Protein AF-0000000078700870 (afdb_homodimer)

InterPro domains:
  IPR005256 Anthranilate synthase component I, PabB-like [TIGR00564] (31-482)
  IPR005801 ADC synthase [G3DSA:3.60.120.10] (7-493)
  IPR005801 ADC synthase [SSF56322] (19-485)
  IPR006805 Anthranilate synthase component I, N-terminal [PF04715] (32-160)
  IPR015890 Chorismate-utilising enzyme, C-terminal [PF00425] (223-476)
  IPR019999 Anthranilate synthase component I-like [PR00095] (324-337)
  IPR019999 Anthranilate synthase component I-like [PR00095] (338-351)
  IPR019999 Anthranilate synthase component I-like [PR00095] (418-432)
  IPR019999 Anthranilate synthase component I-like [PR00095] (433-447)
  IPR019999 Anthranilate synthase component I-like [PTHR11236] (20-491)

pLDDT: mean 93.6, std 7.21, range [50.28, 98.81]

Foldseek 3Di:
DFDKPPDLVCCLPPVVLQWFKEKIKGKDFQPPPDLVLLQQLVCVPDPPWFWKWKFFQDFPRRGDFKIKIFTRFPDKDFEAPPGPHYAQVVVVQCVVLVQFRYGDDPPDDQFFWGWFWWAFLQSLCRLPVLLDDQFAAPFPGTRMMIGTHQWMWMAGNVVRMIMIMGIQGDRDSDDDSVSSVVSVVVRVVVNVVSVVSSPDPDRDDDDADAKDPDWDKDKPQPLVLQLVLLVVVLVCCVVVLFFKFKAKIKIKTFIRGDVVLLQVLLCVLFRERIFMWTRPRQKIKGAHFNFWQWKADPQKIKGKDWWWKDWADPDPVRRVVRQVVGLPDPVRLVVRVVLVVLVQVLQVVFFDNVFWDWPDAFDWTDGDTMIITMTMIMGGGDPPHAQSSSNSSRPQGCFNGHPVRSSSSNSNCVSVSHGPTRASIWGWGQHSSRMTIIGGQARMWMDHDRMIMHMFIGMRGNPDDSNVRSVVRVVSNVSSVCSRVVSSVVVNVVVVVVVD/DFDKPPDLCCCLPPVVLQWFKEKMKGKDFQPPPDLVLLQQLVCVPDPPWFKKWKFFADFPRRGDFKIKIFTDFPDKDFEAPPGPHYAQVVVVQCVVLVQFRYGDDPPDDQFFWGWFWWAFLQSLCRLPVLLDDQFAAPFPGTRMMIGTHQWMWMAGNVVRMIMIMGIQGDRDSDDDSVSSVVSVVVRVVVNVVSVVSSPDPDRDDDDADAKDPDWDKDKPQPLVLQLVLLVVVLVCCVVVLFFKFKAKIKIKTFIRGDVVLLQVLLCVLFRERIFMWTRPRQKIKGAHFNFWQWKADPQKIKGKDWWWKDWADPDPVRRVVRQVVGLPDPVRLVVRVVLVVLVQVLQCVFFDNVFWDWPDAFDWTDGDTMIITMTMIMGGGDPPHAQSSSNSSRPQGCFNGHPVRSSSSNSNCVSVSHGPTRASIWGWGQHSSRMTIIGGQARMWMGHDRMIMHMFIGMRGNPDDSNVRSVVRVVSNVSSVCSRVVSSVVVNVVVVVVVD

Solvent-accessible surface area (backbone atoms only — not comparable to full-atom values): 51015 Å² total; per-residue (Å²): 133,87,65,54,44,69,45,69,65,53,40,71,74,62,46,52,84,68,29,35,31,35,60,31,30,33,77,42,77,28,52,75,54,37,71,54,40,46,46,35,36,68,44,57,86,51,82,79,46,46,28,38,40,38,39,32,28,35,69,71,60,19,40,38,42,50,34,40,34,36,51,68,43,80,41,76,50,52,21,16,92,91,36,95,38,65,70,56,60,63,57,56,53,47,60,74,49,63,80,60,33,51,40,91,51,92,94,58,68,72,69,56,34,29,37,37,39,41,39,19,37,64,51,39,35,71,71,42,58,86,45,57,71,93,53,46,62,89,81,73,68,64,40,23,43,35,34,31,27,52,43,29,37,41,34,35,61,60,34,38,31,31,31,40,29,18,42,25,54,59,84,61,90,80,63,50,71,65,55,52,50,50,22,42,50,50,22,49,50,51,39,51,53,54,49,58,47,59,70,45,81,74,68,62,79,79,82,61,59,79,60,64,78,90,61,63,74,42,54,79,54,46,71,67,46,49,32,48,51,45,52,54,50,37,51,37,32,73,72,61,72,28,64,27,29,32,53,67,51,41,35,39,28,60,42,44,66,39,65,66,53,33,41,61,34,30,40,50,68,43,54,19,46,39,25,38,40,36,36,67,60,77,37,34,43,34,34,34,15,80,37,54,48,41,32,29,53,96,55,29,37,36,34,39,51,67,38,46,76,43,66,59,40,95,41,72,69,47,29,50,50,43,50,53,48,53,74,65,29,63,66,40,45,53,52,32,51,52,44,46,50,51,51,49,52,31,47,46,74,40,19,35,66,89,51,47,44,69,80,37,76,69,42,81,41,43,49,88,64,34,30,32,32,35,31,35,36,37,20,36,48,28,91,90,44,50,64,66,50,49,47,52,49,43,53,60,48,51,82,58,27,22,29,55,46,63,60,20,41,38,52,40,46,69,69,66,43,46,59,59,40,56,45,50,14,33,39,39,37,40,26,57,68,65,32,33,47,31,26,34,26,38,56,32,37,38,39,41,90,53,28,37,37,39,50,33,52,45,76,41,37,82,86,59,47,43,70,60,48,53,50,48,21,53,58,58,38,39,59,60,51,49,15,43,53,50,36,44,51,51,54,39,52,56,52,53,61,73,74,106,132,87,65,55,44,70,45,69,66,52,39,70,74,62,45,53,85,66,29,36,32,36,60,32,30,32,77,42,76,28,53,77,54,37,72,54,42,47,46,36,35,69,45,57,87,50,82,78,48,45,29,38,39,39,38,33,27,36,70,71,61,19,39,38,42,50,34,39,35,38,51,69,43,80,42,76,50,52,20,17,93,91,38,96,37,66,72,57,58,63,58,54,53,48,62,73,49,63,81,60,32,50,38,91,53,92,94,59,68,72,71,56,35,27,37,37,38,41,39,18,38,64,53,38,34,70,71,41,57,86,44,57,71,92,51,45,60,88,80,74,68,66,41,24,42,36,34,32,28,52,44,29,36,41,33,35,62,61,35,38,30,31,30,41,27,18,41,26,54,60,85,60,91,78,62,49,70,64,54,50,50,51,22,41,50,52,22,50,50,51,38,51,54,53,48,60,47,61,69,44,81,72,70,61,76,80,81,62,59,78,60,65,78,90,60,63,75,42,55,79,55,46,71,67,45,51,33,49,53,45,53,54,50,38,51,38,33,74,71,61,73,27,64,26,29,31,51,68,50,42,34,40,29,60,42,45,66,39,66,66,53,33,43,60,35,30,39,50,67,44,54,19,46,39,27,38,40,37,36,64,62,75,36,34,41,35,34,34,14,77,36,54,48,41,32,29,54,95,56,30,37,37,36,37,52,66,37,46,77,43,67,59,40,95,41,71,68,48,29,50,50,44,50,52,49,53,74,65,30,64,67,40,45,54,53,30,51,52,42,47,50,51,50,48,50,30,47,45,74,41,20,35,68,91,50,49,45,69,80,38,79,69,42,81,41,42,50,87,63,34,31,33,31,34,31,34,36,36,23,36,49,29,91,92,45,50,62,65,50,47,47,52,48,42,54,59,48,51,82,58,26,22,30,55,47,62,61,20,42,37,53,41,45,72,68,65,43,45,59,59,41,57,45,50,14,33,38,37,38,39,25,57,68,65,32,33,48,28,26,34,27,36,54,34,38,39,38,42,90,53,28,37,37,37,51,33,53,44,76,42,37,84,84,59,47,44,68,61,48,51,50,48,21,50,58,58,40,39,58,60,52,49,16,44,52,50,36,44,52,51,52,41,52,53,52,52,59,73,74,107

Nearest PDB structures (foldseek):
  7pi1-assembly3_CCC  TM=9.068E-01  e=5.783E-49  Bacillus subtilis subsp. subtilis str. 168
  7qu9-assembly2_B  TM=9.248E-01  e=9.040E-48  Bacillus subtilis
  7pi1-assembly4_DDD  TM=9.045E-01  e=7.701E-49  Bacillus subtilis subsp. subtilis str. 168
  7pi1-assembly2_BBB  TM=9.032E-01  e=1.926E-48  Bacillus subtilis subsp. subtilis str. 168
  1qdl-assembly1_A-2  TM=9.345E-01  e=7.698E-44  Saccharolobus solfataricus

Organism: Batrachochytrium dendrobatidis (strain JAM81 / FGSC 10211) (NCBI:txid684364)

Structure (mmCIF, N/CA/C/O backbone):
data_AF-0000000078700870-model_v1
#
loop_
_entity.id
_entity.type
_entity.pdbx_description
1 polymer 'anthranilate synthase'
#
loop_
_atom_site.group_PDB
_atom_site.id
_atom_site.type_symbol
_atom_site.label_atom_id
_atom_site.label_alt_id
_atom_site.label_comp_id
_atom_site.label_asym_id
_atom_site.label_entity_id
_atom_site.label_seq_id
_atom_site.pdbx_PDB_ins_code
_atom_site.Cartn_x
_atom_site.Cartn_y
_atom_site.Cartn_z
_atom_site.occupancy
_atom_site.B_iso_or_equiv
_atom_site.auth_seq_id
_atom_site.auth_comp_id
_atom_site.auth_asym_id
_atom_site.auth_atom_id
_atom_site.pdbx_PDB_model_num
ATOM 1 N N . MET A 1 1 ? -15.922 -10.5 24.641 1 61.44 1 MET A N 1
ATOM 2 C CA . MET A 1 1 ? -16.609 -11.289 23.609 1 61.44 1 MET A CA 1
ATOM 3 C C . MET A 1 1 ? -16.438 -10.664 22.234 1 61.44 1 MET A C 1
ATOM 5 O O . MET A 1 1 ? -16.484 -9.438 22.094 1 61.44 1 MET A O 1
ATOM 9 N N . ILE A 1 2 ? -16.031 -11.508 21.234 1 81.94 2 ILE A N 1
ATOM 10 C CA . ILE A 1 2 ? -15.781 -10.992 19.891 1 81.94 2 ILE A CA 1
ATOM 11 C C . ILE A 1 2 ? -17.109 -10.75 19.172 1 81.94 2 ILE A C 1
ATOM 13 O O . ILE A 1 2 ? -18.031 -11.578 19.266 1 81.94 2 ILE A O 1
ATOM 17 N N . THR A 1 3 ? -17.328 -9.617 18.766 1 88.19 3 THR A N 1
ATOM 18 C CA . THR A 1 3 ? -18.516 -9.273 17.984 1 88.19 3 THR A CA 1
ATOM 19 C C . THR A 1 3 ? -18.406 -9.789 16.562 1 88.19 3 THR A C 1
ATOM 21 O O . THR A 1 3 ? -17.391 -9.578 15.898 1 88.19 3 THR A O 1
ATOM 24 N N . VAL A 1 4 ? -19.469 -10.547 16.203 1 95.31 4 VAL A N 1
ATOM 25 C CA . VAL A 1 4 ? -19.453 -11.148 14.867 1 95.31 4 VAL A CA 1
ATOM 26 C C . VAL A 1 4 ? -20.547 -10.508 14.008 1 95.31 4 VAL A C 1
ATOM 28 O O . VAL A 1 4 ? -21.656 -10.234 14.492 1 95.31 4 VAL A O 1
ATOM 31 N N . ILE A 1 5 ? -20.266 -10.164 12.781 1 95.94 5 ILE A N 1
ATOM 32 C CA . ILE A 1 5 ? -21.172 -9.562 11.812 1 95.94 5 ILE A CA 1
ATOM 33 C C . ILE A 1 5 ? -21.297 -10.469 10.586 1 95.94 5 ILE A C 1
ATOM 35 O O . ILE A 1 5 ? -20.281 -10.953 10.062 1 95.94 5 ILE A O 1
ATOM 39 N N . PRO A 1 6 ? -22.516 -10.656 10.102 1 97.06 6 PRO A N 1
ATOM 40 C CA . PRO A 1 6 ? -23.812 -10.289 10.68 1 97.06 6 PRO A CA 1
ATOM 41 C C . PRO A 1 6 ? -24.156 -11.117 11.914 1 97.06 6 PRO A C 1
ATOM 43 O O . PRO A 1 6 ? -23.641 -12.227 12.086 1 97.06 6 PRO A O 1
ATOM 46 N N . ARG A 1 7 ? -25.109 -10.656 12.711 1 96.06 7 ARG A N 1
ATOM 47 C CA . ARG A 1 7 ? -25.594 -11.359 13.891 1 96.06 7 ARG A CA 1
ATOM 48 C C . ARG A 1 7 ? -26.516 -12.516 13.5 1 96.06 7 ARG A C 1
ATOM 50 O O . ARG A 1 7 ? -27.031 -12.547 12.383 1 96.06 7 ARG A O 1
ATOM 57 N N . LEU A 1 8 ? -26.609 -13.422 14.422 1 96.81 8 LEU A N 1
ATOM 58 C CA . LEU A 1 8 ? -27.391 -14.633 14.172 1 96.81 8 LEU A CA 1
ATOM 59 C C . LEU A 1 8 ? -28.812 -14.281 13.727 1 96.81 8 LEU A C 1
ATOM 61 O O . LEU A 1 8 ? -29.344 -14.906 12.812 1 96.81 8 LEU A O 1
ATOM 65 N N . GLU A 1 9 ? -29.406 -13.266 14.297 1 96.31 9 GLU A N 1
ATOM 66 C CA . GLU A 1 9 ? -30.781 -12.875 13.992 1 96.31 9 GLU A CA 1
ATOM 67 C C . GLU A 1 9 ? -30.922 -12.453 12.531 1 96.31 9 GLU A C 1
ATOM 69 O O . GLU A 1 9 ? -31.875 -12.836 11.859 1 96.31 9 GLU A O 1
ATOM 74 N N . LEU A 1 10 ? -29.953 -11.695 12.094 1 96.06 10 LEU A N 1
ATOM 75 C CA . LEU A 1 10 ? -29.984 -11.25 10.703 1 96.06 10 LEU A CA 1
ATOM 76 C C . LEU A 1 10 ? -29.828 -12.43 9.75 1 96.06 10 LEU A C 1
ATOM 78 O O . LEU A 1 10 ? -30.469 -12.461 8.688 1 96.06 10 LEU A O 1
ATOM 82 N N . VAL A 1 11 ? -29 -13.391 10.102 1 96.31 11 VAL A N 1
ATOM 83 C CA . VAL A 1 11 ? -28.797 -14.57 9.273 1 96.31 11 VAL A CA 1
ATOM 84 C C . VAL A 1 11 ? -30.078 -15.398 9.211 1 96.31 11 VAL A C 1
ATOM 86 O O . VAL A 1 11 ? -30.484 -15.82 8.125 1 96.31 11 VAL A O 1
ATOM 89 N N . LEU A 1 12 ? -30.75 -15.57 10.336 1 95.62 12 LEU A N 1
ATOM 90 C CA . LEU A 1 12 ? -31.953 -16.375 10.43 1 95.62 12 LEU A CA 1
ATOM 91 C C . LEU A 1 12 ? -33.125 -15.703 9.688 1 95.62 12 LEU A C 1
ATOM 93 O O . LEU A 1 12 ? -33.844 -16.359 8.945 1 95.62 12 LEU A O 1
ATOM 97 N N . ASP A 1 13 ? -33.156 -14.391 9.812 1 94 13 ASP A N 1
ATOM 98 C CA . ASP A 1 13 ? -34.375 -13.688 9.391 1 94 13 ASP A CA 1
ATOM 99 C C . ASP A 1 13 ? -34.25 -13.219 7.941 1 94 13 ASP A C 1
ATOM 101 O O . ASP A 1 13 ? -35.25 -13.141 7.223 1 94 13 A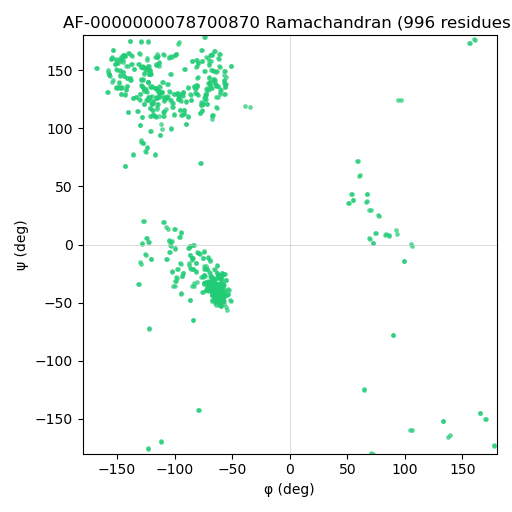SP A O 1
ATOM 105 N N . GLU A 1 14 ? -33.062 -12.984 7.488 1 93.5 14 GLU A N 1
ATOM 106 C CA . GLU A 1 14 ? -33 -12.266 6.219 1 93.5 14 GLU A CA 1
ATOM 107 C C . GLU A 1 14 ? -32.031 -12.969 5.242 1 93.5 14 GLU A C 1
ATOM 109 O O . GLU A 1 14 ? -32.312 -12.992 4.039 1 93.5 14 GLU A O 1
ATOM 114 N N . LEU A 1 15 ? -31.016 -13.547 5.711 1 93.94 15 LEU A N 1
ATOM 115 C CA . LEU A 1 15 ? -29.953 -13.945 4.785 1 93.94 15 LEU A CA 1
ATOM 116 C C . LEU A 1 15 ? -30.094 -15.422 4.41 1 93.94 15 LEU A C 1
ATOM 118 O O . LEU A 1 15 ? -29.719 -15.82 3.307 1 93.94 15 LEU A O 1
ATOM 122 N N . SER A 1 16 ? -30.656 -16.188 5.305 1 92.88 16 SER A N 1
ATOM 123 C CA . SER A 1 16 ? -30.703 -17.641 5.102 1 92.88 16 SER A CA 1
ATOM 124 C C . SER A 1 16 ? -31.578 -17.984 3.904 1 92.88 16 SER A C 1
ATOM 126 O O . SER A 1 16 ? -31.422 -19.062 3.309 1 92.88 16 SER A O 1
ATOM 128 N N . CYS A 1 17 ? -32.469 -17.141 3.479 1 93.25 17 CYS A N 1
ATOM 129 C CA . CYS A 1 17 ? -33.344 -17.406 2.346 1 93.25 17 CYS A CA 1
ATOM 130 C C . CYS A 1 17 ? -32.656 -17.078 1.027 1 93.25 17 CYS A C 1
ATOM 132 O O . CYS A 1 17 ? -33.125 -17.5 -0.038 1 93.25 17 CYS A O 1
ATOM 134 N N . LYS A 1 18 ? -31.562 -16.422 1.128 1 94.38 18 LYS A N 1
ATOM 135 C CA . LYS A 1 18 ? -30.906 -15.945 -0.08 1 94.38 18 LYS A CA 1
ATOM 136 C C . LYS A 1 18 ? -29.828 -16.922 -0.544 1 94.38 18 LYS A C 1
ATOM 138 O O . LYS A 1 18 ? -29.375 -16.859 -1.688 1 94.38 18 LYS A O 1
ATOM 143 N N . GLY A 1 19 ? -29.438 -17.812 0.317 1 96.12 19 GLY A N 1
ATOM 144 C CA . GLY A 1 19 ? -28.391 -18.766 -0.043 1 96.12 19 GLY A CA 1
ATOM 145 C C . GLY A 1 19 ? -28.016 -19.703 1.097 1 96.12 19 GLY A C 1
ATOM 146 O O . GLY A 1 19 ? -28.672 -19.703 2.143 1 96.12 19 GLY A O 1
ATOM 147 N N . ASN A 1 20 ? -26.953 -20.5 0.89 1 97.44 20 ASN A N 1
ATOM 148 C CA . ASN A 1 20 ? -26.609 -21.516 1.882 1 97.44 20 ASN A CA 1
ATOM 149 C C . ASN A 1 20 ? -25.172 -21.344 2.375 1 97.44 20 ASN A C 1
ATOM 151 O O . ASN A 1 20 ? -24.641 -22.203 3.076 1 97.44 20 ASN A O 1
ATOM 155 N N . THR A 1 21 ? -24.469 -20.359 1.922 1 98.06 21 THR A N 1
ATOM 156 C CA . THR A 1 21 ? -23.109 -20.016 2.332 1 98.06 21 THR A CA 1
ATOM 157 C C . THR A 1 21 ? -23 -18.547 2.689 1 98.06 21 THR A C 1
ATOM 159 O O . THR A 1 21 ? -22.938 -17.688 1.802 1 98.06 21 THR A O 1
ATOM 162 N N . ILE A 1 22 ? -22.969 -18.25 3.971 1 98.12 22 ILE A N 1
ATOM 163 C CA . ILE A 1 22 ? -23.016 -16.875 4.445 1 98.12 22 ILE A CA 1
ATOM 164 C C . ILE A 1 22 ? -21.75 -16.547 5.227 1 98.12 22 ILE A C 1
ATOM 166 O O . ILE A 1 22 ? -21.5 -17.125 6.285 1 98.12 22 ILE A O 1
ATOM 170 N N . PRO A 1 23 ? -20.922 -15.688 4.672 1 98.56 23 PRO A N 1
ATOM 171 C CA . PRO A 1 23 ? -19.734 -15.281 5.445 1 98.56 23 PRO A CA 1
ATOM 172 C C . PRO A 1 23 ? -20.094 -14.453 6.676 1 98.56 23 PRO A C 1
ATOM 174 O O . PRO A 1 23 ? -20.984 -13.602 6.613 1 98.56 23 PRO A O 1
ATOM 177 N N . ILE A 1 24 ? -19.531 -14.742 7.762 1 98.31 24 ILE A N 1
ATOM 178 C CA . ILE A 1 24 ? -19.578 -13.922 8.969 1 98.31 24 ILE A CA 1
ATOM 179 C C . ILE A 1 24 ? -18.156 -13.578 9.406 1 98.31 24 ILE A C 1
ATOM 181 O O . ILE A 1 24 ? -17.203 -14.289 9.07 1 98.31 24 ILE A O 1
ATOM 185 N N . TYR A 1 25 ? -18 -12.438 10.047 1 98.31 25 TYR A N 1
ATOM 186 C CA . TYR A 1 25 ? -16.625 -12.031 10.328 1 98.31 25 TYR A CA 1
ATOM 187 C C . TYR A 1 25 ? -16.562 -11.156 11.586 1 98.31 25 TYR A C 1
ATOM 189 O O . TYR A 1 25 ? -17.594 -10.68 12.062 1 98.31 25 TYR A O 1
ATOM 197 N N . THR A 1 26 ? -15.461 -11.133 12.195 1 96.94 26 THR A N 1
ATOM 198 C CA . THR A 1 26 ? -15.086 -10.133 13.195 1 96.94 26 THR A CA 1
ATOM 199 C C . THR A 1 26 ? -13.93 -9.273 12.68 1 96.94 26 THR A C 1
ATOM 201 O O . THR A 1 26 ? -13.25 -9.641 11.727 1 96.94 26 THR A O 1
ATOM 204 N N . GLU A 1 27 ? -13.805 -8.109 13.203 1 94.81 27 GLU A N 1
ATOM 205 C CA . GLU A 1 27 ? -12.852 -7.125 12.695 1 94.81 27 GLU A CA 1
ATOM 206 C C . GLU A 1 27 ? -11.977 -6.57 13.812 1 94.81 27 GLU A C 1
ATOM 208 O O . GLU A 1 27 ? -12.461 -6.305 14.914 1 94.81 27 GLU A O 1
ATOM 213 N N . PHE A 1 28 ? -10.688 -6.48 13.492 1 92.5 28 PHE A N 1
ATOM 214 C CA . PHE A 1 28 ? -9.695 -5.883 14.375 1 92.5 28 PHE A CA 1
ATOM 215 C C . PHE A 1 28 ? -8.836 -4.879 13.625 1 92.5 28 PHE A C 1
ATOM 217 O O . PHE A 1 28 ? -8.742 -4.93 12.398 1 92.5 28 PHE A O 1
ATOM 224 N N . SER A 1 29 ? -8.25 -3.9 14.406 1 93.19 29 SER A N 1
ATOM 225 C CA . SER A 1 29 ? -7.184 -3.098 13.812 1 93.19 29 SER A CA 1
ATOM 226 C C . SER A 1 29 ? -5.961 -3.951 13.492 1 93.19 29 SER A C 1
ATOM 228 O O . SER A 1 29 ? -5.59 -4.828 14.273 1 93.19 29 SER A O 1
ATOM 230 N N . SER A 1 30 ? -5.379 -3.697 12.359 1 94.5 30 SER A N 1
ATOM 231 C CA . SER A 1 30 ? -4.195 -4.465 12 1 94.5 30 SER A CA 1
ATOM 232 C C . SER A 1 30 ? -2.918 -3.678 12.266 1 94.5 30 SER A C 1
ATOM 234 O O . SER A 1 30 ? -1.846 -4.035 11.773 1 94.5 30 SER A O 1
ATOM 236 N N . ASP A 1 31 ? -2.98 -2.637 12.969 1 94 31 ASP A N 1
ATOM 237 C CA . ASP A 1 31 ? -1.85 -1.729 13.125 1 94 31 ASP A CA 1
ATOM 238 C C . ASP A 1 31 ? -0.753 -2.359 13.984 1 94 31 ASP A C 1
ATOM 240 O O . ASP A 1 31 ? 0.374 -1.861 14.023 1 94 31 ASP A O 1
ATOM 244 N N . CYS A 1 32 ? -1.047 -3.533 14.664 1 93.81 32 CYS A N 1
ATOM 245 C CA . CYS A 1 32 ? -0.01 -4.184 15.453 1 93.81 32 CYS A CA 1
ATOM 246 C C . CYS A 1 32 ? 0.137 -5.648 15.062 1 93.81 32 CYS A C 1
ATOM 248 O O . CYS A 1 32 ? 0.577 -6.469 15.875 1 93.81 32 CYS A O 1
ATOM 250 N N . ILE A 1 33 ? -0.29 -6.023 13.945 1 95 33 ILE A N 1
ATOM 251 C CA . ILE A 1 33 ? -0.144 -7.379 13.43 1 95 33 ILE A CA 1
ATOM 252 C C . ILE A 1 33 ? 0.029 -7.336 11.914 1 95 33 ILE A C 1
ATOM 254 O O . ILE A 1 33 ? -0.708 -6.629 11.219 1 95 33 ILE A O 1
ATOM 258 N N . THR A 1 34 ? 1.044 -8.016 11.43 1 95.62 34 THR A N 1
ATOM 259 C CA . THR A 1 34 ? 1.284 -8.102 9.992 1 95.62 34 THR A CA 1
ATOM 260 C C . THR A 1 34 ? 0.768 -9.43 9.438 1 95.62 34 THR A C 1
ATOM 262 O O . THR A 1 34 ? 0.52 -10.367 10.188 1 95.62 34 THR A O 1
ATOM 265 N N . PRO A 1 35 ? 0.6 -9.516 8.133 1 96.81 35 PRO A N 1
ATOM 266 C CA . PRO A 1 35 ? 0.214 -10.789 7.527 1 96.81 35 PRO A CA 1
ATOM 267 C C . PRO A 1 35 ? 1.183 -11.922 7.867 1 96.81 35 PRO A C 1
ATOM 269 O O . PRO A 1 35 ? 0.754 -13.047 8.141 1 96.81 35 PRO A O 1
ATOM 272 N N . MET A 1 36 ? 2.453 -11.633 7.895 1 96.56 36 MET A N 1
ATOM 273 C CA . MET A 1 36 ? 3.457 -12.648 8.219 1 96.56 36 MET A CA 1
ATOM 274 C C . MET A 1 36 ? 3.285 -13.141 9.656 1 96.56 36 MET A C 1
ATOM 276 O O . MET A 1 36 ? 3.32 -14.344 9.906 1 96.56 36 MET A O 1
ATOM 280 N N . MET A 1 37 ? 3.104 -12.211 10.594 1 95.06 37 MET A N 1
ATOM 281 C CA . MET A 1 37 ? 2.877 -12.594 11.984 1 95.06 37 MET A CA 1
ATOM 282 C C . MET A 1 37 ? 1.65 -13.492 12.109 1 95.06 37 MET A C 1
ATOM 284 O O . MET A 1 37 ? 1.682 -14.5 12.82 1 95.06 37 MET A O 1
ATOM 288 N N . ALA A 1 38 ? 0.566 -13.016 11.422 1 96 38 ALA A N 1
ATOM 289 C CA . ALA A 1 38 ? -0.664 -13.805 11.453 1 96 38 ALA A CA 1
ATOM 290 C C . ALA A 1 38 ? -0.426 -15.211 10.906 1 96 38 ALA A C 1
ATOM 292 O O . ALA A 1 38 ? -0.903 -16.188 11.477 1 96 38 ALA A O 1
ATOM 293 N N . TYR A 1 39 ? 0.299 -15.312 9.805 1 96.69 39 TYR A N 1
ATOM 294 C CA . TYR A 1 39 ? 0.608 -16.609 9.203 1 96.69 39 TYR A CA 1
ATOM 295 C C . TYR A 1 39 ? 1.382 -17.484 10.164 1 96.69 39 TYR A C 1
ATOM 297 O O . TYR A 1 39 ? 1.057 -18.672 10.336 1 96.69 39 TYR A O 1
ATOM 305 N N . LEU A 1 40 ? 2.408 -16.891 10.789 1 95.31 40 LEU A N 1
ATOM 306 C CA . LEU A 1 40 ? 3.246 -17.641 11.719 1 95.31 40 LEU A CA 1
ATOM 307 C C . LEU A 1 40 ? 2.43 -18.141 12.906 1 95.31 40 LEU A C 1
ATOM 309 O O . LEU A 1 40 ? 2.576 -19.297 13.328 1 95.31 40 LEU A O 1
ATOM 313 N N . ARG A 1 41 ? 1.575 -17.328 13.43 1 94.19 41 ARG A N 1
ATOM 314 C CA . ARG A 1 41 ? 0.758 -17.688 14.578 1 94.19 41 ARG A CA 1
ATOM 315 C C . ARG A 1 41 ? -0.251 -18.781 14.203 1 94.19 41 ARG A C 1
ATOM 317 O O . ARG A 1 41 ? -0.459 -19.719 14.961 1 94.19 41 ARG A O 1
ATOM 324 N N . LEU A 1 42 ? -0.842 -18.594 13.047 1 93.5 42 LEU A N 1
ATOM 325 C CA . LEU A 1 42 ? -1.861 -19.547 12.602 1 93.5 42 LEU A CA 1
ATOM 326 C C . LEU A 1 42 ? -1.252 -20.922 12.336 1 93.5 42 LEU A C 1
ATOM 328 O O . LEU A 1 42 ? -1.919 -21.938 12.5 1 93.5 42 LEU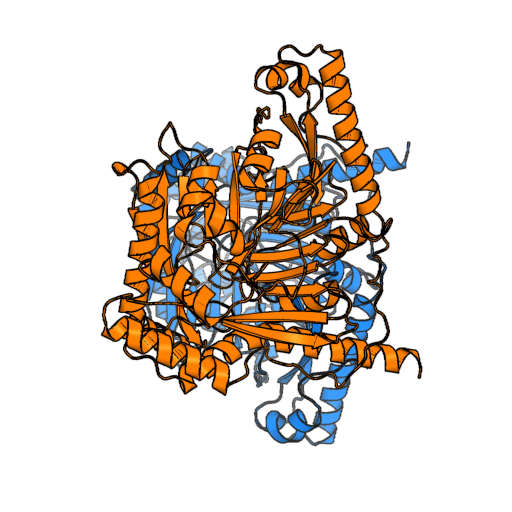 A O 1
ATOM 332 N N . THR A 1 43 ? -0.014 -20.953 11.914 1 93.38 43 THR A N 1
ATOM 333 C CA . THR A 1 43 ? 0.575 -22.203 11.461 1 93.38 43 THR A CA 1
ATOM 334 C C . THR A 1 43 ? 1.505 -22.781 12.531 1 93.38 43 THR A C 1
ATOM 336 O O . THR A 1 43 ? 2.141 -23.812 12.312 1 93.38 43 THR A O 1
ATOM 339 N N . ALA A 1 44 ? 1.608 -22.125 13.703 1 86.12 44 ALA A N 1
ATOM 340 C CA . ALA A 1 44 ? 2.553 -22.531 14.75 1 86.12 44 ALA A CA 1
ATOM 341 C C . ALA A 1 44 ? 2.189 -23.891 15.32 1 86.12 44 ALA A C 1
ATOM 343 O O . ALA A 1 44 ? 3.07 -24.656 15.719 1 86.12 44 ALA A O 1
ATOM 344 N N . ALA A 1 45 ? 0.898 -24.172 15.68 1 67.06 45 ALA A N 1
ATOM 345 C CA . ALA A 1 45 ? 0.501 -25.375 16.391 1 67.06 45 ALA A CA 1
ATOM 346 C C . ALA A 1 45 ? 0.965 -26.625 15.656 1 67.06 45 ALA A C 1
ATOM 348 O O . ALA A 1 45 ? 1.394 -27.594 16.281 1 67.06 45 ALA A O 1
ATOM 349 N N . SER A 1 46 ? 0.609 -26.875 14.336 1 63.59 46 SER A N 1
ATOM 350 C CA . SER A 1 46 ? 0.991 -28.125 13.688 1 63.59 46 SER A CA 1
ATOM 351 C C . SER A 1 46 ? 1.604 -27.875 12.312 1 63.59 46 SER A C 1
ATOM 353 O O . SER A 1 46 ? 1.164 -26.969 11.586 1 63.59 46 SER A O 1
ATOM 355 N N . SER A 1 47 ? 2.908 -28.188 12.086 1 59.62 47 SER A N 1
ATOM 356 C CA . SER A 1 47 ? 3.533 -28.328 10.781 1 59.62 47 SER A CA 1
ATOM 357 C C . SER A 1 47 ? 3.744 -29.781 10.422 1 59.62 47 SER A C 1
ATOM 359 O O . SER A 1 47 ? 4.227 -30.578 11.242 1 59.62 47 SER A O 1
ATOM 361 N N . PRO A 1 48 ? 3.143 -30.344 9.055 1 61.03 48 PRO A N 1
ATOM 362 C CA . PRO A 1 48 ? 2.711 -29.375 8.047 1 61.03 48 PRO A CA 1
ATOM 363 C C . PRO A 1 48 ? 1.229 -29.031 8.156 1 61.03 48 PRO A C 1
ATOM 365 O O . PRO A 1 48 ? 0.411 -29.906 8.477 1 61.03 48 PRO A O 1
ATOM 368 N N . ILE A 1 49 ? 0.955 -27.672 8.164 1 78.62 49 ILE A N 1
ATOM 369 C CA . ILE A 1 49 ? -0.432 -27.234 8.07 1 78.62 49 ILE A CA 1
ATOM 370 C C . ILE A 1 49 ? -0.668 -26.562 6.715 1 78.62 49 ILE A C 1
ATOM 372 O O . ILE A 1 49 ? 0.003 -25.578 6.371 1 78.62 49 ILE A O 1
ATOM 376 N N . ASN A 1 50 ? -1.349 -27.484 5.602 1 94.12 50 ASN A N 1
ATOM 377 C CA . ASN A 1 50 ? -1.716 -26.828 4.352 1 94.12 50 ASN A CA 1
ATOM 378 C C . ASN A 1 50 ? -2.172 -25.391 4.59 1 94.12 50 ASN A C 1
ATOM 380 O O . ASN A 1 50 ? -3.031 -25.141 5.438 1 94.12 50 ASN A O 1
ATOM 384 N N . SER A 1 51 ? -1.441 -24.531 4.02 1 97.31 51 SER A N 1
ATOM 385 C CA . SER A 1 51 ? -1.67 -23.109 4.309 1 97.31 51 SER A CA 1
ATOM 386 C C . SER A 1 51 ? -1.225 -22.234 3.145 1 97.31 51 SER A C 1
ATOM 388 O O . SER A 1 51 ? -0.621 -22.719 2.188 1 97.31 51 SER A O 1
ATOM 390 N N . PHE A 1 52 ? -1.623 -20.969 3.207 1 98.19 52 PHE A N 1
ATOM 391 C CA . PHE A 1 52 ? -1.189 -20.047 2.168 1 98.19 52 PHE A CA 1
ATOM 392 C C . PHE A 1 52 ? -1.09 -18.625 2.717 1 98.19 52 PHE A C 1
ATOM 394 O O . PHE A 1 52 ? -1.738 -18.297 3.711 1 98.19 52 PHE A O 1
ATOM 401 N N . LEU A 1 53 ? -0.239 -17.859 2.184 1 98.19 53 LEU A N 1
ATOM 402 C CA . LEU A 1 53 ? -0.082 -16.422 2.355 1 98.19 53 LEU A CA 1
ATOM 403 C C . LEU A 1 53 ? -0.024 -15.711 1.006 1 98.19 53 LEU A C 1
ATOM 405 O O . LEU A 1 53 ? 0.911 -15.922 0.229 1 98.19 53 LEU A O 1
ATOM 409 N N . PHE A 1 54 ? -1.086 -14.953 0.692 1 98.06 54 PHE A N 1
ATOM 410 C CA . PHE A 1 54 ? -1.159 -14.172 -0.537 1 98.06 54 PHE A CA 1
ATOM 411 C C . PHE A 1 54 ? -1.021 -12.68 -0.24 1 98.06 54 PHE A C 1
ATOM 413 O O . PHE A 1 54 ? -1.729 -12.141 0.613 1 98.06 54 PHE A O 1
ATOM 420 N N . GLU A 1 55 ? -0.135 -12.062 -0.865 1 95.12 55 GLU A N 1
ATOM 421 C CA . GLU A 1 55 ? 0.079 -10.617 -0.769 1 95.12 55 GLU A CA 1
ATOM 422 C C . GLU A 1 55 ? 0.173 -9.984 -2.152 1 95.12 55 GLU A C 1
ATOM 424 O O . GLU A 1 55 ? 0.243 -10.688 -3.162 1 95.12 55 GLU A O 1
ATOM 429 N N . SER A 1 56 ? 0.041 -8.617 -2.174 1 88.06 56 SER A N 1
ATOM 430 C CA . SER A 1 56 ? 0.046 -7.969 -3.48 1 88.06 56 SER A CA 1
ATOM 431 C C . SER A 1 56 ? 0.689 -6.59 -3.406 1 88.06 56 SER A C 1
ATOM 433 O O . SER A 1 56 ? 0.472 -5.848 -2.445 1 88.06 56 SER A O 1
ATOM 435 N N . VAL A 1 57 ? 1.514 -6.359 -4.363 1 75.62 57 VAL A N 1
ATOM 436 C CA . VAL A 1 57 ? 2.062 -5.027 -4.609 1 75.62 57 VAL A CA 1
ATOM 437 C C . VAL A 1 57 ? 1.715 -4.578 -6.027 1 75.62 57 VAL A C 1
ATOM 439 O O . VAL A 1 57 ? 2.043 -5.262 -7 1 75.62 57 VAL A O 1
ATOM 442 N N . LEU A 1 58 ? 0.856 -3.611 -6.152 1 63.62 58 LEU A N 1
ATOM 443 C CA . LEU A 1 58 ? 0.36 -3.24 -7.473 1 63.62 58 LEU A CA 1
ATOM 444 C C . LEU A 1 58 ? 1.352 -2.33 -8.188 1 63.62 58 LEU A C 1
ATOM 446 O O . LEU A 1 58 ? 2.316 -1.856 -7.586 1 63.62 58 LEU A O 1
ATOM 450 N N . GLY A 1 59 ? 1.2 -2.307 -9.516 1 57.66 59 GLY A N 1
ATOM 451 C CA . GLY A 1 59 ? 2.006 -1.453 -10.375 1 57.66 59 GLY A CA 1
ATOM 452 C C . GLY A 1 59 ? 2.035 -0.006 -9.922 1 57.66 59 GLY A C 1
ATOM 453 O O . GLY A 1 59 ? 1.192 0.418 -9.125 1 57.66 59 GLY A O 1
ATOM 454 N N . GLY A 1 60 ? 3.092 0.789 -10.242 1 52.78 60 GLY A N 1
ATOM 455 C CA . GLY A 1 60 ? 3.314 2.188 -9.906 1 52.78 60 GLY A CA 1
ATOM 456 C C . GLY A 1 60 ? 3.752 2.395 -8.469 1 52.78 60 GLY A C 1
ATOM 457 O O . GLY A 1 60 ? 3.486 3.443 -7.879 1 52.78 60 GLY A O 1
ATOM 458 N N . GLU A 1 61 ? 4.348 1.251 -8.039 1 50.47 61 GLU A N 1
ATOM 459 C CA . GLU A 1 61 ? 4.883 1.27 -6.676 1 50.47 61 GLU A CA 1
ATOM 460 C C . GLU A 1 61 ? 3.76 1.324 -5.645 1 50.47 61 GLU A C 1
ATOM 462 O O . GLU A 1 61 ? 3.93 1.899 -4.566 1 50.47 61 GLU A O 1
ATOM 467 N N . LYS A 1 62 ? 2.613 0.734 -6.062 1 56.69 62 LYS A N 1
ATOM 468 C CA . LYS A 1 62 ? 1.443 0.752 -5.188 1 56.69 62 LYS A CA 1
ATOM 469 C C . LYS A 1 62 ? 1.205 -0.619 -4.562 1 56.69 62 LYS A C 1
ATOM 471 O O . LYS A 1 62 ? 1.426 -1.647 -5.207 1 56.69 62 LYS A O 1
ATOM 476 N N . ILE A 1 63 ? 0.899 -0.625 -3.383 1 59.41 63 ILE A N 1
ATOM 477 C CA . ILE A 1 63 ? 0.606 -1.841 -2.631 1 59.41 63 ILE A CA 1
ATOM 478 C C . ILE A 1 63 ? -0.845 -2.254 -2.865 1 59.41 63 ILE A C 1
ATOM 480 O O . ILE A 1 63 ? -1.738 -1.405 -2.918 1 59.41 63 ILE A O 1
ATOM 484 N N . GLY A 1 64 ? -1.03 -3.494 -3.082 1 76 64 GLY A N 1
ATOM 485 C CA . GLY A 1 64 ? -2.387 -4.012 -3.166 1 76 64 GLY A CA 1
ATOM 486 C C . GLY A 1 64 ? -3.182 -3.814 -1.89 1 76 64 GLY A C 1
ATOM 487 O O . GLY A 1 64 ? -2.617 -3.826 -0.793 1 76 64 GLY A O 1
ATOM 488 N N . ARG A 1 65 ? -4.367 -3.738 -2.023 1 84.75 65 ARG A N 1
ATOM 489 C CA . ARG A 1 65 ? -5.219 -3.402 -0.885 1 84.75 65 ARG A CA 1
ATOM 490 C C . ARG A 1 65 ? -5.324 -4.574 0.083 1 84.75 65 ARG A C 1
ATOM 492 O O . ARG A 1 65 ? -5.34 -4.383 1.301 1 84.75 65 ARG A O 1
ATOM 499 N N . TYR A 1 66 ? -5.273 -5.832 -0.476 1 92.44 66 TYR A N 1
ATOM 500 C CA . TYR A 1 66 ? -5.613 -6.941 0.412 1 92.44 66 TYR A CA 1
ATOM 501 C C . TYR A 1 66 ? -4.461 -7.934 0.507 1 92.44 66 TYR A C 1
ATOM 503 O O . TYR A 1 66 ? -3.699 -8.102 -0.448 1 92.44 66 TYR A O 1
ATOM 511 N N . SER A 1 67 ? -4.281 -8.555 1.595 1 96.38 67 SER A N 1
ATOM 512 C CA . SER A 1 67 ? -3.543 -9.797 1.825 1 96.38 67 SER A CA 1
ATOM 513 C C . SER A 1 67 ? -4.438 -10.867 2.436 1 96.38 67 SER A C 1
ATOM 515 O O . SER A 1 67 ? -5.379 -10.555 3.17 1 96.38 67 SER A O 1
ATOM 517 N N . PHE A 1 68 ? -4.199 -12.109 2.113 1 98.19 68 PHE A N 1
ATOM 518 C CA . PHE A 1 68 ? -5.016 -13.227 2.584 1 98.19 68 PHE A CA 1
ATOM 519 C C . PHE A 1 68 ? -4.141 -14.297 3.229 1 98.19 68 PHE A C 1
ATOM 521 O O . PHE A 1 68 ? -3.062 -14.609 2.725 1 98.19 68 PHE A O 1
ATOM 528 N N . VAL A 1 69 ? -4.562 -14.766 4.328 1 97.81 69 VAL A N 1
ATOM 529 C CA . VAL A 1 69 ? -3.887 -15.859 5.016 1 97.81 69 VAL A CA 1
ATOM 530 C C . VAL A 1 69 ? -4.883 -16.969 5.316 1 97.81 69 VAL A C 1
ATOM 532 O O . VAL A 1 69 ? -5.996 -16.719 5.781 1 97.81 69 VAL A O 1
ATOM 535 N N . GLY A 1 70 ? -4.535 -18.172 5.02 1 96.75 70 GLY A N 1
ATOM 536 C CA . GLY A 1 70 ? -5.367 -19.312 5.355 1 96.75 70 GLY A CA 1
ATOM 537 C C . GLY A 1 70 ? -4.566 -20.516 5.805 1 96.75 70 GLY A C 1
ATOM 538 O O . GLY A 1 70 ? -3.457 -20.75 5.32 1 96.75 70 GLY A O 1
ATOM 539 N N . ALA A 1 71 ? -5.148 -21.203 6.754 1 94.56 71 ALA A N 1
ATOM 540 C CA . ALA A 1 71 ? -4.59 -22.469 7.242 1 94.56 71 ALA A CA 1
ATOM 541 C C . ALA A 1 71 ? -5.695 -23.453 7.613 1 94.56 71 ALA A C 1
ATOM 543 O O . ALA A 1 71 ? -6.859 -23.062 7.742 1 94.56 71 ALA A O 1
ATOM 544 N N . GLU A 1 72 ? -5.41 -24.609 7.645 1 90.88 72 GLU A N 1
ATOM 545 C CA . GLU A 1 72 ? -6.309 -25.688 8.047 1 90.88 72 GLU A CA 1
ATOM 546 C C . GLU A 1 72 ? -7.539 -25.75 7.145 1 90.88 72 GLU A C 1
ATOM 548 O O . GLU A 1 72 ? -8.672 -25.688 7.625 1 90.88 72 GLU A O 1
ATOM 553 N N . PRO A 1 73 ? -7.301 -25.938 5.879 1 96 73 PRO A N 1
ATOM 554 C CA . PRO A 1 73 ? -8.438 -26.078 4.969 1 96 73 PRO A CA 1
ATOM 555 C C . PRO A 1 73 ? -9.383 -27.219 5.375 1 96 73 PRO A C 1
ATOM 557 O O . PRO A 1 73 ? -8.953 -28.203 5.957 1 96 73 PRO A O 1
ATOM 560 N N . ARG A 1 74 ? -10.625 -27.016 5.055 1 94.19 74 ARG A N 1
ATOM 561 C CA . ARG A 1 74 ? -11.625 -28.047 5.32 1 94.19 74 ARG A CA 1
ATOM 562 C C . ARG A 1 74 ? -11.344 -29.312 4.508 1 94.19 74 ARG A C 1
ATOM 564 O O . ARG A 1 74 ? -11.625 -30.422 4.957 1 94.19 74 ARG A O 1
ATOM 571 N N . LEU A 1 75 ? -10.859 -29.078 3.332 1 95.44 75 LEU A N 1
ATOM 572 C CA . LEU A 1 75 ? -10.656 -30.141 2.352 1 95.44 75 LEU A CA 1
ATOM 573 C C . LEU A 1 75 ? -9.469 -29.828 1.453 1 95.44 75 LEU A C 1
ATOM 575 O O . LEU A 1 75 ? -9.266 -28.672 1.053 1 95.44 75 LEU A O 1
ATOM 579 N N . VAL A 1 76 ? -8.625 -30.844 1.229 1 96.94 76 VAL A N 1
ATOM 580 C CA . VAL A 1 76 ? -7.535 -30.734 0.262 1 96.94 76 VAL A CA 1
ATOM 581 C C . VAL A 1 76 ? -7.715 -31.781 -0.839 1 96.94 76 VAL A C 1
ATOM 583 O O . VAL A 1 76 ? -7.828 -32.969 -0.558 1 96.94 76 VAL A O 1
ATOM 586 N N . ILE A 1 77 ? -7.77 -31.328 -2.084 1 97.44 77 ILE A N 1
ATOM 587 C CA . ILE A 1 77 ? -7.91 -32.25 -3.207 1 97.44 77 ILE A CA 1
ATOM 588 C C . ILE A 1 77 ? -6.664 -32.188 -4.09 1 97.44 77 ILE A C 1
ATOM 590 O O . ILE A 1 77 ? -6.25 -31.094 -4.504 1 97.44 77 ILE A O 1
ATOM 594 N N . ARG A 1 78 ? -6.094 -33.281 -4.309 1 97.62 78 ARG A N 1
ATOM 595 C CA . ARG A 1 78 ? -4.945 -33.438 -5.195 1 97.62 78 ARG A CA 1
ATOM 596 C C . ARG A 1 78 ? -5.324 -34.219 -6.453 1 97.62 78 ARG A C 1
ATOM 598 O O . ARG A 1 78 ? -6.016 -35.21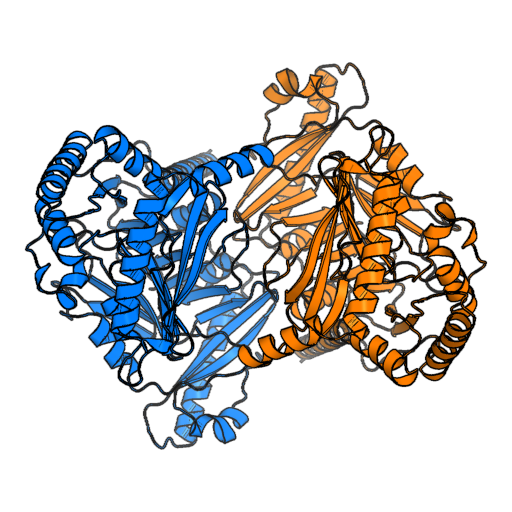9 -6.379 1 97.62 78 ARG A O 1
ATOM 605 N N . THR A 1 79 ? -4.949 -33.688 -7.566 1 97.69 79 THR A N 1
ATOM 606 C CA . THR A 1 79 ? -5.223 -34.375 -8.828 1 97.69 79 THR A CA 1
ATOM 607 C C . THR A 1 79 ? -3.93 -34.625 -9.594 1 97.69 79 THR A C 1
ATOM 609 O O . THR A 1 79 ? -2.957 -33.875 -9.453 1 97.69 79 THR A O 1
ATOM 612 N N . GLY A 1 80 ? -3.865 -35.688 -10.305 1 95.81 80 GLY A N 1
ATOM 613 C CA . GLY A 1 80 ? -2.719 -36.062 -11.117 1 95.81 80 GLY A CA 1
ATOM 614 C C . GLY A 1 80 ? -2.701 -37.531 -11.477 1 95.81 80 GLY A C 1
ATOM 615 O O . GLY A 1 80 ? -3.533 -38.312 -11 1 95.81 80 GLY A O 1
ATOM 616 N N . ASP A 1 81 ? -1.745 -37.875 -12.266 1 91.94 81 ASP A N 1
ATOM 617 C CA . ASP A 1 81 ? -1.65 -39.25 -12.734 1 91.94 81 ASP A CA 1
ATOM 618 C C . ASP A 1 81 ? -1.354 -40.219 -11.586 1 91.94 81 ASP A C 1
ATOM 620 O O . ASP A 1 81 ? -1.805 -41.344 -11.594 1 91.94 81 ASP A O 1
ATOM 624 N N . ASN A 1 82 ? -0.66 -39.75 -10.617 1 91.38 82 ASN A N 1
ATOM 625 C CA . ASN A 1 82 ? -0.283 -40.562 -9.484 1 91.38 82 ASN A CA 1
ATOM 626 C C . ASN A 1 82 ? -1.082 -40.219 -8.234 1 91.38 82 ASN A C 1
ATOM 628 O O . ASN A 1 82 ? -0.682 -40.562 -7.117 1 91.38 82 ASN A O 1
ATOM 632 N N . GLU A 1 83 ? -2.141 -39.469 -8.414 1 95.19 83 GLU A N 1
ATOM 633 C CA . GLU A 1 83 ? -3.018 -39.094 -7.32 1 95.19 83 GLU A CA 1
ATOM 634 C C . GLU A 1 83 ? -4.316 -39.875 -7.332 1 95.19 83 GLU A C 1
ATOM 636 O O . GLU A 1 83 ? -4.676 -40.469 -8.344 1 95.19 83 GLU A O 1
ATOM 641 N N . PRO A 1 84 ? -5.004 -39.906 -6.242 1 92.31 84 PRO A N 1
ATOM 642 C CA . PRO A 1 84 ? -6.273 -40.656 -6.199 1 92.31 84 PRO A CA 1
ATOM 643 C C . PRO A 1 84 ? -7.277 -40.125 -7.23 1 92.31 84 PRO A C 1
ATOM 645 O O . PRO A 1 84 ? -8.086 -40.906 -7.742 1 92.31 84 PRO A O 1
ATOM 648 N N . ILE A 1 85 ? -7.207 -38.906 -7.434 1 95.69 85 ILE A N 1
ATOM 649 C CA . ILE A 1 85 ? -8.094 -38.281 -8.422 1 95.69 85 ILE A CA 1
ATOM 650 C C . ILE A 1 85 ? -7.293 -37.938 -9.672 1 95.69 85 ILE A C 1
ATOM 652 O O . ILE A 1 85 ? -6.289 -37.219 -9.586 1 95.69 85 ILE A O 1
ATOM 656 N N . SER A 1 86 ? -7.809 -38.406 -10.797 1 94.25 86 SER A N 1
ATOM 657 C CA . SER A 1 86 ? -7.172 -38.094 -12.07 1 94.25 86 SER A CA 1
ATOM 658 C C . SER A 1 86 ? -8.109 -37.281 -12.961 1 94.25 86 SER A C 1
ATOM 660 O O . SER A 1 86 ? -9.305 -37.188 -12.688 1 94.25 86 SER A O 1
ATOM 662 N N . GLY A 1 87 ? -7.508 -36.625 -13.945 1 93.88 87 GLY A N 1
ATOM 663 C CA . GLY A 1 87 ? -8.32 -35.906 -14.906 1 93.88 87 GLY A CA 1
ATOM 664 C C . GLY A 1 87 ? -8.273 -34.406 -14.711 1 93.88 87 GLY A C 1
ATOM 665 O O . GLY A 1 87 ? -7.312 -33.875 -14.141 1 93.88 87 GLY A O 1
ATOM 666 N N . ASP A 1 88 ? -9.25 -33.719 -15.234 1 96.31 88 ASP A N 1
ATOM 667 C CA . ASP A 1 88 ? -9.367 -32.281 -15.25 1 96.31 88 ASP A CA 1
ATOM 668 C C . ASP A 1 88 ? -9.578 -31.719 -13.836 1 96.31 88 ASP A C 1
ATOM 670 O O . ASP A 1 88 ? -10.648 -31.906 -13.25 1 96.31 88 ASP A O 1
ATOM 674 N N . PRO A 1 89 ? -8.578 -31.047 -13.344 1 97.06 89 PRO A N 1
ATOM 675 C CA . PRO A 1 89 ? -8.711 -30.547 -11.969 1 97.06 89 PRO A CA 1
ATOM 676 C C . PRO A 1 89 ? -9.859 -29.547 -11.82 1 97.06 89 PRO A C 1
ATOM 678 O O . PRO A 1 89 ? -10.406 -29.406 -10.727 1 97.06 89 PRO A O 1
ATOM 681 N N . LEU A 1 90 ? -10.234 -28.828 -12.844 1 97.56 90 LEU A N 1
ATOM 682 C CA . LEU A 1 90 ? -11.297 -27.828 -12.75 1 97.56 90 LEU A CA 1
ATOM 683 C C . LEU A 1 90 ? -12.648 -28.5 -12.516 1 97.56 90 LEU A C 1
ATOM 685 O O . LEU A 1 90 ? -13.531 -27.906 -11.891 1 97.56 90 LEU A O 1
ATOM 689 N N . LYS A 1 91 ? -12.789 -29.656 -13.039 1 96.81 91 LYS A N 1
ATOM 690 C CA . LYS A 1 91 ? -14.039 -30.375 -12.812 1 96.81 91 LYS A CA 1
ATOM 691 C C . LYS A 1 91 ? -14.234 -30.688 -11.328 1 96.81 91 LYS A C 1
ATOM 693 O O . LYS A 1 91 ? -15.359 -30.641 -10.82 1 96.81 91 LYS A O 1
ATOM 698 N N . VAL A 1 92 ? -13.141 -31 -10.727 1 94.81 92 VAL A N 1
ATOM 699 C CA . VAL A 1 92 ? -13.172 -31.312 -9.297 1 94.81 92 VAL A CA 1
ATOM 700 C C . VAL A 1 92 ? -13.57 -30.062 -8.508 1 94.81 92 VAL A C 1
ATOM 702 O O . VAL A 1 92 ? -14.406 -30.141 -7.602 1 94.81 92 VAL A O 1
ATOM 705 N N . VAL A 1 93 ? -13.008 -28.953 -8.812 1 97.25 93 VAL A N 1
ATOM 706 C CA . VAL A 1 93 ? -13.32 -27.703 -8.133 1 97.25 93 VAL A CA 1
ATOM 707 C C . VAL A 1 93 ? -14.766 -27.312 -8.414 1 97.25 93 VAL A C 1
ATOM 709 O O . VAL A 1 93 ? -15.492 -26.906 -7.508 1 97.25 93 VAL A O 1
ATOM 712 N N . GLU A 1 94 ? -15.125 -27.422 -9.648 1 97.38 94 GLU A N 1
ATOM 713 C CA . GLU A 1 94 ? -16.484 -27.109 -10.062 1 97.38 94 GLU A CA 1
ATOM 714 C C . GLU A 1 94 ? -17.516 -27.938 -9.297 1 97.38 94 GLU A C 1
ATOM 716 O O . GLU A 1 94 ? -18.516 -27.422 -8.812 1 97.38 94 GLU A O 1
ATOM 721 N N . ASP A 1 95 ? -17.219 -29.188 -9.188 1 96.69 95 ASP A N 1
ATOM 722 C CA . ASP A 1 95 ? -18.141 -30.109 -8.508 1 96.69 95 ASP A CA 1
ATOM 723 C C . ASP A 1 95 ? -18.25 -29.781 -7.023 1 96.69 95 ASP A C 1
ATOM 725 O O . ASP A 1 95 ? -19.344 -29.812 -6.453 1 96.69 95 ASP A O 1
ATOM 729 N N . GLU A 1 96 ? -17.125 -29.5 -6.422 1 95.69 96 GLU A N 1
ATOM 730 C CA . GLU A 1 96 ? -17.125 -29.188 -4.996 1 95.69 96 GLU A CA 1
ATOM 731 C C . GLU A 1 96 ? -17.844 -27.875 -4.703 1 95.69 96 GLU A C 1
ATOM 733 O O . GLU A 1 96 ? -18.422 -27.719 -3.633 1 95.69 96 GLU A O 1
ATOM 738 N N . LEU A 1 97 ? -17.828 -26.938 -5.652 1 96.88 97 LEU A N 1
ATOM 739 C CA . LEU A 1 97 ? -18.391 -25.609 -5.414 1 96.88 97 LEU A CA 1
ATOM 740 C C . LEU A 1 97 ? -19.797 -25.5 -6.004 1 96.88 97 LEU A C 1
ATOM 742 O O . LEU A 1 97 ? -20.469 -24.484 -5.82 1 96.88 97 LEU A O 1
ATOM 746 N N . LYS A 1 98 ? -20.297 -26.469 -6.656 1 94.88 98 LYS A N 1
ATOM 747 C CA . LYS A 1 98 ? -21.516 -26.406 -7.453 1 94.88 98 LYS A CA 1
ATOM 748 C C . LYS A 1 98 ? -22.734 -26.094 -6.578 1 94.88 98 LYS A C 1
ATOM 750 O O . LYS A 1 98 ? -23.656 -25.422 -7.016 1 94.88 98 LYS A O 1
ATOM 755 N N . SER A 1 99 ? -22.719 -26.578 -5.371 1 93.81 99 SER A N 1
ATOM 756 C CA . SER A 1 99 ? -23.875 -26.422 -4.5 1 93.81 99 SER A CA 1
ATOM 757 C C . SER A 1 99 ? -23.828 -25.125 -3.715 1 93.81 99 SER A C 1
ATOM 759 O O . SER A 1 99 ? -24.75 -24.781 -2.984 1 93.81 99 SER A O 1
ATOM 761 N N . THR A 1 100 ? -22.797 -24.438 -3.885 1 96 100 THR A N 1
ATOM 762 C CA . THR A 1 100 ? -22.609 -23.219 -3.105 1 96 100 THR A CA 1
ATOM 763 C C . THR A 1 100 ? -23.469 -22.078 -3.643 1 96 100 THR A C 1
ATOM 765 O O . THR A 1 100 ? -23.391 -21.734 -4.82 1 96 100 THR A O 1
ATOM 768 N N . ARG A 1 101 ? -24.359 -21.562 -2.811 1 96.44 101 ARG A N 1
ATOM 769 C CA . ARG A 1 101 ? -25.109 -20.328 -3.035 1 96.44 101 ARG A CA 1
ATOM 770 C C . ARG A 1 101 ? -24.688 -19.25 -2.053 1 96.44 101 ARG A C 1
ATOM 772 O O . ARG A 1 101 ? -25.25 -19.125 -0.964 1 96.44 101 ARG A O 1
ATOM 779 N N . PHE A 1 102 ? -23.766 -18.453 -2.514 1 97.12 102 PHE A N 1
ATOM 780 C CA . PHE A 1 102 ? -23.078 -17.484 -1.67 1 97.12 102 PHE A CA 1
ATOM 781 C C . PHE A 1 102 ? -23.922 -16.234 -1.471 1 97.12 102 PHE A C 1
ATOM 783 O O . PHE A 1 102 ? -24.562 -15.766 -2.41 1 97.12 102 PHE A O 1
ATOM 790 N N . VAL A 1 103 ? -23.969 -15.742 -0.259 1 96.75 103 VAL A N 1
ATOM 791 C CA . VAL A 1 103 ? -24.672 -14.508 0.065 1 96.75 103 VAL A CA 1
ATOM 792 C C . VAL A 1 103 ? -23.656 -13.414 0.408 1 96.75 103 VAL A C 1
ATOM 794 O O . VAL A 1 103 ? -22.969 -13.492 1.432 1 96.75 103 VAL A O 1
ATOM 797 N N . PRO A 1 104 ? -23.531 -12.422 -0.435 1 94.06 104 PRO A N 1
ATOM 798 C CA . PRO A 1 104 ? -22.578 -11.344 -0.139 1 94.06 104 PRO A CA 1
ATOM 799 C C . PRO A 1 104 ? -22.938 -10.57 1.127 1 94.06 104 PRO A C 1
ATOM 801 O O . PRO A 1 104 ? -24.125 -10.328 1.389 1 94.06 104 PRO A O 1
ATOM 804 N N . VAL A 1 105 ? -22.031 -10.297 1.896 1 94.25 105 VAL A N 1
ATOM 805 C CA . VAL A 1 105 ? -22.172 -9.469 3.092 1 94.25 105 VAL A CA 1
ATOM 806 C C . VAL A 1 105 ? -21.359 -8.188 2.932 1 94.25 105 VAL A C 1
ATOM 808 O O . VAL A 1 105 ? -20.188 -8.227 2.531 1 94.25 105 VAL A O 1
ATOM 811 N N . PRO A 1 106 ? -21.938 -7.035 3.236 1 87.62 106 PRO A N 1
ATOM 812 C CA . PRO A 1 106 ? -21.219 -5.762 3.094 1 87.62 106 PRO A CA 1
ATOM 813 C C . PRO A 1 106 ? -19.922 -5.715 3.896 1 87.62 106 PRO A C 1
ATOM 815 O O . PRO A 1 106 ? -19.875 -6.219 5.02 1 87.62 106 PRO A O 1
ATOM 818 N N . GLY A 1 107 ? -18.922 -5.082 3.232 1 85.5 107 GLY A N 1
ATOM 819 C CA . GLY A 1 107 ? -17.672 -4.871 3.932 1 85.5 107 GLY A CA 1
ATOM 820 C C . GLY A 1 107 ? -16.609 -5.902 3.584 1 85.5 107 GLY A C 1
ATOM 821 O O . GLY A 1 107 ? -15.43 -5.715 3.881 1 85.5 107 GLY A O 1
ATOM 822 N N . LEU A 1 108 ? -17.031 -6.918 2.986 1 93.12 108 LEU A N 1
ATOM 823 C CA . LEU A 1 108 ? -16.094 -7.988 2.658 1 93.12 108 LEU A CA 1
ATOM 824 C C . LEU A 1 108 ? -15.719 -7.949 1.182 1 93.12 108 LEU A C 1
ATOM 826 O O . LEU A 1 108 ? -16.531 -7.539 0.343 1 93.12 108 LEU A O 1
ATOM 830 N N . PRO A 1 109 ? -14.492 -8.32 0.882 1 91.69 109 PRO A N 1
ATOM 831 C CA . PRO A 1 109 ? -14.125 -8.461 -0.529 1 91.69 109 PRO A CA 1
ATOM 832 C C . PRO A 1 109 ? -14.719 -9.711 -1.169 1 91.69 109 PRO A C 1
ATOM 834 O O . PRO A 1 109 ? -15.375 -10.508 -0.488 1 91.69 109 PRO A O 1
ATOM 837 N N . ASP A 1 110 ? -14.445 -9.859 -2.41 1 91.25 110 ASP A N 1
ATOM 838 C CA . ASP A 1 110 ? -14.969 -10.992 -3.158 1 91.25 110 ASP A CA 1
ATOM 839 C C . ASP A 1 110 ? -14.406 -12.312 -2.625 1 91.25 110 ASP A C 1
ATOM 841 O O . ASP A 1 110 ? -15.133 -13.305 -2.529 1 91.25 110 ASP A O 1
ATOM 845 N N . PHE A 1 111 ? -13.18 -12.281 -2.287 1 96.69 111 PHE A N 1
ATOM 846 C CA . PHE A 1 111 ? -12.555 -13.516 -1.82 1 96.69 111 PHE A CA 1
ATOM 847 C C . PHE A 1 111 ? -12.617 -13.609 -0.3 1 96.69 111 PHE A C 1
ATOM 849 O O . PHE A 1 111 ? -11.953 -12.844 0.4 1 96.69 111 PHE A O 1
ATOM 856 N N . THR A 1 112 ? -13.375 -14.508 0.214 1 97.81 112 THR A N 1
ATOM 857 C CA . THR A 1 112 ? -13.492 -14.758 1.646 1 97.81 112 THR A CA 1
ATOM 858 C C . THR A 1 112 ? -13.289 -16.234 1.957 1 97.81 112 THR A C 1
ATOM 860 O O . THR A 1 112 ? -13.406 -16.656 3.111 1 97.81 112 THR A O 1
ATOM 863 N N . GLY A 1 113 ? -13.039 -17 0.935 1 97.81 113 GLY A N 1
ATOM 864 C CA . GLY A 1 113 ? -12.867 -18.438 1.005 1 97.81 113 GLY A CA 1
ATOM 865 C C . GLY A 1 113 ? -13.141 -19.141 -0.314 1 97.81 113 GLY A C 1
ATOM 866 O O . GLY A 1 113 ? -13.609 -18.516 -1.269 1 97.81 113 GLY A O 1
ATOM 867 N N . GLY A 1 114 ? -12.891 -20.344 -0.366 1 98.25 114 GLY A N 1
ATOM 868 C CA . GLY A 1 114 ? -13.008 -21.141 -1.581 1 98.25 114 GLY A CA 1
ATOM 869 C C . GLY A 1 114 ? -11.812 -22.031 -1.832 1 98.25 114 GLY A C 1
ATOM 870 O O . GLY A 1 114 ? -11.234 -22.594 -0.892 1 98.25 114 GLY A O 1
ATOM 871 N N . ALA A 1 115 ? -11.617 -22.281 -3.072 1 98.62 115 ALA A N 1
ATOM 872 C CA . ALA A 1 115 ? -10.523 -23.172 -3.467 1 98.62 115 ALA A CA 1
ATOM 873 C C . ALA A 1 115 ? -9.25 -22.375 -3.752 1 98.62 115 ALA A C 1
ATOM 875 O O . ALA A 1 115 ? -9.219 -21.562 -4.672 1 98.62 115 ALA A O 1
ATOM 876 N N . VAL A 1 116 ? -8.211 -22.609 -2.943 1 98.56 116 VAL A N 1
ATOM 877 C CA . VAL A 1 116 ? -6.914 -21.953 -3.104 1 98.56 116 VAL A CA 1
ATOM 878 C C . VAL A 1 116 ? -5.863 -22.984 -3.512 1 98.56 116 VAL A C 1
ATOM 880 O O . VAL A 1 116 ? -5.789 -24.078 -2.924 1 98.56 116 VAL A O 1
ATOM 883 N N . GLY A 1 117 ? -5.113 -22.656 -4.547 1 98.38 117 GLY A N 1
ATOM 884 C CA . GLY A 1 117 ? -4.078 -23.609 -4.918 1 98.38 117 GLY A CA 1
ATOM 885 C C . GLY A 1 117 ? -3.422 -23.281 -6.25 1 98.38 117 GLY A C 1
ATOM 886 O O . GLY A 1 117 ? -3.172 -22.109 -6.555 1 98.38 117 GLY A O 1
ATOM 887 N N . PHE A 1 118 ? -2.969 -24.375 -6.918 1 98.69 118 PHE A N 1
ATOM 888 C CA . PHE A 1 118 ? -2.279 -24.188 -8.188 1 98.69 118 PHE A CA 1
ATOM 889 C C . PHE A 1 118 ? -2.736 -25.219 -9.211 1 98.69 118 PHE A C 1
ATOM 891 O O . PHE A 1 118 ? -3.322 -26.25 -8.852 1 98.69 118 PHE A O 1
ATOM 898 N N . ILE A 1 119 ? -2.602 -24.891 -10.445 1 98.56 119 ILE A N 1
ATOM 899 C CA . ILE A 1 119 ? -2.807 -25.766 -11.586 1 98.56 119 ILE A CA 1
ATOM 900 C C . ILE A 1 119 ? -1.544 -25.812 -12.445 1 98.56 119 ILE A C 1
ATOM 902 O O . ILE A 1 119 ? -1.068 -24.766 -12.906 1 98.56 119 ILE A O 1
ATOM 906 N N . SER A 1 120 ? -1.055 -26.969 -12.672 1 98.38 120 SER A N 1
ATOM 907 C CA . SER A 1 120 ? 0.179 -27.141 -13.43 1 98.38 120 SER A CA 1
ATOM 908 C C . SER A 1 120 ? -0.026 -26.797 -14.906 1 98.38 120 SER A C 1
ATOM 910 O O . SER A 1 120 ? -1.132 -26.938 -15.43 1 98.38 120 SER A O 1
ATOM 912 N N . TYR A 1 121 ? 1.064 -26.422 -15.516 1 98.31 121 TYR A N 1
ATOM 913 C CA . TYR A 1 121 ? 1.066 -26.172 -16.953 1 98.31 121 TYR A CA 1
ATOM 914 C C . TYR A 1 121 ? 0.566 -27.391 -17.719 1 98.31 121 TYR A C 1
ATOM 916 O O . TYR A 1 121 ? -0.154 -27.25 -18.719 1 98.31 121 TYR A O 1
ATOM 924 N N . ASP A 1 122 ? 0.776 -28.469 -17.234 1 97.75 122 ASP A N 1
ATOM 925 C CA . ASP A 1 122 ? 0.571 -29.734 -17.938 1 97.75 122 ASP A CA 1
ATOM 926 C C . ASP A 1 122 ? -0.902 -30.141 -17.938 1 97.75 122 ASP A C 1
ATOM 928 O O . ASP A 1 122 ? -1.307 -31.047 -18.656 1 97.75 122 ASP A O 1
ATOM 932 N N . CYS A 1 123 ? -1.621 -29.391 -17.219 1 97.56 123 CYS A N 1
ATOM 933 C CA . CYS A 1 123 ? -3.057 -29.641 -17.203 1 97.56 123 CYS A CA 1
ATOM 934 C C . CYS A 1 123 ? -3.701 -29.172 -18.5 1 97.56 123 CYS A C 1
ATOM 936 O O . CYS A 1 123 ? -4.859 -29.5 -18.781 1 97.56 123 CYS A O 1
ATOM 938 N N . VAL A 1 124 ? -2.963 -28.531 -19.344 1 97.31 124 VAL A N 1
ATOM 939 C CA . VAL A 1 124 ? -3.48 -28.062 -20.625 1 97.31 124 VAL A CA 1
ATOM 940 C C . VAL A 1 124 ? -3.996 -29.25 -21.438 1 97.31 124 VAL A C 1
ATOM 942 O O . VAL A 1 124 ? -4.906 -29.094 -22.25 1 97.31 124 VAL A O 1
ATOM 945 N N . ARG A 1 125 ? -3.467 -30.438 -21.203 1 96.38 125 ARG A N 1
ATOM 946 C CA . ARG A 1 125 ? -3.879 -31.625 -21.938 1 96.38 125 ARG A CA 1
ATOM 947 C C . ARG A 1 125 ? -5.371 -31.891 -21.766 1 96.38 125 ARG A C 1
ATOM 949 O O . ARG A 1 125 ? -5.996 -32.531 -22.609 1 96.38 125 ARG A O 1
ATOM 956 N N . TYR A 1 126 ? -5.898 -31.406 -20.688 1 95.81 126 TYR A N 1
ATOM 957 C CA . TYR A 1 126 ? -7.32 -31.609 -20.422 1 95.81 126 TYR A CA 1
ATOM 958 C C . TYR A 1 126 ? -8.156 -30.562 -21.141 1 95.81 126 TYR A C 1
ATOM 960 O O . TYR A 1 126 ? -9.359 -30.75 -21.344 1 95.81 126 TYR A O 1
ATOM 968 N N . PHE A 1 127 ? -7.57 -29.453 -21.5 1 95.06 127 PHE A N 1
ATOM 969 C CA . PHE A 1 127 ? -8.281 -28.344 -22.141 1 95.06 127 PHE A CA 1
ATOM 970 C C . PHE A 1 127 ? -8.039 -28.344 -23.641 1 95.06 127 PHE A C 1
ATOM 972 O O . PHE A 1 127 ? -8.906 -27.922 -24.406 1 95.06 127 PHE A O 1
ATOM 979 N N . GLU A 1 128 ? -6.805 -28.734 -23.984 1 94.94 128 GLU A N 1
ATOM 980 C CA . GLU A 1 128 ? -6.367 -28.906 -25.359 1 94.94 128 GLU A CA 1
ATOM 981 C C . GLU A 1 128 ? -5.711 -30.266 -25.562 1 94.94 128 GLU A C 1
ATOM 983 O O . GLU A 1 128 ? -4.484 -30.359 -25.672 1 94.94 128 GLU A O 1
ATOM 988 N N . PRO A 1 129 ? -6.477 -31.219 -25.875 1 94.88 129 PRO A N 1
ATOM 989 C CA . PRO A 1 129 ? -5.984 -32.594 -25.891 1 94.88 129 PRO A CA 1
ATOM 990 C C . PRO A 1 129 ? -4.875 -32.812 -26.922 1 94.88 129 PRO A C 1
ATOM 992 O O . PRO A 1 129 ? -4.039 -33.719 -26.75 1 94.88 129 PRO A O 1
ATOM 995 N N . LYS A 1 130 ? -4.816 -32.031 -27.922 1 94.56 130 LYS A N 1
ATOM 996 C CA . LYS A 1 130 ? -3.797 -32.156 -28.953 1 94.56 130 LYS A CA 1
ATOM 997 C C . LYS A 1 130 ? -2.4 -31.938 -28.391 1 94.56 130 LYS A C 1
ATOM 999 O O . LYS A 1 130 ? -1.402 -32.344 -28.984 1 94.56 130 LYS A O 1
ATOM 1004 N N . THR A 1 131 ? -2.334 -31.344 -27.266 1 94.88 131 THR A N 1
ATOM 1005 C CA . THR A 1 131 ? -1.039 -31 -26.688 1 94.88 131 THR A CA 1
ATOM 1006 C C . THR A 1 131 ? -0.487 -32.188 -25.875 1 94.88 131 THR A C 1
ATOM 1008 O O . THR A 1 131 ? 0.688 -32.188 -25.5 1 94.88 131 THR A O 1
ATOM 1011 N N . ALA A 1 132 ? -1.252 -33.188 -25.656 1 94.06 132 ALA A N 1
ATOM 1012 C CA . ALA A 1 132 ? -0.859 -34.312 -24.797 1 94.06 132 ALA A CA 1
ATOM 1013 C C . ALA A 1 132 ? 0.386 -35 -25.344 1 94.06 132 ALA A C 1
ATOM 1015 O O . ALA A 1 132 ? 0.501 -35.219 -26.547 1 94.06 132 ALA A O 1
ATOM 1016 N N . ARG A 1 133 ? 1.318 -35.156 -24.453 1 93.19 133 ARG A N 1
ATOM 1017 C CA . ARG A 1 133 ? 2.545 -35.906 -24.734 1 93.19 133 ARG A CA 1
ATOM 1018 C C . ARG A 1 133 ? 2.967 -36.75 -23.531 1 93.19 133 ARG A C 1
ATOM 1020 O O . ARG A 1 133 ? 2.596 -36.438 -22.391 1 93.19 133 ARG A O 1
ATOM 1027 N N . SER A 1 134 ? 3.674 -37.812 -23.828 1 93.25 134 SER A N 1
ATOM 1028 C CA . SER A 1 134 ? 4.344 -38.531 -22.75 1 93.25 134 SER A CA 1
ATOM 1029 C C . SER A 1 134 ? 5.609 -37.812 -22.312 1 93.25 134 SER A C 1
ATOM 1031 O O . SER A 1 134 ? 6.562 -37.688 -23.078 1 93.25 134 SER A O 1
ATOM 1033 N N . LEU A 1 135 ? 5.605 -37.312 -21.125 1 95.81 135 LEU A N 1
ATOM 1034 C CA . LEU A 1 135 ? 6.703 -36.5 -20.625 1 95.81 135 LEU A CA 1
ATOM 1035 C C . LEU A 1 135 ? 7.316 -37.094 -19.375 1 95.81 135 LEU A C 1
ATOM 1037 O O . LEU A 1 135 ? 6.621 -37.75 -18.594 1 95.81 135 LEU A O 1
ATOM 1041 N N . GLU A 1 136 ? 8.562 -36.906 -19.141 1 96.38 136 GLU A N 1
ATOM 1042 C CA . GLU A 1 136 ? 9.18 -37.188 -17.844 1 96.38 136 GLU A CA 1
ATOM 1043 C C . GLU A 1 136 ? 8.68 -36.25 -16.766 1 96.38 136 GLU A C 1
ATOM 1045 O O . GLU A 1 136 ? 8.281 -35.125 -17.062 1 96.38 136 GLU A O 1
ATOM 1050 N N . ASP A 1 137 ? 8.672 -36.75 -15.547 1 95.75 137 ASP A N 1
ATOM 1051 C CA . ASP A 1 137 ? 8.195 -35.969 -14.422 1 95.75 137 ASP A CA 1
ATOM 1052 C C . ASP A 1 137 ? 9.242 -35.906 -13.312 1 95.75 137 ASP A C 1
ATOM 1054 O O . ASP A 1 137 ? 9.078 -36.5 -12.258 1 95.75 137 ASP A O 1
ATOM 1058 N N . PRO A 1 138 ? 10.148 -35.062 -13.5 1 92.75 138 PRO A N 1
ATOM 1059 C CA . PRO A 1 138 ? 11.258 -35.031 -12.539 1 92.75 138 PRO A CA 1
ATOM 1060 C C . PRO A 1 138 ? 10.836 -34.531 -11.164 1 92.75 138 PRO A C 1
ATOM 1062 O O . PRO A 1 138 ? 11.477 -34.844 -10.164 1 92.75 138 PRO A O 1
ATOM 1065 N N . LEU A 1 139 ? 9.859 -33.75 -11.023 1 94.75 139 LEU A N 1
ATOM 1066 C CA . LEU A 1 139 ? 9.469 -33.188 -9.734 1 94.75 139 LEU A CA 1
ATOM 1067 C C . LEU A 1 139 ? 8.57 -34.156 -8.977 1 94.75 139 LEU A C 1
ATOM 1069 O O . LEU A 1 139 ? 8.578 -34.188 -7.746 1 94.75 139 LEU A O 1
ATOM 1073 N N . GLY A 1 140 ? 7.75 -34.844 -9.727 1 95.69 140 GLY A N 1
ATOM 1074 C CA . GLY A 1 140 ? 6.852 -35.812 -9.117 1 95.69 140 GLY A CA 1
ATOM 1075 C C . GLY A 1 140 ? 5.797 -35.188 -8.234 1 95.69 140 GLY A C 1
ATOM 1076 O O . GLY A 1 140 ? 5.5 -35.688 -7.152 1 95.69 140 GLY A O 1
ATOM 1077 N N . ILE A 1 141 ? 5.305 -34.062 -8.633 1 96.5 141 ILE A N 1
ATOM 1078 C CA . ILE A 1 141 ? 4.258 -33.375 -7.871 1 96.5 141 ILE A CA 1
ATOM 1079 C C . ILE A 1 141 ? 2.908 -33.594 -8.547 1 96.5 141 ILE A C 1
ATOM 1081 O O . ILE A 1 141 ? 2.848 -33.938 -9.727 1 96.5 141 ILE A O 1
ATOM 1085 N N . PRO A 1 142 ? 1.786 -33.375 -7.82 1 97.81 142 PRO A N 1
ATOM 1086 C CA . PRO A 1 142 ? 0.465 -33.438 -8.445 1 97.81 142 PRO A CA 1
ATOM 1087 C C . PRO A 1 142 ? 0.286 -32.406 -9.555 1 97.81 142 PRO A C 1
ATOM 1089 O O . PRO A 1 142 ? 1.004 -31.391 -9.586 1 97.81 142 PRO A O 1
ATOM 1092 N N . ASP A 1 143 ? -0.696 -32.688 -10.414 1 97.5 143 ASP A N 1
ATOM 1093 C CA . ASP A 1 143 ? -1.046 -31.734 -11.461 1 97.5 143 ASP A CA 1
ATOM 1094 C C . ASP A 1 143 ? -1.72 -30.484 -10.875 1 97.5 143 ASP A C 1
ATOM 1096 O O . ASP A 1 143 ? -1.607 -29.391 -11.422 1 97.5 143 ASP A O 1
ATOM 1100 N N . ALA A 1 144 ? -2.434 -30.703 -9.852 1 98.5 144 ALA A N 1
ATOM 1101 C CA . ALA A 1 144 ? -3.084 -29.594 -9.156 1 98.5 144 ALA A CA 1
ATOM 1102 C C . ALA A 1 144 ? -3.381 -29.953 -7.703 1 98.5 144 ALA A C 1
ATOM 1104 O O . ALA A 1 144 ? -3.605 -31.125 -7.383 1 98.5 144 ALA A O 1
ATOM 1105 N N . VAL A 1 145 ? -3.297 -29.062 -6.836 1 98.38 145 VAL A N 1
ATOM 1106 C CA . VAL A 1 145 ? -3.748 -29.188 -5.453 1 98.38 145 VAL A CA 1
ATOM 1107 C C . VAL A 1 145 ? -4.625 -27.984 -5.098 1 98.38 145 VAL A C 1
ATOM 1109 O O . VAL A 1 145 ? -4.246 -26.844 -5.344 1 98.38 145 VAL A O 1
ATOM 1112 N N . PHE A 1 146 ? -5.809 -28.219 -4.543 1 98.25 146 PHE A N 1
ATOM 1113 C CA . PHE A 1 146 ? -6.703 -27.172 -4.086 1 98.25 146 PHE A CA 1
ATOM 1114 C C . PHE A 1 146 ? -7.027 -27.328 -2.605 1 98.25 146 PHE A C 1
ATOM 1116 O O . PHE A 1 146 ? -7.395 -28.422 -2.164 1 98.25 146 PHE A O 1
ATOM 1123 N N . MET A 1 147 ? -6.816 -26.328 -1.884 1 98.12 147 MET A N 1
ATOM 1124 C CA . MET A 1 147 ? -7.246 -26.219 -0.492 1 98.12 147 MET A CA 1
ATOM 1125 C C . MET A 1 147 ? -8.578 -25.484 -0.391 1 98.12 147 MET A C 1
ATOM 1127 O O . MET A 1 147 ? -8.672 -24.312 -0.754 1 98.12 147 MET A O 1
ATOM 1131 N N . PHE A 1 148 ? -9.562 -26.141 0.059 1 97.88 148 PHE A N 1
ATOM 1132 C CA . PHE A 1 148 ? -10.852 -25.484 0.293 1 97.88 148 PHE A CA 1
ATOM 1133 C C . PHE A 1 148 ? -10.906 -24.891 1.694 1 97.88 148 PHE A C 1
ATOM 1135 O O . PHE A 1 148 ? -11.023 -25.625 2.682 1 97.88 148 PHE A O 1
ATOM 1142 N N . CYS A 1 149 ? -10.883 -23.609 1.75 1 97.25 149 CYS A N 1
ATOM 1143 C CA . CYS A 1 149 ? -10.766 -22.891 3.016 1 97.25 149 CYS A CA 1
ATOM 1144 C C . CYS A 1 149 ? -12.078 -22.203 3.375 1 97.25 149 CYS A C 1
ATOM 1146 O O . CYS A 1 149 ? -12.555 -21.344 2.639 1 97.25 149 CYS A O 1
ATOM 1148 N N . ASP A 1 150 ? -12.594 -22.531 4.562 1 97.38 150 ASP A N 1
ATOM 1149 C CA . ASP A 1 150 ? -13.836 -21.938 5.043 1 97.38 150 ASP A CA 1
ATOM 1150 C C . ASP A 1 150 ? -13.562 -20.766 5.977 1 97.38 150 ASP A C 1
ATOM 1152 O O . ASP A 1 150 ? -14.461 -19.969 6.262 1 97.38 150 ASP A O 1
ATOM 1156 N N . THR A 1 151 ? -12.391 -20.734 6.531 1 97.56 151 THR A N 1
ATOM 1157 C CA . THR A 1 151 ? -11.969 -19.656 7.418 1 97.56 151 THR A CA 1
ATOM 1158 C C . THR A 1 151 ? -10.648 -19.047 6.953 1 97.56 151 THR A C 1
ATOM 1160 O O . THR A 1 151 ? -9.648 -19.766 6.816 1 97.56 151 THR A O 1
ATOM 1163 N N . ILE A 1 152 ? -10.656 -17.734 6.66 1 98.19 152 ILE A N 1
ATOM 1164 C CA . ILE A 1 152 ? -9.414 -17.078 6.242 1 98.19 152 ILE A CA 1
ATOM 1165 C C . ILE A 1 152 ? -9.289 -15.727 6.926 1 98.19 152 ILE A C 1
ATOM 1167 O O . ILE A 1 152 ? -10.25 -15.219 7.508 1 98.19 152 ILE A O 1
ATOM 1171 N N . LEU A 1 153 ? -8.117 -15.219 6.922 1 98.19 153 LEU A N 1
ATOM 1172 C CA . LEU A 1 153 ? -7.828 -13.859 7.363 1 98.19 153 LEU A CA 1
ATOM 1173 C C . LEU A 1 153 ? -7.746 -12.906 6.172 1 98.19 153 LEU A C 1
ATOM 1175 O O . LEU A 1 153 ? -7.074 -13.203 5.18 1 98.19 153 LEU A O 1
ATOM 1179 N N . VAL A 1 154 ? -8.445 -11.82 6.289 1 98.06 154 VAL A N 1
ATOM 1180 C CA . VAL A 1 154 ? -8.422 -10.797 5.254 1 98.06 154 VAL A CA 1
ATOM 1181 C C . VAL A 1 154 ? -7.836 -9.5 5.824 1 98.06 154 VAL A C 1
ATOM 1183 O O . VAL A 1 154 ? -8.461 -8.852 6.664 1 98.06 154 VAL A O 1
ATOM 1186 N N . PHE A 1 155 ? -6.676 -9.156 5.371 1 96.38 155 PHE A N 1
ATOM 1187 C CA . PHE A 1 155 ? -6.094 -7.859 5.707 1 96.38 155 PHE A CA 1
ATOM 1188 C C . PHE A 1 155 ? -6.5 -6.805 4.684 1 96.38 155 PHE A C 1
ATOM 1190 O O . PHE A 1 155 ? -6.301 -6.992 3.48 1 96.38 155 PHE A O 1
ATOM 1197 N N . ASP A 1 156 ? -7.094 -5.758 5.133 1 92.69 156 ASP A N 1
ATOM 1198 C CA . ASP A 1 156 ? -7.383 -4.57 4.34 1 92.69 156 ASP A CA 1
ATOM 1199 C C . ASP A 1 156 ? -6.402 -3.445 4.656 1 92.69 156 ASP A C 1
ATOM 1201 O O . ASP A 1 156 ? -6.605 -2.688 5.605 1 92.69 156 ASP A O 1
ATOM 1205 N N . HIS A 1 157 ? -5.422 -3.289 3.814 1 90.38 157 HIS A N 1
ATOM 1206 C CA . HIS A 1 157 ? -4.324 -2.373 4.105 1 90.38 157 HIS A CA 1
ATOM 1207 C C . HIS A 1 157 ? -4.766 -0.921 3.949 1 90.38 157 HIS A C 1
ATOM 1209 O O . HIS A 1 157 ? -4.141 -0.017 4.512 1 90.38 157 HIS A O 1
ATOM 1215 N N . LEU A 1 158 ? -5.809 -0.712 3.209 1 86.31 158 LEU A N 1
ATOM 1216 C CA . LEU A 1 158 ? -6.324 0.642 3.037 1 86.31 158 LEU A CA 1
ATOM 1217 C C . LEU A 1 158 ? -6.832 1.202 4.363 1 86.31 158 LEU A C 1
ATOM 1219 O O . LEU A 1 158 ? -6.52 2.342 4.719 1 86.31 158 LEU A O 1
ATOM 1223 N N . PHE A 1 159 ? -7.512 0.33 5.105 1 89.5 159 PHE A N 1
ATOM 1224 C CA . PHE A 1 159 ? -8.156 0.801 6.328 1 89.5 159 PHE A CA 1
ATOM 1225 C C . PHE A 1 159 ? -7.371 0.356 7.559 1 89.5 159 PHE A C 1
ATOM 1227 O O . PHE A 1 159 ? -7.688 0.762 8.68 1 89.5 159 PHE A O 1
ATOM 1234 N N . GLY A 1 160 ? -6.367 -0.459 7.312 1 91.75 160 GLY A N 1
ATOM 1235 C CA . GLY A 1 160 ? -5.594 -0.953 8.438 1 91.75 160 GLY A CA 1
ATOM 1236 C C . GLY A 1 160 ? -6.383 -1.875 9.352 1 91.75 160 GLY A C 1
ATOM 1237 O O . GLY A 1 160 ? -6.328 -1.746 10.57 1 91.75 160 GLY A O 1
ATOM 1238 N N . ILE A 1 161 ? -7.133 -2.768 8.695 1 94.62 161 ILE A N 1
ATOM 1239 C CA . ILE A 1 161 ? -7.977 -3.652 9.492 1 94.62 161 ILE A CA 1
ATOM 1240 C C . ILE A 1 161 ? -7.715 -5.105 9.094 1 94.62 161 ILE A C 1
ATOM 1242 O O . ILE A 1 161 ? -7.23 -5.375 7.996 1 94.62 161 ILE A O 1
ATOM 1246 N N . LEU A 1 162 ? -7.93 -5.988 10 1 96.81 162 LEU A N 1
ATOM 1247 C CA . LEU A 1 162 ? -7.914 -7.438 9.836 1 96.81 162 LEU A CA 1
ATOM 1248 C C . LEU A 1 162 ? -9.297 -8.031 10.102 1 96.81 162 LEU A C 1
ATOM 1250 O O . LEU A 1 162 ? -9.914 -7.746 11.133 1 96.81 162 LEU A O 1
ATOM 1254 N N . ARG A 1 163 ? -9.773 -8.773 9.18 1 97.62 163 ARG A N 1
ATOM 1255 C CA . ARG A 1 163 ? -11.031 -9.492 9.367 1 97.62 163 ARG A CA 1
ATOM 1256 C C . ARG A 1 163 ? -10.797 -10.992 9.398 1 97.62 163 ARG A C 1
ATOM 1258 O O . ARG A 1 163 ? -10.109 -11.539 8.531 1 97.62 163 ARG A O 1
ATOM 1265 N N . ILE A 1 164 ? -11.289 -11.602 10.398 1 98.06 164 ILE A N 1
ATOM 1266 C CA . ILE A 1 164 ? -11.375 -13.055 10.445 1 98.06 164 ILE A CA 1
ATOM 1267 C C . ILE A 1 164 ? -12.727 -13.516 9.906 1 98.06 164 ILE A C 1
ATOM 1269 O O . ILE A 1 164 ? -13.766 -13.266 10.523 1 98.06 164 ILE A O 1
ATOM 1273 N N . VAL A 1 165 ? -12.695 -14.18 8.781 1 98.62 165 VAL A N 1
ATOM 1274 C CA . VAL A 1 165 ? -13.938 -14.523 8.102 1 98.62 165 VAL A CA 1
ATOM 1275 C C . VAL A 1 165 ? -14.148 -16.031 8.141 1 98.62 165 VAL A C 1
ATOM 1277 O O . VAL A 1 165 ? -13.211 -16.797 7.898 1 98.62 165 VAL A O 1
ATOM 1280 N N . SER A 1 166 ? -15.25 -16.453 8.508 1 98.38 166 SER A N 1
ATOM 1281 C CA . SER A 1 166 ? -15.711 -17.844 8.391 1 98.38 166 SER A CA 1
ATOM 1282 C C . SER A 1 166 ? -17.094 -17.906 7.734 1 98.38 166 SER A C 1
ATOM 1284 O O . SER A 1 166 ? -17.672 -16.875 7.391 1 98.38 166 SER A O 1
ATOM 1286 N N . HIS A 1 167 ? -17.609 -19.109 7.453 1 98.5 167 HIS A N 1
ATOM 1287 C CA . HIS A 1 167 ? -18.844 -19.25 6.68 1 98.5 167 HIS A CA 1
ATOM 1288 C C . HIS A 1 167 ? -19.844 -20.172 7.375 1 98.5 167 HIS A C 1
ATOM 1290 O O . HIS A 1 167 ? -19.5 -21.297 7.734 1 98.5 167 HIS A O 1
ATOM 1296 N N . ALA A 1 168 ? -21.031 -19.656 7.602 1 97.94 168 ALA A N 1
ATOM 1297 C CA . ALA A 1 168 ? -22.141 -20.547 7.922 1 97.94 168 ALA A CA 1
ATOM 1298 C C . ALA A 1 168 ? -22.656 -21.25 6.676 1 97.94 168 ALA A C 1
ATOM 1300 O O . ALA A 1 168 ? -23.188 -20.625 5.762 1 97.94 168 ALA A O 1
ATOM 1301 N N . LYS A 1 169 ? -22.5 -22.578 6.668 1 96.56 169 LYS A N 1
ATOM 1302 C CA . LYS A 1 169 ? -22.828 -23.359 5.477 1 96.56 169 LYS A CA 1
ATOM 1303 C C . LYS A 1 169 ? -23.781 -24.5 5.812 1 96.56 169 LYS A C 1
ATOM 1305 O O . LYS A 1 169 ? -23.656 -25.125 6.867 1 96.56 169 LYS A O 1
ATOM 1310 N N . TRP A 1 170 ? -24.688 -24.734 4.906 1 95.44 170 TRP A N 1
ATOM 1311 C CA . TRP A 1 170 ? -25.562 -25.906 5.008 1 95.44 170 TRP A CA 1
ATOM 1312 C C . TRP A 1 170 ? -25.922 -26.438 3.623 1 95.44 170 TRP A C 1
ATOM 1314 O O . TRP A 1 170 ? -25.719 -25.75 2.617 1 95.44 170 TRP A O 1
ATOM 1324 N N . THR A 1 171 ? -26.344 -27.656 3.531 1 90.31 171 THR A N 1
ATOM 1325 C CA . THR A 1 171 ? -26.594 -28.312 2.25 1 90.31 171 THR A CA 1
ATOM 1326 C C . THR A 1 171 ? -28.078 -28.359 1.954 1 90.31 171 THR A C 1
ATOM 1328 O O . THR A 1 171 ? -28.484 -28.391 0.791 1 90.31 171 THR A O 1
ATOM 1331 N N . ASP A 1 172 ? -28.859 -28.281 2.988 1 87.44 172 ASP A N 1
ATOM 1332 C CA . ASP A 1 172 ? -30.297 -28.422 2.814 1 87.44 172 ASP A CA 1
ATOM 1333 C C . ASP A 1 172 ? -30.891 -27.219 2.062 1 87.44 172 ASP A C 1
ATOM 1335 O O . ASP A 1 172 ? -30.484 -26.078 2.299 1 87.44 172 ASP A O 1
ATOM 1339 N N . LEU A 1 173 ? -31.75 -27.516 1.175 1 85.12 173 LEU A N 1
ATOM 1340 C CA . LEU A 1 173 ? -32.406 -26.453 0.424 1 85.12 173 LEU A CA 1
ATOM 1341 C C . LEU A 1 173 ? -33.344 -25.672 1.324 1 85.12 173 LEU A C 1
ATOM 1343 O O . LEU A 1 173 ? -33.531 -24.453 1.147 1 85.12 173 LEU A O 1
ATOM 1347 N N . ASN A 1 174 ? -34.031 -26.406 2.219 1 89.12 174 ASN A N 1
ATOM 1348 C CA . ASN A 1 174 ? -34.906 -25.797 3.221 1 89.12 174 ASN A CA 1
ATOM 1349 C C . ASN A 1 174 ? -34.406 -26.094 4.637 1 89.12 174 ASN A C 1
ATOM 1351 O O . ASN A 1 174 ? -35 -26.906 5.344 1 89.12 174 ASN A O 1
ATOM 1355 N N . PRO A 1 175 ? -33.406 -25.344 4.961 1 91.88 175 PRO A N 1
ATOM 1356 C CA . PRO A 1 175 ? -32.781 -25.656 6.262 1 91.88 175 PRO A CA 1
ATOM 1357 C C . PRO A 1 175 ? -33.688 -25.281 7.434 1 91.88 175 PRO A C 1
ATOM 1359 O O . PRO A 1 175 ? -34.406 -24.266 7.375 1 91.88 175 PRO A O 1
ATOM 1362 N N . SER A 1 176 ? -33.656 -26.109 8.469 1 94.62 176 SER A N 1
ATOM 1363 C CA . SER A 1 176 ? -34.312 -25.734 9.711 1 94.62 176 SER A CA 1
ATOM 1364 C C . SER A 1 176 ? -33.562 -24.609 10.43 1 94.62 176 SER A C 1
ATOM 1366 O O . SER A 1 176 ? -32.406 -24.359 10.148 1 94.62 176 SER A O 1
ATOM 1368 N N . GLN A 1 177 ? -34.281 -24 11.273 1 95.12 177 GLN A N 1
ATOM 1369 C CA . GLN A 1 177 ? -33.625 -22.984 12.094 1 95.12 177 GLN A CA 1
ATOM 1370 C C . GLN A 1 177 ? -32.469 -23.562 12.891 1 95.12 177 GLN A C 1
ATOM 1372 O O . GLN A 1 177 ? -31.453 -22.891 13.094 1 95.12 177 GLN A O 1
ATOM 1377 N N . GLU A 1 178 ? -32.656 -24.719 13.266 1 95.94 178 GLU A N 1
ATOM 1378 C CA . GLU A 1 178 ? -31.625 -25.375 14.047 1 95.94 178 GLU A CA 1
ATOM 1379 C C . GLU A 1 178 ? -30.375 -25.625 13.203 1 95.94 178 GLU A C 1
ATOM 1381 O O . GLU A 1 178 ? -29.25 -25.5 13.695 1 95.94 178 GLU A O 1
ATOM 1386 N N . THR A 1 179 ? -30.625 -26 12.008 1 96.5 179 THR A N 1
ATOM 1387 C CA . THR A 1 179 ? -29.516 -26.219 11.094 1 96.5 179 THR A CA 1
ATOM 1388 C C . THR A 1 179 ? -28.719 -24.938 10.883 1 96.5 179 THR A C 1
ATOM 1390 O O . THR A 1 179 ? -27.484 -24.938 10.898 1 96.5 179 THR A O 1
ATOM 1393 N N . ILE A 1 180 ? -29.453 -23.875 10.703 1 97 180 ILE A N 1
ATOM 1394 C CA . ILE A 1 180 ? -28.844 -22.578 10.469 1 97 180 ILE A CA 1
ATOM 1395 C C . ILE A 1 180 ? -28.062 -22.141 11.711 1 97 180 ILE A C 1
ATOM 1397 O O . ILE A 1 180 ? -26.922 -21.672 11.609 1 97 180 ILE A O 1
ATOM 1401 N N . LYS A 1 181 ? -28.641 -22.312 12.852 1 97.44 181 LYS A N 1
ATOM 1402 C CA . LYS A 1 181 ? -28.016 -21.953 14.117 1 97.44 181 LYS A CA 1
ATOM 1403 C C . LYS A 1 181 ? -26.719 -22.734 14.336 1 97.44 181 LYS A C 1
ATOM 1405 O O . LYS A 1 181 ? -25.719 -22.172 14.781 1 97.44 181 LYS A O 1
ATOM 1410 N N . THR A 1 182 ? -26.828 -23.953 14.055 1 97.56 182 THR A N 1
ATOM 1411 C CA . THR A 1 182 ? -25.656 -24.812 14.227 1 97.56 182 THR A CA 1
ATOM 1412 C C . THR A 1 182 ? -24.516 -24.375 13.297 1 97.56 182 THR A C 1
ATOM 1414 O O . THR A 1 182 ? -23.359 -24.297 13.711 1 97.56 182 THR A O 1
ATOM 1417 N N . ALA A 1 183 ? -24.859 -24.125 12.055 1 97.75 183 ALA A N 1
ATOM 1418 C CA . ALA A 1 183 ? -23.859 -23.656 11.086 1 97.75 183 ALA A CA 1
ATOM 1419 C C . ALA A 1 183 ? -23.234 -22.344 11.523 1 97.75 183 ALA A C 1
ATOM 1421 O O . ALA A 1 183 ? -22.016 -22.172 11.438 1 97.75 183 ALA A O 1
ATOM 1422 N N . TYR A 1 184 ? -24.062 -21.422 11.969 1 97.94 184 TYR A N 1
ATOM 1423 C CA . TYR A 1 184 ? -23.594 -20.125 12.445 1 97.94 184 TYR A CA 1
ATOM 1424 C C . TYR A 1 184 ? -22.672 -20.281 13.641 1 97.94 184 TYR A C 1
ATOM 1426 O O . TYR A 1 184 ? -21.594 -19.672 13.688 1 97.94 184 TYR A O 1
ATOM 1434 N N . ASN A 1 185 ? -23.094 -21.094 14.547 1 97.88 185 ASN A N 1
ATOM 1435 C CA . ASN A 1 185 ? -22.312 -21.297 15.766 1 97.88 185 ASN A CA 1
ATOM 1436 C C . ASN A 1 185 ? -20.969 -21.953 15.461 1 97.88 185 ASN A C 1
ATOM 1438 O O . ASN A 1 185 ? -19.953 -21.641 16.109 1 97.88 185 ASN A O 1
ATOM 1442 N N . THR A 1 186 ? -21.031 -22.828 14.578 1 97.69 186 THR A N 1
ATOM 1443 C CA . THR A 1 186 ? -19.781 -23.453 14.164 1 97.69 186 THR A CA 1
ATOM 1444 C C . THR A 1 186 ? -18.828 -22.438 13.57 1 97.69 186 THR A C 1
ATOM 1446 O O . THR A 1 186 ? -17.641 -22.406 13.922 1 97.69 186 THR A O 1
ATOM 1449 N N . ALA A 1 187 ? -19.328 -21.609 12.664 1 97.94 187 ALA A N 1
ATOM 1450 C CA . ALA A 1 187 ? -18.516 -20.547 12.062 1 97.94 187 ALA A CA 1
ATOM 1451 C C . ALA A 1 187 ? -18 -19.578 13.125 1 97.94 187 ALA A C 1
ATOM 1453 O O . ALA A 1 187 ? -16.844 -19.156 13.07 1 97.94 187 ALA A O 1
ATOM 1454 N N . GLN A 1 188 ? -18.828 -19.234 14 1 97.75 188 GLN A N 1
ATOM 1455 C CA . GLN A 1 188 ? -18.453 -18.328 15.086 1 97.75 188 GLN A CA 1
ATOM 1456 C C . GLN A 1 188 ? -17.359 -18.953 15.953 1 97.75 188 GLN A C 1
ATOM 1458 O O . GLN A 1 188 ? -16.438 -18.25 16.391 1 97.75 188 GLN A O 1
ATOM 1463 N N . ALA A 1 189 ? -17.484 -20.203 16.234 1 97.25 189 ALA A N 1
ATOM 1464 C CA . ALA A 1 189 ? -16.469 -20.906 17.031 1 97.25 189 ALA A CA 1
ATOM 1465 C C . ALA A 1 189 ? -15.125 -20.906 16.312 1 97.25 189 ALA A C 1
ATOM 1467 O O . ALA A 1 189 ? -14.078 -20.781 16.953 1 97.25 189 ALA A O 1
ATOM 1468 N N . ASN A 1 190 ? -15.188 -21.109 15.008 1 96.88 190 ASN A N 1
ATOM 1469 C CA . ASN A 1 190 ? -13.961 -21.031 14.219 1 96.88 190 ASN A CA 1
ATOM 1470 C C . ASN A 1 190 ? -13.305 -19.656 14.328 1 96.88 190 ASN A C 1
ATOM 1472 O O . ASN A 1 190 ? -12.086 -19.562 14.484 1 96.88 190 ASN A O 1
ATOM 1476 N N . ILE A 1 191 ? -14.086 -18.594 14.234 1 97.44 191 ILE A N 1
ATOM 1477 C CA . ILE A 1 191 ? -13.594 -17.234 14.336 1 97.44 191 ILE A CA 1
ATOM 1478 C C . ILE A 1 191 ? -12.938 -17.016 15.703 1 97.44 191 ILE A C 1
ATOM 1480 O O . ILE A 1 191 ? -11.852 -16.453 15.789 1 97.44 191 ILE A O 1
ATOM 1484 N N . LYS A 1 192 ? -13.578 -17.469 16.719 1 96 192 LYS A N 1
ATOM 1485 C CA . LYS A 1 192 ? -13.062 -17.312 18.078 1 96 192 LYS A CA 1
ATOM 1486 C C . LYS A 1 192 ? -11.727 -18.031 18.25 1 96 192 LYS A C 1
ATOM 1488 O O . LYS A 1 192 ? -10.805 -17.5 18.859 1 96 192 LYS A O 1
ATOM 1493 N N . ARG A 1 193 ? -11.695 -19.203 17.75 1 93.81 193 ARG A N 1
ATOM 1494 C CA . ARG A 1 193 ? -10.461 -19.969 17.844 1 93.81 193 ARG A CA 1
ATOM 1495 C C . ARG A 1 193 ? -9.305 -19.25 17.172 1 93.81 193 ARG A C 1
ATOM 1497 O O . ARG A 1 193 ? -8.211 -19.156 17.719 1 93.81 193 ARG A O 1
ATOM 1504 N N . VAL A 1 194 ? -9.531 -18.766 15.977 1 95 194 VAL A N 1
ATOM 1505 C CA . VAL A 1 194 ? -8.5 -18.062 15.219 1 95 194 VAL A CA 1
ATOM 1506 C C . VAL A 1 194 ? -8.125 -16.766 15.938 1 95 194 VAL A C 1
ATOM 1508 O O . VAL A 1 194 ? -6.949 -16.406 16 1 95 194 VAL A O 1
ATOM 1511 N N . ALA A 1 195 ? -9.109 -16.047 16.453 1 95.06 195 ALA A N 1
ATOM 1512 C CA . ALA A 1 195 ? -8.867 -14.805 17.188 1 95.06 195 ALA A CA 1
ATOM 1513 C C . ALA A 1 195 ? -7.957 -15.047 18.391 1 95.06 195 ALA A C 1
ATOM 1515 O O . ALA A 1 195 ? -7.051 -14.25 18.656 1 95.06 195 ALA A O 1
ATOM 1516 N N . ASP A 1 196 ? -8.188 -16.125 19.078 1 92.56 196 ASP A N 1
ATOM 1517 C CA . ASP A 1 196 ? -7.387 -16.453 20.266 1 92.56 196 ASP A CA 1
ATOM 1518 C C . ASP A 1 196 ? -5.93 -16.688 19.875 1 92.56 196 ASP A C 1
ATOM 1520 O O . ASP A 1 196 ? -5.02 -16.297 20.609 1 92.56 196 ASP A O 1
ATOM 1524 N N . VAL A 1 197 ? -5.773 -17.234 18.766 1 91.25 197 VAL A N 1
ATOM 1525 C CA . VAL A 1 197 ? -4.43 -17.531 18.281 1 91.25 197 VAL A CA 1
ATOM 1526 C C . VAL A 1 197 ? -3.738 -16.234 17.859 1 91.25 197 VAL A C 1
ATOM 1528 O O . VAL A 1 197 ? -2.555 -16.047 18.141 1 91.25 197 VAL A O 1
ATOM 1531 N N . LEU A 1 198 ? -4.438 -15.352 17.25 1 92.12 198 LEU A N 1
ATOM 1532 C CA . LEU A 1 198 ? -3.869 -14.125 16.703 1 92.12 198 LEU A CA 1
ATOM 1533 C C . LEU A 1 198 ? -3.545 -13.133 17.812 1 92.12 198 LEU A C 1
ATOM 1535 O O . LEU A 1 198 ? -2.635 -12.312 17.656 1 92.12 198 LEU A O 1
ATOM 1539 N N . LEU A 1 199 ? -4.305 -13.125 18.844 1 83.44 199 LEU A N 1
ATOM 1540 C CA . LEU A 1 199 ? -4.164 -12.125 19.891 1 83.44 199 LEU A CA 1
ATOM 1541 C C . LEU A 1 199 ? -3.074 -12.531 20.875 1 83.44 199 LEU A C 1
ATOM 1543 O O . LEU A 1 199 ? -2.713 -11.75 21.766 1 83.44 199 LEU A O 1
ATOM 1547 N N . SER A 1 200 ? -2.502 -13.625 20.625 1 81.5 200 SER A N 1
ATOM 1548 C CA . SER A 1 200 ? -1.354 -14.008 21.438 1 81.5 200 SER A CA 1
ATOM 1549 C C . SER A 1 200 ? -0.176 -13.07 21.219 1 81.5 200 SER A C 1
ATOM 1551 O O . SER A 1 200 ? 0.021 -12.562 20.109 1 81.5 200 SER A O 1
ATOM 1553 N N . GLU A 1 201 ? 0.587 -12.734 22.203 1 79 201 GLU A N 1
ATOM 1554 C CA . GLU A 1 201 ? 1.691 -11.781 22.094 1 79 201 GLU A CA 1
ATOM 1555 C C . GLU A 1 201 ? 2.904 -12.414 21.422 1 79 201 GLU A C 1
ATOM 1557 O O . GLU A 1 201 ? 3.637 -11.742 20.703 1 79 201 GLU A O 1
ATOM 1562 N N . HIS A 1 202 ? 3.045 -13.648 21.547 1 85.38 202 HIS A N 1
ATOM 1563 C CA . HIS A 1 202 ? 4.238 -14.328 21.062 1 85.38 202 HIS A CA 1
ATOM 1564 C C . HIS A 1 202 ? 4.145 -14.586 19.562 1 85.38 202 HIS A C 1
ATOM 1566 O O . HIS A 1 202 ? 3.115 -15.055 19.062 1 85.38 202 HIS A O 1
ATOM 1572 N N . VAL A 1 203 ? 5.164 -14.227 18.891 1 87.88 203 VAL A N 1
ATOM 1573 C CA . VAL A 1 203 ? 5.273 -14.562 17.469 1 87.88 203 VAL A CA 1
ATOM 1574 C C . VAL A 1 203 ? 6.223 -15.75 17.297 1 87.88 203 VAL A C 1
ATOM 1576 O O . VAL A 1 203 ? 7.414 -15.648 17.594 1 87.88 203 VAL A O 1
ATOM 1579 N N . PRO A 1 204 ? 5.75 -16.797 16.797 1 91.06 204 PRO A N 1
ATOM 1580 C CA . PRO A 1 204 ? 6.617 -17.969 16.594 1 91.06 204 PRO A CA 1
ATOM 1581 C C . PRO A 1 204 ? 7.746 -17.703 15.602 1 91.06 204 PRO A C 1
ATOM 1583 O O . PRO A 1 204 ? 7.566 -16.938 14.648 1 91.06 204 PRO A O 1
ATOM 1586 N N . LYS A 1 205 ? 8.844 -18.375 15.828 1 89.56 205 LYS A N 1
ATOM 1587 C CA . LYS A 1 205 ? 9.977 -18.281 14.906 1 89.56 205 LYS A CA 1
ATOM 1588 C C . LYS A 1 205 ? 9.914 -19.375 13.844 1 89.56 205 LYS A C 1
ATOM 1590 O O . LYS A 1 205 ? 9.359 -20.453 14.086 1 89.56 205 LYS A O 1
ATOM 1595 N N . ILE A 1 206 ? 10.414 -19.141 12.727 1 91.94 206 ILE A N 1
ATOM 1596 C CA . ILE A 1 206 ? 10.5 -20.141 11.656 1 91.94 206 ILE A CA 1
ATOM 1597 C C . ILE A 1 206 ? 11.57 -21.172 12 1 91.94 206 ILE A C 1
ATOM 1599 O O . ILE A 1 206 ? 12.719 -20.812 12.281 1 91.94 206 ILE A O 1
ATOM 1603 N N . PRO A 1 207 ? 11.188 -22.375 11.992 1 89.94 207 PRO A N 1
ATOM 1604 C CA . PRO A 1 207 ? 12.227 -23.391 12.203 1 89.94 207 PRO A CA 1
ATOM 1605 C C . PRO A 1 207 ? 13.219 -23.469 11.047 1 89.94 207 PRO A C 1
ATOM 1607 O O . PRO A 1 207 ? 12.844 -23.828 9.93 1 89.94 207 PRO A O 1
ATOM 1610 N N . GLN A 1 208 ? 14.359 -23.047 11.219 1 94.19 208 GLN A N 1
ATOM 1611 C CA . GLN A 1 208 ? 15.398 -23.047 10.188 1 94.19 208 GLN A CA 1
ATOM 1612 C C . GLN A 1 208 ? 16.531 -24 10.539 1 94.19 208 GLN A C 1
ATOM 1614 O O . GLN A 1 208 ? 17.312 -23.734 11.453 1 94.19 208 GLN A O 1
ATOM 1619 N N . PRO A 1 209 ? 16.625 -25.078 9.781 1 94.25 209 PRO A N 1
ATOM 1620 C CA . PRO A 1 209 ? 17.781 -25.953 9.992 1 94.25 209 PRO A CA 1
ATOM 1621 C C . PRO A 1 209 ? 19.109 -25.281 9.625 1 94.25 209 PRO A C 1
ATOM 1623 O O . PRO A 1 209 ? 19.109 -24.234 8.969 1 94.25 209 PRO A O 1
ATOM 1626 N N . PRO A 1 210 ? 20.188 -25.906 10.055 1 95.19 210 PRO A N 1
ATOM 1627 C CA . PRO A 1 210 ? 21.484 -25.344 9.656 1 95.19 210 PRO A CA 1
ATOM 1628 C C . PRO A 1 210 ? 21.625 -25.219 8.141 1 95.19 210 PRO A C 1
ATOM 1630 O O . PRO A 1 210 ? 21.297 -26.156 7.41 1 95.19 210 PRO A O 1
ATOM 1633 N N . ILE A 1 211 ? 22.141 -24.156 7.73 1 95.75 211 ILE A N 1
ATOM 1634 C CA . ILE A 1 211 ? 22.281 -23.891 6.305 1 95.75 211 ILE A CA 1
ATOM 1635 C C . ILE A 1 211 ? 23.516 -24.594 5.75 1 95.75 211 ILE A C 1
ATOM 1637 O O . ILE A 1 211 ? 24.594 -24.531 6.348 1 95.75 211 ILE A O 1
ATOM 1641 N N . VAL A 1 212 ? 23.344 -25.234 4.613 1 90.38 212 VAL A N 1
ATOM 1642 C CA . VAL A 1 212 ? 24.469 -25.797 3.875 1 90.38 212 VAL A CA 1
ATOM 1643 C C . VAL A 1 212 ? 24.828 -24.891 2.705 1 90.38 212 VAL A C 1
ATOM 1645 O O . VAL A 1 212 ? 23.984 -24.578 1.859 1 90.38 212 VAL A O 1
ATOM 1648 N N . THR A 1 213 ? 26.062 -24.438 2.689 1 86.88 213 THR A N 1
ATOM 1649 C CA . THR A 1 213 ? 26.5 -23.484 1.674 1 86.88 213 THR A CA 1
ATOM 1650 C C . THR A 1 213 ? 27.25 -24.188 0.548 1 86.88 213 THR A C 1
ATOM 1652 O O . THR A 1 213 ? 27.656 -25.344 0.699 1 86.88 213 THR A O 1
ATOM 1655 N N . GLY A 1 214 ? 27.391 -23.531 -0.507 1 85.5 214 GLY A N 1
ATOM 1656 C CA . GLY A 1 214 ? 28.266 -23.969 -1.579 1 85.5 214 GLY A CA 1
ATOM 1657 C C . GLY A 1 214 ? 27.625 -24.984 -2.51 1 85.5 214 GLY A C 1
ATOM 1658 O O . GLY A 1 214 ? 28.312 -25.641 -3.283 1 85.5 214 GLY A O 1
ATOM 1659 N N . GLU A 1 215 ? 26.312 -25.266 -2.391 1 90.5 215 GLU A N 1
ATOM 1660 C CA . GLU A 1 215 ? 25.641 -26.188 -3.295 1 90.5 215 GLU A CA 1
ATOM 1661 C C . GLU A 1 215 ? 25.453 -25.578 -4.68 1 90.5 215 GLU A C 1
ATOM 1663 O O . GLU A 1 215 ? 25.031 -24.422 -4.801 1 90.5 215 GLU A O 1
ATOM 1668 N N . PRO A 1 216 ? 25.734 -26.25 -5.695 1 91.44 216 PRO A N 1
ATOM 1669 C CA . PRO A 1 216 ? 25.641 -25.688 -7.043 1 91.44 216 PRO A CA 1
ATOM 1670 C C . PRO A 1 216 ? 24.219 -25.672 -7.586 1 91.44 216 PRO A C 1
ATOM 1672 O O . PRO A 1 216 ? 23.406 -26.516 -7.207 1 91.44 216 PRO A O 1
ATOM 1675 N N . SER A 1 217 ? 23.953 -24.75 -8.477 1 93.75 217 SER A N 1
ATOM 1676 C CA . SER A 1 217 ? 22.734 -24.734 -9.289 1 93.75 217 SER A CA 1
ATOM 1677 C C . SER A 1 217 ? 22.969 -25.438 -10.625 1 93.75 217 SER A C 1
ATOM 1679 O O . SER A 1 217 ? 23.938 -25.141 -11.336 1 93.75 217 SER A O 1
ATOM 1681 N N . VAL A 1 218 ? 22.125 -26.344 -10.945 1 96.06 218 VAL A N 1
ATOM 1682 C CA . VAL A 1 218 ? 22.344 -27.141 -12.156 1 96.06 218 VAL A CA 1
ATOM 1683 C C . VAL A 1 218 ? 21.125 -27 -13.078 1 96.06 218 VAL A C 1
ATOM 1685 O O . VAL A 1 218 ? 20 -27.266 -12.672 1 96.06 218 VAL A O 1
ATOM 1688 N N . SER A 1 219 ? 21.422 -26.625 -14.297 1 97.62 219 SER A N 1
ATOM 1689 C CA . SER A 1 219 ? 20.391 -26.609 -15.312 1 97.62 219 SER A CA 1
ATOM 1690 C C . SER A 1 219 ? 20.141 -28 -15.875 1 97.62 219 SER A C 1
ATOM 1692 O O . SER A 1 219 ? 21.078 -28.781 -16.062 1 97.62 219 SER A O 1
ATOM 1694 N N . ASN A 1 220 ? 18.922 -28.25 -16.156 1 97.38 220 ASN A N 1
ATOM 1695 C CA . ASN A 1 220 ? 18.594 -29.562 -16.719 1 97.38 220 ASN A CA 1
ATOM 1696 C C . ASN A 1 220 ? 19.125 -29.719 -18.141 1 97.38 220 ASN A C 1
ATOM 1698 O O . ASN A 1 220 ? 19.375 -30.828 -18.594 1 97.38 220 ASN A O 1
ATOM 1702 N N . ILE A 1 221 ? 19.328 -28.578 -18.875 1 97.44 221 ILE A N 1
ATOM 1703 C CA . ILE A 1 221 ? 19.719 -28.719 -20.266 1 97.44 221 ILE A CA 1
ATOM 1704 C C . ILE A 1 221 ? 20.953 -27.875 -20.547 1 97.44 221 ILE A C 1
ATOM 1706 O O . ILE A 1 221 ? 21.625 -28.047 -21.578 1 97.44 221 ILE A O 1
ATOM 1710 N N . GLY A 1 222 ? 21.281 -26.953 -19.719 1 97.12 222 GLY A N 1
ATOM 1711 C CA . GLY A 1 222 ? 22.453 -26.109 -19.891 1 97.12 222 GLY A CA 1
ATOM 1712 C C . GLY A 1 222 ? 22.297 -25.094 -21.016 1 97.12 222 GLY A C 1
ATOM 1713 O O . GLY A 1 222 ? 21.25 -25.062 -21.672 1 97.12 222 GLY A O 1
ATOM 1714 N N . LYS A 1 223 ? 23.344 -24.328 -21.188 1 97.88 223 LYS A N 1
ATOM 1715 C CA . LYS A 1 223 ? 23.344 -23.266 -22.188 1 97.88 223 LYS A CA 1
ATOM 1716 C C . LYS A 1 223 ? 23.203 -23.859 -23.594 1 97.88 223 LYS A C 1
ATOM 1718 O O . LYS A 1 223 ? 22.375 -23.391 -24.391 1 97.88 223 LYS A O 1
ATOM 1723 N N . GLU A 1 224 ? 23.922 -24.828 -23.906 1 98 224 GLU A N 1
ATOM 1724 C CA . GLU A 1 224 ? 23.906 -25.438 -25.234 1 98 224 GLU A CA 1
ATOM 1725 C C . GLU A 1 224 ? 22.531 -26.031 -25.531 1 98 224 GLU A C 1
ATOM 1727 O O . GLU A 1 224 ? 22.047 -25.922 -26.656 1 98 224 GLU A O 1
ATOM 1732 N N . GLY A 1 225 ? 22.016 -26.703 -24.547 1 98.25 225 GLY A N 1
ATOM 1733 C CA . GLY A 1 225 ? 20.688 -27.266 -24.734 1 98.25 225 GLY A CA 1
ATOM 1734 C C . GLY A 1 225 ? 19.625 -26.219 -25.016 1 98.25 225 GLY A C 1
ATOM 1735 O O . GLY A 1 225 ? 18.781 -26.406 -25.906 1 98.25 225 GLY A O 1
ATOM 1736 N N . TYR A 1 226 ? 19.703 -25.125 -24.297 1 98.5 226 TYR A N 1
ATOM 1737 C CA . TYR A 1 226 ? 18.719 -24.078 -24.5 1 98.5 226 TYR A CA 1
ATOM 1738 C C . TYR A 1 226 ? 18.891 -23.438 -25.875 1 98.5 226 TYR A C 1
ATOM 1740 O O . TYR A 1 226 ? 17.906 -23.172 -26.578 1 98.5 226 TYR A O 1
ATOM 1748 N N . GLU A 1 227 ? 20.125 -23.172 -26.234 1 98.44 227 GLU A N 1
ATOM 1749 C CA . GLU A 1 227 ? 20.391 -22.578 -27.531 1 98.44 227 GLU A CA 1
ATOM 1750 C C . GLU A 1 227 ? 19.922 -23.484 -28.672 1 98.44 227 GLU A C 1
ATOM 1752 O O . GLU A 1 227 ? 19.469 -23 -29.703 1 98.44 227 GLU A O 1
ATOM 1757 N N . SER A 1 228 ? 20.047 -24.688 -28.453 1 98.38 228 SER A N 1
ATOM 1758 C CA . SER A 1 228 ? 19.547 -25.656 -29.438 1 98.38 228 SER A CA 1
ATOM 1759 C C . SER A 1 228 ? 18.031 -25.547 -29.578 1 98.38 228 SER A C 1
ATOM 1761 O O . SER A 1 228 ? 17.5 -25.641 -30.688 1 98.38 228 SER A O 1
ATOM 1763 N N . HIS A 1 229 ? 17.328 -25.469 -28.422 1 98.31 229 HIS A N 1
ATOM 1764 C CA . HIS A 1 229 ? 15.891 -25.25 -28.484 1 98.31 229 HIS A CA 1
ATOM 1765 C C . HIS A 1 229 ? 15.539 -24.016 -29.297 1 98.31 229 HIS A C 1
ATOM 1767 O O . HIS A 1 229 ? 14.609 -24.031 -30.109 1 98.31 229 HIS A O 1
ATOM 1773 N N . VAL A 1 230 ? 16.297 -22.922 -29.078 1 98.06 230 VAL A N 1
ATOM 1774 C CA . VAL A 1 230 ? 16.062 -21.656 -29.781 1 98.06 230 VAL A CA 1
ATOM 1775 C C . VAL A 1 230 ? 16.234 -21.859 -31.281 1 98.06 230 VAL A C 1
ATOM 1777 O O . VAL A 1 230 ? 15.391 -21.422 -32.062 1 98.06 230 VAL A O 1
ATOM 1780 N N . LEU A 1 231 ? 17.266 -22.531 -31.672 1 98.19 231 LEU A N 1
ATOM 1781 C CA . LEU A 1 231 ? 17.547 -22.766 -33.094 1 98.19 231 LEU A CA 1
ATOM 1782 C C . LEU A 1 231 ? 16.453 -23.609 -33.719 1 98.19 231 LEU A C 1
ATOM 1784 O O . LEU A 1 231 ? 16.016 -23.328 -34.844 1 98.19 231 LEU A O 1
ATOM 1788 N N . ASN A 1 232 ? 16.078 -24.609 -33.031 1 98.31 232 ASN A N 1
ATOM 1789 C CA . ASN A 1 232 ? 15.008 -25.469 -33.531 1 98.31 232 ASN A CA 1
ATOM 1790 C C . ASN A 1 232 ? 13.711 -24.688 -33.75 1 98.31 232 ASN A C 1
ATOM 1792 O O . ASN A 1 232 ? 13.062 -24.828 -34.781 1 98.31 232 ASN A O 1
ATOM 1796 N N . LEU A 1 233 ? 13.359 -23.906 -32.812 1 98.12 233 LEU A N 1
ATOM 1797 C CA . LEU A 1 233 ? 12.109 -23.141 -32.875 1 98.12 233 LEU A CA 1
ATOM 1798 C C . LEU A 1 233 ? 12.18 -22.094 -33.969 1 98.12 233 LEU A C 1
ATOM 1800 O O . LEU A 1 233 ? 11.18 -21.828 -34.656 1 98.12 233 LEU A O 1
ATOM 1804 N N . LYS A 1 234 ? 13.312 -21.469 -34.125 1 97.25 234 LYS A N 1
ATOM 1805 C CA . LYS A 1 234 ? 13.484 -20.5 -35.219 1 97.25 234 LYS A CA 1
ATOM 1806 C C . LYS A 1 234 ? 13.25 -21.156 -36.562 1 97.25 234 LYS A C 1
ATOM 1808 O O . LYS A 1 234 ? 12.672 -20.547 -37.469 1 97.25 234 LYS A O 1
ATOM 1813 N N . ALA A 1 235 ? 13.688 -22.344 -36.75 1 97.88 235 ALA A N 1
ATOM 1814 C CA . ALA A 1 235 ? 13.453 -23.078 -38 1 97.88 235 ALA A CA 1
ATOM 1815 C C . ALA A 1 235 ? 11.961 -23.266 -38.25 1 97.88 235 ALA A C 1
ATOM 1817 O O . ALA A 1 235 ? 11.492 -23.094 -39.375 1 97.88 235 ALA A O 1
ATOM 1818 N N . HIS A 1 236 ? 11.289 -23.609 -37.188 1 97.75 236 HIS A N 1
ATOM 1819 C CA . HIS A 1 236 ? 9.844 -23.781 -37.312 1 97.75 236 HIS A CA 1
ATOM 1820 C C . HIS A 1 236 ? 9.156 -22.469 -37.656 1 97.75 236 HIS A C 1
ATOM 1822 O O . HIS A 1 236 ? 8.148 -22.453 -38.375 1 97.75 236 HIS A O 1
ATOM 1828 N N . ILE A 1 237 ? 9.672 -21.375 -37.125 1 96.69 237 ILE A N 1
ATOM 1829 C CA . ILE A 1 237 ? 9.141 -20.047 -37.406 1 96.69 237 ILE A CA 1
ATOM 1830 C C . ILE A 1 237 ? 9.375 -19.719 -38.875 1 96.69 237 ILE A C 1
ATOM 1832 O O . ILE A 1 237 ? 8.477 -19.219 -39.562 1 96.69 237 ILE A O 1
ATOM 1836 N N . MET A 1 238 ? 10.492 -20.047 -39.375 1 96.44 238 MET A N 1
ATOM 1837 C CA . MET A 1 238 ? 10.836 -19.812 -40.781 1 96.44 238 MET A CA 1
ATOM 1838 C C . MET A 1 238 ? 9.953 -20.641 -41.719 1 96.44 238 MET A C 1
ATOM 1840 O O . MET A 1 238 ? 9.594 -20.188 -42.781 1 96.44 238 MET A O 1
ATOM 1844 N N . ASP A 1 239 ? 9.578 -21.766 -41.219 1 97 239 ASP A N 1
ATOM 1845 C CA . ASP A 1 239 ? 8.75 -22.672 -42 1 97 239 ASP A CA 1
ATOM 1846 C C . ASP A 1 239 ? 7.281 -22.25 -41.938 1 97 239 ASP A C 1
ATOM 1848 O O . ASP A 1 239 ? 6.453 -22.781 -42.688 1 97 239 ASP A O 1
ATOM 1852 N N . GLY A 1 240 ? 6.992 -21.422 -41 1 95.56 240 GLY A N 1
ATOM 1853 C CA . GLY A 1 240 ? 5.633 -20.906 -40.906 1 95.56 240 GLY A CA 1
ATOM 1854 C C . GLY A 1 240 ? 4.754 -21.719 -39.969 1 95.56 240 GLY A C 1
ATOM 1855 O O . GLY A 1 240 ? 3.537 -21.531 -39.938 1 95.56 240 GLY A O 1
ATOM 1856 N N . ASP A 1 241 ? 5.371 -22.672 -39.219 1 95.44 241 ASP A N 1
ATOM 1857 C CA . ASP A 1 241 ? 4.609 -23.484 -38.281 1 95.44 241 ASP A CA 1
ATOM 1858 C C . ASP A 1 241 ? 4.051 -22.641 -37.156 1 95.44 241 ASP A C 1
ATOM 1860 O O . ASP A 1 241 ? 2.959 -22.922 -36.656 1 95.44 241 ASP A O 1
ATOM 1864 N N . ILE A 1 242 ? 4.875 -21.75 -36.719 1 96.44 242 ILE A N 1
ATOM 1865 C CA . ILE A 1 242 ? 4.523 -20.891 -35.594 1 96.44 242 ILE A CA 1
ATOM 1866 C C . ILE A 1 242 ? 5.098 -19.484 -35.812 1 96.44 242 ILE A C 1
ATOM 1868 O O . ILE A 1 242 ? 5.953 -19.281 -36.656 1 96.44 242 ILE A O 1
ATOM 1872 N N . ILE A 1 243 ? 4.516 -18.609 -35.031 1 94.69 243 ILE A N 1
ATOM 1873 C CA . ILE A 1 243 ? 5.035 -17.234 -35.031 1 94.69 243 ILE A CA 1
ATOM 1874 C C . ILE A 1 243 ? 5.949 -17.047 -33.812 1 94.69 243 ILE A C 1
ATOM 1876 O O . ILE A 1 243 ? 6.91 -16.266 -33.875 1 94.69 243 ILE A O 1
ATOM 1880 N N . GLN A 1 244 ? 5.633 -17.75 -32.75 1 94.69 244 GLN A N 1
ATOM 1881 C CA . GLN A 1 244 ? 6.391 -17.641 -31.516 1 94.69 244 GLN A CA 1
ATOM 1882 C C . GLN A 1 244 ? 6.207 -18.875 -30.641 1 94.69 244 GLN A C 1
ATOM 1884 O O . GLN A 1 244 ? 5.152 -19.516 -30.672 1 94.69 244 GLN A O 1
ATOM 1889 N N . ALA A 1 245 ? 7.199 -19.219 -29.891 1 96.94 245 ALA A N 1
ATOM 1890 C CA . ALA A 1 245 ? 7.117 -20.234 -28.844 1 96.94 245 ALA A CA 1
ATOM 1891 C C . ALA A 1 245 ? 8.031 -19.875 -27.672 1 96.94 245 ALA A C 1
ATOM 1893 O O . ALA A 1 245 ? 9.016 -19.156 -27.844 1 96.94 245 ALA A O 1
ATOM 1894 N N . VAL A 1 246 ? 7.754 -20.438 -26.5 1 97.06 246 VAL A N 1
ATOM 1895 C CA . VAL A 1 246 ? 8.492 -20.031 -25.297 1 97.06 246 VAL A CA 1
ATOM 1896 C C . VAL A 1 246 ? 9.125 -21.266 -24.656 1 97.06 246 VAL A C 1
ATOM 1898 O O . VAL A 1 246 ? 8.578 -21.828 -23.703 1 97.06 246 VAL A O 1
ATOM 1901 N N . PRO A 1 247 ? 10.297 -21.688 -25.125 1 98.25 247 PRO A N 1
ATOM 1902 C CA . PRO A 1 247 ? 11.023 -22.734 -24.406 1 98.25 247 PRO A CA 1
ATOM 1903 C C . PRO A 1 247 ? 11.539 -22.281 -23.047 1 98.25 247 PRO A C 1
ATOM 1905 O O . PRO A 1 247 ? 11.602 -21.078 -22.781 1 98.25 247 PRO A O 1
ATOM 1908 N N . SER A 1 248 ? 11.898 -23.25 -22.188 1 98.44 248 SER A N 1
ATOM 1909 C CA . SER A 1 248 ? 12.367 -22.906 -20.859 1 98.44 248 SER A CA 1
ATOM 1910 C C . SER A 1 248 ? 13.484 -23.844 -20.391 1 98.44 248 SER A C 1
ATOM 1912 O O . SER A 1 248 ? 13.734 -24.875 -21.016 1 98.44 248 SER A O 1
ATOM 1914 N N . GLN A 1 249 ? 14.211 -23.438 -19.406 1 98.06 249 GLN A N 1
ATOM 1915 C CA . GLN A 1 249 ? 15.148 -24.281 -18.672 1 98.06 249 GLN A CA 1
ATOM 1916 C C . GLN A 1 249 ? 14.859 -24.266 -17.172 1 98.06 249 GLN A C 1
ATOM 1918 O O . GLN A 1 249 ? 14.289 -23.297 -16.656 1 98.06 249 GLN A O 1
ATOM 1923 N N . ARG A 1 250 ? 15.164 -25.312 -16.531 1 98.25 250 ARG A N 1
ATOM 1924 C CA . ARG A 1 250 ? 14.945 -25.469 -15.094 1 98.25 250 ARG A CA 1
ATOM 1925 C C . ARG A 1 250 ? 16.266 -25.578 -14.344 1 98.25 250 ARG A C 1
ATOM 1927 O O . ARG A 1 250 ? 17.141 -26.344 -14.742 1 98.25 250 ARG A O 1
ATOM 1934 N N . ILE A 1 251 ? 16.344 -24.828 -13.328 1 97.88 251 ILE A N 1
ATOM 1935 C CA . ILE A 1 251 ? 17.5 -24.891 -12.445 1 97.88 251 ILE A CA 1
ATOM 1936 C C . ILE A 1 251 ? 17.125 -25.625 -11.156 1 97.88 251 ILE A C 1
ATOM 1938 O O . ILE A 1 251 ? 16.047 -25.375 -10.594 1 97.88 251 ILE A O 1
ATOM 1942 N N . LYS A 1 252 ? 17.938 -26.531 -10.773 1 97.69 252 LYS A N 1
ATOM 1943 C CA . LYS A 1 252 ? 17.781 -27.281 -9.531 1 97.69 252 LYS A CA 1
ATOM 1944 C C . LYS A 1 252 ? 18.953 -27.016 -8.586 1 97.69 252 LYS A C 1
ATOM 1946 O O . LYS A 1 252 ? 20.109 -27.016 -9 1 97.69 252 LYS A O 1
ATOM 1951 N N . LYS A 1 253 ? 18.625 -26.781 -7.32 1 97.44 253 LYS A N 1
ATOM 1952 C CA . LYS A 1 253 ? 19.656 -26.531 -6.316 1 97.44 253 LYS A CA 1
ATOM 1953 C C . LYS A 1 253 ? 19.297 -27.172 -4.98 1 97.44 253 LYS A C 1
ATOM 1955 O O . LYS A 1 253 ? 18.141 -27.094 -4.551 1 97.44 253 LYS A O 1
ATOM 1960 N N . ARG A 1 254 ? 20.281 -27.844 -4.398 1 97.56 254 ARG A N 1
ATOM 1961 C CA . ARG A 1 254 ? 20.078 -28.344 -3.037 1 97.56 254 ARG A CA 1
ATOM 1962 C C . ARG A 1 254 ? 20.078 -27.188 -2.035 1 97.56 254 ARG A C 1
ATOM 1964 O O . ARG A 1 254 ? 20.875 -26.25 -2.148 1 97.56 254 ARG A O 1
ATOM 1971 N N . THR A 1 255 ? 19.188 -27.234 -1.078 1 97.75 255 THR A N 1
ATOM 1972 C CA . THR A 1 255 ? 19.141 -26.188 -0.055 1 97.75 255 THR A CA 1
ATOM 1973 C C . THR A 1 255 ? 18.469 -26.703 1.211 1 97.75 255 THR A C 1
ATOM 1975 O O . THR A 1 255 ? 17.578 -27.562 1.145 1 97.75 255 THR A O 1
ATOM 1978 N N . THR A 1 256 ? 18.906 -26.219 2.346 1 97.25 256 THR A N 1
ATOM 1979 C CA . THR A 1 256 ? 18.25 -26.5 3.619 1 97.25 256 THR A CA 1
ATOM 1980 C C . THR A 1 25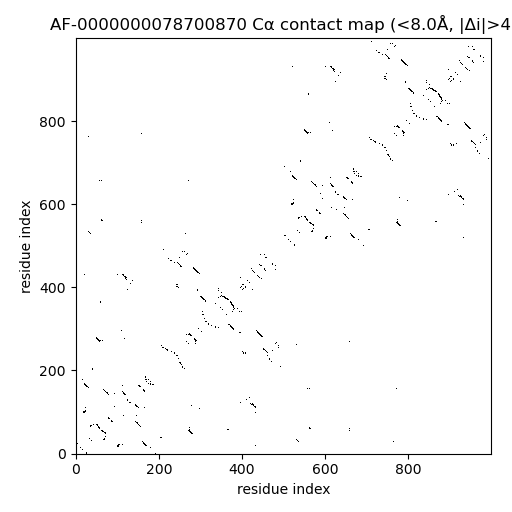6 ? 17.469 -25.297 4.105 1 97.25 256 THR A C 1
ATOM 1982 O O . THR A 1 256 ? 16.938 -25.297 5.219 1 97.25 256 THR A O 1
ATOM 1985 N N . LEU A 1 257 ? 17.453 -24.266 3.299 1 97.44 257 LEU A N 1
ATOM 1986 C CA . LEU A 1 257 ? 16.688 -23.062 3.641 1 97.44 257 LEU A CA 1
ATOM 1987 C C . LEU A 1 257 ? 15.203 -23.359 3.74 1 97.44 257 LEU A C 1
ATOM 1989 O O . LEU A 1 257 ? 14.633 -24 2.852 1 97.44 257 LEU A O 1
ATOM 1993 N N . HIS A 1 258 ? 14.641 -22.984 4.871 1 97.06 258 HIS A N 1
ATOM 1994 C CA . HIS A 1 258 ? 13.188 -23.109 4.965 1 97.06 258 HIS A CA 1
ATOM 1995 C C . HIS A 1 258 ? 12.492 -22.266 3.898 1 97.06 258 HIS A C 1
ATOM 1997 O O . HIS A 1 258 ? 12.82 -21.094 3.721 1 97.06 258 HIS A O 1
ATOM 2003 N N . PRO A 1 259 ? 11.531 -22.75 3.191 1 97.62 259 PRO A N 1
ATOM 2004 C CA . PRO A 1 259 ? 10.898 -22.047 2.078 1 97.62 259 PRO A CA 1
ATOM 2005 C C . PRO A 1 259 ? 10.312 -20.703 2.498 1 97.62 259 PRO A C 1
ATOM 2007 O O . PRO A 1 259 ? 10.328 -19.75 1.717 1 97.62 259 PRO A O 1
ATOM 2010 N N . LEU A 1 260 ? 9.805 -20.609 3.715 1 96.81 260 LEU A N 1
ATOM 2011 C CA . LEU A 1 260 ? 9.211 -19.359 4.176 1 96.81 260 LEU A CA 1
ATOM 2012 C C . LEU A 1 260 ? 10.273 -18.266 4.277 1 96.81 260 LEU A C 1
ATOM 2014 O O . LEU A 1 260 ? 9.977 -17.094 4.059 1 96.81 260 LEU A O 1
ATOM 2018 N N . ASN A 1 261 ? 11.492 -18.641 4.668 1 97.56 261 ASN A N 1
ATOM 2019 C CA . ASN A 1 261 ? 12.57 -17.656 4.707 1 97.56 261 ASN A CA 1
ATOM 2020 C C . ASN A 1 261 ? 12.938 -17.188 3.309 1 97.56 261 ASN A C 1
ATOM 2022 O O . ASN A 1 261 ? 13.336 -16.031 3.129 1 97.56 261 ASN A O 1
ATOM 2026 N N . ALA A 1 262 ? 12.82 -18.062 2.328 1 98 262 ALA A N 1
ATOM 2027 C CA . ALA A 1 262 ? 13 -17.641 0.941 1 98 262 ALA A CA 1
ATOM 2028 C C . ALA A 1 262 ? 11.938 -16.641 0.524 1 98 262 ALA A C 1
ATOM 2030 O O . ALA A 1 262 ? 12.234 -15.648 -0.151 1 98 262 ALA A O 1
ATOM 2031 N N . TYR A 1 263 ? 10.742 -16.891 0.991 1 98 263 TYR A N 1
ATOM 2032 C CA . TYR A 1 263 ? 9.641 -16 0.673 1 98 263 TYR A CA 1
ATOM 2033 C C . TYR A 1 263 ? 9.867 -14.617 1.276 1 98 263 TYR A C 1
ATOM 2035 O O . TYR A 1 263 ? 9.672 -13.602 0.606 1 98 263 TYR A O 1
ATOM 2043 N N . ARG A 1 264 ? 10.211 -14.625 2.533 1 97.12 264 ARG A N 1
ATOM 2044 C CA . ARG A 1 264 ? 10.461 -13.367 3.23 1 97.12 264 ARG A CA 1
ATOM 2045 C C . ARG A 1 264 ? 11.492 -12.523 2.486 1 97.12 264 ARG A C 1
ATOM 2047 O O . ARG A 1 264 ? 11.32 -11.312 2.338 1 97.12 264 ARG A O 1
ATOM 2054 N N . LYS A 1 265 ? 12.539 -13.18 2.021 1 96.81 265 LYS A N 1
ATOM 2055 C CA . LYS A 1 265 ? 13.578 -12.453 1.303 1 96.81 265 LYS A CA 1
ATOM 2056 C C . LYS A 1 265 ? 13.102 -12.039 -0.084 1 96.81 265 LYS A C 1
ATOM 2058 O O . LYS A 1 265 ? 13.406 -10.938 -0.547 1 96.81 265 LYS A O 1
ATOM 2063 N N . LEU A 1 266 ? 12.383 -12.898 -0.719 1 96.38 266 LEU A N 1
ATOM 2064 C CA . LEU A 1 266 ? 11.875 -12.609 -2.053 1 96.38 266 LEU A CA 1
ATOM 2065 C C . LEU A 1 266 ? 11.008 -11.352 -2.043 1 96.38 266 LEU A C 1
ATOM 2067 O O . LEU A 1 266 ? 11.055 -10.555 -2.986 1 96.38 266 LEU A O 1
ATOM 2071 N N . ARG A 1 267 ? 10.242 -11.102 -1.005 1 93.31 267 ARG A N 1
ATOM 2072 C CA . ARG A 1 267 ? 9.398 -9.922 -0.835 1 93.31 267 ARG A CA 1
ATOM 2073 C C . ARG A 1 267 ? 10.227 -8.641 -0.909 1 93.31 267 ARG A C 1
ATOM 2075 O O . ARG A 1 267 ? 9.75 -7.621 -1.406 1 93.31 267 ARG A O 1
ATOM 2082 N N . THR A 1 268 ? 11.406 -8.734 -0.433 1 92.69 268 THR A N 1
ATOM 2083 C CA . THR A 1 268 ? 12.258 -7.547 -0.364 1 92.69 268 THR A CA 1
ATOM 2084 C C . THR A 1 268 ? 13 -7.344 -1.677 1 92.69 268 THR A C 1
ATOM 2086 O O . THR A 1 268 ? 13.43 -6.227 -1.988 1 92.69 268 THR A O 1
ATOM 2089 N N . VAL A 1 269 ? 13.086 -8.398 -2.398 1 92.12 269 VAL A N 1
ATOM 2090 C CA . VAL A 1 269 ? 13.922 -8.359 -3.598 1 92.12 269 VAL A CA 1
ATOM 2091 C C . VAL A 1 269 ? 13.062 -8.016 -4.812 1 92.12 269 VAL A C 1
ATOM 2093 O O . VAL A 1 269 ? 13.477 -7.23 -5.668 1 92.12 269 VAL A O 1
ATOM 2096 N N . ASN A 1 270 ? 11.938 -8.617 -4.84 1 90.12 270 ASN A N 1
ATOM 2097 C CA . ASN A 1 270 ? 11.125 -8.461 -6.039 1 90.12 270 ASN A CA 1
ATOM 2098 C C . ASN A 1 270 ? 9.633 -8.375 -5.703 1 90.12 270 ASN A C 1
ATOM 2100 O O . ASN A 1 270 ? 8.852 -9.219 -6.137 1 90.12 270 ASN A O 1
ATOM 2104 N N . PRO A 1 271 ? 9.273 -7.309 -5.055 1 91 271 PRO A N 1
ATOM 2105 C CA . PRO A 1 271 ? 7.832 -7.16 -4.855 1 91 271 PRO A CA 1
ATOM 2106 C C . PRO A 1 271 ? 7.051 -7.18 -6.168 1 91 271 PRO A C 1
ATOM 2108 O O . PRO A 1 271 ? 7.473 -6.562 -7.152 1 91 271 PRO A O 1
ATOM 2111 N N . SER A 1 272 ? 5.941 -7.934 -6.145 1 91.44 272 SER A N 1
ATOM 2112 C CA . SER A 1 272 ? 5.188 -8.156 -7.375 1 91.44 272 SER A CA 1
ATOM 2113 C C . SER A 1 272 ? 3.686 -8.117 -7.117 1 91.44 272 SER A C 1
ATOM 2115 O O . SER A 1 272 ? 3.244 -8.203 -5.969 1 91.44 272 SER A O 1
ATOM 2117 N N . PRO A 1 273 ? 2.941 -8 -8.141 1 90.62 273 PRO A N 1
ATOM 2118 C CA . PRO A 1 273 ? 1.483 -7.98 -8 1 90.62 273 PRO A CA 1
ATOM 2119 C C . PRO A 1 273 ? 0.938 -9.258 -7.367 1 90.62 273 PRO A C 1
ATOM 2121 O O . PRO A 1 273 ? -0.065 -9.219 -6.652 1 90.62 273 PRO A O 1
ATOM 2124 N N . TYR A 1 274 ? 1.581 -10.328 -7.633 1 94.75 274 TYR A N 1
ATOM 2125 C CA . TYR A 1 274 ? 1.168 -11.594 -7.035 1 94.75 274 TYR A CA 1
ATOM 2126 C C . TYR A 1 274 ? 2.301 -12.203 -6.219 1 94.75 274 TYR A C 1
ATOM 2128 O O . TYR A 1 274 ? 3.184 -12.867 -6.766 1 94.75 274 TYR A O 1
ATOM 2136 N N . MET A 1 275 ? 2.256 -11.984 -4.957 1 96.44 275 MET A N 1
ATOM 2137 C CA . MET A 1 275 ? 3.154 -12.641 -4.008 1 96.44 275 MET A CA 1
ATOM 2138 C C . MET A 1 275 ? 2.459 -13.797 -3.309 1 96.44 275 MET A C 1
ATOM 2140 O O . MET A 1 275 ? 1.362 -13.641 -2.77 1 96.44 275 MET A O 1
ATOM 2144 N N . PHE A 1 276 ? 3.123 -14.961 -3.322 1 98.44 276 PHE A N 1
ATOM 2145 C CA . PHE A 1 276 ? 2.408 -16.062 -2.707 1 98.44 276 PHE A CA 1
ATOM 2146 C C . PHE A 1 276 ? 3.381 -17.047 -2.061 1 98.44 276 PHE A C 1
ATO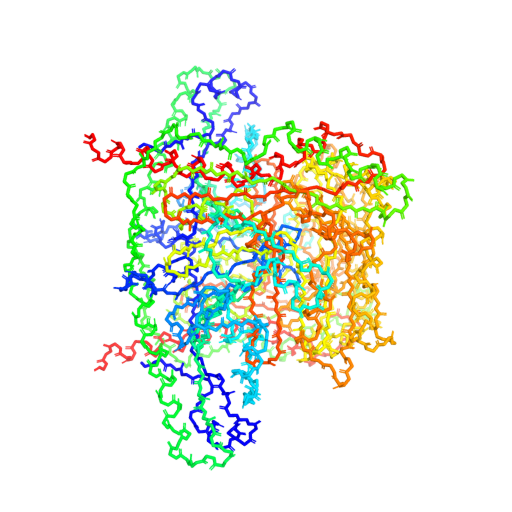M 2148 O O . PHE A 1 276 ? 4.484 -17.25 -2.564 1 98.44 276 PHE A O 1
ATOM 2155 N N . TYR A 1 277 ? 3.053 -17.531 -0.937 1 98.38 277 TYR A N 1
ATOM 2156 C CA . TYR A 1 277 ? 3.596 -18.703 -0.252 1 98.38 277 TYR A CA 1
ATOM 2157 C C . TYR A 1 277 ? 2.518 -19.75 -0.025 1 98.38 277 TYR A C 1
ATOM 2159 O O . TYR A 1 277 ? 1.521 -19.484 0.656 1 98.38 277 TYR A O 1
ATOM 2167 N N . VAL A 1 278 ? 2.674 -20.875 -0.629 1 98.62 278 VAL A N 1
ATOM 2168 C CA . VAL A 1 278 ? 1.722 -21.969 -0.492 1 98.62 278 VAL A CA 1
ATOM 2169 C C . VAL A 1 278 ? 2.43 -23.203 0.066 1 98.62 278 VAL A C 1
ATOM 2171 O O . VAL A 1 278 ? 3.357 -23.734 -0.554 1 98.62 278 VAL A O 1
ATOM 2174 N N . ASP A 1 279 ? 1.997 -23.594 1.205 1 97.5 279 ASP A N 1
ATOM 2175 C CA . ASP A 1 279 ? 2.516 -24.812 1.826 1 97.5 279 ASP A CA 1
ATOM 2176 C C . ASP A 1 279 ? 1.56 -25.984 1.624 1 97.5 279 ASP A C 1
ATOM 2178 O O . ASP A 1 279 ? 0.479 -26.016 2.215 1 97.5 279 ASP A O 1
ATOM 2182 N N . LEU A 1 280 ? 2.016 -26.938 0.843 1 96.94 280 LEU A N 1
ATOM 2183 C CA . LEU A 1 280 ? 1.152 -28.047 0.486 1 96.94 280 LEU A CA 1
ATOM 2184 C C . LEU A 1 280 ? 1.62 -29.344 1.163 1 96.94 280 LEU A C 1
ATOM 2186 O O . LEU A 1 280 ? 1.286 -30.438 0.715 1 96.94 280 LEU A O 1
ATOM 2190 N N . GLY A 1 281 ? 2.398 -29.203 2.182 1 93.88 281 GLY A N 1
ATOM 2191 C CA . GLY A 1 281 ? 2.877 -30.328 2.951 1 93.88 281 GLY A CA 1
ATOM 2192 C C . GLY A 1 281 ? 4.188 -30.891 2.436 1 93.88 281 GLY A C 1
ATOM 2193 O O . GLY A 1 281 ? 5.262 -30.484 2.885 1 93.88 281 GLY A O 1
ATOM 2194 N N . ASP A 1 282 ? 4.141 -31.672 1.344 1 95 282 ASP A N 1
ATOM 2195 C CA . ASP A 1 282 ? 5.324 -32.344 0.835 1 95 282 ASP A CA 1
ATOM 2196 C C . ASP A 1 282 ? 6.137 -31.453 -0.082 1 95 282 ASP A C 1
ATOM 2198 O O . ASP A 1 282 ? 7.297 -31.734 -0.381 1 95 282 ASP A O 1
ATOM 2202 N N . PHE A 1 283 ? 5.551 -30.344 -0.466 1 97.25 283 PHE A N 1
ATOM 2203 C CA . PHE A 1 283 ? 6.289 -29.312 -1.202 1 97.25 283 PHE A CA 1
ATOM 2204 C C . PHE A 1 283 ? 5.664 -27.953 -0.996 1 97.25 283 PHE A C 1
ATOM 2206 O O . PHE A 1 283 ? 4.539 -27.844 -0.499 1 97.25 283 PHE A O 1
ATOM 2213 N N . GLN A 1 284 ? 6.391 -26.891 -1.251 1 98.12 284 GLN A N 1
ATOM 2214 C CA . GLN A 1 284 ? 5.953 -25.5 -1.11 1 98.12 284 GLN A CA 1
ATOM 2215 C C . GLN A 1 284 ? 6.18 -24.719 -2.4 1 98.12 284 GLN A C 1
ATOM 2217 O O . GLN A 1 284 ? 7.117 -25 -3.148 1 98.12 284 GLN A O 1
ATOM 2222 N N . ILE A 1 285 ? 5.324 -23.781 -2.654 1 98.81 285 ILE A N 1
ATOM 2223 C CA . ILE A 1 285 ? 5.422 -22.875 -3.795 1 98.81 285 ILE A CA 1
ATOM 2224 C C . ILE A 1 285 ? 5.641 -21.453 -3.307 1 98.81 285 ILE A C 1
ATOM 2226 O O . ILE A 1 285 ? 4.84 -20.922 -2.527 1 98.81 285 ILE A O 1
ATOM 2230 N N . VAL A 1 286 ? 6.723 -20.859 -3.711 1 98.75 286 VAL A N 1
ATOM 2231 C CA . VAL A 1 286 ? 7.105 -19.5 -3.352 1 98.75 286 VAL A CA 1
ATOM 2232 C C . VAL A 1 286 ? 7.227 -18.641 -4.613 1 98.75 286 VAL A C 1
ATOM 2234 O O . VAL A 1 286 ? 8.031 -18.953 -5.496 1 98.75 286 VAL A O 1
ATOM 2237 N N . GLY A 1 287 ? 6.414 -17.562 -4.652 1 98.06 287 GLY A N 1
ATOM 2238 C CA . GLY A 1 287 ? 6.488 -16.875 -5.93 1 98.06 287 GLY A CA 1
ATOM 2239 C C . GLY A 1 287 ? 6.203 -15.391 -5.824 1 98.06 287 GLY A C 1
ATOM 2240 O O . GLY A 1 287 ? 5.641 -14.93 -4.828 1 98.06 287 GLY A O 1
ATOM 2241 N N . ALA A 1 288 ? 6.648 -14.672 -6.797 1 95.88 288 ALA A N 1
ATOM 2242 C CA . ALA A 1 288 ? 6.422 -13.258 -7.059 1 95.88 288 ALA A CA 1
ATOM 2243 C C . ALA A 1 288 ? 6.125 -13.016 -8.539 1 95.88 288 ALA A C 1
ATOM 2245 O O . ALA A 1 288 ? 6.945 -12.438 -9.258 1 95.88 288 ALA A O 1
ATOM 2246 N N . SER A 1 289 ? 4.965 -13.297 -8.906 1 95.44 289 SER A N 1
ATOM 2247 C CA . SER A 1 289 ? 4.609 -13.227 -10.32 1 95.44 289 SER A CA 1
ATOM 2248 C C . SER A 1 289 ? 4.125 -11.836 -10.703 1 95.44 289 SER A C 1
ATOM 2250 O O . SER A 1 289 ? 3.271 -11.266 -10.016 1 95.44 289 SER A O 1
ATOM 2252 N N . PRO A 1 290 ? 4.539 -11.289 -11.773 1 91.25 290 PRO A N 1
ATOM 2253 C CA . PRO A 1 290 ? 4.094 -9.969 -12.211 1 91.25 290 PRO A CA 1
ATOM 2254 C C . PRO A 1 290 ? 2.812 -10.016 -13.039 1 91.25 290 PRO A C 1
ATOM 2256 O O . PRO A 1 290 ? 2.221 -8.977 -13.336 1 91.25 290 PRO A O 1
ATOM 2259 N N . GLU A 1 291 ? 2.291 -11.219 -13.266 1 92.31 291 GLU A N 1
ATOM 2260 C CA . GLU A 1 291 ? 1.319 -11.25 -14.352 1 92.31 291 GLU A CA 1
ATOM 2261 C C . GLU A 1 291 ? 0.069 -12.031 -13.953 1 92.31 291 GLU A C 1
ATOM 2263 O O . GLU A 1 291 ? 0.157 -13.195 -13.562 1 92.31 291 GLU A O 1
ATOM 2268 N N . MET A 1 292 ? -1.023 -11.352 -14.141 1 94.88 292 MET A N 1
ATOM 2269 C CA . MET A 1 292 ? -2.33 -11.984 -13.992 1 94.88 292 MET A CA 1
ATOM 2270 C C . MET A 1 292 ? -2.592 -12.961 -15.133 1 94.88 292 MET A C 1
ATOM 2272 O O . MET A 1 292 ? -2.287 -12.664 -16.297 1 94.88 292 MET A O 1
ATOM 2276 N N . LEU A 1 293 ? -3.047 -14.125 -14.828 1 97.56 293 LEU A N 1
ATOM 2277 C CA . LEU A 1 293 ? -3.518 -15.031 -15.875 1 97.56 293 LEU A CA 1
ATOM 2278 C C . LEU A 1 293 ? -4.961 -14.719 -16.25 1 97.56 293 LEU A C 1
ATOM 2280 O O . LEU A 1 293 ? -5.234 -14.266 -17.359 1 97.56 293 LEU A O 1
ATOM 2284 N N . VAL A 1 294 ? -5.832 -14.93 -15.281 1 97.75 294 VAL A N 1
ATOM 2285 C CA . VAL A 1 294 ? -7.242 -14.625 -15.5 1 97.75 294 VAL A CA 1
ATOM 2286 C C . VAL A 1 294 ? -7.902 -14.25 -14.172 1 97.75 294 VAL A C 1
ATOM 2288 O O . VAL A 1 294 ? -7.617 -14.844 -13.141 1 97.75 294 VAL A O 1
ATOM 2291 N N . LYS A 1 295 ? -8.641 -13.258 -14.203 1 97.25 295 LYS A N 1
ATOM 2292 C CA . LYS A 1 295 ? -9.508 -12.82 -13.117 1 97.25 295 LYS A CA 1
ATOM 2293 C C . LYS A 1 295 ? -10.953 -12.695 -13.586 1 97.25 295 LYS A C 1
ATOM 2295 O O . LYS A 1 295 ? -11.211 -12.234 -14.703 1 97.25 295 LYS A O 1
ATOM 2300 N N . VAL A 1 296 ? -11.859 -13.234 -12.852 1 97.62 296 VAL A N 1
ATOM 2301 C CA . VAL A 1 296 ? -13.289 -13.062 -13.109 1 97.62 296 VAL A CA 1
ATOM 2302 C C . VAL A 1 296 ? -13.953 -12.406 -11.898 1 97.62 296 VAL A C 1
ATOM 2304 O O . VAL A 1 296 ? -13.859 -12.914 -10.781 1 97.62 296 VAL A O 1
ATOM 2307 N N . GLU A 1 297 ? -14.516 -11.375 -12.062 1 93.06 297 GLU A N 1
ATOM 2308 C CA . GLU A 1 297 ? -15.258 -10.641 -11.047 1 93.06 297 GLU A CA 1
ATOM 2309 C C . GLU A 1 297 ? -16.578 -10.117 -11.594 1 93.06 297 GLU A C 1
ATOM 2311 O O . GLU A 1 297 ? -16.609 -9.422 -12.609 1 93.06 297 GLU A O 1
ATOM 2316 N N . ASN A 1 298 ? -17.656 -10.406 -10.969 1 90.5 298 ASN A N 1
ATOM 2317 C CA . ASN A 1 298 ? -18.984 -10.016 -11.422 1 90.5 298 ASN A CA 1
ATOM 2318 C C . ASN A 1 298 ? -19.219 -10.406 -12.883 1 90.5 298 ASN A C 1
ATOM 2320 O O . ASN A 1 298 ? -19.672 -9.594 -13.688 1 90.5 298 ASN A O 1
ATOM 2324 N N . ARG A 1 299 ? -18.672 -11.555 -13.281 1 95.06 299 ARG A N 1
ATOM 2325 C CA . ARG A 1 299 ? -18.844 -12.203 -14.578 1 95.06 299 ARG A CA 1
ATOM 2326 C C . ARG A 1 299 ? -18.062 -11.469 -15.664 1 95.06 299 ARG A C 1
ATOM 2328 O O . ARG A 1 299 ? -18.266 -11.719 -16.859 1 95.06 299 ARG A O 1
ATOM 2335 N N . VAL A 1 300 ? -17.266 -10.586 -15.242 1 96.25 300 VAL A N 1
ATOM 2336 C CA . VAL A 1 300 ? -16.359 -9.953 -16.203 1 96.25 300 VAL A CA 1
ATOM 2337 C C . VAL A 1 300 ? -14.992 -10.641 -16.141 1 96.25 300 VAL A C 1
ATOM 2339 O O . VAL A 1 300 ? -14.414 -10.797 -15.07 1 96.25 300 VAL A O 1
ATOM 2342 N N . VAL A 1 301 ? -14.57 -11 -17.25 1 97.81 301 VAL A N 1
ATOM 2343 C CA . VAL A 1 301 ? -13.281 -11.672 -17.406 1 97.81 301 VAL A CA 1
ATOM 2344 C C . VAL A 1 301 ? -12.195 -10.641 -17.688 1 97.81 301 VAL A C 1
ATOM 2346 O O . VAL A 1 301 ? -12.367 -9.758 -18.531 1 97.81 301 VAL A O 1
ATOM 2349 N N . TYR A 1 302 ? -11.109 -10.766 -16.938 1 95.94 302 TYR A N 1
ATOM 2350 C CA . TYR A 1 302 ? -9.961 -9.891 -17.141 1 95.94 302 TYR A CA 1
ATOM 2351 C C . TYR A 1 302 ? -8.703 -10.703 -17.422 1 95.94 302 TYR A C 1
ATOM 2353 O O . TYR A 1 302 ? -8.484 -11.75 -16.797 1 95.94 302 TYR A O 1
ATOM 2361 N N . THR A 1 303 ? -7.895 -10.273 -18.312 1 95.31 303 THR A N 1
ATOM 2362 C CA . THR A 1 303 ? -6.535 -10.75 -18.516 1 95.31 303 THR A CA 1
ATOM 2363 C C . THR A 1 303 ? -5.613 -9.609 -18.922 1 95.31 303 THR A C 1
ATOM 2365 O O . THR A 1 303 ? -6.039 -8.664 -19.594 1 95.31 303 THR A O 1
ATOM 2368 N N . HIS A 1 304 ? -4.371 -9.68 -18.469 1 91.25 304 HIS A N 1
ATOM 2369 C CA . HIS A 1 304 ? -3.43 -8.586 -18.672 1 91.25 304 HIS A CA 1
ATOM 2370 C C . HIS A 1 304 ? -2.129 -9.086 -19.297 1 91.25 304 HIS A C 1
ATOM 2372 O O . HIS A 1 304 ? -1.125 -9.242 -18.594 1 91.25 304 HIS A O 1
ATOM 2378 N N . PRO A 1 305 ? -2.109 -9.133 -20.562 1 90.88 305 PRO A N 1
ATOM 2379 C CA . PRO A 1 305 ? -0.848 -9.531 -21.188 1 90.88 305 PRO A CA 1
ATOM 2380 C C . PRO A 1 305 ? 0.283 -8.547 -20.922 1 90.88 305 PRO A C 1
ATOM 2382 O O . PRO A 1 305 ? 0.073 -7.328 -21 1 90.88 305 PRO A O 1
ATOM 2385 N N . ILE A 1 306 ? 1.436 -9.094 -20.625 1 88.44 306 ILE A N 1
ATOM 2386 C CA . ILE A 1 306 ? 2.633 -8.297 -20.391 1 88.44 306 ILE A CA 1
ATOM 2387 C C . ILE A 1 306 ? 3.754 -8.773 -21.312 1 88.44 306 ILE A C 1
ATOM 2389 O O . ILE A 1 306 ? 4.125 -9.945 -21.297 1 88.44 306 ILE A O 1
ATOM 2393 N N . ALA A 1 307 ? 4.273 -7.836 -22.078 1 85.19 307 ALA A N 1
ATOM 2394 C CA . ALA A 1 307 ? 5.434 -8.117 -22.922 1 85.19 307 ALA A CA 1
ATOM 2395 C C . ALA A 1 307 ? 6.227 -6.84 -23.203 1 85.19 307 ALA A C 1
ATOM 2397 O O . ALA A 1 307 ? 5.648 -5.773 -23.422 1 85.19 307 ALA A O 1
ATOM 2398 N N . GLY A 1 308 ? 7.523 -7.051 -23.156 1 87.25 308 GLY A N 1
ATOM 2399 C CA . GLY A 1 308 ? 8.406 -5.895 -23.25 1 87.25 308 GLY A CA 1
ATOM 2400 C C . GLY A 1 308 ? 8.859 -5.379 -21.906 1 87.25 308 GLY A C 1
ATOM 2401 O O . GLY A 1 308 ? 8.031 -5.121 -21.031 1 87.25 308 GLY A O 1
ATOM 2402 N N . THR A 1 309 ? 10.195 -5.32 -21.766 1 89.25 309 THR A N 1
ATOM 2403 C CA . THR A 1 309 ? 10.742 -4.98 -20.469 1 89.25 309 THR A CA 1
ATOM 2404 C C . THR A 1 309 ? 11.961 -4.074 -20.609 1 89.25 309 THR A C 1
ATOM 2406 O O . THR A 1 309 ? 12.719 -4.184 -21.578 1 89.25 309 THR A O 1
ATOM 2409 N N . ARG A 1 310 ? 12.062 -3.076 -19.828 1 92.12 310 ARG A N 1
ATOM 2410 C CA . ARG A 1 310 ? 13.289 -2.33 -19.594 1 92.12 310 ARG A CA 1
ATOM 2411 C C . ARG A 1 310 ? 13.578 -2.186 -18.109 1 92.12 310 ARG A C 1
ATOM 2413 O O . ARG A 1 310 ? 12.672 -2.26 -17.281 1 92.12 310 ARG A O 1
ATOM 2420 N N . HIS A 1 311 ? 14.859 -2.047 -17.781 1 89.81 311 HIS A N 1
ATOM 2421 C CA . HIS A 1 311 ? 15.219 -1.738 -16.391 1 89.81 311 HIS A CA 1
ATOM 2422 C C . HIS A 1 311 ? 14.805 -0.317 -16.016 1 89.81 311 HIS A C 1
ATOM 2424 O O . HIS A 1 311 ? 14.609 0.526 -16.906 1 89.81 311 HIS A O 1
ATOM 2430 N N . ARG A 1 312 ? 14.656 -0.038 -14.766 1 87.94 312 ARG A N 1
ATOM 2431 C CA . ARG A 1 312 ? 14.344 1.303 -14.273 1 87.94 312 ARG A CA 1
ATOM 2432 C C . ARG A 1 312 ? 15.562 2.215 -14.375 1 87.94 312 ARG A C 1
ATOM 2434 O O . ARG A 1 312 ? 16.703 1.767 -14.195 1 87.94 312 ARG A O 1
ATOM 2441 N N . GLY A 1 313 ? 15.234 3.49 -14.578 1 88.12 313 GLY A N 1
ATOM 2442 C CA . GLY A 1 313 ? 16.328 4.457 -14.625 1 88.12 313 GLY A CA 1
ATOM 2443 C C . GLY A 1 313 ? 16.828 4.848 -13.25 1 88.12 313 GLY A C 1
ATOM 2444 O O . GLY A 1 313 ? 16.109 4.707 -12.258 1 88.12 313 GLY A O 1
ATOM 2445 N N . LYS A 1 314 ? 18.062 5.285 -13.273 1 78 314 LYS A N 1
ATOM 2446 C CA . LYS A 1 314 ? 18.656 5.762 -12.031 1 78 314 LYS A CA 1
ATOM 2447 C C . LYS A 1 314 ? 18.094 7.125 -11.641 1 78 314 LYS A C 1
ATOM 2449 O O . LYS A 1 314 ? 18.141 7.508 -10.469 1 78 314 LYS A O 1
ATOM 2454 N N . THR A 1 315 ? 17.688 7.816 -12.633 1 75.94 315 THR A N 1
ATOM 2455 C CA . THR A 1 315 ? 17.047 9.117 -12.461 1 75.94 315 THR A CA 1
ATOM 2456 C C . THR A 1 315 ? 15.664 9.133 -13.125 1 75.94 315 THR A C 1
ATOM 2458 O O . THR A 1 315 ? 15.391 8.312 -14 1 75.94 315 THR A O 1
ATOM 2461 N N . PRO A 1 316 ? 14.859 10.039 -12.695 1 77.56 316 PRO A N 1
ATOM 2462 C CA . PRO A 1 316 ? 13.555 10.133 -13.344 1 77.56 316 PRO A CA 1
ATOM 2463 C C . PRO A 1 316 ? 13.656 10.391 -14.852 1 77.56 316 PRO A C 1
ATOM 2465 O O . PRO A 1 316 ? 12.883 9.828 -15.633 1 77.56 316 PRO A O 1
ATOM 2468 N N . ALA A 1 317 ? 14.523 11.211 -15.172 1 79.94 317 ALA A N 1
ATOM 2469 C CA . ALA A 1 317 ? 14.703 11.523 -16.578 1 79.94 317 ALA A CA 1
ATOM 2470 C C . ALA A 1 317 ? 15.141 10.289 -17.359 1 79.94 317 ALA A C 1
ATOM 2472 O O . ALA A 1 317 ? 14.625 10.023 -18.453 1 79.94 317 ALA A O 1
ATOM 2473 N N . GLU A 1 318 ? 16.031 9.57 -16.766 1 88.88 318 GLU A N 1
ATOM 2474 C CA . GLU A 1 318 ? 16.484 8.336 -17.391 1 88.88 318 GLU A CA 1
ATOM 2475 C C . GLU A 1 318 ? 15.359 7.301 -17.438 1 88.88 318 GLU A C 1
ATOM 2477 O O . GLU A 1 318 ? 15.227 6.574 -18.422 1 88.88 318 GLU A O 1
ATOM 2482 N N . ASP A 1 319 ? 14.68 7.309 -16.453 1 88.94 319 ASP A N 1
ATOM 2483 C CA . ASP A 1 319 ? 13.555 6.383 -16.359 1 88.94 319 ASP A CA 1
ATOM 2484 C C . ASP A 1 319 ? 12.523 6.668 -17.453 1 88.94 319 ASP A C 1
ATOM 2486 O O . ASP A 1 319 ? 12.023 5.746 -18.094 1 88.94 319 ASP A O 1
ATOM 2490 N N . ASP A 1 320 ? 12.305 7.863 -17.641 1 89.5 320 ASP A N 1
ATOM 2491 C CA . ASP A 1 320 ? 11.359 8.281 -18.688 1 89.5 320 ASP A CA 1
ATOM 2492 C C . ASP A 1 320 ? 11.906 7.969 -20.078 1 89.5 320 ASP A C 1
ATOM 2494 O O . ASP A 1 320 ? 11.148 7.586 -20.969 1 89.5 320 ASP A O 1
ATOM 2498 N N . ALA A 1 321 ? 13.133 8.18 -20.188 1 93 321 ALA A N 1
ATOM 2499 C CA . ALA A 1 321 ? 13.758 7.887 -21.469 1 93 321 ALA A CA 1
ATOM 2500 C C . ALA A 1 321 ? 13.664 6.398 -21.797 1 93 321 ALA A C 1
ATOM 2502 O O . ALA A 1 321 ? 13.422 6.023 -22.953 1 93 321 ALA A O 1
ATOM 2503 N N . LEU A 1 322 ? 13.852 5.656 -20.828 1 94.31 322 LEU A N 1
ATOM 2504 C CA . LEU A 1 322 ? 13.766 4.211 -21 1 94.31 322 LEU A CA 1
ATOM 2505 C C . LEU A 1 322 ? 12.336 3.791 -21.312 1 94.31 322 LEU A C 1
ATOM 2507 O O . LEU A 1 322 ? 12.109 2.887 -22.125 1 94.31 322 LEU A O 1
ATOM 2511 N N . ALA A 1 323 ? 11.445 4.406 -20.688 1 93.25 323 ALA A N 1
ATOM 2512 C CA . ALA A 1 323 ? 10.039 4.129 -20.969 1 93.25 323 ALA A CA 1
ATOM 2513 C C . ALA A 1 323 ? 9.688 4.465 -22.406 1 93.25 323 ALA A C 1
ATOM 2515 O O . ALA A 1 323 ? 9 3.697 -23.078 1 93.25 323 ALA A O 1
ATOM 2516 N N . THR A 1 324 ? 10.195 5.578 -22.859 1 93.75 324 THR A N 1
ATOM 2517 C CA . THR A 1 324 ? 9.961 6.012 -24.234 1 93.75 324 THR A CA 1
ATOM 2518 C C . THR A 1 324 ? 10.602 5.043 -25.219 1 93.75 324 THR A C 1
ATOM 2520 O O . THR A 1 324 ? 10.008 4.703 -26.25 1 93.75 324 THR A O 1
ATOM 2523 N N . ASP A 1 325 ? 11.734 4.656 -24.828 1 94.69 325 ASP A N 1
ATOM 2524 C CA . ASP A 1 325 ? 12.438 3.682 -25.656 1 94.69 325 ASP A CA 1
ATOM 2525 C C . ASP A 1 325 ? 11.648 2.379 -25.766 1 94.69 325 ASP A C 1
ATOM 2527 O O . ASP A 1 325 ? 11.5 1.825 -26.859 1 94.69 325 ASP A O 1
ATOM 2531 N N . LEU A 1 326 ? 11.188 1.974 -24.719 1 93.69 326 LEU A N 1
ATOM 2532 C CA . LEU A 1 326 ? 10.461 0.708 -24.656 1 93.69 326 LEU A CA 1
ATOM 2533 C C . LEU A 1 326 ? 9.18 0.768 -25.469 1 93.69 326 LEU A C 1
ATOM 2535 O O . LEU A 1 326 ? 8.914 -0.118 -26.297 1 93.69 326 LEU A O 1
ATOM 2539 N N . ILE A 1 327 ? 8.438 1.831 -25.328 1 94.06 327 ILE A N 1
ATOM 2540 C CA . ILE A 1 327 ? 7.117 1.914 -25.922 1 94.06 327 ILE A CA 1
ATOM 2541 C C . ILE A 1 327 ? 7.25 2.129 -27.438 1 94.06 327 ILE A C 1
ATOM 2543 O O . ILE A 1 327 ? 6.316 1.857 -28.188 1 94.06 327 ILE A O 1
ATOM 2547 N N . ASN A 1 328 ? 8.43 2.564 -27.844 1 92.94 328 ASN A N 1
ATOM 2548 C CA . ASN A 1 328 ? 8.641 2.836 -29.266 1 92.94 328 ASN A CA 1
ATOM 2549 C C . ASN A 1 328 ? 9.445 1.729 -29.938 1 92.94 328 ASN A C 1
ATOM 2551 O O . ASN A 1 328 ? 9.719 1.791 -31.141 1 92.94 328 ASN A O 1
ATOM 2555 N N . ASP A 1 329 ? 9.82 0.776 -29.203 1 90.75 329 ASP A N 1
ATOM 2556 C CA . ASP A 1 329 ? 10.57 -0.336 -29.781 1 90.75 329 ASP A CA 1
ATOM 2557 C C . ASP A 1 329 ? 9.68 -1.218 -30.656 1 90.75 329 ASP A C 1
ATOM 2559 O O . ASP A 1 329 ? 8.758 -1.866 -30.156 1 90.75 329 ASP A O 1
ATOM 2563 N N . SER A 1 330 ? 10.023 -1.338 -31.844 1 88.56 330 SER A N 1
ATOM 2564 C CA . SER A 1 330 ? 9.172 -2.012 -32.812 1 88.56 330 SER A CA 1
ATOM 2565 C C . SER A 1 330 ? 9.07 -3.506 -32.531 1 88.56 330 SER A C 1
ATOM 2567 O O . SER A 1 330 ? 8 -4.105 -32.688 1 88.56 330 SER A O 1
ATOM 2569 N N . LYS A 1 331 ? 10.062 -4.062 -32.125 1 81.88 331 LYS A N 1
ATOM 2570 C CA . LYS A 1 331 ? 10.055 -5.492 -31.844 1 81.88 331 LYS A CA 1
ATOM 2571 C C . LYS A 1 331 ? 9.164 -5.801 -30.641 1 81.88 331 LYS A C 1
ATOM 2573 O O . LYS A 1 331 ? 8.336 -6.711 -30.688 1 81.88 331 LYS A O 1
ATOM 2578 N N . GLU A 1 332 ? 9.422 -5.023 -29.672 1 87.69 332 GLU A N 1
ATOM 2579 C CA . GLU A 1 332 ? 8.641 -5.227 -28.453 1 87.69 332 GLU A CA 1
ATOM 2580 C C . GLU A 1 332 ? 7.156 -4.984 -28.703 1 87.69 332 GLU A C 1
ATOM 2582 O O . GLU A 1 332 ? 6.305 -5.723 -28.203 1 87.69 332 GLU A O 1
ATOM 2587 N N . ARG A 1 333 ? 6.898 -4.016 -29.453 1 89.81 333 ARG A N 1
ATOM 2588 C CA . ARG A 1 333 ? 5.516 -3.678 -29.75 1 89.81 333 ARG A CA 1
ATOM 2589 C C . ARG A 1 333 ? 4.84 -4.789 -30.547 1 89.81 333 ARG A C 1
ATOM 2591 O O . ARG A 1 333 ? 3.697 -5.156 -30.266 1 89.81 333 ARG A O 1
ATOM 2598 N N . ALA A 1 334 ? 5.52 -5.254 -31.516 1 85.69 334 ALA A N 1
ATOM 2599 C CA . ALA A 1 334 ? 4.957 -6.305 -32.344 1 85.69 334 ALA A CA 1
ATOM 2600 C C . ALA A 1 334 ? 4.637 -7.555 -31.547 1 85.69 334 ALA A C 1
ATOM 2602 O O . ALA A 1 334 ? 3.57 -8.148 -31.703 1 85.69 334 ALA A O 1
ATOM 2603 N N . GLU A 1 335 ? 5.527 -7.898 -30.703 1 86.25 335 GLU A N 1
ATOM 2604 C CA . GLU A 1 335 ? 5.305 -9.047 -29.828 1 86.25 335 GLU A CA 1
ATOM 2605 C C . GLU A 1 335 ? 4.125 -8.805 -28.891 1 86.25 335 GLU A C 1
ATOM 2607 O O . GLU A 1 335 ? 3.297 -9.695 -28.688 1 86.25 335 GLU A O 1
ATOM 2612 N N . HIS A 1 336 ? 4.117 -7.652 -28.406 1 90.62 336 HIS A N 1
ATOM 2613 C CA . HIS A 1 336 ? 3.057 -7.32 -27.469 1 90.62 336 HIS A CA 1
ATOM 2614 C C . HIS A 1 336 ? 1.688 -7.375 -28.141 1 90.62 336 HIS A C 1
ATOM 2616 O O . HIS A 1 336 ? 0.737 -7.922 -27.578 1 90.62 336 HIS A O 1
ATOM 2622 N N . ILE A 1 337 ? 1.616 -6.855 -29.312 1 91.25 337 ILE A N 1
ATOM 2623 C CA . ILE A 1 337 ? 0.354 -6.816 -30.031 1 91.25 337 ILE A CA 1
ATOM 2624 C C . ILE A 1 337 ? -0.116 -8.242 -30.328 1 91.25 337 ILE A C 1
ATOM 2626 O O . ILE A 1 337 ? -1.307 -8.539 -30.234 1 91.25 337 ILE A O 1
ATOM 2630 N N . MET A 1 338 ? 0.779 -8.992 -30.641 1 89.75 338 MET A N 1
ATOM 2631 C CA . MET A 1 338 ? 0.453 -10.391 -30.906 1 89.75 338 MET A CA 1
ATOM 2632 C C . MET A 1 338 ? -0.157 -11.055 -29.688 1 89.75 338 MET A C 1
ATOM 2634 O O . MET A 1 338 ? -1.142 -11.789 -29.781 1 89.75 338 MET A O 1
ATOM 2638 N N . LEU A 1 339 ? 0.408 -10.781 -28.609 1 90.38 339 LEU A N 1
ATOM 2639 C CA . LEU A 1 339 ? -0.07 -11.391 -27.375 1 90.38 339 LEU A CA 1
ATOM 2640 C C . LEU A 1 339 ? -1.423 -10.812 -26.969 1 90.38 339 LEU A C 1
ATOM 2642 O O . LEU A 1 339 ? -2.256 -11.523 -26.391 1 90.38 339 LEU A O 1
ATOM 2646 N N . VAL A 1 340 ? -1.625 -9.531 -27.234 1 93.06 340 VAL A N 1
ATOM 2647 C CA . VAL A 1 340 ? -2.924 -8.914 -26.984 1 93.06 340 VAL A CA 1
ATOM 2648 C C . VAL A 1 340 ? -3.986 -9.586 -27.859 1 93.06 340 VAL A C 1
ATOM 2650 O O . VAL A 1 340 ? -5.09 -9.875 -27.375 1 93.06 340 VAL A O 1
ATOM 2653 N N . ASP A 1 341 ? -3.605 -9.875 -29.062 1 92.62 341 ASP A N 1
ATOM 2654 C CA . ASP A 1 341 ? -4.527 -10.539 -29.969 1 92.62 341 ASP A CA 1
ATOM 2655 C C . ASP A 1 341 ? -4.887 -11.938 -29.469 1 92.62 341 ASP A C 1
ATOM 2657 O O . ASP A 1 341 ? -6.039 -12.359 -29.578 1 92.62 341 ASP A O 1
ATOM 2661 N N . LEU A 1 342 ? -3.93 -12.555 -29.062 1 92.44 342 LEU A N 1
ATOM 2662 C CA . LEU A 1 342 ? -4.172 -13.867 -28.484 1 92.44 342 LEU A CA 1
ATOM 2663 C C . LEU A 1 342 ? -5.102 -13.766 -27.281 1 92.44 342 LEU A C 1
ATOM 2665 O O . LEU A 1 342 ? -6.012 -14.586 -27.125 1 92.44 342 LEU A O 1
ATOM 2669 N N . GLY A 1 343 ? -4.875 -12.852 -26.406 1 93.12 343 GLY A N 1
ATOM 2670 C CA . GLY A 1 343 ? -5.742 -12.617 -25.25 1 93.12 343 GLY A CA 1
ATOM 2671 C C . GLY A 1 343 ? -7.168 -12.289 -25.641 1 93.12 343 GLY A C 1
ATOM 2672 O O . GLY A 1 343 ? -8.117 -12.766 -25.016 1 93.12 343 GLY A O 1
ATOM 2673 N N . LEU A 1 344 ? -7.277 -11.469 -26.672 1 94.69 344 LEU A N 1
ATOM 2674 C CA . LEU A 1 344 ? -8.594 -11.109 -27.188 1 94.69 344 LEU A CA 1
ATOM 2675 C C . LEU A 1 344 ? -9.344 -12.352 -27.672 1 94.69 344 LEU A C 1
ATOM 2677 O O . LEU A 1 344 ? -10.531 -12.508 -27.391 1 94.69 344 LEU A O 1
ATOM 2681 N N . ASN A 1 345 ? -8.641 -13.094 -28.328 1 94.62 345 ASN A N 1
ATOM 2682 C CA . ASN A 1 345 ? -9.242 -14.32 -28.844 1 94.62 345 ASN A CA 1
ATOM 2683 C C . ASN A 1 345 ? -9.695 -15.234 -27.703 1 94.62 345 ASN A C 1
ATOM 2685 O O . ASN A 1 345 ? -10.781 -15.812 -27.75 1 94.62 345 ASN A O 1
ATOM 2689 N N . ASP A 1 346 ? -8.891 -15.406 -26.75 1 95.31 346 ASP A N 1
ATOM 2690 C CA . ASP A 1 346 ? -9.203 -16.25 -25.594 1 95.31 346 ASP A CA 1
ATOM 2691 C C . ASP A 1 346 ? -10.438 -15.75 -24.859 1 95.31 346 ASP A C 1
ATOM 2693 O O . ASP A 1 346 ? -11.297 -16.547 -24.453 1 95.31 346 ASP A O 1
ATOM 2697 N N . VAL A 1 347 ? -10.531 -14.469 -24.688 1 97.06 347 VAL A N 1
ATOM 2698 C CA . VAL A 1 347 ? -11.648 -13.859 -23.969 1 97.06 347 VAL A CA 1
ATOM 2699 C C . VAL A 1 347 ? -12.914 -13.961 -24.828 1 97.06 347 VAL A C 1
ATOM 2701 O O . VAL A 1 347 ? -14 -14.242 -24.312 1 97.06 347 VAL A O 1
ATOM 2704 N N . ASN A 1 348 ? -12.742 -13.773 -26.094 1 96.44 348 ASN A N 1
ATOM 2705 C CA . ASN A 1 348 ? -13.867 -13.797 -27.016 1 96.44 348 ASN A CA 1
ATOM 2706 C C . ASN A 1 348 ? -14.516 -15.172 -27.078 1 96.44 348 ASN A C 1
ATOM 2708 O O . ASN A 1 348 ? -15.703 -15.297 -27.375 1 96.44 348 ASN A O 1
ATOM 2712 N N . ARG A 1 349 ? -13.797 -16.125 -26.859 1 96.31 349 ARG A N 1
ATOM 2713 C CA . ARG A 1 349 ? -14.297 -17.5 -26.922 1 96.31 349 ARG A CA 1
ATOM 2714 C C . ARG A 1 349 ? -15.383 -17.734 -25.891 1 96.31 349 ARG A C 1
ATOM 2716 O O . ARG A 1 349 ? -16.266 -18.578 -26.078 1 96.31 349 ARG A O 1
ATOM 2723 N N . VAL A 1 350 ? -15.359 -16.984 -24.812 1 98 350 VAL A N 1
ATOM 2724 C CA . VAL A 1 350 ? -16.234 -17.344 -23.719 1 98 350 VAL A CA 1
ATOM 2725 C C . VAL A 1 350 ? -17.109 -16.141 -23.328 1 98 350 VAL A C 1
ATOM 2727 O O . VAL A 1 350 ? -18.078 -16.281 -22.594 1 98 350 VAL A O 1
ATOM 2730 N N . CYS A 1 351 ? -16.859 -15.008 -23.859 1 98.31 351 CYS A N 1
ATOM 2731 C CA . CYS A 1 351 ? -17.562 -13.789 -23.453 1 98.31 351 CYS A CA 1
ATOM 2732 C C . CYS A 1 351 ? -18.5 -13.32 -24.562 1 98.31 351 CYS A C 1
ATOM 2734 O O . CYS A 1 351 ? -18.422 -13.797 -25.703 1 98.31 351 CYS A O 1
ATOM 2736 N N . ASP A 1 352 ? -19.422 -12.445 -24.203 1 97.94 352 ASP A N 1
ATOM 2737 C CA . ASP A 1 352 ? -20.219 -11.727 -25.188 1 97.94 352 ASP A CA 1
ATOM 2738 C C . ASP A 1 352 ? -19.344 -10.82 -26.047 1 97.94 352 ASP A C 1
ATOM 2740 O O . ASP A 1 352 ? -18.734 -9.883 -25.547 1 97.94 352 ASP A O 1
ATOM 2744 N N . PRO A 1 353 ? -19.375 -11.148 -27.312 1 96.19 353 PRO A N 1
ATOM 2745 C CA . PRO A 1 353 ? -18.469 -10.414 -28.203 1 96.19 353 PRO A CA 1
ATOM 2746 C C . PRO A 1 353 ? -18.688 -8.906 -28.156 1 96.19 353 PRO A C 1
ATOM 2748 O O . PRO A 1 353 ? -17.75 -8.141 -28.375 1 96.19 353 PRO A O 1
ATOM 2751 N N . ASN A 1 354 ? -19.812 -8.477 -27.828 1 96.44 354 ASN A N 1
ATOM 2752 C CA . ASN A 1 354 ? -20.125 -7.055 -27.797 1 96.44 354 ASN A CA 1
ATOM 2753 C C . ASN A 1 354 ? -19.5 -6.367 -26.578 1 96.44 354 ASN A C 1
ATOM 2755 O O . ASN A 1 354 ? -19.422 -5.141 -26.531 1 96.44 354 ASN A O 1
ATOM 2759 N N . THR A 1 355 ? -19.031 -7.223 -25.688 1 96.38 355 THR A N 1
ATOM 2760 C CA . THR A 1 355 ? -18.5 -6.652 -24.453 1 96.38 355 THR A CA 1
ATOM 2761 C C . THR A 1 355 ? -16.984 -6.75 -24.438 1 96.38 355 THR A C 1
ATOM 2763 O O . THR A 1 355 ? -16.328 -6.113 -23.609 1 96.38 355 THR A O 1
ATOM 2766 N N . VAL A 1 356 ? -16.453 -7.512 -25.328 1 96.44 356 VAL A N 1
ATOM 2767 C CA . VAL A 1 356 ? -15.016 -7.742 -25.344 1 96.44 356 VAL A CA 1
ATOM 2768 C C . VAL A 1 356 ? -14.289 -6.492 -25.828 1 96.44 356 VAL A C 1
ATOM 2770 O O . VAL A 1 356 ? -14.633 -5.945 -26.891 1 96.44 356 VAL A O 1
ATOM 2773 N N . LYS A 1 357 ? -13.305 -6.027 -25.094 1 93.62 357 LYS A N 1
ATOM 2774 C CA . LYS A 1 357 ? -12.594 -4.812 -25.469 1 93.62 357 LYS A CA 1
ATOM 2775 C C . LYS A 1 357 ? -11.188 -4.789 -24.875 1 93.62 357 LYS A C 1
ATOM 2777 O O . LYS A 1 357 ? -10.898 -5.527 -23.922 1 93.62 357 LYS A O 1
ATOM 2782 N N . VAL A 1 358 ? -10.367 -3.986 -25.469 1 93.62 358 VAL A N 1
ATOM 2783 C CA . VAL A 1 358 ? -9.078 -3.619 -24.906 1 93.62 358 VAL A CA 1
ATOM 2784 C C . VAL A 1 358 ? -9.227 -2.367 -24.031 1 93.62 358 VAL A C 1
ATOM 2786 O O . VAL A 1 358 ? -9.273 -1.249 -24.562 1 93.62 358 VAL A O 1
ATOM 2789 N N . ASP A 1 359 ? -9.227 -2.562 -22.781 1 88.69 359 ASP A N 1
ATOM 2790 C CA . ASP A 1 359 ? -9.438 -1.454 -21.859 1 88.69 359 ASP A CA 1
ATOM 2791 C C . ASP A 1 359 ? -8.281 -0.462 -21.922 1 88.69 359 ASP A C 1
ATOM 2793 O O . ASP A 1 359 ? -8.477 0.745 -21.766 1 88.69 359 ASP A O 1
ATOM 2797 N N . SER A 1 360 ? -7.105 -0.968 -22 1 88.94 360 SER A N 1
ATOM 2798 C CA . SER A 1 360 ? -5.887 -0.186 -22.188 1 88.94 360 SER A CA 1
ATOM 2799 C C . SER A 1 360 ? -4.891 -0.907 -23.078 1 88.94 360 SER A C 1
ATOM 2801 O O . SER A 1 360 ? -4.605 -2.09 -22.891 1 88.94 360 SER A O 1
ATOM 2803 N N . LEU A 1 361 ? -4.469 -0.13 -24.062 1 90.5 361 LEU A N 1
ATOM 2804 C CA . LEU A 1 361 ? -3.543 -0.723 -25.016 1 90.5 361 LEU A CA 1
ATOM 2805 C C . LEU A 1 361 ? -2.135 -0.172 -24.828 1 90.5 361 LEU A C 1
ATOM 2807 O O . LEU A 1 361 ? -1.912 1.033 -24.969 1 90.5 361 LEU A O 1
ATOM 2811 N N . MET A 1 362 ? -1.223 -0.926 -24.484 1 90.81 362 MET A N 1
ATOM 2812 C CA . MET A 1 362 ? 0.216 -0.678 -24.484 1 90.81 362 MET A CA 1
ATOM 2813 C C . MET A 1 362 ? 0.554 0.53 -23.609 1 90.81 362 MET A C 1
ATOM 2815 O O . MET A 1 362 ? 1.04 1.544 -24.109 1 90.81 362 MET A O 1
ATOM 2819 N N . HIS A 1 363 ? 0.47 0.431 -22.422 1 90.25 363 HIS A N 1
ATOM 2820 C CA . HIS A 1 363 ? 0.956 1.455 -21.516 1 90.25 363 HIS A CA 1
ATOM 2821 C C . HIS A 1 363 ? 2.094 0.924 -20.641 1 90.25 363 HIS A C 1
ATOM 2823 O O . HIS A 1 363 ? 2.225 -0.288 -20.453 1 90.25 363 HIS A O 1
ATOM 2829 N N . ILE A 1 364 ? 2.918 1.836 -20.172 1 90.5 364 ILE A N 1
ATOM 2830 C CA . ILE A 1 364 ? 4.07 1.457 -19.359 1 90.5 364 ILE A CA 1
ATOM 2831 C C . ILE A 1 364 ? 3.656 1.328 -17.906 1 90.5 364 ILE A C 1
ATOM 2833 O O . ILE A 1 364 ? 3.016 2.227 -17.344 1 90.5 364 ILE A O 1
ATOM 2837 N N . GLU A 1 365 ? 3.912 0.21 -17.359 1 87.69 365 GLU A N 1
ATOM 2838 C CA . GLU A 1 365 ? 3.801 0.052 -15.922 1 87.69 365 GLU A CA 1
ATOM 2839 C C . GLU A 1 365 ? 5.176 -0.094 -15.273 1 87.69 365 GLU A C 1
ATOM 2841 O O . GLU A 1 365 ? 5.973 -0.94 -15.68 1 87.69 365 GLU A O 1
ATOM 2846 N N . ARG A 1 366 ? 5.402 0.739 -14.297 1 83.94 366 ARG A N 1
ATOM 2847 C CA . ARG A 1 366 ? 6.695 0.768 -13.617 1 83.94 366 ARG A CA 1
ATOM 2848 C C . ARG A 1 366 ? 6.66 -0.049 -12.336 1 83.94 366 ARG A C 1
ATOM 2850 O O . ARG A 1 366 ? 5.762 0.12 -11.508 1 83.94 366 ARG A O 1
ATOM 2857 N N . TYR A 1 367 ? 7.594 -0.98 -12.25 1 80.75 367 TYR A N 1
ATOM 2858 C CA . TYR A 1 367 ? 7.777 -1.774 -11.039 1 80.75 367 TYR A CA 1
ATOM 2859 C C . TYR A 1 367 ? 9.102 -1.439 -10.359 1 80.75 367 TYR A C 1
ATOM 2861 O O . TYR A 1 367 ? 9.719 -0.417 -10.672 1 80.75 367 TYR A O 1
ATOM 2869 N N . ALA A 1 368 ? 9.508 -2.176 -9.414 1 74.5 368 ALA A N 1
ATOM 2870 C CA . ALA A 1 368 ? 10.664 -1.826 -8.586 1 74.5 368 ALA A CA 1
ATOM 2871 C C . ALA A 1 368 ? 11.945 -1.808 -9.414 1 74.5 368 ALA A C 1
ATOM 2873 O O . ALA A 1 368 ? 12.742 -0.873 -9.32 1 74.5 368 ALA A O 1
ATOM 2874 N N . HIS A 1 369 ? 12.07 -2.84 -10.258 1 78.69 369 HIS A N 1
ATOM 2875 C CA . HIS A 1 369 ? 13.359 -2.971 -10.93 1 78.69 369 HIS A CA 1
ATOM 2876 C C . HIS A 1 369 ? 13.203 -2.906 -12.445 1 78.69 369 HIS A C 1
ATOM 2878 O O . HIS A 1 369 ? 14.18 -2.705 -13.172 1 78.69 369 HIS A O 1
ATOM 2884 N N . VAL A 1 370 ? 11.953 -3.014 -12.82 1 86.19 370 VAL A N 1
ATOM 2885 C CA . VAL A 1 370 ? 11.742 -3.074 -14.258 1 86.19 370 VAL A CA 1
ATOM 2886 C C . VAL A 1 370 ? 10.445 -2.355 -14.625 1 86.19 370 VAL A C 1
ATOM 2888 O O . VAL A 1 370 ? 9.672 -1.974 -13.742 1 86.19 370 VAL A O 1
ATOM 2891 N N . MET A 1 371 ? 10.305 -2.027 -15.828 1 90.75 371 MET A N 1
ATOM 2892 C CA . MET A 1 371 ? 9.047 -1.562 -16.406 1 90.75 371 MET A CA 1
ATOM 2893 C C . MET A 1 371 ? 8.609 -2.463 -17.547 1 90.75 371 MET A C 1
ATOM 2895 O O . MET A 1 371 ? 9.438 -3.07 -18.219 1 90.75 371 MET A O 1
ATOM 2899 N N . HIS A 1 372 ? 7.312 -2.609 -17.688 1 90.56 372 HIS A N 1
ATOM 2900 C CA . HIS A 1 372 ? 6.746 -3.471 -18.719 1 90.56 372 HIS A CA 1
ATOM 2901 C C . HIS A 1 372 ? 5.723 -2.719 -19.562 1 90.56 372 HIS A C 1
ATOM 2903 O O . HIS A 1 372 ? 5.125 -1.743 -19.109 1 90.56 372 HIS A O 1
ATOM 2909 N N . ILE A 1 373 ? 5.562 -3.139 -20.797 1 92.81 373 ILE A N 1
ATOM 2910 C CA . ILE A 1 373 ? 4.371 -2.779 -21.547 1 92.81 373 ILE A CA 1
ATOM 2911 C C . ILE A 1 373 ? 3.209 -3.682 -21.141 1 92.81 373 ILE A C 1
ATOM 2913 O O . ILE A 1 373 ? 3.35 -4.906 -21.109 1 92.81 373 ILE A O 1
ATOM 2917 N N . VAL A 1 374 ? 2.121 -3.051 -20.812 1 91.81 374 VAL A N 1
ATOM 2918 C CA . VAL A 1 374 ? 0.977 -3.816 -20.328 1 91.81 374 VAL A CA 1
ATOM 2919 C C . VAL A 1 374 ? -0.275 -3.418 -21.109 1 91.81 374 VAL A C 1
ATOM 2921 O O . VAL A 1 374 ? -0.435 -2.256 -21.484 1 91.81 374 VAL A O 1
ATOM 2924 N N . SER A 1 375 ? -1.089 -4.355 -21.391 1 93.69 375 SER A N 1
ATOM 2925 C CA . SER A 1 375 ? -2.432 -4.129 -21.922 1 93.69 375 SER A CA 1
ATOM 2926 C C . SER A 1 375 ? -3.48 -4.867 -21.094 1 93.69 375 SER A C 1
ATOM 2928 O O . SER A 1 375 ? -3.17 -5.848 -20.406 1 93.69 375 SER A O 1
ATOM 2930 N N . ASN A 1 376 ? -4.641 -4.332 -21.109 1 92.88 376 ASN A N 1
ATOM 2931 C CA . ASN A 1 376 ? -5.746 -4.941 -20.375 1 92.88 376 ASN A CA 1
ATOM 2932 C C . ASN A 1 376 ? -6.895 -5.328 -21.312 1 92.88 376 ASN A C 1
ATOM 2934 O O . ASN A 1 376 ? -7.316 -4.523 -22.141 1 92.88 376 ASN A O 1
ATOM 2938 N N . VAL A 1 377 ? -7.305 -6.555 -21.203 1 95.31 377 VAL A N 1
ATOM 2939 C CA . VAL A 1 377 ? -8.414 -7.066 -22 1 95.31 377 VAL A CA 1
ATOM 2940 C C . VAL A 1 377 ? -9.523 -7.57 -21.078 1 95.31 377 VAL A C 1
ATOM 2942 O O . VAL A 1 377 ? -9.25 -8.195 -20.047 1 95.31 377 VAL A O 1
ATOM 2945 N N . SER A 1 378 ? -10.75 -7.246 -21.406 1 96.5 378 SER A N 1
ATOM 2946 C CA . SER A 1 378 ? -11.852 -7.719 -20.562 1 96.5 378 SER A CA 1
ATOM 2947 C C . SER A 1 378 ? -13.078 -8.039 -21.406 1 96.5 378 SER A C 1
ATOM 2949 O O . SER A 1 378 ? -13.133 -7.703 -22.594 1 96.5 378 SER A O 1
ATOM 2951 N N . GLY A 1 379 ? -13.977 -8.773 -20.891 1 97.44 379 GLY A N 1
ATOM 2952 C CA . GLY A 1 379 ? -15.266 -9.117 -21.469 1 97.44 379 GLY A CA 1
ATOM 2953 C C . GLY A 1 379 ? -16.219 -9.766 -20.484 1 97.44 379 GLY A C 1
ATOM 2954 O O . GLY A 1 379 ? -15.781 -10.453 -19.562 1 97.44 379 GLY A O 1
ATOM 2955 N N . THR A 1 380 ? -17.484 -9.57 -20.734 1 97.62 380 THR A N 1
ATOM 2956 C CA . THR A 1 380 ? -18.5 -10.18 -19.875 1 97.62 380 THR A CA 1
ATOM 2957 C C . THR A 1 380 ? -18.812 -11.594 -20.328 1 97.62 380 THR A C 1
ATOM 2959 O O . THR A 1 380 ? -19.125 -11.828 -21.5 1 97.62 380 THR A O 1
ATOM 2962 N N . LEU A 1 381 ? -18.766 -12.5 -19.422 1 98.25 381 LEU A N 1
ATOM 2963 C CA . LEU A 1 381 ? -19.062 -13.898 -19.734 1 98.25 381 LEU A CA 1
ATOM 2964 C C . LEU A 1 381 ? -20.438 -14.031 -20.375 1 98.25 381 LEU A C 1
ATOM 2966 O O . LEU A 1 381 ? -21.406 -13.375 -19.953 1 98.25 381 LEU A O 1
ATOM 2970 N N . ARG A 1 382 ? -20.469 -14.875 -21.375 1 98.25 382 ARG A N 1
ATOM 2971 C CA . ARG A 1 382 ? -21.781 -15.25 -21.891 1 98.25 382 ARG A CA 1
ATOM 2972 C C . ARG A 1 382 ? -22.625 -15.938 -20.828 1 98.25 382 ARG A C 1
ATOM 2974 O O . ARG A 1 382 ? -22.078 -16.484 -19.859 1 98.25 382 ARG A O 1
ATOM 2981 N N . GLN A 1 383 ? -23.922 -16.016 -21.078 1 96.62 383 GLN A N 1
ATOM 2982 C CA . GLN A 1 383 ? -24.828 -16.562 -20.078 1 96.62 383 GLN A CA 1
ATOM 2983 C C . GLN A 1 383 ? -24.578 -18.047 -19.859 1 96.62 383 GLN A C 1
ATOM 2985 O O . GLN A 1 383 ? -24.781 -18.562 -18.75 1 96.62 383 GLN A O 1
ATOM 2990 N N . ASP A 1 384 ? -24.094 -18.703 -20.859 1 97.31 384 ASP A N 1
ATOM 2991 C CA . ASP A 1 384 ? -23.922 -20.141 -20.781 1 97.31 384 ASP A CA 1
ATOM 2992 C C . ASP A 1 384 ? -22.5 -20.516 -20.391 1 97.31 384 ASP A C 1
ATOM 2994 O O . ASP A 1 384 ? -22.109 -21.672 -20.438 1 97.31 384 ASP A O 1
ATOM 2998 N N . LYS A 1 385 ? -21.719 -19.516 -20.062 1 97.94 385 LYS A N 1
ATOM 2999 C CA . LYS A 1 385 ? -20.312 -19.766 -19.719 1 97.94 385 LYS A CA 1
ATOM 3000 C C . LYS A 1 385 ? -20.062 -19.406 -18.25 1 97.94 385 LYS A C 1
ATOM 3002 O O . LYS A 1 385 ? -20.812 -18.641 -17.641 1 97.94 385 LYS A O 1
ATOM 3007 N N . SER A 1 386 ? -19.047 -20.078 -17.734 1 97.19 386 SER A N 1
ATOM 3008 C CA . SER A 1 386 ? -18.688 -19.875 -16.328 1 97.19 386 SER A CA 1
ATOM 3009 C C . SER A 1 386 ? -17.25 -19.438 -16.188 1 97.19 386 SER A C 1
ATOM 3011 O O . SER A 1 386 ? -16.516 -19.359 -17.172 1 97.19 386 SER A O 1
ATOM 3013 N N . ARG A 1 387 ? -16.906 -19.125 -14.945 1 97.81 387 ARG A N 1
ATOM 3014 C CA . ARG A 1 387 ? -15.523 -18.766 -14.625 1 97.81 387 ARG A CA 1
ATOM 3015 C C . ARG A 1 387 ? -14.555 -19.875 -14.977 1 97.81 387 ARG A C 1
ATOM 3017 O O . ARG A 1 387 ? -13.391 -19.625 -15.297 1 97.81 387 ARG A O 1
ATOM 3024 N N . PHE A 1 388 ? -15 -21.109 -14.93 1 98.19 388 PHE A N 1
ATOM 3025 C CA . PHE A 1 388 ? -14.156 -22.25 -15.273 1 98.19 388 PHE A CA 1
ATOM 3026 C C . PHE A 1 388 ? -13.883 -22.281 -16.781 1 98.19 388 PHE A C 1
ATOM 3028 O O . PHE A 1 388 ? -12.781 -22.641 -17.203 1 98.19 388 PHE A O 1
ATOM 3035 N N . ASP A 1 389 ? -14.906 -21.891 -17.531 1 97.88 389 ASP A N 1
ATOM 3036 C CA . ASP A 1 389 ? -14.703 -21.766 -18.969 1 97.88 389 ASP A CA 1
ATOM 3037 C C . ASP A 1 389 ? -13.68 -20.688 -19.297 1 97.88 389 ASP A C 1
ATOM 3039 O O . ASP A 1 389 ? -12.859 -20.859 -20.203 1 97.88 389 ASP A O 1
ATOM 3043 N N . ALA A 1 390 ? -13.828 -19.625 -18.578 1 98.25 390 ALA A N 1
ATOM 3044 C CA . ALA A 1 390 ? -12.875 -18.547 -18.766 1 98.25 390 ALA A CA 1
ATOM 3045 C C . ALA A 1 390 ? -11.445 -19.016 -18.5 1 98.25 390 ALA A C 1
ATOM 3047 O O . ALA A 1 390 ? -10.539 -18.734 -19.297 1 98.25 390 ALA A O 1
ATOM 3048 N N . PHE A 1 391 ? -11.266 -19.703 -17.438 1 98.5 391 PHE A N 1
ATOM 3049 C CA . PHE A 1 391 ? -9.953 -20.234 -17.109 1 98.5 391 PHE A CA 1
ATOM 3050 C C . PHE A 1 391 ? -9.438 -21.156 -18.203 1 98.5 391 PHE A C 1
ATOM 3052 O O . PHE A 1 391 ? -8.305 -21.016 -18.656 1 98.5 391 PHE A O 1
ATOM 3059 N N . ARG A 1 392 ? -10.258 -22.094 -18.641 1 97.19 392 ARG A N 1
ATOM 3060 C CA . ARG A 1 392 ? -9.875 -23.062 -19.656 1 97.19 392 ARG A CA 1
ATOM 3061 C C . ARG A 1 392 ? -9.469 -22.375 -20.953 1 97.19 392 ARG A C 1
ATOM 3063 O O . ARG A 1 392 ? -8.547 -22.812 -21.641 1 97.19 392 ARG A O 1
ATOM 3070 N N . SER A 1 393 ? -10.164 -21.359 -21.234 1 96.69 393 SER A N 1
ATOM 3071 C CA . SER A 1 393 ? -9.945 -20.672 -22.5 1 96.69 393 SER A CA 1
ATOM 3072 C C . SER A 1 393 ? -8.609 -19.922 -22.5 1 96.69 393 SER A C 1
ATOM 3074 O O . SER A 1 393 ? -7.938 -19.875 -23.531 1 96.69 393 SER A O 1
ATOM 3076 N N . ILE A 1 394 ? -8.258 -19.375 -21.406 1 97 394 ILE A N 1
ATOM 3077 C CA . ILE A 1 394 ? -7.105 -18.484 -21.359 1 97 394 ILE A CA 1
ATOM 3078 C C . ILE A 1 394 ? -5.852 -19.266 -21 1 97 394 ILE A C 1
ATOM 3080 O O . ILE A 1 394 ? -4.746 -18.938 -21.438 1 97 394 ILE A O 1
ATOM 3084 N N . PHE A 1 395 ? -5.965 -20.359 -20.359 1 97.62 395 PHE A N 1
ATOM 3085 C CA . PHE A 1 395 ? -4.859 -21.156 -19.828 1 97.62 395 PHE A CA 1
ATOM 3086 C C . PHE A 1 395 ? -4.246 -22.016 -20.922 1 97.62 395 PHE A C 1
ATOM 3088 O O . PHE A 1 395 ? -4.969 -22.656 -21.688 1 97.62 395 PHE A O 1
ATOM 3095 N N . PRO A 1 396 ? -2.881 -22.125 -21 1 96.81 396 PRO A N 1
ATOM 3096 C CA . PRO A 1 396 ? -1.943 -21.188 -20.375 1 96.81 396 PRO A CA 1
ATOM 3097 C C . PRO A 1 396 ? -1.821 -19.875 -21.141 1 96.81 396 PRO A C 1
ATOM 3099 O O . PRO A 1 396 ? -2.342 -19.75 -22.25 1 96.81 396 PRO A O 1
ATOM 3102 N N . ALA A 1 397 ? -1.237 -18.969 -20.531 1 94.94 397 ALA A N 1
ATOM 3103 C CA . ALA A 1 397 ? -1.095 -17.656 -21.172 1 94.94 397 ALA A CA 1
ATOM 3104 C C . ALA A 1 397 ? -0.2 -17.75 -22.391 1 94.94 397 ALA A C 1
ATOM 3106 O O . ALA A 1 397 ? 0.738 -18.547 -22.438 1 94.94 397 ALA A O 1
ATOM 3107 N N . GLY A 1 3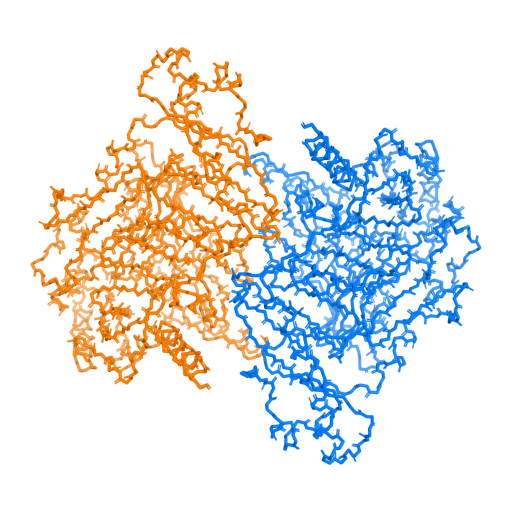98 ? -0.458 -16.922 -23.359 1 93.19 398 GLY A N 1
ATOM 3108 C CA . GLY A 1 398 ? 0.381 -16.844 -24.547 1 93.19 398 GLY A CA 1
ATOM 3109 C C . GLY A 1 398 ? 1.817 -16.469 -24.234 1 93.19 398 GLY A C 1
ATOM 3110 O O . GLY A 1 398 ? 2.74 -16.906 -24.938 1 93.19 398 GLY A O 1
ATOM 3111 N N . THR A 1 399 ? 2.012 -15.75 -23.219 1 93 399 THR A N 1
ATOM 3112 C CA . THR A 1 399 ? 3.324 -15.227 -22.859 1 93 399 THR A CA 1
ATOM 3113 C C . THR A 1 399 ? 4.242 -16.359 -22.391 1 93 399 THR A C 1
ATOM 3115 O O . THR A 1 399 ? 5.461 -16.172 -22.312 1 93 399 THR A O 1
ATOM 3118 N N . VAL A 1 400 ? 3.658 -17.516 -22.125 1 96.12 400 VAL A N 1
ATOM 3119 C CA . VAL A 1 400 ? 4.48 -18.641 -21.672 1 96.12 400 VAL A CA 1
ATOM 3120 C C . VAL A 1 400 ? 4.262 -19.844 -22.594 1 96.12 400 VAL A C 1
ATOM 3122 O O . VAL A 1 400 ? 4.672 -20.953 -22.266 1 96.12 400 VAL A O 1
ATOM 3125 N N . SER A 1 401 ? 3.531 -19.703 -23.641 1 96 401 SER A N 1
ATOM 3126 C CA . SER A 1 401 ? 3.279 -20.75 -24.625 1 96 401 SER A CA 1
ATOM 3127 C C . SER A 1 401 ? 3.717 -20.328 -26.016 1 96 401 SER A C 1
ATOM 3129 O O . SER A 1 401 ? 4.852 -20.578 -26.422 1 96 401 SER A O 1
ATOM 3131 N N . GLY A 1 402 ? 2.967 -19.422 -26.641 1 94.31 402 GLY A N 1
ATOM 3132 C CA . GLY A 1 402 ? 3.303 -18.953 -27.984 1 94.31 402 GLY A CA 1
ATOM 3133 C C . GLY A 1 402 ? 2.092 -18.797 -28.891 1 94.31 402 GLY A C 1
ATOM 3134 O O . GLY A 1 402 ? 0.957 -18.766 -28.406 1 94.31 402 GLY A O 1
ATOM 3135 N N . ALA A 1 403 ? 2.457 -18.719 -30.109 1 93.25 403 ALA A N 1
ATOM 3136 C CA . ALA A 1 403 ? 1.414 -18.484 -31.109 1 93.25 403 ALA A CA 1
ATOM 3137 C C . ALA A 1 403 ? 1.757 -19.172 -32.406 1 93.25 403 ALA A C 1
ATOM 3139 O O . ALA A 1 403 ? 2.867 -19.031 -32.938 1 93.25 403 ALA A O 1
ATOM 3140 N N . PRO A 1 404 ? 0.735 -19.891 -33.062 1 94.69 404 PRO A N 1
ATOM 3141 C CA . PRO A 1 404 ? -0.523 -20.344 -32.469 1 94.69 404 PRO A CA 1
ATOM 3142 C C . PRO A 1 404 ? -0.312 -21.203 -31.234 1 94.69 404 PRO A C 1
ATOM 3144 O O . PRO A 1 404 ? 0.555 -22.094 -31.219 1 94.69 404 PRO A O 1
ATOM 3147 N N . LYS A 1 405 ? -1.12 -21.094 -30.328 1 94.19 405 LYS A N 1
ATOM 3148 C CA . LYS A 1 405 ? -0.935 -21.609 -28.969 1 94.19 405 LYS A CA 1
ATOM 3149 C C . LYS A 1 405 ? -0.729 -23.125 -28.984 1 94.19 405 LYS A C 1
ATOM 3151 O O . LYS A 1 405 ? 0.256 -23.625 -28.438 1 94.19 405 LYS A O 1
ATOM 3156 N N . VAL A 1 406 ? -1.537 -23.891 -29.562 1 95.69 406 VAL A N 1
ATOM 3157 C CA . VAL A 1 406 ? -1.535 -25.344 -29.516 1 95.69 406 VAL A CA 1
ATOM 3158 C C . VAL A 1 406 ? -0.272 -25.875 -30.188 1 95.69 406 VAL A C 1
ATOM 3160 O O . VAL A 1 406 ? 0.436 -26.719 -29.609 1 95.69 406 VAL A O 1
ATOM 3163 N N . ARG A 1 407 ? 0.003 -25.406 -31.375 1 96.88 407 ARG A N 1
ATOM 3164 C CA . ARG A 1 407 ? 1.18 -25.875 -32.094 1 96.88 407 ARG A CA 1
ATOM 3165 C C . ARG A 1 407 ? 2.461 -25.516 -31.359 1 96.88 407 ARG A C 1
ATOM 3167 O O . ARG A 1 407 ? 3.393 -26.312 -31.281 1 96.88 407 ARG A O 1
ATOM 3174 N N . ALA A 1 408 ? 2.508 -24.344 -30.859 1 97.19 408 ALA A N 1
ATOM 3175 C CA . ALA A 1 408 ? 3.66 -23.922 -30.062 1 97.19 408 ALA A CA 1
ATOM 3176 C C . ALA A 1 408 ? 3.879 -24.875 -28.891 1 97.19 408 ALA A C 1
ATOM 3178 O O . ALA A 1 408 ? 5.012 -25.281 -28.609 1 97.19 408 ALA A O 1
ATOM 3179 N N . MET A 1 409 ? 2.832 -25.234 -28.219 1 97.44 409 MET A N 1
ATOM 3180 C CA . MET A 1 409 ? 2.924 -26.094 -27.047 1 97.44 409 MET A CA 1
ATOM 3181 C C . MET A 1 409 ? 3.375 -27.5 -27.422 1 97.44 409 MET A C 1
ATOM 3183 O O . MET A 1 409 ? 4.117 -28.141 -26.672 1 97.44 409 MET A O 1
ATOM 3187 N N . GLU A 1 410 ? 2.912 -27.938 -28.547 1 97.62 410 GLU A N 1
ATOM 3188 C CA . GLU A 1 410 ? 3.395 -29.219 -29.047 1 97.62 410 GLU A CA 1
ATOM 3189 C C . GLU A 1 410 ? 4.91 -29.219 -29.203 1 97.62 410 GLU A C 1
ATOM 3191 O O . GLU A 1 410 ? 5.594 -30.141 -28.75 1 97.62 410 GLU A O 1
ATOM 3196 N N . LEU A 1 411 ? 5.371 -28.219 -29.875 1 97.75 411 LEU A N 1
ATOM 3197 C CA . LEU A 1 411 ? 6.801 -28.094 -30.125 1 97.75 411 LEU A CA 1
ATOM 3198 C C . LEU A 1 411 ? 7.582 -27.984 -28.828 1 97.75 411 LEU A C 1
ATOM 3200 O O . LEU A 1 411 ? 8.656 -28.562 -28.688 1 97.75 411 LEU A O 1
ATOM 3204 N N . ILE A 1 412 ? 7.07 -27.219 -27.859 1 97.88 412 ILE A N 1
ATOM 3205 C CA . ILE A 1 412 ? 7.699 -27.047 -26.547 1 97.88 412 ILE A CA 1
ATOM 3206 C C . ILE A 1 412 ? 7.863 -28.406 -25.875 1 97.88 412 ILE A C 1
ATOM 3208 O O . ILE A 1 412 ? 8.953 -28.75 -25.406 1 97.88 412 ILE A O 1
ATOM 3212 N N . TYR A 1 413 ? 6.836 -29.188 -25.875 1 97.75 413 TYR A N 1
ATOM 3213 C CA . TYR A 1 413 ? 6.871 -30.5 -25.219 1 97.75 413 TYR A CA 1
ATOM 3214 C C . TYR A 1 413 ? 7.82 -31.438 -25.938 1 97.75 413 TYR A C 1
ATOM 3216 O O . TYR A 1 413 ? 8.484 -32.25 -25.312 1 97.75 413 TYR A O 1
ATOM 3224 N N . GLU A 1 414 ? 7.844 -31.344 -27.219 1 97 414 GLU A N 1
ATOM 3225 C CA . GLU A 1 414 ? 8.734 -32.188 -28 1 97 414 GLU A CA 1
ATOM 3226 C C . GLU A 1 414 ? 10.203 -31.859 -27.734 1 97 414 GLU A C 1
ATOM 3228 O O . GLU A 1 414 ? 11.062 -32.719 -27.766 1 97 414 GLU A O 1
ATOM 3233 N N . LEU A 1 415 ? 10.406 -30.641 -27.453 1 97.62 415 LEU A N 1
ATOM 3234 C CA . LEU A 1 415 ? 11.773 -30.188 -27.219 1 97.62 415 LEU A CA 1
ATOM 3235 C C . LEU A 1 415 ? 12.18 -30.391 -25.766 1 97.62 415 LEU A C 1
ATOM 3237 O O . LEU A 1 415 ? 13.266 -30.906 -25.484 1 97.62 415 LEU A O 1
ATOM 3241 N N . GLU A 1 416 ? 11.312 -29.969 -24.812 1 97.69 416 GLU A N 1
ATOM 3242 C CA . GLU A 1 416 ? 11.656 -30.016 -23.391 1 97.69 416 GLU A CA 1
ATOM 3243 C C . GLU A 1 416 ? 11.578 -31.438 -22.844 1 97.69 416 GLU A C 1
ATOM 3245 O O . GLU A 1 416 ? 12.344 -31.812 -21.953 1 97.69 416 GLU A O 1
ATOM 3250 N N . LYS A 1 417 ? 10.594 -32.219 -23.219 1 97.38 417 LYS A N 1
ATOM 3251 C CA . LYS A 1 417 ? 10.406 -33.656 -22.938 1 97.38 417 LYS A CA 1
ATOM 3252 C C . LYS A 1 417 ? 10.117 -33.875 -21.469 1 97.38 417 LYS A C 1
ATOM 3254 O O . LYS A 1 417 ? 10.102 -35.031 -21 1 97.38 417 LYS A O 1
ATOM 3259 N N . GLU A 1 418 ? 9.969 -32.875 -20.719 1 97.5 418 GLU A N 1
ATOM 3260 C CA . GLU A 1 418 ? 9.648 -32.938 -19.297 1 97.5 418 GLU A CA 1
ATOM 3261 C C . GLU A 1 418 ? 8.406 -32.125 -18.969 1 97.5 418 GLU A C 1
ATOM 3263 O O . GLU A 1 418 ? 8.141 -31.109 -19.625 1 97.5 418 GLU A O 1
ATOM 3268 N N . LYS A 1 419 ? 7.715 -32.562 -17.906 1 97.5 419 LYS A N 1
ATOM 3269 C CA . LYS A 1 419 ? 6.645 -31.734 -17.391 1 97.5 419 LYS A CA 1
ATOM 3270 C C . LYS A 1 419 ? 7.195 -30.438 -16.812 1 97.5 419 LYS A C 1
ATOM 3272 O O . LYS A 1 419 ? 8.258 -30.422 -16.188 1 97.5 419 LYS A O 1
ATOM 3277 N N . ARG A 1 420 ? 6.469 -29.359 -17.047 1 98 420 ARG A N 1
ATOM 3278 C CA . ARG A 1 420 ? 6.863 -28.078 -16.484 1 98 420 ARG A CA 1
ATOM 3279 C C . ARG A 1 420 ? 6.402 -27.953 -15.031 1 98 420 ARG A C 1
ATOM 3281 O O . ARG A 1 420 ? 6.984 -27.203 -14.25 1 98 420 ARG A O 1
ATOM 3288 N N . GLY A 1 421 ? 5.32 -28.781 -14.711 1 97.5 421 GLY A N 1
ATOM 3289 C CA . GLY A 1 421 ? 4.789 -28.672 -13.359 1 97.5 421 GLY A CA 1
ATOM 3290 C C . GLY A 1 421 ? 4.188 -27.312 -13.062 1 97.5 421 GLY A C 1
ATOM 3291 O O . GLY A 1 421 ? 3.352 -26.812 -13.82 1 97.5 421 GLY A O 1
ATOM 3292 N N . VAL A 1 422 ? 4.648 -26.641 -11.977 1 98.56 422 VAL A N 1
ATOM 3293 C CA . VAL A 1 422 ? 4.086 -25.391 -11.5 1 98.56 422 VAL A CA 1
ATOM 3294 C C . VAL A 1 422 ? 4.434 -24.266 -12.477 1 98.56 422 VAL A C 1
ATOM 3296 O O . VAL A 1 422 ? 3.611 -23.375 -12.734 1 98.56 422 VAL A O 1
ATOM 3299 N N . TYR A 1 423 ? 5.672 -24.312 -13.047 1 98.44 423 TYR A N 1
ATOM 3300 C CA . TYR A 1 423 ? 6.129 -23.25 -13.938 1 98.44 423 TYR A CA 1
ATOM 3301 C C . TYR A 1 423 ? 5.172 -23.062 -15.109 1 98.44 423 TYR A C 1
ATOM 3303 O O . TYR A 1 423 ? 4.797 -24.047 -15.773 1 98.44 423 TYR A O 1
ATOM 3311 N N . ALA A 1 424 ? 4.781 -21.797 -15.312 1 98.38 424 ALA A N 1
ATOM 3312 C CA . ALA A 1 424 ? 3.945 -21.391 -16.438 1 98.38 424 ALA A CA 1
ATOM 3313 C C . ALA A 1 424 ? 2.508 -21.875 -16.25 1 98.38 424 ALA A C 1
ATOM 3315 O O . ALA A 1 424 ? 1.663 -21.672 -17.125 1 98.38 424 ALA A O 1
ATOM 3316 N N . GLY A 1 425 ? 2.266 -22.531 -15.125 1 98.56 425 GLY A N 1
ATOM 3317 C CA . GLY A 1 425 ? 0.896 -22.797 -14.719 1 98.56 425 GLY A CA 1
ATOM 3318 C C . GLY A 1 425 ? 0.224 -21.594 -14.07 1 98.56 425 GLY A C 1
ATOM 3319 O O . GLY A 1 425 ? 0.372 -20.469 -14.539 1 98.56 425 GLY A O 1
ATOM 3320 N N . SER A 1 426 ? -0.588 -21.984 -13.047 1 98.69 426 SER A N 1
ATOM 3321 C CA . SER A 1 426 ? -1.339 -20.922 -12.398 1 98.69 426 SER A CA 1
ATOM 3322 C C . SER A 1 426 ? -1.369 -21.094 -10.883 1 98.69 426 SER A C 1
ATOM 3324 O O . SER A 1 426 ? -1.383 -22.234 -10.391 1 98.69 426 SER A O 1
ATOM 3326 N N . VAL A 1 427 ? -1.31 -20.047 -10.125 1 98.81 427 VAL A N 1
ATOM 3327 C CA . VAL A 1 427 ? -1.529 -19.984 -8.688 1 98.81 427 VAL A CA 1
ATOM 3328 C C . VAL A 1 427 ? -2.605 -18.953 -8.367 1 98.81 427 VAL A C 1
ATOM 3330 O O . VAL A 1 427 ? -2.627 -17.875 -8.953 1 98.81 427 VAL A O 1
ATOM 3333 N N . GLY A 1 428 ? -3.52 -19.297 -7.527 1 98.56 428 GLY A N 1
ATOM 3334 C CA . GLY A 1 428 ? -4.578 -18.375 -7.148 1 98.56 428 GLY A CA 1
ATOM 3335 C C . GLY A 1 428 ? -5.742 -19.047 -6.453 1 98.56 428 GLY A C 1
ATOM 3336 O O . GLY A 1 428 ? -5.547 -19.938 -5.633 1 98.56 428 GLY A O 1
ATOM 3337 N N . TYR A 1 429 ? -6.945 -18.5 -6.742 1 98.62 429 TYR A N 1
ATOM 3338 C CA . TYR A 1 429 ? -8.078 -19.062 -6.027 1 98.62 429 TYR A CA 1
ATOM 3339 C C . TYR A 1 429 ? -9.352 -18.969 -6.859 1 98.62 429 TYR A C 1
ATOM 3341 O O . TYR A 1 429 ? -9.43 -18.188 -7.809 1 98.62 429 TYR A O 1
ATOM 3349 N N . PHE A 1 430 ? -10.289 -19.844 -6.566 1 98.56 430 PHE A N 1
ATOM 3350 C CA . PHE A 1 430 ? -11.695 -19.812 -6.941 1 98.56 430 PHE A CA 1
ATOM 3351 C C . PHE A 1 430 ? -12.578 -19.547 -5.723 1 98.56 430 PHE A C 1
ATOM 3353 O O . PHE A 1 430 ? -12.688 -20.406 -4.836 1 98.56 430 PHE A O 1
ATOM 3360 N N . SER A 1 431 ? -13.219 -18.438 -5.711 1 98.31 431 SER A N 1
ATOM 3361 C CA . SER A 1 431 ? -13.891 -17.969 -4.5 1 98.31 431 SER A CA 1
ATOM 3362 C C . SER A 1 431 ? -15.281 -18.578 -4.379 1 98.31 431 SER A C 1
ATOM 3364 O O . SER A 1 431 ? -15.875 -18.984 -5.379 1 98.31 431 SER A O 1
ATOM 3366 N N . TYR A 1 432 ? -15.867 -18.641 -3.156 1 98 432 TYR A N 1
ATOM 3367 C CA . TYR A 1 432 ? -17.25 -19.031 -2.926 1 98 432 TYR A CA 1
ATOM 3368 C C . TYR A 1 432 ? -18.203 -18.078 -3.625 1 98 432 TYR A C 1
ATOM 3370 O O . TYR A 1 432 ? -19.297 -18.469 -4.047 1 98 432 TYR A O 1
ATOM 3378 N N . SER A 1 433 ? -17.75 -16.844 -3.807 1 96.62 433 SER A N 1
ATOM 3379 C CA . SER A 1 433 ? -18.609 -15.781 -4.328 1 96.62 433 SER A CA 1
ATOM 3380 C C . SER A 1 433 ? -18.781 -15.891 -5.84 1 96.62 433 SER A C 1
ATOM 3382 O O . SER A 1 433 ? -19.547 -15.141 -6.445 1 96.62 433 SER A O 1
ATOM 3384 N N . GLY A 1 434 ? -18.016 -16.781 -6.449 1 95.88 434 GLY A N 1
ATOM 3385 C CA . GLY A 1 434 ? -18.188 -17 -7.875 1 95.88 434 GLY A CA 1
ATOM 3386 C C . GLY A 1 434 ? -17.078 -16.406 -8.711 1 95.88 434 GLY A C 1
ATOM 3387 O O . GLY A 1 434 ? -17.047 -16.578 -9.938 1 95.88 434 GLY A O 1
ATOM 3388 N N . GLY A 1 435 ? -16.156 -15.773 -8.102 1 96.12 435 GLY A N 1
ATOM 3389 C CA . GLY A 1 435 ? -15.047 -15.18 -8.82 1 96.12 435 GLY A CA 1
ATOM 3390 C C . GLY A 1 435 ? -13.812 -16.062 -8.844 1 96.12 435 GLY A C 1
ATOM 3391 O O . GLY A 1 435 ? -13.828 -17.172 -8.312 1 96.12 435 GLY A O 1
ATOM 3392 N N . LEU A 1 436 ? -12.82 -15.656 -9.57 1 97.19 436 LEU A N 1
ATOM 3393 C CA . LEU A 1 436 ? -11.5 -16.266 -9.555 1 97.19 436 LEU A CA 1
ATOM 3394 C C . LEU A 1 436 ? -10.414 -15.227 -9.812 1 97.19 436 LEU A C 1
ATOM 3396 O O . LEU A 1 436 ? -10.664 -14.211 -10.477 1 97.19 436 LEU A O 1
ATOM 3400 N N . ASP A 1 437 ? -9.312 -15.328 -9.242 1 97.62 437 ASP A N 1
ATOM 3401 C CA . ASP A 1 437 ? -8.109 -14.523 -9.445 1 97.62 437 ASP A CA 1
ATOM 3402 C C . ASP A 1 437 ? -6.852 -15.383 -9.406 1 97.62 437 ASP A C 1
ATOM 3404 O O . ASP A 1 437 ? -6.512 -15.945 -8.359 1 97.62 437 ASP A O 1
ATOM 3408 N N . THR A 1 438 ? -6.191 -15.461 -10.562 1 98.25 438 THR A N 1
ATOM 3409 C CA . THR A 1 438 ? -5.02 -16.312 -10.688 1 98.25 438 THR A CA 1
ATOM 3410 C C . THR A 1 438 ? -3.891 -15.602 -11.422 1 98.25 438 THR A C 1
ATOM 3412 O O . THR A 1 438 ? -4.145 -14.719 -12.25 1 98.25 438 THR A O 1
ATOM 3415 N N . CYS A 1 439 ? -2.68 -15.984 -11.086 1 97.69 439 CYS A N 1
ATOM 3416 C CA . CYS A 1 439 ? -1.512 -15.469 -11.797 1 97.69 439 CYS A CA 1
ATOM 3417 C C . CYS A 1 439 ? -0.781 -16.578 -12.531 1 97.69 439 CYS A C 1
ATOM 3419 O O . CYS A 1 439 ? -1.032 -17.766 -12.289 1 97.69 439 CYS A O 1
ATOM 3421 N N . ILE A 1 440 ? 0.022 -16.141 -13.484 1 98 440 ILE A N 1
ATOM 3422 C CA . ILE A 1 440 ? 0.933 -17.094 -14.117 1 98 440 ILE A CA 1
ATOM 3423 C C . ILE A 1 440 ? 2.061 -17.453 -13.156 1 98 440 ILE A C 1
ATOM 3425 O O . ILE A 1 440 ? 2.686 -16.578 -12.562 1 98 440 ILE A O 1
ATOM 3429 N N . ALA A 1 441 ? 2.307 -18.688 -12.984 1 98.5 441 ALA A N 1
ATOM 3430 C CA . ALA A 1 441 ? 3.348 -19.141 -12.07 1 98.5 441 ALA A CA 1
ATOM 3431 C C . ALA A 1 441 ? 4.734 -18.969 -12.688 1 98.5 441 ALA A C 1
ATOM 3433 O O . ALA A 1 441 ? 5.41 -19.953 -12.977 1 98.5 441 ALA A O 1
ATOM 3434 N N . ILE A 1 442 ? 5.16 -17.781 -12.828 1 96.81 442 ILE A N 1
ATOM 3435 C CA . ILE A 1 442 ? 6.523 -17.406 -13.188 1 96.81 442 ILE A CA 1
ATOM 3436 C C . ILE A 1 442 ? 7.176 -16.656 -12.031 1 96.81 442 ILE A C 1
ATOM 3438 O O . ILE A 1 442 ? 6.496 -16.219 -11.102 1 96.81 442 ILE A O 1
ATOM 3442 N N . ARG A 1 443 ? 8.555 -16.625 -12.125 1 96.19 443 ARG A N 1
ATOM 3443 C CA . ARG A 1 443 ? 9.297 -16.109 -10.984 1 96.19 443 ARG A CA 1
ATOM 3444 C C . ARG A 1 443 ? 8.906 -16.844 -9.703 1 96.19 443 ARG A C 1
ATOM 3446 O O . ARG A 1 443 ? 8.625 -16.219 -8.68 1 96.19 443 ARG A O 1
ATOM 3453 N N . THR A 1 444 ? 8.82 -18.094 -9.852 1 98.31 444 THR A N 1
ATOM 3454 C CA . THR A 1 444 ? 8.305 -18.984 -8.828 1 98.31 444 THR A CA 1
ATOM 3455 C C . THR A 1 444 ? 9.336 -20.062 -8.477 1 98.31 444 THR A C 1
ATOM 3457 O O . THR A 1 444 ? 10.008 -20.594 -9.359 1 98.31 444 THR A O 1
ATOM 3460 N N . MET A 1 445 ? 9.453 -20.375 -7.215 1 98.69 445 MET A N 1
ATOM 3461 C CA . MET A 1 445 ? 10.289 -21.453 -6.695 1 98.69 445 MET A CA 1
ATOM 3462 C C . MET A 1 445 ? 9.438 -22.594 -6.156 1 98.69 445 MET A C 1
ATOM 3464 O O . MET A 1 445 ? 8.406 -22.359 -5.523 1 98.69 445 MET A O 1
ATOM 3468 N N . VAL A 1 446 ? 9.883 -23.812 -6.434 1 98.81 446 VAL A N 1
ATOM 3469 C CA . VAL A 1 446 ? 9.266 -24.984 -5.844 1 98.81 446 VAL A CA 1
ATOM 3470 C C . VAL A 1 446 ? 10.266 -25.688 -4.93 1 98.81 446 VAL A C 1
ATOM 3472 O O . VAL A 1 446 ? 11.344 -26.109 -5.379 1 98.81 446 VAL A O 1
ATOM 3475 N N . PHE A 1 447 ? 9.938 -25.766 -3.662 1 98.38 447 PHE A N 1
ATOM 3476 C CA . PHE A 1 447 ? 10.758 -26.469 -2.691 1 98.38 447 PHE A CA 1
ATOM 3477 C C . PHE A 1 447 ? 10.234 -27.891 -2.475 1 98.38 447 PHE A C 1
ATOM 3479 O O . PHE A 1 447 ? 9.055 -28.078 -2.17 1 98.38 447 PHE A O 1
ATOM 3486 N N . LYS A 1 448 ? 11.062 -28.859 -2.631 1 98 448 LYS A N 1
ATOM 3487 C CA . LYS A 1 448 ? 10.672 -30.25 -2.422 1 98 448 LYS A CA 1
ATOM 3488 C C . LYS A 1 448 ? 11.891 -31.125 -2.129 1 98 448 LYS A C 1
ATOM 3490 O O . LYS A 1 448 ? 12.883 -31.078 -2.848 1 98 448 LYS A O 1
ATOM 3495 N N . ASP A 1 449 ? 11.828 -31.891 -1.136 1 96.75 449 ASP A N 1
ATOM 3496 C CA . ASP A 1 449 ? 12.781 -32.938 -0.811 1 96.75 449 ASP A CA 1
ATOM 3497 C C . ASP A 1 449 ? 14.203 -32.406 -0.73 1 96.75 449 ASP A C 1
ATOM 3499 O O . ASP A 1 449 ? 15.141 -33 -1.273 1 96.75 449 ASP A O 1
ATOM 3503 N N . GLY A 1 450 ? 14.344 -31.266 -0.213 1 96.31 450 GLY A N 1
ATOM 3504 C CA . GLY A 1 450 ? 15.664 -30.688 0.023 1 96.31 450 GLY A CA 1
ATOM 3505 C C . GLY A 1 450 ? 16.219 -29.953 -1.18 1 96.31 450 GLY A C 1
ATOM 3506 O O . GLY A 1 450 ? 17.391 -29.547 -1.187 1 96.31 450 GLY A O 1
ATOM 3507 N N . TYR A 1 451 ? 15.352 -29.812 -2.182 1 97.75 451 TYR A N 1
ATOM 3508 C CA . TYR A 1 451 ? 15.758 -29.094 -3.379 1 97.75 451 TYR A CA 1
ATOM 3509 C C . TYR A 1 451 ? 14.82 -27.922 -3.65 1 97.75 451 TYR A C 1
ATOM 3511 O O . TYR A 1 451 ? 13.688 -27.891 -3.166 1 97.75 451 TYR A O 1
ATOM 3519 N N . VAL A 1 452 ? 15.367 -26.953 -4.316 1 98.31 452 VAL A N 1
ATOM 3520 C CA . VAL A 1 452 ? 14.555 -25.875 -4.883 1 98.31 452 VAL A CA 1
ATOM 3521 C C . VAL A 1 452 ? 14.672 -25.891 -6.406 1 98.31 452 VAL A C 1
ATOM 3523 O O . VAL A 1 452 ? 15.75 -26.125 -6.949 1 98.31 452 VAL A O 1
ATOM 3526 N N . TYR A 1 453 ? 13.562 -25.766 -7.043 1 98.56 453 TYR A N 1
ATOM 3527 C CA . TYR A 1 453 ? 13.484 -25.719 -8.5 1 98.56 453 TYR A CA 1
ATOM 3528 C C . TYR A 1 453 ? 13.016 -24.344 -8.977 1 98.56 453 TYR A C 1
ATOM 3530 O O . TYR A 1 453 ? 12.047 -23.797 -8.453 1 98.56 453 TYR A O 1
ATOM 3538 N N . MET A 1 454 ? 13.703 -23.797 -9.891 1 98.31 454 MET A N 1
ATOM 3539 C CA . MET A 1 454 ? 13.375 -22.531 -10.555 1 98.31 454 MET A CA 1
ATOM 3540 C C . MET A 1 454 ? 13.422 -22.688 -12.07 1 98.31 454 MET A C 1
ATOM 3542 O O . MET A 1 454 ? 14.312 -23.359 -12.609 1 98.31 454 MET A O 1
ATOM 3546 N N . GLN A 1 455 ? 12.461 -22.125 -12.727 1 98.44 455 GLN A N 1
ATOM 3547 C CA . GLN A 1 455 ? 12.383 -22.281 -14.172 1 98.44 455 GLN A CA 1
ATOM 3548 C C . GLN A 1 455 ? 12.008 -20.984 -14.859 1 98.44 455 GLN A C 1
ATOM 3550 O O . GLN A 1 455 ? 11.266 -20.172 -14.297 1 98.44 455 GLN A O 1
ATOM 3555 N N . ALA A 1 456 ? 12.586 -20.703 -15.977 1 97.69 456 ALA A N 1
ATOM 3556 C CA . ALA A 1 456 ? 12.32 -19.484 -16.766 1 97.69 456 ALA A CA 1
ATOM 3557 C C . ALA A 1 456 ? 12.461 -19.766 -18.25 1 97.69 456 ALA A C 1
ATOM 3559 O O . ALA A 1 456 ? 13.227 -20.641 -18.672 1 97.69 456 ALA A O 1
ATOM 3560 N N . GLY A 1 457 ? 11.711 -19.031 -19.016 1 96.25 457 GLY A N 1
ATOM 3561 C CA . GLY A 1 457 ? 11.727 -19.109 -20.469 1 96.25 457 GLY A CA 1
ATOM 3562 C C . GLY A 1 457 ? 11.648 -17.75 -21.141 1 96.25 457 GLY A C 1
ATOM 3563 O O . GLY A 1 457 ? 11.57 -16.719 -20.469 1 96.25 457 GLY A O 1
ATOM 3564 N N . GLY A 1 458 ? 11.766 -17.797 -22.453 1 93.06 458 GLY A N 1
ATOM 3565 C CA . GLY A 1 458 ? 11.68 -16.594 -23.266 1 93.06 458 GLY A CA 1
ATOM 3566 C C . GLY A 1 458 ? 11.008 -16.828 -24.594 1 93.06 458 GLY A C 1
ATOM 3567 O O . GLY A 1 458 ? 11.125 -17.906 -25.172 1 93.06 458 GLY A O 1
ATOM 3568 N N . GLY A 1 459 ? 10.352 -15.82 -25.047 1 92.94 459 GLY A N 1
ATOM 3569 C CA . GLY A 1 459 ? 9.672 -15.922 -26.328 1 92.94 459 GLY A CA 1
ATOM 3570 C C . GLY A 1 459 ? 10.617 -15.852 -27.516 1 92.94 459 GLY A C 1
ATOM 3571 O O . GLY A 1 459 ? 11.312 -14.859 -27.703 1 92.94 459 GLY A O 1
ATOM 3572 N N . ILE A 1 460 ? 10.562 -16.938 -28.297 1 95.06 460 ILE A N 1
ATOM 3573 C CA . ILE A 1 460 ? 11.414 -17.016 -29.484 1 95.06 460 ILE A CA 1
ATOM 3574 C C . ILE A 1 460 ? 10.641 -16.531 -30.703 1 95.06 460 ILE A C 1
ATOM 3576 O O . ILE A 1 460 ? 9.539 -17 -30.984 1 95.06 460 ILE A O 1
ATOM 3580 N N . VAL A 1 461 ? 11.18 -15.562 -31.344 1 92.38 461 VAL A N 1
ATOM 3581 C CA . VAL A 1 461 ? 10.617 -15.039 -32.594 1 92.38 461 VAL A CA 1
ATOM 3582 C C . VAL A 1 461 ? 11.664 -15.125 -33.688 1 92.38 461 VAL A C 1
ATOM 3584 O O . VAL A 1 461 ? 12.75 -15.664 -33.5 1 92.38 461 VAL A O 1
ATOM 3587 N N . HIS A 1 462 ? 11.32 -14.602 -34.875 1 91.88 462 HIS A N 1
ATOM 3588 C CA . HIS A 1 462 ? 12.172 -14.695 -36.031 1 91.88 462 HIS A CA 1
ATOM 3589 C C . HIS A 1 462 ? 13.531 -14.047 -35.781 1 91.88 462 HIS A C 1
ATOM 3591 O O . HIS A 1 462 ? 14.562 -14.586 -36.188 1 91.88 462 HIS A O 1
ATOM 3597 N N . ASP A 1 463 ? 13.586 -12.984 -35.094 1 89.25 463 ASP A N 1
ATOM 3598 C CA . ASP A 1 463 ? 14.797 -12.188 -34.938 1 89.25 463 ASP A CA 1
ATOM 3599 C C . ASP A 1 463 ? 15.555 -12.586 -33.656 1 89.25 463 ASP A C 1
ATOM 3601 O O . ASP A 1 463 ? 16.547 -11.961 -33.281 1 89.25 463 ASP A O 1
ATOM 3605 N N . SER A 1 464 ? 15.164 -13.672 -33.031 1 92.5 464 SER A N 1
ATOM 3606 C CA . SER A 1 464 ? 15.789 -14.102 -31.781 1 92.5 464 SER A CA 1
ATOM 3607 C C . SER A 1 464 ? 17.219 -14.578 -32.031 1 92.5 464 SER A C 1
ATOM 3609 O O . SER A 1 464 ? 17.516 -15.195 -33.031 1 92.5 464 SER A O 1
ATOM 3611 N N . GLN A 1 465 ? 18.094 -14.219 -31.109 1 95 465 GLN A N 1
ATOM 3612 C CA . GLN A 1 465 ? 19.469 -14.719 -31.078 1 95 465 GLN A CA 1
ATOM 3613 C C . GLN A 1 465 ? 19.672 -15.703 -29.938 1 95 465 GLN A C 1
ATOM 3615 O O . GLN A 1 465 ? 19.375 -15.383 -28.781 1 95 465 GLN A O 1
ATOM 3620 N N . PRO A 1 466 ? 20.156 -16.844 -30.25 1 96.81 466 PRO A N 1
ATOM 3621 C CA . PRO A 1 466 ? 20.219 -17.922 -29.25 1 96.81 466 PRO A CA 1
ATOM 3622 C C . PRO A 1 466 ? 20.875 -17.5 -27.953 1 96.81 466 PRO A C 1
ATOM 3624 O O . PRO A 1 466 ? 20.328 -17.703 -26.875 1 96.81 466 PRO A O 1
ATOM 3627 N N . CYS A 1 467 ? 22 -16.875 -28.031 1 96.62 467 CYS A N 1
ATOM 3628 C CA . CYS A 1 467 ? 22.734 -16.469 -26.828 1 96.62 467 CYS A CA 1
ATOM 3629 C C . CYS A 1 467 ? 21.953 -15.43 -26.031 1 96.62 467 CYS A C 1
ATOM 3631 O O . CYS A 1 467 ? 21.922 -15.484 -24.812 1 96.62 467 CYS A O 1
ATOM 3633 N N . ALA A 1 468 ? 21.359 -14.531 -26.688 1 94.44 468 ALA A N 1
ATOM 3634 C CA . ALA A 1 468 ? 20.594 -13.477 -26.031 1 94.44 468 ALA A CA 1
ATOM 3635 C C . ALA A 1 468 ? 19.375 -14.062 -25.328 1 94.44 468 ALA A C 1
ATOM 3637 O O . ALA A 1 468 ? 19 -13.617 -24.234 1 94.44 468 ALA A O 1
ATOM 3638 N N . GLU A 1 469 ? 18.828 -14.992 -25.953 1 95.38 469 GLU A N 1
ATOM 3639 C CA . GLU A 1 469 ? 17.641 -15.617 -25.375 1 95.38 469 GLU A CA 1
ATOM 3640 C C . GLU A 1 469 ? 18 -16.422 -24.125 1 95.38 469 GLU A C 1
ATOM 3642 O O . GLU A 1 469 ? 17.234 -16.453 -23.156 1 95.38 469 GLU A O 1
ATOM 3647 N N . TYR A 1 470 ? 19.156 -17.047 -24.219 1 97.19 470 TYR A N 1
ATOM 3648 C CA . TYR A 1 470 ? 19.641 -17.766 -23.031 1 97.19 470 TYR A CA 1
ATOM 3649 C C . TYR A 1 470 ? 19.859 -16.797 -21.875 1 97.19 470 TYR A C 1
ATOM 3651 O O . TYR A 1 470 ? 19.422 -17.062 -20.75 1 97.19 470 TYR A O 1
ATOM 3659 N N . GLU A 1 471 ? 20.469 -15.719 -22.141 1 95.69 471 GLU A N 1
ATOM 3660 C CA . GLU A 1 471 ? 20.734 -14.719 -21.125 1 95.69 471 GLU A CA 1
ATOM 3661 C C . GLU A 1 471 ? 19.438 -14.156 -20.531 1 95.69 471 GLU A C 1
ATOM 3663 O O . GLU A 1 471 ? 19.375 -13.828 -19.359 1 95.69 471 GLU A O 1
ATOM 3668 N N . GLU A 1 472 ? 18.469 -14.062 -21.328 1 92.31 472 GLU A N 1
ATOM 3669 C CA . GLU A 1 472 ? 17.156 -13.586 -20.859 1 92.31 472 GLU A CA 1
ATOM 3670 C C . GLU A 1 472 ? 16.594 -14.516 -19.781 1 92.31 472 GLU A C 1
ATOM 3672 O O . GLU A 1 472 ? 15.977 -14.055 -18.828 1 92.31 472 GLU A O 1
ATOM 3677 N N . THR A 1 473 ? 16.797 -15.797 -20 1 96.31 473 THR A N 1
ATOM 3678 C CA . THR A 1 473 ? 16.312 -16.734 -19 1 96.31 473 THR A CA 1
ATOM 3679 C C . THR A 1 473 ? 17.078 -16.562 -17.688 1 96.31 473 THR A C 1
ATOM 3681 O O . THR A 1 473 ? 16.484 -16.672 -16.609 1 96.31 473 THR A O 1
ATOM 3684 N N . ILE A 1 474 ? 18.328 -16.297 -17.797 1 96.06 474 ILE A N 1
ATOM 3685 C CA . ILE A 1 474 ? 19.141 -16.094 -16.609 1 96.06 474 ILE A CA 1
ATOM 3686 C C . ILE A 1 474 ? 18.672 -14.844 -15.867 1 96.06 474 ILE A C 1
ATOM 3688 O O . ILE A 1 474 ? 18.562 -14.844 -14.641 1 96.06 474 ILE A O 1
ATOM 3692 N N . ASN A 1 475 ? 18.375 -13.867 -16.641 1 92.44 475 ASN A N 1
ATOM 3693 C CA . ASN A 1 475 ? 17.891 -12.625 -16.047 1 92.44 475 ASN A CA 1
ATOM 3694 C C . ASN A 1 475 ? 16.547 -12.82 -15.344 1 92.44 475 ASN A C 1
ATOM 3696 O O . ASN A 1 475 ? 16.328 -12.258 -14.273 1 92.44 475 ASN A O 1
ATOM 3700 N N . LYS A 1 476 ? 15.742 -13.57 -15.906 1 93.19 476 LYS A N 1
ATOM 3701 C CA . LYS A 1 476 ? 14.414 -13.812 -15.352 1 93.19 476 LYS A CA 1
ATOM 3702 C C . LYS A 1 476 ? 14.492 -14.68 -14.094 1 93.19 476 LYS A C 1
ATOM 3704 O O . LYS A 1 476 ? 13.586 -14.656 -13.266 1 93.19 476 LYS A O 1
ATOM 3709 N N . LEU A 1 477 ? 15.562 -15.375 -13.977 1 96.12 477 LEU A N 1
ATOM 3710 C CA . LEU A 1 477 ? 15.781 -16.219 -12.805 1 96.12 477 LEU A CA 1
ATOM 3711 C C . LEU A 1 477 ? 16.438 -15.422 -11.68 1 96.12 477 LEU A C 1
ATOM 3713 O O . LEU A 1 477 ? 16.453 -15.867 -10.531 1 96.12 477 LEU A O 1
ATOM 3717 N N . ARG A 1 478 ? 16.984 -14.352 -11.977 1 93.56 478 ARG A N 1
ATOM 3718 C CA . ARG A 1 478 ? 17.922 -13.633 -11.125 1 93.56 478 ARG A CA 1
ATOM 3719 C C . ARG A 1 478 ? 17.281 -13.273 -9.789 1 93.56 478 ARG A C 1
ATOM 3721 O O . ARG A 1 478 ? 17.906 -13.43 -8.734 1 93.56 478 ARG A O 1
ATOM 3728 N N . SER A 1 479 ? 16.094 -12.773 -9.828 1 92.94 479 SER A N 1
ATOM 3729 C CA . SER A 1 479 ? 15.453 -12.344 -8.586 1 92.94 479 SER A CA 1
ATOM 3730 C C . SER A 1 479 ? 15.289 -13.516 -7.617 1 92.94 479 SER A C 1
ATOM 3732 O O . SER A 1 479 ? 15.516 -13.367 -6.414 1 92.94 479 SER A O 1
ATOM 3734 N N . ASN A 1 480 ? 14.859 -14.641 -8.109 1 96.38 480 ASN A N 1
ATOM 3735 C CA . ASN A 1 480 ? 14.719 -15.828 -7.277 1 96.38 480 ASN A CA 1
ATOM 3736 C C . ASN A 1 480 ? 16.062 -16.297 -6.73 1 96.38 480 ASN A C 1
ATOM 3738 O O . ASN A 1 480 ? 16.188 -16.625 -5.551 1 96.38 480 ASN A O 1
ATOM 3742 N N . VAL A 1 481 ? 17.062 -16.281 -7.605 1 95.5 481 VAL A N 1
ATOM 3743 C CA . VAL A 1 481 ? 18.391 -16.75 -7.215 1 95.5 481 VAL A CA 1
ATOM 3744 C C . VAL A 1 481 ? 18.969 -15.82 -6.148 1 95.5 481 VAL A C 1
ATOM 3746 O O . VAL A 1 481 ? 19.5 -16.281 -5.137 1 95.5 481 VAL A O 1
ATOM 3749 N N . ILE A 1 482 ? 18.797 -14.586 -6.371 1 94 482 ILE A N 1
ATOM 3750 C CA . ILE A 1 482 ? 19.312 -13.602 -5.43 1 94 482 ILE A CA 1
ATOM 3751 C C . ILE A 1 482 ? 18.625 -13.758 -4.078 1 94 482 ILE A C 1
ATOM 3753 O O . ILE A 1 482 ? 19.281 -13.758 -3.033 1 94 482 ILE A O 1
ATOM 3757 N N . ALA A 1 483 ? 17.375 -13.859 -4.105 1 96 483 ALA A N 1
ATOM 3758 C CA . ALA A 1 483 ? 16.609 -14.008 -2.869 1 96 483 ALA A CA 1
ATOM 3759 C C . ALA A 1 483 ? 17.047 -15.258 -2.104 1 96 483 ALA A C 1
ATOM 3761 O O . ALA A 1 483 ? 17.25 -15.203 -0.889 1 96 483 ALA A O 1
ATOM 3762 N N . LEU A 1 484 ? 17.156 -16.328 -2.812 1 96.88 484 LEU A N 1
ATOM 3763 C CA . LEU A 1 484 ? 17.531 -17.594 -2.207 1 96.88 484 LEU A CA 1
ATOM 3764 C C . LEU A 1 484 ? 18.922 -17.5 -1.581 1 96.88 484 LEU A C 1
ATOM 3766 O O . LEU A 1 484 ? 19.109 -17.844 -0.413 1 96.88 484 LEU A O 1
ATOM 3770 N N . GLU A 1 485 ? 19.875 -17.047 -2.338 1 96.12 485 GLU A N 1
ATOM 3771 C CA . GLU A 1 485 ? 21.266 -16.984 -1.88 1 96.12 485 GLU A CA 1
ATOM 3772 C C . GLU A 1 485 ? 21.422 -15.984 -0.737 1 96.12 485 GLU A C 1
ATOM 3774 O O . GLU A 1 485 ? 22.156 -16.234 0.216 1 96.12 485 GLU A O 1
ATOM 3779 N N . ALA A 1 486 ? 20.75 -14.906 -0.876 1 94.81 486 ALA A N 1
ATOM 3780 C CA . ALA A 1 486 ? 20.812 -13.906 0.185 1 94.81 486 ALA A CA 1
ATOM 3781 C C . ALA A 1 486 ? 20.219 -14.445 1.482 1 94.81 486 ALA A C 1
ATOM 3783 O O . ALA A 1 486 ? 20.75 -14.195 2.566 1 94.81 486 ALA A O 1
ATOM 3784 N N . ALA A 1 487 ? 19.109 -15.109 1.4 1 96.44 487 ALA A N 1
ATOM 3785 C CA . ALA A 1 487 ? 18.484 -15.711 2.578 1 96.44 487 ALA A CA 1
ATOM 3786 C C . ALA A 1 487 ? 19.391 -16.766 3.205 1 96.44 487 ALA A C 1
ATOM 3788 O O . ALA A 1 487 ? 19.531 -16.828 4.43 1 96.44 487 ALA A O 1
ATOM 3789 N N . GLU A 1 488 ? 19.969 -17.578 2.361 1 96.69 488 GLU A N 1
ATOM 3790 C CA . GLU A 1 488 ? 20.922 -18.562 2.861 1 96.69 488 GLU A CA 1
ATOM 3791 C C . GLU A 1 488 ? 22.078 -17.891 3.607 1 96.69 488 GLU A C 1
ATOM 3793 O O . GLU A 1 488 ? 22.438 -18.312 4.711 1 96.69 488 GLU A O 1
ATOM 3798 N N . ALA A 1 489 ? 22.625 -16.891 3.016 1 94.25 489 ALA A N 1
ATOM 3799 C CA . ALA A 1 489 ? 23.75 -16.188 3.617 1 94.25 489 ALA A CA 1
ATOM 3800 C C . ALA A 1 489 ? 23.359 -15.562 4.949 1 94.25 489 ALA A C 1
ATOM 3802 O O . ALA A 1 489 ? 24.125 -15.594 5.914 1 94.25 489 ALA A O 1
ATOM 3803 N N . GLN A 1 490 ? 22.25 -14.953 4.957 1 92.56 490 GLN A N 1
ATOM 3804 C CA . GLN A 1 490 ? 21.766 -14.297 6.164 1 92.56 490 GLN A CA 1
ATOM 3805 C C . GLN A 1 490 ? 21.594 -15.305 7.301 1 92.56 490 GLN A C 1
ATOM 3807 O O . GLN A 1 490 ? 22.047 -15.055 8.422 1 92.56 490 GLN A O 1
ATOM 3812 N N . HIS A 1 491 ? 20.953 -16.344 7.055 1 94.38 491 HIS A N 1
ATOM 3813 C CA . HIS A 1 491 ? 20.688 -17.328 8.102 1 94.38 491 HIS A CA 1
ATOM 3814 C C . HIS A 1 491 ? 21.953 -18.078 8.492 1 94.38 491 HIS A C 1
ATOM 3816 O O . HIS A 1 491 ? 22.109 -18.484 9.648 1 94.38 491 HIS A O 1
ATOM 3822 N N . TYR A 1 492 ? 22.844 -18.25 7.512 1 94.19 492 TYR A N 1
ATOM 3823 C CA . TYR A 1 492 ? 24.141 -18.812 7.84 1 94.19 492 TYR A CA 1
ATOM 3824 C C . TYR A 1 492 ? 24.891 -17.922 8.828 1 94.19 492 TYR A C 1
ATOM 3826 O O . TYR A 1 492 ? 25.438 -18.406 9.82 1 94.19 492 TYR A O 1
ATOM 3834 N N . SER A 1 493 ? 24.891 -16.672 8.617 1 90.25 493 SER A N 1
ATOM 3835 C CA . SER A 1 493 ? 25.547 -15.703 9.484 1 90.25 493 SER A CA 1
ATOM 3836 C C . SER A 1 493 ? 24.922 -15.672 10.867 1 90.25 493 SER A C 1
ATOM 3838 O O . SER A 1 493 ? 25.625 -15.586 11.875 1 90.25 493 SER A O 1
ATOM 3840 N N . LEU A 1 494 ? 23.641 -15.711 10.938 1 86.69 494 LEU A N 1
ATOM 3841 C CA . LEU A 1 494 ? 22.922 -15.688 12.203 1 86.69 494 LEU A CA 1
ATOM 3842 C C . LEU A 1 494 ? 23.25 -16.922 13.039 1 86.69 494 LEU A C 1
ATOM 3844 O O . LEU A 1 494 ? 23.359 -16.828 14.266 1 86.69 494 LEU A O 1
ATOM 3848 N N . GLN A 1 495 ? 23.406 -17.984 12.391 1 87.75 495 GLN A N 1
ATOM 3849 C CA . GLN A 1 495 ? 23.688 -19.234 13.094 1 87.75 495 GLN A CA 1
ATOM 3850 C C . GLN A 1 495 ? 25.125 -19.266 13.602 1 87.75 495 GLN A C 1
ATOM 3852 O O . GLN A 1 495 ? 25.406 -19.875 14.641 1 87.75 495 GLN A O 1
ATOM 3857 N N . LYS A 1 496 ? 26 -18.688 12.898 1 82.88 496 LYS A N 1
ATOM 3858 C CA . LYS A 1 496 ? 27.391 -18.609 13.352 1 82.88 496 LYS A CA 1
ATOM 3859 C C . LYS A 1 496 ? 27.516 -17.688 14.562 1 82.88 496 LYS A C 1
ATOM 3861 O O . LYS A 1 496 ? 28.312 -17.938 15.461 1 82.88 496 LYS A O 1
ATOM 3866 N N . GLU A 1 497 ? 26.719 -16.641 14.617 1 74.38 497 GLU A N 1
ATOM 3867 C CA . GLU A 1 497 ? 26.75 -15.695 15.734 1 74.38 497 GLU A CA 1
ATOM 3868 C C . GLU A 1 497 ? 26.172 -16.328 17 1 74.38 497 GLU A C 1
ATOM 3870 O O . GLU A 1 497 ? 26.609 -16.016 18.109 1 74.38 497 GLU A O 1
ATOM 3875 N N . ASN A 1 498 ? 25.25 -17.188 16.844 1 69.19 498 ASN A N 1
ATOM 3876 C CA . ASN A 1 498 ? 24.625 -17.844 18 1 69.19 498 ASN A CA 1
ATOM 3877 C C . ASN A 1 498 ? 25.531 -18.906 18.594 1 69.19 498 ASN A C 1
ATOM 3879 O O . ASN A 1 498 ? 25.391 -19.25 19.766 1 69.19 498 ASN A O 1
ATOM 3883 N N . VAL A 1 499 ? 26.531 -19.609 17.828 1 64.62 499 VAL A N 1
ATOM 3884 C CA . VAL A 1 499 ? 27.484 -20.594 18.359 1 64.62 499 VAL A CA 1
ATOM 3885 C C . VAL A 1 499 ? 28.656 -19.875 19.016 1 64.62 499 VAL A C 1
ATOM 3887 O O . VAL A 1 499 ? 29.188 -20.328 20.016 1 64.62 499 VAL A O 1
ATOM 3890 N N . GLU A 1 500 ? 29.125 -18.703 18.594 1 52.22 500 GLU A N 1
ATOM 3891 C CA . GLU A 1 500 ? 30.219 -17.984 19.219 1 52.22 500 GLU A CA 1
ATOM 3892 C C . GLU A 1 500 ? 29.75 -17.203 20.453 1 52.22 500 GLU A C 1
ATOM 3894 O O . GLU A 1 500 ? 30.453 -17.125 21.453 1 52.22 500 GLU A O 1
ATOM 3899 N N . MET B 1 1 ? 26.047 -8.344 15.227 1 61.16 1 MET B N 1
ATOM 3900 C CA . MET B 1 1 ? 26.422 -6.953 14.969 1 61.16 1 MET B CA 1
ATOM 3901 C C . MET B 1 1 ? 25.625 -6.383 13.805 1 61.16 1 MET B C 1
ATOM 3903 O O . MET B 1 1 ? 25.406 -7.062 12.805 1 61.16 1 MET B O 1
ATOM 3907 N N . ILE B 1 2 ? 25.016 -5.164 14.016 1 81.75 2 ILE B N 1
ATOM 3908 C CA . ILE B 1 2 ? 24.188 -4.551 12.984 1 81.75 2 ILE B CA 1
ATOM 3909 C C . ILE B 1 2 ? 25.062 -3.943 11.898 1 81.75 2 ILE B C 1
ATOM 3911 O O . ILE B 1 2 ? 26.078 -3.301 12.203 1 81.75 2 ILE B O 1
ATOM 3915 N N . THR B 1 3 ? 24.906 -4.348 10.758 1 88.25 3 THR B N 1
ATOM 3916 C CA . THR B 1 3 ? 25.609 -3.793 9.609 1 88.25 3 THR B CA 1
ATOM 3917 C C . THR B 1 3 ? 25.047 -2.424 9.242 1 88.25 3 THR B C 1
ATOM 3919 O O . THR B 1 3 ? 23.828 -2.262 9.109 1 88.25 3 THR B O 1
ATOM 3922 N N . VAL B 1 4 ? 26 -1.479 9.164 1 95.25 4 VAL B N 1
ATOM 3923 C CA . VAL B 1 4 ? 25.578 -0.113 8.867 1 95.25 4 VAL B CA 1
ATOM 3924 C C . VAL B 1 4 ? 26.109 0.297 7.492 1 95.25 4 VAL B C 1
ATOM 3926 O O . VAL B 1 4 ? 27.25 -0.029 7.133 1 95.25 4 VAL B O 1
ATOM 3929 N N . ILE B 1 5 ? 25.328 0.926 6.676 1 95.94 5 ILE B N 1
ATOM 3930 C CA . ILE B 1 5 ? 25.656 1.413 5.34 1 95.94 5 ILE B CA 1
ATOM 3931 C C . ILE B 1 5 ? 25.469 2.926 5.281 1 95.94 5 ILE B C 1
ATOM 3933 O O . ILE B 1 5 ? 24.438 3.447 5.734 1 95.94 5 ILE B O 1
ATOM 3937 N N . PRO B 1 6 ? 26.422 3.617 4.672 1 97.06 6 PRO B N 1
ATOM 3938 C CA . PRO B 1 6 ? 27.75 3.189 4.227 1 97.06 6 PRO B CA 1
ATOM 3939 C C . PRO B 1 6 ? 28.688 2.887 5.387 1 97.06 6 PRO B C 1
ATOM 3941 O O . PRO B 1 6 ? 28.5 3.391 6.496 1 97.06 6 PRO B O 1
ATOM 3944 N N . ARG B 1 7 ? 29.766 2.176 5.133 1 96 7 ARG B N 1
ATOM 3945 C CA . ARG B 1 7 ? 30.797 1.861 6.121 1 96 7 ARG B CA 1
ATOM 3946 C C . ARG B 1 7 ? 31.688 3.072 6.391 1 96 7 ARG B C 1
ATOM 3948 O O . ARG B 1 7 ? 31.719 4.004 5.586 1 96 7 ARG B O 1
ATOM 3955 N N . LEU B 1 8 ? 32.281 3.006 7.531 1 96.75 8 LEU B N 1
ATOM 3956 C CA . LEU B 1 8 ? 33.125 4.121 7.977 1 96.75 8 LEU B CA 1
ATOM 3957 C C . LEU B 1 8 ? 34.156 4.48 6.926 1 96.75 8 LEU B C 1
ATOM 3959 O O . LEU B 1 8 ? 34.406 5.66 6.66 1 96.75 8 LEU B O 1
ATOM 3963 N N . GLU B 1 9 ? 34.719 3.506 6.266 1 96.25 9 GLU B N 1
ATOM 3964 C CA . GLU B 1 9 ? 35.781 3.723 5.277 1 96.25 9 GLU B CA 1
ATOM 3965 C C . GLU B 1 9 ? 35.281 4.539 4.094 1 96.25 9 GLU B C 1
ATOM 3967 O O . GLU B 1 9 ? 35.938 5.457 3.625 1 96.25 9 GLU B O 1
ATOM 3972 N N . LEU B 1 10 ? 34.094 4.18 3.67 1 96.06 10 LEU B N 1
ATOM 3973 C CA . LEU B 1 10 ? 33.5 4.91 2.549 1 96.06 10 LEU B CA 1
ATOM 3974 C C . LEU B 1 10 ? 33.188 6.355 2.938 1 96.06 10 LEU B C 1
ATOM 3976 O O . LEU B 1 10 ? 33.375 7.266 2.127 1 96.06 10 LEU B O 1
ATOM 3980 N N . VAL B 1 11 ? 32.781 6.582 4.164 1 96.31 11 VAL B N 1
ATOM 3981 C CA . VAL B 1 11 ? 32.469 7.926 4.648 1 96.31 11 VAL B CA 1
ATOM 3982 C C . VAL B 1 11 ? 33.75 8.75 4.719 1 96.31 11 VAL B C 1
ATOM 3984 O O . VAL B 1 11 ? 33.812 9.891 4.266 1 96.31 11 VAL B O 1
ATOM 3987 N N . LEU B 1 12 ? 34.844 8.156 5.211 1 95.62 12 LEU B N 1
ATOM 3988 C CA . LEU B 1 12 ? 36.125 8.828 5.383 1 95.62 12 LEU B CA 1
ATOM 3989 C C . LEU B 1 12 ? 36.75 9.141 4.031 1 95.62 12 LEU B C 1
ATOM 3991 O O . LEU B 1 12 ? 37.25 10.25 3.812 1 95.62 12 LEU B O 1
ATOM 3995 N N . ASP B 1 13 ? 36.594 8.203 3.123 1 93.88 13 ASP B N 1
ATOM 3996 C CA . ASP B 1 13 ? 37.406 8.266 1.902 1 93.88 13 ASP B CA 1
ATOM 3997 C C . ASP B 1 13 ? 36.656 8.992 0.791 1 93.88 13 ASP B C 1
ATOM 3999 O O . ASP B 1 13 ? 37.25 9.648 -0.051 1 93.88 13 ASP B O 1
ATOM 4003 N N . GLU B 1 14 ? 35.344 8.953 0.832 1 93.44 14 GLU B N 1
ATOM 4004 C CA . GLU B 1 14 ? 34.656 9.391 -0.376 1 93.44 14 GLU B CA 1
ATOM 4005 C C . GLU B 1 14 ? 33.562 10.398 -0.045 1 93.44 14 GLU B C 1
ATOM 4007 O O . GLU B 1 14 ? 33.312 11.344 -0.806 1 93.44 14 GLU B O 1
ATOM 4012 N N . LEU B 1 15 ? 32.938 10.258 1.045 1 93.88 15 LEU B N 1
ATOM 4013 C CA . LEU B 1 15 ? 31.688 11.008 1.229 1 93.88 15 LEU B CA 1
ATOM 4014 C C . LEU B 1 15 ? 31.938 12.273 2.043 1 93.88 15 LEU B C 1
ATOM 4016 O O . LEU B 1 15 ? 31.25 13.281 1.869 1 93.88 15 LEU B O 1
ATOM 4020 N N . SER B 1 16 ? 32.938 12.234 2.885 1 92.81 16 SER B N 1
ATOM 4021 C CA . SER B 1 16 ? 33.188 13.336 3.809 1 92.81 16 SER B CA 1
ATOM 4022 C C . SER B 1 16 ? 33.562 14.609 3.062 1 92.81 16 SER B C 1
ATOM 4024 O O . SER B 1 16 ? 33.375 15.711 3.576 1 92.81 16 SER B O 1
ATOM 4026 N N . CYS B 1 17 ? 34.031 14.523 1.846 1 93.19 17 CYS B N 1
ATOM 4027 C CA . CYS B 1 17 ? 34.438 15.688 1.064 1 93.19 17 CYS B CA 1
ATOM 4028 C C . CYS B 1 17 ? 33.25 16.312 0.359 1 93.19 17 CYS B C 1
ATOM 4030 O O . CYS B 1 17 ? 33.312 17.453 -0.109 1 93.19 17 CYS B O 1
ATOM 4032 N N . LYS B 1 18 ? 32.188 15.609 0.373 1 94.38 18 LYS B N 1
ATOM 4033 C CA . LYS B 1 18 ? 31.016 16.062 -0.395 1 94.38 18 LYS B CA 1
ATOM 4034 C C . LYS B 1 18 ? 30.047 16.859 0.48 1 94.38 18 LYS B C 1
ATOM 4036 O O . LYS B 1 18 ? 29.188 17.562 -0.031 1 94.38 18 LYS B O 1
ATOM 4041 N N . GLY B 1 19 ? 30.188 16.734 1.768 1 96.12 19 GLY B N 1
ATOM 4042 C CA . GLY B 1 19 ? 29.281 17.438 2.668 1 96.12 19 GLY B CA 1
ATOM 4043 C C . GLY B 1 19 ? 29.547 17.141 4.133 1 96.12 19 GLY B C 1
ATOM 4044 O O . GLY B 1 19 ? 30.547 16.5 4.469 1 96.12 19 GLY B O 1
ATOM 4045 N N . ASN B 1 20 ? 28.656 17.641 5.012 1 97.5 20 ASN B N 1
ATOM 4046 C CA . ASN B 1 20 ? 28.906 17.516 6.445 1 97.5 20 ASN B CA 1
ATOM 4047 C C . ASN B 1 20 ? 27.781 16.781 7.148 1 97.5 20 ASN B C 1
ATOM 4049 O O . ASN B 1 20 ? 27.734 16.734 8.383 1 97.5 20 ASN B O 1
ATOM 4053 N N . THR B 1 21 ? 26.781 16.328 6.449 1 98.06 21 THR B N 1
ATOM 4054 C CA . THR B 1 21 ? 25.656 15.562 6.957 1 98.06 21 THR B CA 1
ATOM 4055 C C . THR B 1 21 ? 25.422 14.312 6.117 1 98.06 21 THR B C 1
ATOM 4057 O O . THR B 1 21 ? 24.859 14.383 5.023 1 98.06 21 THR B O 1
ATOM 4060 N N . ILE B 1 22 ? 25.844 13.172 6.633 1 98.12 22 ILE B N 1
ATOM 4061 C CA . ILE B 1 22 ? 25.812 11.93 5.871 1 98.12 22 ILE B CA 1
ATOM 4062 C C . ILE B 1 22 ? 24.906 10.922 6.57 1 98.12 22 ILE B C 1
ATOM 4064 O O . ILE B 1 22 ? 25.203 10.477 7.684 1 98.12 22 ILE B O 1
ATOM 4068 N N . PRO B 1 23 ? 23.781 10.602 5.938 1 98.56 23 PRO B N 1
ATOM 4069 C CA . PRO B 1 23 ? 22.953 9.562 6.531 1 98.56 23 PRO B CA 1
ATOM 4070 C C . PRO B 1 23 ? 23.594 8.18 6.473 1 98.56 23 PRO B C 1
ATOM 4072 O O . PRO B 1 23 ? 24.219 7.828 5.465 1 98.56 23 PRO B O 1
ATOM 4075 N N . ILE B 1 24 ? 23.562 7.48 7.512 1 98.31 24 ILE B N 1
ATOM 4076 C CA . ILE B 1 24 ? 23.922 6.066 7.57 1 98.31 24 ILE B CA 1
ATOM 4077 C C . ILE B 1 24 ? 22.734 5.258 8.102 1 98.31 24 ILE B C 1
ATOM 4079 O O . ILE B 1 24 ? 21.875 5.797 8.805 1 98.31 24 ILE B O 1
ATOM 4083 N N . TYR B 1 25 ? 22.641 4.012 7.691 1 98.31 25 TYR B N 1
ATOM 4084 C CA . TYR B 1 25 ? 21.438 3.285 8.078 1 98.31 25 TYR B CA 1
ATOM 4085 C C . TYR B 1 25 ? 21.703 1.788 8.172 1 98.31 25 TYR B C 1
ATOM 4087 O O . TYR B 1 25 ? 22.734 1.309 7.688 1 98.31 25 TYR B O 1
ATOM 4095 N N . THR B 1 26 ? 20.938 1.12 8.93 1 96.94 26 THR B N 1
ATOM 4096 C CA . THR B 1 26 ? 20.797 -0.332 8.898 1 96.94 26 THR B CA 1
ATOM 4097 C C . THR B 1 26 ? 19.406 -0.733 8.43 1 96.94 26 THR B C 1
ATOM 4099 O O . THR B 1 26 ? 18.484 0.088 8.422 1 96.94 26 THR B O 1
ATOM 4102 N N . GLU B 1 27 ? 19.281 -1.907 7.922 1 94.81 27 GLU B N 1
ATOM 4103 C CA . GLU B 1 27 ? 18.047 -2.348 7.289 1 94.81 27 GLU B CA 1
ATOM 4104 C C . GLU B 1 27 ? 17.578 -3.691 7.848 1 94.81 27 GLU B C 1
ATOM 4106 O O . GLU B 1 27 ? 18.406 -4.586 8.078 1 94.81 27 GLU B O 1
ATOM 4111 N N . PHE B 1 28 ? 16.281 -3.756 8.094 1 92.5 28 PHE B N 1
ATOM 4112 C CA . PHE B 1 28 ? 15.617 -4.977 8.539 1 92.5 28 PHE B CA 1
ATOM 4113 C C . PHE B 1 28 ? 14.359 -5.238 7.711 1 92.5 28 PHE B C 1
ATOM 4115 O O . PHE B 1 28 ? 13.812 -4.32 7.098 1 92.5 28 PHE B O 1
ATOM 4122 N N . SER B 1 29 ? 13.953 -6.559 7.652 1 93.12 29 SER B N 1
ATOM 4123 C CA . SER B 1 29 ? 12.617 -6.848 7.148 1 93.12 29 SER B CA 1
ATOM 4124 C C . SER B 1 29 ? 11.547 -6.273 8.07 1 93.12 29 SER B C 1
ATOM 4126 O O . SER B 1 29 ? 11.672 -6.336 9.297 1 93.12 29 SER B O 1
ATOM 4128 N N . SER B 1 30 ? 10.539 -5.707 7.473 1 94.5 30 SER B N 1
ATOM 4129 C CA . SER B 1 30 ? 9.469 -5.152 8.289 1 94.5 30 SER B CA 1
ATOM 4130 C C . SER B 1 30 ? 8.273 -6.102 8.359 1 94.5 30 SER B C 1
ATOM 4132 O O . SER B 1 30 ? 7.18 -5.703 8.758 1 94.5 30 SER B O 1
ATOM 4134 N N . ASP B 1 31 ? 8.414 -7.285 7.973 1 93.94 31 ASP B N 1
ATOM 4135 C CA . ASP B 1 31 ? 7.289 -8.203 7.832 1 93.94 31 ASP B CA 1
ATOM 4136 C C . ASP B 1 31 ? 6.742 -8.609 9.195 1 93.94 31 ASP B C 1
ATOM 4138 O O . ASP B 1 31 ? 5.648 -9.172 9.289 1 93.94 31 ASP B O 1
ATOM 4142 N N . CYS B 1 32 ? 7.484 -8.289 10.32 1 93.75 32 CYS B N 1
ATOM 4143 C CA . CYS B 1 32 ? 6.973 -8.633 11.641 1 93.75 32 CYS B CA 1
ATOM 4144 C C . CYS B 1 32 ? 6.953 -7.414 12.555 1 93.75 32 CYS B C 1
ATOM 4146 O O . CYS B 1 32 ? 7.016 -7.551 13.781 1 93.75 32 CYS B O 1
ATOM 4148 N N . ILE B 1 33 ? 6.977 -6.273 12.047 1 94.94 33 ILE B N 1
ATOM 4149 C CA . ILE B 1 33 ? 6.891 -5.027 12.805 1 94.94 33 ILE B CA 1
ATOM 4150 C C . ILE B 1 33 ? 6.141 -3.979 11.984 1 94.94 33 ILE B C 1
ATOM 4152 O O . ILE B 1 33 ? 6.418 -3.791 10.797 1 94.94 33 ILE B O 1
ATOM 4156 N N . THR B 1 34 ? 5.152 -3.365 12.609 1 95.62 34 THR B N 1
ATOM 4157 C CA . THR B 1 34 ? 4.398 -2.303 11.953 1 95.62 34 THR B CA 1
ATOM 4158 C C . THR B 1 34 ? 4.891 -0.932 12.414 1 95.62 34 THR B C 1
ATOM 4160 O O . THR B 1 34 ? 5.574 -0.819 13.43 1 95.62 34 THR B O 1
ATOM 4163 N N . PRO B 1 35 ? 4.555 0.11 11.68 1 96.81 35 PRO B N 1
ATOM 4164 C CA . PRO B 1 35 ? 4.902 1.461 12.125 1 96.81 35 PRO B CA 1
ATOM 4165 C C . PRO B 1 35 ? 4.363 1.778 13.523 1 96.81 35 PRO B C 1
ATOM 4167 O O . PRO B 1 35 ? 5.062 2.395 14.328 1 96.81 35 PRO B O 1
ATOM 4170 N N . MET B 1 36 ? 3.17 1.344 13.812 1 96.56 36 MET B N 1
ATOM 4171 C CA . MET B 1 36 ? 2.57 1.585 15.117 1 96.56 36 MET B CA 1
ATOM 4172 C C . MET B 1 36 ? 3.365 0.888 16.219 1 96.56 36 MET B C 1
ATOM 4174 O O . MET B 1 36 ? 3.652 1.486 17.266 1 96.56 36 MET B O 1
ATOM 4178 N N . MET B 1 37 ? 3.729 -0.367 16 1 95 37 MET B N 1
ATOM 4179 C CA . MET B 1 37 ? 4.535 -1.097 16.969 1 95 37 MET B CA 1
ATOM 4180 C C . MET B 1 37 ? 5.859 -0.381 17.234 1 95 37 MET B C 1
ATOM 4182 O O . MET B 1 37 ? 6.289 -0.25 18.375 1 95 37 MET B O 1
ATOM 4186 N N . ALA B 1 38 ? 6.484 0.006 16.078 1 95.94 38 ALA B N 1
ATOM 4187 C CA . ALA B 1 38 ? 7.75 0.725 16.203 1 95.94 38 ALA B CA 1
ATOM 4188 C C . ALA B 1 38 ? 7.578 2.004 17.016 1 95.94 38 ALA B C 1
ATOM 4190 O O . ALA B 1 38 ? 8.414 2.316 17.875 1 95.94 38 ALA B O 1
ATOM 4191 N N . TYR B 1 39 ? 6.523 2.744 16.75 1 96.62 39 TYR B N 1
ATOM 4192 C CA . TYR B 1 39 ? 6.242 3.98 17.484 1 96.62 39 TYR B CA 1
ATOM 4193 C C . TYR B 1 39 ? 6.074 3.713 18.969 1 96.62 39 TYR B C 1
ATOM 4195 O O . TYR B 1 39 ? 6.641 4.426 19.797 1 96.62 39 TYR B O 1
ATOM 4203 N N . LEU B 1 40 ? 5.281 2.68 19.266 1 95.25 40 LEU B N 1
ATOM 4204 C CA . LEU B 1 40 ? 5.02 2.336 20.672 1 95.25 40 LEU B CA 1
ATOM 4205 C C . LEU B 1 40 ? 6.305 1.94 21.375 1 95.25 40 LEU B C 1
ATOM 4207 O O . LEU B 1 40 ? 6.543 2.359 22.516 1 95.25 40 LEU B O 1
ATOM 4211 N N . ARG B 1 41 ? 7.133 1.18 20.75 1 94.12 41 ARG B N 1
ATOM 4212 C CA . ARG B 1 41 ? 8.383 0.728 21.344 1 94.12 41 ARG B CA 1
ATOM 4213 C C . ARG B 1 41 ? 9.344 1.893 21.547 1 94.12 41 ARG B C 1
ATOM 4215 O O . ARG B 1 41 ? 10 1.995 22.594 1 94.12 41 ARG B O 1
ATOM 4222 N N . LEU B 1 42 ? 9.406 2.736 20.547 1 93.5 42 LEU B N 1
ATOM 4223 C CA . LEU B 1 42 ? 10.328 3.865 20.594 1 93.5 42 LEU B CA 1
ATOM 4224 C C . LEU B 1 42 ? 9.922 4.852 21.688 1 93.5 42 LEU B C 1
ATOM 4226 O O . LEU B 1 42 ? 10.773 5.52 22.266 1 93.5 42 LEU B O 1
ATOM 4230 N N . THR B 1 43 ? 8.648 4.953 21.938 1 93.38 43 THR B N 1
ATOM 4231 C CA . THR B 1 43 ? 8.164 6 22.828 1 93.38 43 THR B CA 1
ATOM 4232 C C . THR B 1 43 ? 7.84 5.43 24.203 1 93.38 43 THR B C 1
ATOM 4234 O O . THR B 1 43 ? 7.371 6.148 25.094 1 93.38 43 THR B O 1
ATOM 4237 N N . ALA B 1 44 ? 8.086 4.133 24.438 1 85.88 44 ALA B N 1
ATOM 4238 C CA . ALA B 1 44 ? 7.711 3.465 25.672 1 85.88 44 ALA B CA 1
ATOM 4239 C C . ALA B 1 44 ? 8.523 4 26.859 1 85.88 44 ALA B C 1
ATOM 4241 O O . ALA B 1 44 ? 8.023 4.062 27.984 1 85.88 44 ALA B O 1
ATOM 4242 N N . ALA B 1 45 ? 9.867 4.125 26.75 1 66.81 45 ALA B N 1
ATOM 4243 C CA . ALA B 1 45 ? 10.734 4.453 27.875 1 66.81 45 ALA B CA 1
ATOM 4244 C C . ALA B 1 45 ? 10.289 5.742 28.547 1 66.81 45 ALA B C 1
ATOM 4246 O O . ALA B 1 45 ? 10.359 5.863 29.781 1 66.81 45 ALA B O 1
ATOM 4247 N N . SER B 1 46 ? 10.109 6.922 27.844 1 62.91 46 SER B N 1
ATOM 4248 C CA . SER B 1 46 ? 9.773 8.156 28.547 1 62.91 46 SER B CA 1
ATOM 4249 C C . SER B 1 46 ? 8.617 8.883 27.859 1 62.91 46 SER B C 1
ATOM 4251 O O . SER B 1 46 ? 8.531 8.906 26.641 1 62.91 46 SER B O 1
ATOM 4253 N N . SER B 1 47 ? 7.438 9.016 28.516 1 59.53 47 SER B N 1
ATOM 4254 C CA . SER B 1 47 ? 6.383 9.961 28.172 1 59.53 47 SER B CA 1
ATOM 4255 C C . SER B 1 47 ? 6.375 11.148 29.125 1 59.53 47 SER B C 1
ATOM 4257 O O . SER B 1 47 ? 6.441 10.977 30.344 1 59.53 47 SER B O 1
ATOM 4259 N N . PRO B 1 48 ? 6.5 12.625 28.516 1 60.97 48 PRO B N 1
ATOM 4260 C CA . PRO B 1 48 ? 6.273 12.852 27.094 1 60.97 48 PRO B CA 1
ATOM 4261 C C . PRO B 1 48 ? 7.566 12.828 26.281 1 60.97 48 PRO B C 1
ATOM 4263 O O . PRO B 1 48 ? 8.602 13.312 26.75 1 60.97 48 PRO B O 1
ATOM 4266 N N . ILE B 1 49 ? 7.535 12.008 25.188 1 78.25 49 ILE B N 1
ATOM 4267 C CA . ILE B 1 49 ? 8.656 12.047 24.25 1 78.25 49 ILE B CA 1
ATOM 4268 C C . ILE B 1 49 ? 8.195 12.633 22.922 1 78.25 49 ILE B C 1
ATOM 4270 O O . ILE B 1 49 ? 7.266 12.125 22.297 1 78.25 49 ILE B O 1
ATOM 4274 N N . ASN B 1 50 ? 8.617 14.094 22.672 1 94.12 50 ASN B N 1
ATOM 4275 C CA . ASN B 1 50 ? 8.328 14.633 21.344 1 94.12 50 ASN B CA 1
ATOM 4276 C C . ASN B 1 50 ? 8.578 13.594 20.25 1 94.12 50 ASN B C 1
ATOM 4278 O O . ASN B 1 50 ? 9.633 12.953 20.219 1 94.12 50 ASN B O 1
ATOM 4282 N N . SER B 1 51 ? 7.543 13.328 19.594 1 97.31 51 SER B N 1
ATOM 4283 C CA . SER B 1 51 ? 7.605 12.234 18.625 1 97.31 51 SER B CA 1
ATOM 4284 C C . SER B 1 51 ? 6.594 12.438 17.5 1 97.31 51 SER B C 1
ATOM 4286 O O . SER B 1 51 ? 5.766 13.352 17.562 1 97.31 51 SER B O 1
ATOM 4288 N N . PHE B 1 52 ? 6.75 11.641 16.453 1 98.19 52 PHE B N 1
ATOM 4289 C CA . PHE B 1 52 ? 5.785 11.719 15.359 1 98.19 52 PHE B CA 1
ATOM 4290 C C . PHE B 1 52 ? 5.648 10.367 14.664 1 98.19 52 PHE B C 1
ATOM 4292 O O . PHE B 1 52 ? 6.562 9.539 14.719 1 98.19 52 PHE B O 1
ATOM 4299 N N . LEU B 1 53 ? 4.531 10.094 14.133 1 98.12 53 LEU B N 1
ATOM 4300 C CA . LEU B 1 53 ? 4.191 8.992 13.234 1 98.12 53 LEU B CA 1
ATOM 4301 C C . LEU B 1 53 ? 3.488 9.508 11.984 1 98.12 53 LEU B C 1
ATOM 4303 O O . LEU B 1 53 ? 2.379 10.047 12.062 1 98.12 53 LEU B O 1
ATOM 4307 N N . PHE B 1 54 ? 4.191 9.438 10.836 1 98.06 54 PHE B N 1
ATOM 4308 C CA . PHE B 1 54 ? 3.639 9.836 9.547 1 98.06 54 PHE B CA 1
ATOM 4309 C C . PHE B 1 54 ? 3.357 8.617 8.68 1 98.06 54 PHE B C 1
ATOM 4311 O O . PHE B 1 54 ? 4.23 7.77 8.492 1 98.06 54 PHE B O 1
ATOM 4318 N N . GLU B 1 55 ? 2.205 8.5 8.219 1 95.12 55 GLU B N 1
ATOM 4319 C CA . GLU B 1 55 ? 1.786 7.449 7.297 1 95.12 55 GLU B CA 1
ATOM 4320 C C . GLU B 1 55 ? 1.051 8.031 6.094 1 95.12 55 GLU B C 1
ATOM 4322 O O . GLU B 1 55 ? 0.732 9.219 6.066 1 95.12 55 GLU B O 1
ATOM 4327 N N . SER B 1 56 ? 0.92 7.188 5.031 1 87.88 56 SER B N 1
ATOM 4328 C CA . SER B 1 56 ? 0.29 7.719 3.828 1 87.88 56 SER B CA 1
ATOM 4329 C C . SER B 1 56 ? -0.514 6.641 3.105 1 87.88 56 SER B C 1
ATOM 4331 O O . SER B 1 56 ? -0.084 5.488 3.021 1 87.88 56 SER B O 1
ATOM 4333 N N . VAL B 1 57 ? -1.675 7.039 2.721 1 75.75 57 VAL B N 1
ATOM 4334 C CA . VAL B 1 57 ? -2.508 6.25 1.821 1 75.75 57 VAL B CA 1
ATOM 4335 C C . VAL B 1 57 ? -2.811 7.047 0.557 1 75.75 57 VAL B C 1
ATOM 4337 O O . VAL B 1 57 ? -3.328 8.164 0.63 1 75.75 57 VAL B O 1
ATOM 4340 N N . LEU B 1 58 ? -2.26 6.648 -0.551 1 63.69 58 LEU B N 1
ATOM 4341 C CA . LEU B 1 58 ? -2.387 7.457 -1.761 1 63.69 58 LEU B CA 1
ATOM 4342 C C . LEU B 1 58 ? -3.734 7.219 -2.434 1 63.69 58 LEU B C 1
ATOM 4344 O O . LEU B 1 58 ? -4.465 6.293 -2.062 1 63.69 58 LEU B O 1
ATOM 4348 N N . GLY B 1 59 ? -4.109 8.203 -3.248 1 57.44 59 GLY B N 1
ATOM 4349 C CA . GLY B 1 59 ? -5.328 8.133 -4.039 1 57.44 59 GLY B CA 1
ATOM 4350 C C . GLY B 1 59 ? -5.453 6.852 -4.836 1 57.44 59 GLY B C 1
ATOM 4351 O O . GLY B 1 59 ? -4.469 6.133 -5.02 1 57.44 59 GLY B O 1
ATOM 4352 N N . GLY B 1 60 ? -6.68 6.375 -5.188 1 52.56 60 GLY B N 1
ATOM 4353 C CA . GLY B 1 60 ? -7.016 5.18 -5.945 1 52.56 60 GLY B CA 1
ATOM 4354 C C . GLY B 1 60 ? -6.906 3.904 -5.129 1 52.56 60 GLY B C 1
ATOM 4355 O O . GLY B 1 60 ? -6.633 2.834 -5.676 1 52.56 60 GLY B O 1
ATOM 4356 N N . GLU B 1 61 ? -7.059 4.219 -3.826 1 50.28 61 GLU B N 1
ATOM 4357 C CA . GLU B 1 61 ? -7.023 3.105 -2.881 1 50.28 61 GLU B CA 1
ATOM 4358 C C . GLU B 1 61 ? -5.621 2.52 -2.766 1 50.28 61 GLU B C 1
ATOM 4360 O O . GLU B 1 61 ? -5.461 1.325 -2.51 1 50.28 61 GLU B O 1
ATOM 4365 N N . LYS B 1 62 ? -4.637 3.426 -2.994 1 56.44 62 LYS B N 1
ATOM 4366 C CA . LYS B 1 62 ? -3.244 2.988 -2.967 1 56.44 62 LYS B CA 1
ATOM 4367 C C . LYS B 1 62 ? -2.537 3.482 -1.707 1 56.44 62 LYS B C 1
ATOM 4369 O O . LYS B 1 62 ? -2.805 4.586 -1.231 1 56.44 62 LYS B O 1
ATOM 4374 N N . ILE B 1 63 ? -1.797 2.689 -1.157 1 58.91 63 ILE B N 1
ATOM 4375 C CA . ILE B 1 63 ? -1.018 2.996 0.038 1 58.91 63 ILE B CA 1
ATOM 4376 C C . ILE B 1 63 ? 0.279 3.697 -0.357 1 58.91 63 ILE B C 1
ATOM 4378 O O . ILE B 1 63 ? 0.907 3.34 -1.357 1 58.91 63 ILE B O 1
ATOM 4382 N N . GLY B 1 64 ? 0.592 4.691 0.367 1 76 64 GLY B N 1
ATOM 4383 C CA . GLY B 1 64 ? 1.883 5.332 0.171 1 76 64 GLY B CA 1
ATOM 4384 C C . GLY B 1 64 ? 3.055 4.406 0.435 1 76 64 GLY B C 1
ATOM 4385 O O . GLY B 1 64 ? 2.967 3.508 1.273 1 76 64 GLY B O 1
ATOM 4386 N N . ARG B 1 65 ? 4.062 4.668 -0.154 1 84.62 65 ARG B N 1
ATOM 4387 C CA . ARG B 1 65 ? 5.207 3.766 -0.091 1 84.62 65 ARG B CA 1
ATOM 4388 C C . ARG B 1 65 ? 5.891 3.842 1.271 1 84.62 65 ARG B C 1
ATOM 4390 O O . ARG B 1 65 ? 6.332 2.824 1.807 1 84.62 65 ARG B O 1
ATOM 4397 N N . TYR B 1 66 ? 5.863 5.07 1.894 1 92.38 66 TYR B N 1
ATOM 4398 C CA . TYR B 1 66 ? 6.715 5.207 3.07 1 92.38 66 TYR B CA 1
ATOM 4399 C C . TYR B 1 66 ? 5.895 5.578 4.297 1 92.38 66 TYR B C 1
ATOM 4401 O O . TYR B 1 66 ? 4.867 6.254 4.184 1 92.38 66 TYR B O 1
ATOM 4409 N N . SER B 1 67 ? 6.266 5.156 5.43 1 96.38 67 SER B N 1
ATOM 4410 C CA . SER B 1 67 ? 5.914 5.664 6.754 1 96.38 67 SER B CA 1
ATOM 4411 C C . SER B 1 67 ? 7.152 6.086 7.535 1 96.38 67 SER B C 1
ATOM 4413 O O . SER B 1 67 ? 8.227 5.512 7.352 1 96.38 67 SER B O 1
ATOM 4415 N N . PHE B 1 68 ? 7.043 7.102 8.352 1 98.19 68 PHE B N 1
ATOM 4416 C CA . PHE B 1 68 ? 8.164 7.637 9.117 1 98.19 68 PHE B CA 1
ATOM 4417 C C . PHE B 1 68 ? 7.82 7.711 10.602 1 98.19 68 PHE B C 1
ATOM 4419 O O . PHE B 1 68 ? 6.707 8.086 10.969 1 98.19 68 PHE B O 1
ATOM 4426 N N . VAL B 1 69 ? 8.711 7.285 11.398 1 97.75 69 VAL B N 1
ATOM 4427 C CA . VAL B 1 69 ? 8.562 7.375 12.844 1 97.75 69 VAL B CA 1
ATOM 4428 C C . VAL B 1 69 ? 9.781 8.07 13.445 1 97.75 69 VAL B C 1
ATOM 4430 O O . VAL B 1 69 ? 10.922 7.766 13.086 1 97.75 69 VAL B O 1
ATOM 4433 N N . GLY B 1 70 ? 9.57 9.008 14.297 1 96.69 70 GLY B N 1
ATOM 4434 C CA . GLY B 1 70 ? 10.656 9.664 15 1 96.69 70 GLY B CA 1
ATOM 4435 C C . GLY B 1 70 ? 10.32 9.969 16.453 1 96.69 70 GLY B C 1
ATOM 4436 O O . GLY B 1 70 ? 9.172 10.273 16.781 1 96.69 70 GLY B O 1
ATOM 4437 N N . ALA B 1 71 ? 11.352 9.82 17.25 1 94.5 71 ALA B N 1
ATOM 4438 C CA . ALA B 1 71 ? 11.258 10.18 18.672 1 94.5 71 ALA B CA 1
ATOM 4439 C C . ALA B 1 71 ? 12.578 10.758 19.172 1 94.5 71 ALA B C 1
ATOM 4441 O O . ALA B 1 71 ? 13.617 10.625 18.516 1 94.5 71 ALA B O 1
ATOM 4442 N N . GLU B 1 72 ? 12.539 11.461 20.141 1 90.75 72 GLU B N 1
ATOM 4443 C CA . GLU B 1 72 ? 13.703 12.047 20.812 1 90.75 72 GLU B CA 1
ATOM 4444 C C . GLU B 1 72 ? 14.477 12.961 19.875 1 90.75 72 GLU B C 1
ATOM 4446 O O . GLU B 1 72 ? 15.68 12.781 19.672 1 90.75 72 GLU B O 1
ATOM 4451 N N . PRO B 1 73 ? 13.812 13.969 19.391 1 95.94 73 PRO B N 1
ATOM 4452 C CA . PRO B 1 73 ? 14.516 14.938 18.547 1 95.94 73 PRO B CA 1
ATOM 4453 C C . PRO B 1 73 ? 15.734 15.547 19.234 1 95.94 73 PRO B C 1
ATOM 4455 O O . PRO B 1 73 ? 15.742 15.695 20.469 1 95.94 73 PRO B O 1
ATOM 4458 N N . ARG B 1 74 ? 16.703 15.883 18.453 1 94.12 74 ARG B N 1
ATOM 4459 C CA . ARG B 1 74 ? 17.891 16.547 18.969 1 94.12 74 ARG B CA 1
ATOM 4460 C C . ARG B 1 74 ? 17.562 17.922 19.547 1 94.12 74 ARG B C 1
ATOM 4462 O O . ARG B 1 74 ? 18.188 18.359 20.5 1 94.12 74 ARG B O 1
ATOM 4469 N N . LEU B 1 75 ? 16.625 18.531 18.891 1 95.38 75 LEU B N 1
ATOM 4470 C CA . LEU B 1 75 ? 16.25 19.906 19.203 1 95.38 75 LEU B CA 1
ATOM 4471 C C . LEU B 1 75 ? 14.773 20.156 18.922 1 95.38 75 LEU B C 1
ATOM 4473 O O . LEU B 1 75 ? 14.227 19.656 17.938 1 95.38 75 LEU B O 1
ATOM 4477 N N . VAL B 1 76 ? 14.102 20.828 19.875 1 96.94 76 VAL B N 1
ATOM 4478 C CA . VAL B 1 76 ? 12.727 21.266 19.672 1 96.94 76 VAL B CA 1
ATOM 4479 C C . VAL B 1 76 ? 12.656 22.781 19.75 1 96.94 76 VAL B C 1
ATOM 4481 O O . VAL B 1 76 ? 13.086 23.375 20.734 1 96.94 76 VAL B O 1
ATOM 4484 N N . ILE B 1 77 ? 12.141 23.422 18.703 1 97.44 77 ILE B N 1
ATOM 4485 C CA . ILE B 1 77 ? 12.008 24.875 18.703 1 97.44 77 ILE B CA 1
ATOM 4486 C C . ILE B 1 77 ? 10.523 25.25 18.641 1 97.44 77 ILE B C 1
ATOM 4488 O O . ILE B 1 77 ? 9.797 24.766 17.766 1 97.44 77 ILE B O 1
ATOM 4492 N N . ARG B 1 78 ? 10.117 26.031 19.531 1 97.62 78 ARG B N 1
ATOM 4493 C CA . ARG B 1 78 ? 8.766 26.578 19.594 1 97.62 78 ARG B CA 1
ATOM 4494 C C . ARG B 1 78 ? 8.766 28.078 19.312 1 97.62 78 ARG B C 1
ATOM 4496 O O . ARG B 1 78 ? 9.602 28.812 19.828 1 97.62 78 ARG B O 1
ATOM 4503 N N . THR B 1 79 ? 7.906 28.484 18.453 1 97.69 79 THR B N 1
ATOM 4504 C CA . THR B 1 79 ? 7.789 29.891 18.125 1 97.69 79 THR B CA 1
ATOM 4505 C C . THR B 1 79 ? 6.371 30.391 18.391 1 97.69 79 THR B C 1
ATOM 4507 O O . THR B 1 79 ? 5.41 29.625 18.297 1 97.69 79 THR B O 1
ATOM 4510 N N . GLY B 1 80 ? 6.223 31.594 18.781 1 95.81 80 GLY B N 1
ATOM 4511 C CA . GLY B 1 80 ? 4.941 32.219 19.047 1 95.81 80 GLY B CA 1
ATOM 4512 C C . GLY B 1 80 ? 5.051 33.438 19.938 1 95.81 80 GLY B C 1
ATOM 4513 O O . GLY B 1 80 ? 6.129 33.75 20.453 1 95.81 80 GLY B O 1
ATOM 4514 N N . ASP B 1 81 ? 3.953 34.062 20.141 1 92.06 81 ASP B N 1
ATOM 4515 C CA . ASP B 1 81 ? 3.938 35.312 20.922 1 92.06 81 ASP B CA 1
ATOM 4516 C C . ASP B 1 81 ? 4.293 35.031 22.375 1 92.06 81 ASP B C 1
ATOM 4518 O O . ASP B 1 81 ? 4.91 35.875 23.031 1 92.06 81 ASP B O 1
ATOM 4522 N N . ASN B 1 82 ? 3.957 33.875 22.844 1 91.5 82 ASN B N 1
ATOM 4523 C CA . ASN B 1 82 ? 4.207 33.531 24.234 1 91.5 82 ASN B CA 1
ATOM 4524 C C . ASN B 1 82 ? 5.348 32.531 24.359 1 91.5 82 ASN B C 1
ATOM 4526 O O . ASN B 1 82 ? 5.48 31.859 25.391 1 91.5 82 ASN B O 1
ATOM 4530 N N . GLU B 1 83 ? 6.098 32.375 23.312 1 95.25 83 GLU B N 1
ATOM 4531 C CA . GLU B 1 83 ? 7.238 31.469 23.281 1 95.25 83 GLU B CA 1
ATOM 4532 C C . GLU B 1 83 ? 8.555 32.25 23.359 1 95.25 83 GLU B C 1
ATOM 4534 O O . GLU B 1 83 ? 8.602 33.438 23.094 1 95.25 83 GLU B O 1
ATOM 4539 N N . PRO B 1 84 ? 9.602 31.578 23.734 1 92.25 84 PRO B N 1
ATOM 4540 C CA . PRO B 1 84 ? 10.898 32.25 23.812 1 92.25 84 PRO B CA 1
ATOM 4541 C C . PRO B 1 84 ? 11.32 32.875 22.469 1 92.25 84 PRO B C 1
ATOM 4543 O O . PRO B 1 84 ? 12 33.906 22.438 1 92.25 84 PRO B O 1
ATOM 4546 N N . ILE B 1 85 ? 10.938 32.188 21.453 1 95.69 85 ILE B N 1
ATOM 4547 C CA . ILE B 1 85 ? 11.242 32.688 20.125 1 95.69 85 ILE B CA 1
ATOM 4548 C C . ILE B 1 85 ? 9.977 33.219 19.469 1 95.69 85 ILE B C 1
ATOM 4550 O O . ILE B 1 85 ? 8.969 32.5 19.391 1 95.69 85 ILE B O 1
ATOM 4554 N N . SER B 1 86 ? 10.094 34.469 19 1 94.25 86 SER B N 1
ATOM 4555 C CA . SER B 1 86 ? 8.969 35.062 18.297 1 94.25 86 SER B CA 1
ATOM 4556 C C . SER B 1 86 ? 9.32 35.344 16.844 1 94.25 86 SER B C 1
ATOM 4558 O O . SER B 1 86 ? 10.492 35.312 16.453 1 94.25 86 SER B O 1
ATOM 4560 N N . GLY B 1 87 ? 8.281 35.562 16.047 1 93.88 87 GLY B N 1
ATOM 4561 C CA . GLY B 1 87 ? 8.516 35.938 14.664 1 93.88 87 GLY B CA 1
ATOM 4562 C C . GLY B 1 87 ? 8.266 34.781 13.688 1 93.88 87 GLY B C 1
ATOM 4563 O O . GLY B 1 87 ? 7.535 33.844 14 1 93.88 87 GLY B O 1
ATOM 4564 N N . ASP B 1 88 ? 8.828 34.906 12.523 1 96.31 88 ASP B N 1
ATOM 4565 C CA . ASP B 1 88 ? 8.664 33.969 11.406 1 96.31 88 ASP B CA 1
ATOM 4566 C C . ASP B 1 88 ? 9.305 32.625 11.711 1 96.31 88 ASP B C 1
ATOM 4568 O O . ASP B 1 88 ? 10.523 32.5 11.766 1 96.31 88 ASP B O 1
ATOM 4572 N N . PRO B 1 89 ? 8.469 31.641 11.875 1 97.06 89 PRO B N 1
ATOM 4573 C CA . PRO B 1 89 ? 9.031 30.328 12.219 1 97.06 89 PRO B CA 1
ATOM 4574 C C . PRO B 1 89 ? 9.945 29.781 11.133 1 97.06 89 PRO B C 1
ATOM 4576 O O . PRO B 1 89 ? 10.836 28.984 11.414 1 97.06 89 PRO B O 1
ATOM 4579 N N . LEU B 1 90 ? 9.75 30.125 9.883 1 97.62 90 LEU B N 1
ATOM 4580 C CA . LEU B 1 90 ? 10.562 29.594 8.789 1 97.62 90 LEU B CA 1
ATOM 4581 C C . LEU B 1 90 ? 11.992 30.109 8.883 1 97.62 90 LEU B C 1
ATOM 4583 O O . LEU B 1 90 ? 12.93 29.422 8.461 1 97.62 90 LEU B O 1
ATOM 4587 N N . LYS B 1 91 ? 12.133 31.281 9.391 1 96.88 91 LYS B N 1
ATOM 4588 C CA . LYS B 1 91 ? 13.484 31.812 9.562 1 96.88 91 LYS B CA 1
ATOM 4589 C C . LYS B 1 91 ? 14.281 30.953 10.539 1 96.88 91 LYS B C 1
ATOM 4591 O O . LYS B 1 91 ? 15.492 30.766 10.367 1 96.88 91 LYS B O 1
ATOM 4596 N N . VAL B 1 92 ? 13.586 30.516 11.531 1 94.81 92 VAL B N 1
ATOM 4597 C CA . VAL B 1 92 ? 14.227 29.688 12.547 1 94.81 92 VAL B CA 1
ATOM 4598 C C . VAL B 1 92 ? 14.664 28.359 11.93 1 94.81 92 VAL B C 1
ATOM 4600 O O . VAL B 1 92 ? 15.781 27.891 12.172 1 94.81 92 VAL B O 1
ATOM 4603 N N . VAL B 1 93 ? 13.836 27.75 11.172 1 97.25 93 VAL B N 1
ATOM 4604 C CA . VAL B 1 93 ? 14.148 26.5 10.508 1 97.25 93 VAL B CA 1
ATOM 4605 C C . VAL B 1 93 ? 15.281 26.703 9.508 1 97.25 93 VAL B C 1
ATOM 4607 O O . VAL B 1 93 ? 16.203 25.891 9.438 1 97.25 93 VAL B O 1
ATOM 4610 N N . GLU B 1 94 ? 15.148 27.75 8.758 1 97.38 94 GLU B N 1
ATOM 4611 C CA . GLU B 1 94 ? 16.156 28.078 7.766 1 97.38 94 GLU B CA 1
ATOM 4612 C C . GLU B 1 94 ? 17.531 28.266 8.414 1 97.38 94 GLU B C 1
ATOM 4614 O O . GLU B 1 94 ? 18.531 27.75 7.914 1 97.38 94 GLU B O 1
ATOM 4619 N N . ASP B 1 95 ? 17.547 28.953 9.508 1 96.75 95 ASP B N 1
ATOM 4620 C CA . ASP B 1 95 ? 18.797 29.219 10.203 1 96.75 95 ASP B CA 1
ATOM 4621 C C . ASP B 1 95 ? 19.406 27.938 10.75 1 96.75 95 ASP B C 1
ATOM 4623 O O . ASP B 1 95 ? 20.625 27.734 10.68 1 96.75 95 ASP B O 1
ATOM 4627 N N . GLU B 1 96 ? 18.594 27.094 11.312 1 95.75 96 GLU B N 1
ATOM 4628 C CA . GLU B 1 96 ? 19.078 25.859 11.898 1 95.75 96 GLU B CA 1
ATOM 4629 C C . GLU B 1 96 ? 19.594 24.906 10.812 1 95.75 96 GLU B C 1
ATOM 4631 O O . GLU B 1 96 ? 20.516 24.125 11.062 1 95.75 96 GLU B O 1
ATOM 4636 N N . LEU B 1 97 ? 19.062 24.984 9.594 1 96.81 97 LEU B N 1
ATOM 4637 C CA . LEU B 1 97 ? 19.406 24.047 8.539 1 96.81 97 LEU B CA 1
ATOM 4638 C C . LEU B 1 97 ? 20.438 24.656 7.578 1 96.81 97 LEU B C 1
ATOM 4640 O O . LEU B 1 97 ? 20.922 23.969 6.676 1 96.81 97 LEU B O 1
ATOM 4644 N N . LYS B 1 98 ? 20.812 25.859 7.727 1 94.88 98 LYS B N 1
ATOM 4645 C CA . LYS B 1 98 ? 21.594 26.625 6.77 1 94.88 98 LYS B CA 1
ATOM 4646 C C . LYS B 1 98 ? 22.969 26 6.559 1 94.88 98 LYS B C 1
ATOM 4648 O O . LYS B 1 98 ? 23.516 26.062 5.461 1 94.88 98 LYS B O 1
ATOM 4653 N N . SER B 1 99 ? 23.516 25.438 7.602 1 93.75 99 SER B N 1
ATOM 4654 C CA . SER B 1 99 ? 24.875 24.906 7.523 1 93.75 99 SER B CA 1
ATOM 4655 C C . SER B 1 99 ? 24.891 23.469 7.027 1 93.75 99 SER B C 1
ATOM 4657 O O . SER B 1 99 ? 25.953 22.891 6.824 1 93.75 99 SER B O 1
ATOM 4659 N N . THR B 1 100 ? 23.766 22.953 6.82 1 96 100 THR B N 1
ATOM 4660 C CA . THR B 1 100 ? 23.672 21.547 6.441 1 96 100 THR B CA 1
ATOM 4661 C C . THR B 1 100 ? 24.047 21.359 4.973 1 96 100 THR B C 1
ATOM 4663 O O . THR B 1 100 ? 23.453 21.969 4.09 1 96 100 THR B O 1
ATOM 4666 N N . ARG B 1 101 ? 25.078 20.562 4.719 1 96.38 101 ARG B N 1
ATOM 4667 C CA . ARG B 1 101 ? 25.438 20.062 3.4 1 96.38 101 ARG B CA 1
ATOM 4668 C C . ARG B 1 101 ? 25.234 18.547 3.322 1 96.38 101 ARG B C 1
ATOM 4670 O O . ARG B 1 101 ? 26.156 17.781 3.615 1 96.38 101 ARG B O 1
ATOM 4677 N N . PHE B 1 102 ? 24.078 18.203 2.84 1 97.12 102 PHE B N 1
ATOM 4678 C CA . PHE B 1 102 ? 23.609 16.828 2.869 1 97.12 102 PHE B CA 1
ATOM 4679 C C . PHE B 1 102 ? 24.219 16.016 1.736 1 97.12 102 PHE B C 1
ATOM 4681 O O . PHE B 1 102 ? 24.359 16.516 0.613 1 97.12 102 PHE B O 1
ATOM 4688 N N . VAL B 1 103 ? 24.656 14.812 2.039 1 96.75 103 VAL B N 1
ATOM 4689 C CA . VAL B 1 103 ? 25.188 13.891 1.04 1 96.75 103 VAL B CA 1
ATOM 4690 C C . VAL B 1 103 ? 24.203 12.742 0.827 1 96.75 103 VAL B C 1
ATOM 4692 O O . VAL B 1 103 ? 24 11.922 1.723 1 96.75 103 VAL B O 1
ATOM 4695 N N . PRO B 1 104 ? 23.562 12.688 -0.32 1 94.06 104 PRO B N 1
ATOM 4696 C CA . PRO B 1 104 ? 22.625 11.594 -0.58 1 94.06 104 PRO B CA 1
ATOM 4697 C C . PRO B 1 104 ? 23.312 10.219 -0.583 1 94.06 104 PRO B C 1
ATOM 4699 O O . PRO B 1 104 ? 24.438 10.086 -1.076 1 94.06 104 PRO B O 1
ATOM 4702 N N . VAL B 1 105 ? 22.719 9.32 0.008 1 94.19 105 VAL B N 1
ATOM 4703 C CA . VAL B 1 105 ? 23.156 7.926 0.016 1 94.19 105 VAL B CA 1
ATOM 4704 C C . VAL B 1 105 ? 22.125 7.055 -0.698 1 94.19 105 VAL B C 1
ATOM 4706 O O . VAL B 1 105 ? 20.938 7.168 -0.441 1 94.19 105 VAL B O 1
ATOM 4709 N N . PRO B 1 106 ? 22.562 6.18 -1.589 1 87.62 106 PRO B N 1
ATOM 4710 C CA . PRO B 1 106 ? 21.641 5.316 -2.324 1 87.62 106 PRO B CA 1
ATOM 4711 C C . PRO B 1 106 ? 20.766 4.461 -1.403 1 87.62 106 PRO B C 1
ATOM 4713 O O . PRO B 1 106 ? 21.25 3.961 -0.384 1 87.62 106 PRO B O 1
ATOM 4716 N N . GLY B 1 107 ? 19.484 4.344 -1.848 1 85.56 107 GLY B N 1
ATOM 4717 C CA . GLY B 1 107 ? 18.594 3.463 -1.117 1 85.56 107 GLY B CA 1
ATOM 4718 C C . GLY B 1 107 ? 17.688 4.203 -0.15 1 85.56 107 GLY B C 1
ATOM 4719 O O . GLY B 1 107 ? 16.703 3.645 0.341 1 85.56 107 GLY B O 1
ATOM 4720 N N . LEU B 1 108 ? 18.016 5.387 0.089 1 93.12 108 LEU B N 1
ATOM 4721 C CA . LEU B 1 108 ? 17.234 6.16 1.051 1 93.12 108 LEU B CA 1
ATOM 4722 C C . LEU B 1 108 ? 16.328 7.148 0.338 1 93.12 108 LEU B C 1
ATOM 4724 O O . LEU B 1 108 ? 16.656 7.637 -0.746 1 93.12 108 LEU B O 1
ATOM 4728 N N . PRO B 1 109 ? 15.164 7.387 0.917 1 91.69 109 PRO B N 1
ATOM 4729 C CA . PRO B 1 109 ? 14.312 8.445 0.372 1 91.69 109 PRO B CA 1
ATOM 4730 C C . PRO B 1 109 ? 14.836 9.844 0.697 1 91.69 109 PRO B C 1
ATOM 4732 O O . PRO B 1 109 ? 15.828 9.984 1.409 1 91.69 109 PRO B O 1
ATOM 4735 N N . ASP B 1 110 ? 14.133 10.805 0.218 1 91.19 110 ASP B N 1
ATOM 4736 C CA . ASP B 1 110 ? 14.531 12.195 0.428 1 91.19 110 ASP B CA 1
ATOM 4737 C C . ASP B 1 110 ? 14.469 12.562 1.908 1 91.19 110 ASP B C 1
ATOM 4739 O O . ASP B 1 110 ? 15.344 13.281 2.41 1 91.19 110 ASP B O 1
ATOM 4743 N N . PHE B 1 111 ? 13.477 12.062 2.551 1 96.62 111 PHE B N 1
ATOM 4744 C CA . PHE B 1 111 ? 13.32 12.422 3.955 1 96.62 111 PHE B CA 1
ATOM 4745 C C . PHE B 1 111 ? 13.984 11.383 4.852 1 96.62 111 PHE B C 1
ATOM 4747 O O . PHE B 1 111 ? 13.516 10.242 4.941 1 96.62 111 PHE B O 1
ATOM 4754 N N . THR B 1 112 ? 15.031 11.734 5.5 1 97.81 112 THR B N 1
ATOM 4755 C CA . THR B 1 112 ? 15.742 10.875 6.434 1 97.81 112 THR B CA 1
ATOM 4756 C C . THR B 1 112 ? 15.953 11.578 7.773 1 97.81 112 THR B C 1
ATOM 4758 O O . THR B 1 112 ? 16.578 11.031 8.68 1 97.81 112 THR B O 1
ATOM 4761 N N . GLY B 1 113 ? 15.453 12.773 7.859 1 97.75 113 GLY B N 1
ATOM 4762 C CA . GLY B 1 113 ? 15.594 13.641 9.023 1 97.75 113 GLY B CA 1
ATOM 4763 C C . GLY B 1 113 ? 15.461 15.109 8.688 1 97.75 113 GLY B C 1
ATOM 4764 O O . GLY B 1 113 ? 15.391 15.484 7.516 1 97.75 113 GLY B O 1
ATOM 4765 N N . GLY B 1 114 ? 15.438 15.898 9.648 1 98.25 114 GLY B N 1
ATOM 4766 C CA . GLY B 1 114 ? 15.219 17.328 9.5 1 98.25 114 GLY B CA 1
ATOM 4767 C C . GLY B 1 114 ? 14.203 17.891 10.477 1 98.25 114 GLY B C 1
ATOM 4768 O O . GLY B 1 114 ? 14.148 17.453 11.633 1 98.25 114 GLY B O 1
ATOM 4769 N N . ALA B 1 115 ? 13.594 18.922 10.039 1 98.62 115 ALA B N 1
ATOM 4770 C CA . ALA B 1 115 ? 12.609 19.594 10.891 1 98.62 115 ALA B CA 1
ATOM 4771 C C . ALA B 1 115 ? 11.203 19.047 10.641 1 98.62 115 ALA B C 1
ATOM 4773 O O . ALA B 1 115 ? 10.672 19.188 9.539 1 98.62 115 ALA B O 1
ATOM 4774 N N . VAL B 1 116 ? 10.625 18.422 11.664 1 98.56 116 VAL B N 1
ATOM 4775 C CA . VAL B 1 116 ? 9.273 17.875 11.602 1 98.56 116 VAL B CA 1
ATOM 4776 C C . VAL B 1 116 ? 8.352 18.656 12.531 1 98.56 116 VAL B C 1
ATOM 4778 O O . VAL B 1 116 ? 8.703 18.922 13.688 1 98.56 116 VAL B O 1
ATOM 4781 N N . GLY B 1 117 ? 7.207 19.062 12 1 98.38 117 GLY B N 1
ATOM 4782 C CA . GLY B 1 117 ? 6.297 19.766 12.891 1 98.38 117 GLY B CA 1
ATOM 4783 C C . GLY B 1 117 ? 5.133 20.406 12.164 1 98.38 117 GLY B C 1
ATOM 4784 O O . GLY B 1 117 ? 4.582 19.828 11.227 1 98.38 117 GLY B O 1
ATOM 4785 N N . PHE B 1 118 ? 4.66 21.547 12.766 1 98.69 118 PHE B N 1
ATOM 4786 C CA . PHE B 1 118 ? 3.51 22.219 12.18 1 98.69 118 PHE B CA 1
ATOM 4787 C C . PHE B 1 118 ? 3.719 23.734 12.188 1 98.69 118 PHE B C 1
ATOM 4789 O O . PHE B 1 118 ? 4.574 24.25 12.914 1 98.69 118 PHE B O 1
ATOM 4796 N N . ILE B 1 119 ? 3.059 24.391 11.305 1 98.56 119 ILE B N 1
ATOM 4797 C CA . ILE B 1 119 ? 2.961 25.844 11.227 1 98.56 119 ILE B CA 1
ATOM 4798 C C . ILE B 1 119 ? 1.494 26.266 11.266 1 98.56 119 ILE B C 1
ATOM 4800 O O . ILE B 1 119 ? 0.697 25.828 10.43 1 98.56 119 ILE B O 1
ATOM 4804 N N . SER B 1 120 ? 1.173 27.109 12.172 1 98.38 120 SER B N 1
ATOM 4805 C CA . SER B 1 120 ? -0.205 27.547 12.344 1 98.38 120 SER B CA 1
ATOM 4806 C C . SER B 1 120 ? -0.651 28.438 11.188 1 98.38 120 SER B C 1
ATOM 4808 O O . SER B 1 120 ? 0.171 29.109 10.562 1 98.38 120 SER B O 1
ATOM 4810 N N . TYR B 1 121 ? -1.938 28.438 11 1 98.31 121 TYR B N 1
ATOM 4811 C CA . TYR B 1 121 ? -2.543 29.328 10.016 1 98.31 121 TYR B CA 1
ATOM 4812 C C . TYR B 1 121 ? -2.166 30.781 10.289 1 98.31 121 TYR B C 1
ATOM 4814 O O . TYR B 1 121 ? -1.924 31.547 9.352 1 98.31 121 TYR B O 1
ATOM 4822 N N . ASP B 1 122 ? -1.97 31.109 11.438 1 97.75 122 ASP B N 1
ATOM 4823 C CA . ASP B 1 122 ? -1.829 32.5 11.883 1 97.75 122 ASP B CA 1
ATOM 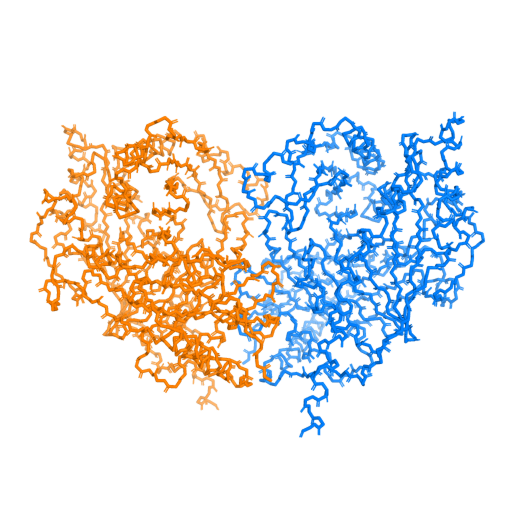4824 C C . ASP B 1 122 ? -0.421 33 11.609 1 97.75 122 ASP B C 1
ATOM 4826 O O . ASP B 1 122 ? -0.169 34.219 11.719 1 97.75 122 ASP B O 1
ATOM 4830 N N . CYS B 1 123 ? 0.373 32.125 11.195 1 97.56 123 CYS B N 1
ATOM 4831 C CA . CYS B 1 123 ? 1.721 32.562 10.828 1 97.56 123 CYS B CA 1
ATOM 4832 C C . CYS B 1 123 ? 1.714 33.312 9.508 1 97.56 123 CYS B C 1
ATOM 4834 O O . CYS B 1 123 ? 2.709 33.938 9.141 1 97.56 123 CYS B O 1
ATOM 4836 N N . VAL B 1 124 ? 0.608 33.375 8.852 1 97.31 124 VAL B N 1
ATOM 4837 C CA . VAL B 1 124 ? 0.497 34.094 7.59 1 97.31 124 VAL B CA 1
ATOM 4838 C C . VAL B 1 124 ? 0.864 35.562 7.801 1 97.31 124 VAL B C 1
ATOM 4840 O O . VAL B 1 124 ? 1.351 36.219 6.883 1 97.31 124 VAL B O 1
ATOM 4843 N N . ARG B 1 125 ? 0.686 36.062 9.008 1 96.38 125 ARG B N 1
ATOM 4844 C CA . ARG B 1 125 ? 0.99 37.469 9.312 1 96.38 125 ARG B CA 1
ATOM 4845 C C . ARG B 1 125 ? 2.455 37.781 9.031 1 96.38 125 ARG B C 1
ATOM 4847 O O . ARG B 1 125 ? 2.809 38.938 8.781 1 96.38 125 ARG B O 1
ATOM 4854 N N . TYR B 1 126 ? 3.27 36.75 9.078 1 95.88 126 TYR B N 1
ATOM 4855 C CA . TYR B 1 126 ? 4.691 36.969 8.828 1 95.88 126 TYR B CA 1
ATOM 4856 C C . TYR B 1 126 ? 4.984 36.969 7.332 1 95.88 126 TYR B C 1
ATOM 4858 O O . TYR B 1 126 ? 6.027 37.469 6.895 1 95.88 126 TYR B O 1
ATOM 4866 N N . PHE B 1 127 ? 4.113 36.375 6.543 1 95.06 127 PHE B N 1
ATOM 4867 C CA . PHE B 1 127 ? 4.309 36.25 5.105 1 95.06 127 PHE B CA 1
ATOM 4868 C C . PHE B 1 127 ? 3.516 37.312 4.355 1 95.06 127 PHE B C 1
ATOM 4870 O O . PHE B 1 127 ? 3.922 37.781 3.281 1 95.06 127 PHE B O 1
ATOM 4877 N N . GLU B 1 128 ? 2.334 37.594 4.922 1 95 128 GLU B N 1
ATOM 4878 C CA . GLU B 1 128 ? 1.439 38.656 4.449 1 95 128 GLU B CA 1
ATOM 4879 C C . GLU B 1 128 ? 1.012 39.562 5.59 1 95 128 GLU B C 1
ATOM 4881 O O . GLU B 1 128 ? -0.117 39.469 6.078 1 95 128 GLU B O 1
ATOM 4886 N N . PRO B 1 129 ? 1.75 40.562 5.816 1 95 129 PRO B N 1
ATOM 4887 C CA . PRO B 1 129 ? 1.551 41.375 7.008 1 95 129 PRO B CA 1
ATOM 4888 C C . PRO B 1 129 ? 0.188 42.062 7.027 1 95 129 PRO B C 1
ATOM 4890 O O . PRO B 1 129 ? -0.339 42.375 8.102 1 95 129 PRO B O 1
ATOM 4893 N N . LYS B 1 130 ? -0.397 42.281 5.906 1 94.69 130 LYS B N 1
ATOM 4894 C CA . LYS B 1 130 ? -1.692 42.938 5.828 1 94.69 130 LYS B CA 1
ATOM 4895 C C . LYS B 1 130 ? -2.779 42.125 6.512 1 94.69 130 LYS B C 1
ATOM 4897 O O . LYS B 1 130 ? -3.84 42.656 6.855 1 94.69 130 LYS B O 1
ATOM 4902 N N . THR B 1 131 ? -2.51 40.906 6.73 1 94.81 131 THR B N 1
ATOM 4903 C CA . THR B 1 131 ? -3.52 40.031 7.309 1 94.81 131 THR B CA 1
ATOM 4904 C C . THR B 1 131 ? -3.498 40.094 8.836 1 94.81 131 THR B C 1
ATOM 4906 O O . THR B 1 131 ? -4.414 39.625 9.5 1 94.81 131 THR B O 1
ATOM 4909 N N . ALA B 1 132 ? -2.541 40.719 9.391 1 94.06 132 ALA B N 1
ATOM 4910 C CA . ALA B 1 132 ? -2.365 40.75 10.844 1 94.06 132 ALA B CA 1
ATOM 4911 C C . ALA B 1 132 ? -3.576 41.375 11.531 1 94.06 132 ALA B C 1
ATOM 4913 O O . ALA B 1 132 ? -4.109 42.406 11.062 1 94.06 132 ALA B O 1
ATOM 4914 N N . ARG B 1 133 ? -4.047 40.688 12.523 1 93.19 133 ARG B N 1
ATOM 4915 C CA . ARG B 1 133 ? -5.129 41.156 13.383 1 93.19 133 ARG B CA 1
ATOM 4916 C C . ARG B 1 133 ? -4.891 40.75 14.836 1 93.19 133 ARG B C 1
ATOM 4918 O O . ARG B 1 133 ? -4.168 39.781 15.102 1 93.19 133 ARG B O 1
ATOM 4925 N N . SER B 1 134 ? -5.461 41.531 15.711 1 93.25 134 SER B N 1
ATOM 4926 C CA . SER B 1 134 ? -5.52 41.094 17.109 1 93.25 134 SER B CA 1
ATOM 4927 C C . SER B 1 134 ? -6.617 40.062 17.312 1 93.25 134 SER B C 1
ATOM 4929 O O . SER B 1 134 ? -7.801 40.375 17.156 1 93.25 134 SER B O 1
ATOM 4931 N N . LEU B 1 135 ? -6.242 38.875 17.609 1 95.75 135 LEU B N 1
ATOM 4932 C CA . LEU B 1 135 ? -7.188 37.781 17.719 1 95.75 135 LEU B CA 1
ATOM 4933 C C . LEU B 1 135 ? -7.141 37.156 19.094 1 95.75 135 LEU B C 1
ATOM 4935 O O . LEU B 1 135 ? -6.09 37.125 19.75 1 95.75 135 LEU B O 1
ATOM 4939 N N . GLU B 1 136 ? -8.211 36.625 19.562 1 96.38 136 GLU B N 1
ATOM 4940 C CA . GLU B 1 136 ? -8.219 35.75 20.734 1 96.38 136 GLU B CA 1
ATOM 4941 C C . GLU B 1 136 ? -7.523 34.406 20.453 1 96.38 136 GLU B C 1
ATOM 4943 O O . GLU B 1 136 ? -7.473 33.969 19.312 1 96.38 136 GLU B O 1
ATOM 4948 N N . ASP B 1 137 ? -6.949 33.844 21.5 1 95.75 137 ASP B N 1
ATOM 4949 C CA . ASP B 1 137 ? -6.23 32.594 21.359 1 95.75 137 ASP B CA 1
ATOM 4950 C C . ASP B 1 137 ? -6.762 31.547 22.328 1 95.75 137 ASP B C 1
ATOM 4952 O O . ASP B 1 137 ? -6.09 31.203 23.312 1 95.75 137 ASP B O 1
ATOM 4956 N N . PRO B 1 138 ? -7.793 30.984 21.984 1 92.81 138 PRO B N 1
ATOM 4957 C CA . PRO B 1 138 ? -8.43 30.062 22.922 1 92.81 138 PRO B CA 1
ATOM 4958 C C . PRO B 1 138 ? -7.617 28.797 23.156 1 92.81 138 PRO B C 1
ATOM 4960 O O . PRO B 1 138 ? -7.746 28.156 24.188 1 92.81 138 PRO B O 1
ATOM 4963 N N . LEU B 1 139 ? -6.836 28.359 22.266 1 94.75 139 LEU B N 1
ATOM 4964 C CA . LEU B 1 139 ? -6.078 27.109 22.422 1 94.75 139 LEU B CA 1
ATOM 4965 C C . LEU B 1 139 ? -4.801 27.359 23.219 1 94.75 139 LEU B C 1
ATOM 4967 O O . LEU B 1 139 ? -4.34 26.484 23.953 1 94.75 139 LEU B O 1
ATOM 4971 N N . GLY B 1 140 ? -4.215 28.516 23 1 95.69 140 GLY B N 1
ATOM 4972 C CA . GLY B 1 140 ? -2.994 28.859 23.703 1 95.69 140 GLY B CA 1
ATOM 4973 C C . GLY B 1 140 ? -1.812 28 23.328 1 95.69 140 GLY B C 1
ATOM 4974 O O . GLY B 1 140 ? -1.034 27.578 24.188 1 95.69 140 GLY B O 1
ATOM 4975 N N . ILE B 1 141 ? -1.719 27.641 22.078 1 96.44 141 ILE B N 1
ATOM 4976 C CA . ILE B 1 141 ? -0.601 26.828 21.609 1 96.44 141 ILE B CA 1
ATOM 4977 C C . ILE B 1 141 ? 0.396 27.703 20.859 1 96.44 141 ILE B C 1
ATOM 4979 O O . ILE B 1 141 ? 0.06 28.812 20.438 1 96.44 141 ILE B O 1
ATOM 4983 N N . PRO B 1 142 ? 1.649 27.234 20.672 1 97.81 142 PRO B N 1
ATOM 4984 C CA . PRO B 1 142 ? 2.613 27.984 19.859 1 97.81 142 PRO B CA 1
ATOM 4985 C C . PRO B 1 142 ? 2.162 28.141 18.406 1 97.81 142 PRO B C 1
ATOM 4987 O O . PRO B 1 142 ? 1.316 27.375 17.938 1 97.81 142 PRO B O 1
ATOM 4990 N N . ASP B 1 143 ? 2.77 29.141 17.75 1 97.56 143 ASP B N 1
ATOM 4991 C CA . ASP B 1 143 ? 2.512 29.344 16.328 1 97.56 143 ASP B CA 1
ATOM 4992 C C . ASP B 1 143 ? 3.119 28.219 15.5 1 97.56 143 ASP B C 1
ATOM 4994 O O . ASP B 1 143 ? 2.604 27.875 14.43 1 97.56 143 ASP B O 1
ATOM 4998 N N . ALA B 1 144 ? 4.199 27.734 15.953 1 98.5 144 ALA B N 1
ATOM 4999 C CA . ALA B 1 144 ? 4.852 26.609 15.281 1 98.5 144 ALA B CA 1
ATOM 5000 C C . ALA B 1 144 ? 5.75 25.844 16.25 1 98.5 144 ALA B C 1
ATOM 5002 O O . ALA B 1 144 ? 6.289 26.422 17.188 1 98.5 144 ALA B O 1
ATOM 5003 N N . VAL B 1 145 ? 5.852 24.609 16.109 1 98.38 145 VAL B N 1
ATOM 5004 C CA . VAL B 1 145 ? 6.816 23.75 16.797 1 98.38 145 VAL B CA 1
ATOM 5005 C C . VAL B 1 145 ? 7.527 22.859 15.781 1 98.38 145 VAL B C 1
ATOM 5007 O O . VAL B 1 145 ? 6.883 22.219 14.945 1 98.38 145 VAL B O 1
ATOM 5010 N N . PHE B 1 146 ? 8.859 22.828 15.812 1 98.25 146 PHE B N 1
ATOM 5011 C CA . PHE B 1 146 ? 9.648 21.969 14.945 1 98.25 146 PHE B CA 1
ATOM 5012 C C . PHE B 1 146 ? 10.547 21.047 15.766 1 98.25 146 PHE B C 1
ATOM 5014 O O . PHE B 1 146 ? 11.25 21.5 16.672 1 98.25 146 PHE B O 1
ATOM 5021 N N . MET B 1 147 ? 10.453 19.828 15.516 1 98.12 147 MET B N 1
ATOM 5022 C CA . MET B 1 147 ? 11.359 18.812 16.047 1 98.12 147 MET B CA 1
ATOM 5023 C C . MET B 1 147 ? 12.469 18.5 15.055 1 98.12 147 MET B C 1
ATOM 5025 O O . MET B 1 147 ? 12.203 18.016 13.953 1 98.12 147 MET B O 1
ATOM 5029 N N . PHE B 1 148 ? 13.648 18.781 15.414 1 97.88 148 PHE B N 1
ATOM 5030 C CA . PHE B 1 148 ? 14.781 18.422 14.562 1 97.88 148 PHE B CA 1
ATOM 5031 C C . PHE B 1 148 ? 15.266 17 14.891 1 97.88 148 PHE B C 1
ATOM 5033 O O . PHE B 1 148 ? 15.891 16.781 15.93 1 97.88 148 PHE B O 1
ATOM 5040 N N . CYS B 1 149 ? 15.039 16.125 13.984 1 97.25 149 CYS B N 1
ATOM 5041 C CA . CYS B 1 149 ? 15.297 14.703 14.211 1 97.25 149 CYS B CA 1
ATOM 5042 C C . CYS B 1 149 ? 16.5 14.227 13.398 1 97.25 149 CYS B C 1
ATOM 5044 O O . CYS B 1 149 ? 16.484 14.289 12.164 1 97.25 149 CYS B O 1
ATOM 5046 N N . ASP B 1 150 ? 17.469 13.656 14.109 1 97.38 150 ASP B N 1
ATOM 5047 C CA . ASP B 1 150 ? 18.672 13.141 13.469 1 97.38 150 ASP B CA 1
ATOM 5048 C C . ASP B 1 150 ? 18.578 11.633 13.234 1 97.38 150 ASP B C 1
ATOM 5050 O O . ASP B 1 150 ? 19.344 11.062 12.461 1 97.38 150 ASP B O 1
ATOM 5054 N N . THR B 1 151 ? 17.719 11 13.977 1 97.56 151 THR B N 1
ATOM 5055 C CA . THR B 1 151 ? 17.484 9.57 13.852 1 97.56 151 THR B CA 1
ATOM 5056 C C . THR B 1 151 ? 16 9.281 13.664 1 97.56 151 THR B C 1
ATOM 5058 O O . THR B 1 151 ? 15.18 9.672 14.492 1 97.56 151 THR B O 1
ATOM 5061 N N . ILE B 1 152 ? 15.664 8.625 12.523 1 98.12 152 ILE B N 1
ATOM 5062 C CA . ILE B 1 152 ? 14.266 8.281 12.297 1 98.12 152 ILE B CA 1
ATOM 5063 C C . ILE B 1 152 ? 14.164 6.863 11.734 1 98.12 152 ILE B C 1
ATOM 5065 O O . ILE B 1 152 ? 15.172 6.281 11.32 1 98.12 152 ILE B O 1
ATOM 5069 N N . LEU B 1 153 ? 13.008 6.324 11.812 1 98.19 153 LEU B N 1
ATOM 5070 C CA . LEU B 1 153 ? 12.664 5.059 11.172 1 98.19 153 LEU B CA 1
ATOM 5071 C C . LEU B 1 153 ? 11.961 5.293 9.836 1 98.19 153 LEU B C 1
ATOM 5073 O O . LEU B 1 153 ? 11.023 6.09 9.758 1 98.19 153 LEU B O 1
ATOM 5077 N N . VAL B 1 154 ? 12.438 4.617 8.836 1 98.06 154 VAL B N 1
ATOM 5078 C CA . VAL B 1 154 ? 11.836 4.695 7.516 1 98.06 154 VAL B CA 1
ATOM 5079 C C . VAL B 1 154 ? 11.289 3.326 7.113 1 98.06 154 VAL B C 1
ATOM 5081 O O . VAL B 1 154 ? 12.062 2.396 6.863 1 98.06 154 VAL B O 1
ATOM 5084 N N . PHE B 1 155 ? 10.008 3.225 7.055 1 96.31 155 PHE B N 1
ATOM 5085 C CA . PHE B 1 155 ? 9.367 2.027 6.516 1 96.31 155 PHE B CA 1
ATOM 5086 C C . PHE B 1 155 ? 9.148 2.156 5.016 1 96.31 155 PHE B C 1
ATOM 5088 O O . PHE B 1 155 ? 8.547 3.129 4.551 1 96.31 155 PHE B O 1
ATOM 5095 N N . ASP B 1 156 ? 9.672 1.248 4.277 1 92.62 156 ASP B N 1
ATOM 5096 C CA . ASP B 1 156 ? 9.406 1.101 2.85 1 92.62 156 ASP B CA 1
ATOM 5097 C C . ASP B 1 156 ? 8.438 -0.049 2.586 1 92.62 156 ASP B C 1
ATOM 5099 O O . ASP B 1 156 ? 8.852 -1.206 2.49 1 92.62 156 ASP B O 1
ATOM 5103 N N . HIS B 1 157 ? 7.188 0.28 2.375 1 90.38 157 HIS B N 1
ATOM 5104 C CA . HIS B 1 157 ? 6.141 -0.733 2.293 1 90.38 157 HIS B CA 1
ATOM 5105 C C . HIS B 1 157 ? 6.215 -1.492 0.972 1 90.38 157 HIS B C 1
ATOM 5107 O O . HIS B 1 157 ? 5.703 -2.609 0.865 1 90.38 157 HIS B O 1
ATOM 5113 N N . LEU B 1 158 ? 6.836 -0.893 0.003 1 86.25 158 LEU B N 1
ATOM 5114 C CA . LEU B 1 158 ? 6.988 -1.563 -1.283 1 86.25 158 LEU B CA 1
ATOM 5115 C C . LEU B 1 158 ? 7.852 -2.811 -1.147 1 86.25 158 LEU B C 1
ATOM 5117 O O . LEU B 1 158 ? 7.496 -3.877 -1.655 1 86.25 158 LEU B O 1
ATOM 5121 N N . PHE B 1 159 ? 8.922 -2.662 -0.362 1 89.44 159 PHE B N 1
ATOM 5122 C CA . PHE B 1 159 ? 9.891 -3.75 -0.272 1 89.44 159 PHE B CA 1
ATOM 5123 C C . PHE B 1 159 ? 9.742 -4.5 1.047 1 89.44 159 PHE B C 1
ATOM 5125 O O . PHE B 1 159 ? 10.383 -5.531 1.258 1 89.44 159 PHE B O 1
ATOM 5132 N N . GLY B 1 160 ? 8.883 -3.965 1.896 1 91.75 160 GLY B N 1
ATOM 5133 C CA . GLY B 1 160 ? 8.711 -4.605 3.189 1 91.75 160 GLY B CA 1
ATOM 5134 C C . GLY B 1 160 ? 9.945 -4.523 4.066 1 91.75 160 GLY B C 1
ATOM 5135 O O . GLY B 1 160 ? 10.352 -5.516 4.672 1 91.75 160 GLY B O 1
ATOM 5136 N N . ILE B 1 161 ? 10.531 -3.311 4.066 1 94.56 161 ILE B N 1
ATOM 5137 C CA . ILE B 1 161 ? 11.766 -3.154 4.824 1 94.56 161 ILE B CA 1
ATOM 5138 C C . ILE B 1 161 ? 11.648 -1.962 5.773 1 94.56 161 ILE B C 1
ATOM 5140 O O . ILE B 1 161 ? 10.836 -1.062 5.547 1 94.56 161 ILE B O 1
ATOM 5144 N N . LEU B 1 162 ? 12.344 -2.016 6.848 1 96.81 162 LEU B N 1
ATOM 5145 C CA . LEU B 1 162 ? 12.531 -0.949 7.824 1 96.81 162 LEU B CA 1
ATOM 5146 C C . LEU B 1 162 ? 13.984 -0.502 7.871 1 96.81 162 LEU B C 1
ATOM 5148 O O . LEU B 1 162 ? 14.891 -1.331 8.008 1 96.81 162 LEU B O 1
ATOM 5152 N N . ARG B 1 163 ? 14.203 0.746 7.711 1 97.62 163 ARG B N 1
ATOM 5153 C CA . ARG B 1 163 ? 15.539 1.307 7.855 1 97.62 163 ARG B CA 1
ATOM 5154 C C . ARG B 1 163 ? 15.625 2.232 9.07 1 97.62 163 ARG B C 1
ATOM 5156 O O . ARG B 1 163 ? 14.766 3.1 9.25 1 97.62 163 ARG B O 1
ATOM 5163 N N . ILE B 1 164 ? 16.562 1.982 9.883 1 98.06 164 ILE B N 1
ATOM 5164 C CA . ILE B 1 164 ? 16.922 2.92 10.945 1 98.06 164 ILE B CA 1
ATOM 5165 C C . ILE B 1 164 ? 18.016 3.861 10.453 1 98.06 164 ILE B C 1
ATOM 5167 O O . ILE B 1 164 ? 19.141 3.436 10.219 1 98.06 164 ILE B O 1
ATOM 5171 N N . VAL B 1 165 ? 17.672 5.113 10.312 1 98.56 165 VAL B N 1
ATOM 5172 C CA . VAL B 1 165 ? 18.594 6.066 9.703 1 98.56 165 VAL B CA 1
ATOM 5173 C C . VAL B 1 165 ? 19.078 7.066 10.75 1 98.56 165 VAL B C 1
ATOM 5175 O O . VAL B 1 165 ? 18.281 7.57 11.555 1 98.56 165 VAL B O 1
ATOM 5178 N N . SER B 1 166 ? 20.297 7.277 10.844 1 98.38 166 SER B N 1
ATOM 5179 C CA . SER B 1 166 ? 20.922 8.344 11.617 1 98.38 166 SER B CA 1
ATOM 5180 C C . SER B 1 166 ? 21.922 9.125 10.773 1 98.38 166 SER B C 1
ATOM 5182 O O . SER B 1 166 ? 22.141 8.797 9.602 1 98.38 166 SER B O 1
ATOM 5184 N N . HIS B 1 167 ? 22.516 10.211 11.289 1 98.5 167 HIS B N 1
ATOM 5185 C CA . HIS B 1 167 ? 23.344 11.086 10.469 1 98.5 167 HIS B CA 1
ATOM 5186 C C . HIS B 1 167 ? 24.688 11.367 11.156 1 98.5 167 HIS B C 1
ATOM 5188 O O . HIS B 1 167 ? 24.719 11.766 12.32 1 98.5 167 HIS B O 1
ATOM 5194 N N . ALA B 1 168 ? 25.75 11.086 10.445 1 97.94 168 ALA B N 1
ATOM 5195 C CA . ALA B 1 168 ? 27.047 11.633 10.836 1 97.94 168 ALA B CA 1
ATOM 5196 C C . ALA B 1 168 ? 27.156 13.109 10.461 1 97.94 168 ALA B C 1
ATOM 5198 O O . ALA B 1 168 ? 27.156 13.453 9.281 1 97.94 168 ALA B O 1
ATOM 5199 N N . LYS B 1 169 ? 27.25 13.953 11.484 1 96.56 169 LYS B N 1
ATOM 5200 C CA . LYS B 1 169 ? 27.219 15.391 11.258 1 96.56 169 LYS B CA 1
ATOM 5201 C C . LYS B 1 169 ? 28.422 16.078 11.914 1 96.56 169 LYS B C 1
ATOM 5203 O O . LYS B 1 169 ? 28.844 15.688 13.016 1 96.56 169 LYS B O 1
ATOM 5208 N N . TRP B 1 170 ? 28.953 17.062 11.227 1 95.44 170 TRP B N 1
ATOM 5209 C CA . TRP B 1 170 ? 29.984 17.906 11.805 1 95.44 170 TRP B CA 1
ATOM 5210 C C . TRP B 1 170 ? 29.875 19.344 11.281 1 95.44 170 TRP B C 1
ATOM 5212 O O . TRP B 1 170 ? 29.172 19.594 10.289 1 95.44 170 TRP B O 1
ATOM 5222 N N . THR B 1 171 ? 30.438 20.281 11.953 1 90.31 171 THR B N 1
ATOM 5223 C CA . THR B 1 171 ? 30.281 21.703 11.609 1 90.31 171 THR B CA 1
ATOM 5224 C C . THR B 1 171 ? 31.531 22.219 10.891 1 90.31 171 THR B C 1
ATOM 5226 O O . THR B 1 171 ? 31.453 23.172 10.109 1 90.31 171 THR B O 1
ATOM 5229 N N . ASP B 1 172 ? 32.625 21.547 11.117 1 87.44 172 ASP B N 1
ATOM 5230 C CA . ASP B 1 172 ? 33.875 22.031 10.555 1 87.44 172 ASP B CA 1
ATOM 5231 C C . ASP B 1 172 ? 33.906 21.891 9.039 1 87.44 172 ASP B C 1
ATOM 5233 O O . ASP B 1 172 ? 33.406 20.891 8.492 1 87.44 172 ASP B O 1
ATOM 5237 N N . LEU B 1 173 ? 34.375 22.875 8.414 1 85.12 173 LEU B N 1
ATOM 5238 C CA . LEU B 1 173 ? 34.5 22.844 6.961 1 85.12 173 LEU B CA 1
ATOM 5239 C C . LEU B 1 173 ? 35.562 21.828 6.527 1 85.12 173 LEU B C 1
ATOM 5241 O O . LEU B 1 173 ? 35.438 21.203 5.477 1 85.12 173 LEU B O 1
ATOM 5245 N N . ASN B 1 174 ? 36.656 21.797 7.309 1 89.12 174 ASN B N 1
ATOM 5246 C CA . ASN B 1 174 ? 37.719 20.812 7.094 1 89.12 174 ASN B CA 1
ATOM 5247 C C . ASN B 1 174 ? 37.875 19.891 8.297 1 89.12 174 ASN B C 1
ATOM 5249 O O . ASN B 1 174 ? 38.844 20.016 9.055 1 89.12 174 ASN B O 1
ATOM 5253 N N . PRO B 1 175 ? 36.938 18.984 8.328 1 91.88 175 PRO B N 1
ATOM 5254 C CA . PRO B 1 175 ? 36.969 18.125 9.516 1 91.88 175 PRO B CA 1
ATOM 5255 C C . PRO B 1 175 ? 38.156 17.172 9.547 1 91.88 175 PRO B C 1
ATOM 5257 O O . PRO B 1 175 ? 38.594 16.688 8.5 1 91.88 175 PRO B O 1
ATOM 5260 N N . SER B 1 176 ? 38.656 16.953 10.758 1 94.62 176 SER B N 1
ATOM 5261 C CA . SER B 1 176 ? 39.688 15.922 10.922 1 94.62 176 SER B CA 1
ATOM 5262 C C . SER B 1 176 ? 39.094 14.531 10.797 1 94.62 176 SER B C 1
ATOM 5264 O O . SER B 1 176 ? 37.875 14.359 10.914 1 94.62 176 SER B O 1
ATOM 5266 N N . GLN B 1 177 ? 39.938 13.633 10.555 1 95.12 177 GLN B N 1
ATOM 5267 C CA . GLN B 1 177 ? 39.469 12.25 10.516 1 95.12 177 GLN B CA 1
ATOM 5268 C C . GLN B 1 177 ? 38.844 11.836 11.844 1 95.12 177 GLN B C 1
ATOM 5270 O O . GLN B 1 177 ? 37.875 11.07 11.859 1 95.12 177 GLN B O 1
ATOM 5275 N N . GLU B 1 178 ? 39.375 12.359 12.82 1 95.94 178 GLU B N 1
ATOM 5276 C CA . GLU B 1 178 ? 38.875 12.039 14.148 1 95.94 178 GLU B CA 1
ATOM 5277 C C . GLU B 1 178 ? 37.469 12.594 14.336 1 95.94 178 GLU B C 1
ATOM 5279 O O . GLU B 1 178 ? 36.625 11.945 14.953 1 95.94 178 GLU B O 1
ATOM 5284 N N . THR B 1 179 ? 37.281 13.75 13.844 1 96.5 179 THR B N 1
ATOM 5285 C CA . THR B 1 179 ? 35.969 14.367 13.914 1 96.5 179 THR B CA 1
ATOM 5286 C C . THR B 1 179 ? 34.938 13.531 13.156 1 96.5 179 THR B C 1
ATOM 5288 O O . THR B 1 179 ? 33.812 13.305 13.648 1 96.5 179 THR B O 1
ATOM 5291 N N . ILE B 1 180 ? 35.344 13.102 12.008 1 97 180 ILE B N 1
ATOM 5292 C CA . ILE B 1 180 ? 34.469 12.305 11.164 1 97 180 ILE B CA 1
ATOM 5293 C C . ILE B 1 180 ? 34.156 10.977 11.844 1 97 180 ILE B C 1
ATOM 5295 O O . ILE B 1 180 ? 33 10.531 11.883 1 97 180 ILE B O 1
ATOM 5299 N N . LYS B 1 181 ? 35.156 10.352 12.383 1 97.44 181 LYS B N 1
ATOM 5300 C CA . LYS B 1 181 ? 35 9.07 13.062 1 97.44 181 LYS B CA 1
ATOM 5301 C C . LYS B 1 181 ? 34.062 9.195 14.266 1 97.44 181 LYS B C 1
ATOM 5303 O O . LYS B 1 181 ? 33.219 8.32 14.5 1 97.44 181 LYS B O 1
ATOM 5308 N N . THR B 1 182 ? 34.25 10.227 14.961 1 97.56 182 THR B N 1
ATOM 5309 C CA . THR B 1 182 ? 33.438 10.453 16.141 1 97.56 182 THR B CA 1
ATOM 5310 C C . THR B 1 182 ? 31.969 10.633 15.734 1 97.56 182 THR B C 1
ATOM 5312 O O . THR B 1 182 ? 31.062 10.07 16.359 1 97.56 182 THR B O 1
ATOM 5315 N N . ALA B 1 183 ? 31.734 11.438 14.727 1 97.81 183 ALA B N 1
ATOM 5316 C CA . ALA B 1 183 ? 30.391 11.664 14.227 1 97.81 183 ALA B CA 1
ATOM 5317 C C . ALA B 1 183 ? 29.75 10.367 13.75 1 97.81 183 ALA B C 1
ATOM 5319 O O . ALA B 1 183 ? 28.578 10.094 14.047 1 97.81 183 ALA B O 1
ATOM 5320 N N . TYR B 1 184 ? 30.5 9.594 13.008 1 97.94 184 TYR B N 1
ATOM 5321 C CA . TYR B 1 184 ? 30.031 8.312 12.5 1 97.94 184 TYR B CA 1
ATOM 5322 C C . TYR B 1 184 ? 29.672 7.367 13.648 1 97.94 184 TYR B C 1
ATOM 5324 O O . TYR B 1 184 ? 28.609 6.734 13.641 1 97.94 184 TYR B O 1
ATOM 5332 N N . ASN B 1 185 ? 30.562 7.305 14.578 1 97.88 185 ASN B N 1
ATOM 5333 C CA . ASN B 1 185 ? 30.359 6.406 15.711 1 97.88 185 ASN B CA 1
ATOM 5334 C C . ASN B 1 185 ? 29.156 6.809 16.531 1 97.88 185 ASN B C 1
ATOM 5336 O O . ASN B 1 185 ? 28.438 5.953 17.062 1 97.88 185 ASN B O 1
ATOM 5340 N N . THR B 1 186 ? 29.016 8.047 16.672 1 97.69 186 THR B N 1
ATOM 5341 C CA . THR B 1 186 ? 27.844 8.531 17.391 1 97.69 186 THR B CA 1
ATOM 5342 C C . THR B 1 186 ? 26.562 8.117 16.672 1 97.69 186 THR B C 1
ATOM 5344 O O . THR B 1 186 ? 25.625 7.633 17.297 1 97.69 186 THR B O 1
ATOM 5347 N N . ALA B 1 187 ? 26.516 8.344 15.367 1 97.94 187 ALA B N 1
ATOM 5348 C CA . ALA B 1 187 ? 25.359 7.945 14.57 1 97.94 187 ALA B CA 1
ATOM 5349 C C . ALA B 1 187 ? 25.125 6.438 14.648 1 97.94 187 ALA B C 1
ATOM 5351 O O . ALA B 1 187 ? 23.984 5.984 14.758 1 97.94 187 ALA B O 1
ATOM 5352 N N . GLN B 1 188 ? 26.156 5.719 14.57 1 97.75 188 GLN B N 1
ATOM 5353 C CA . GLN B 1 188 ? 26.078 4.262 14.656 1 97.75 188 GLN B CA 1
ATOM 5354 C C . GLN B 1 188 ? 25.531 3.828 16.016 1 97.75 188 GLN B C 1
ATOM 5356 O O . GLN B 1 188 ? 24.734 2.885 16.109 1 97.75 188 GLN B O 1
ATOM 5361 N N . ALA B 1 189 ? 26 4.465 17.047 1 97.19 189 ALA B N 1
ATOM 5362 C CA . ALA B 1 189 ? 25.516 4.164 18.391 1 97.19 189 ALA B CA 1
ATOM 5363 C C . ALA B 1 189 ? 24.016 4.438 18.516 1 97.19 189 ALA B C 1
ATOM 5365 O O . ALA B 1 189 ? 23.297 3.697 19.188 1 97.19 189 ALA B O 1
ATOM 5366 N N . ASN B 1 190 ? 23.594 5.535 17.922 1 96.88 190 ASN B N 1
ATOM 5367 C CA . ASN B 1 190 ? 22.172 5.844 17.906 1 96.88 190 ASN B CA 1
ATOM 5368 C C . ASN B 1 190 ? 21.375 4.746 17.203 1 96.88 190 ASN B C 1
ATOM 5370 O O . ASN B 1 190 ? 20.312 4.348 17.688 1 96.88 190 ASN B O 1
ATOM 5374 N N . ILE B 1 191 ? 21.844 4.262 16.078 1 97.38 191 ILE B N 1
ATOM 5375 C CA . ILE B 1 191 ? 21.188 3.201 15.32 1 97.38 191 ILE B CA 1
ATOM 5376 C C . ILE B 1 191 ? 21.078 1.942 16.172 1 97.38 191 ILE B C 1
ATOM 5378 O O . ILE B 1 191 ? 20.031 1.306 16.234 1 97.38 191 ILE B O 1
ATOM 5382 N N . LYS B 1 192 ? 22.141 1.609 16.828 1 95.94 192 LYS B N 1
ATOM 5383 C CA . LYS B 1 192 ? 22.172 0.411 17.656 1 95.94 192 LYS B CA 1
ATOM 5384 C C . LYS B 1 192 ? 21.172 0.513 18.812 1 95.94 192 LYS B C 1
ATOM 5386 O O . LYS B 1 192 ? 20.469 -0.456 19.125 1 95.94 192 LYS B O 1
ATOM 5391 N N . ARG B 1 193 ? 21.156 1.637 19.391 1 93.81 193 ARG B N 1
ATOM 5392 C CA . ARG B 1 193 ? 20.219 1.854 20.5 1 93.81 193 ARG B CA 1
ATOM 5393 C C . ARG B 1 193 ? 18.781 1.668 20.031 1 93.81 193 ARG B C 1
ATOM 5395 O O . ARG B 1 193 ? 17.984 1 20.703 1 93.81 193 ARG B O 1
ATOM 5402 N N . VAL B 1 194 ? 18.438 2.271 18.938 1 95 194 VAL B N 1
ATOM 5403 C CA . VAL B 1 194 ? 17.078 2.18 18.406 1 95 194 VAL B CA 1
ATOM 5404 C C . VAL B 1 194 ? 16.781 0.739 18 1 95 194 VAL B C 1
ATOM 5406 O O . VAL B 1 194 ? 15.672 0.24 18.219 1 95 194 VAL B O 1
ATOM 5409 N N . ALA B 1 195 ? 17.734 0.062 17.375 1 95 195 ALA B N 1
ATOM 5410 C CA . ALA B 1 195 ? 17.562 -1.329 16.953 1 95 195 ALA B CA 1
ATOM 5411 C C . ALA B 1 195 ? 17.25 -2.221 18.156 1 95 195 ALA B C 1
ATOM 5413 O O . ALA B 1 195 ? 16.391 -3.098 18.078 1 95 195 ALA B O 1
ATOM 5414 N N . ASP B 1 196 ? 17.938 -1.983 19.25 1 92.5 196 ASP B N 1
ATOM 5415 C CA . ASP B 1 196 ? 17.734 -2.771 20.453 1 92.5 196 ASP B CA 1
ATOM 5416 C C . ASP B 1 196 ? 16.297 -2.605 20.969 1 92.5 196 ASP B C 1
ATOM 5418 O O . ASP B 1 196 ? 15.695 -3.566 21.453 1 92.5 196 ASP B O 1
ATOM 5422 N N . VAL B 1 197 ? 15.836 -1.453 20.828 1 91.25 197 VAL B N 1
ATOM 5423 C CA . VAL B 1 197 ? 14.484 -1.15 21.281 1 91.25 197 VAL B CA 1
ATOM 5424 C C . VAL B 1 197 ? 13.469 -1.821 20.375 1 91.25 197 VAL B C 1
ATOM 5426 O O . VAL B 1 197 ? 12.469 -2.373 20.844 1 91.25 197 VAL B O 1
ATOM 5429 N N . LEU B 1 198 ? 13.695 -1.825 19.109 1 92.06 198 LEU B N 1
ATOM 5430 C CA . LEU B 1 198 ? 12.75 -2.328 18.125 1 92.06 198 LEU B CA 1
ATOM 5431 C C . LEU B 1 198 ? 12.703 -3.852 18.141 1 92.06 198 LEU B C 1
ATOM 5433 O O . LEU B 1 198 ? 11.672 -4.449 17.812 1 92.06 198 LEU B O 1
ATOM 5437 N N . LEU B 1 199 ? 13.781 -4.477 18.422 1 83.25 199 LEU B N 1
ATOM 5438 C CA . LEU B 1 199 ? 13.883 -5.93 18.328 1 83.25 199 LEU B CA 1
ATOM 5439 C C . LEU B 1 199 ? 13.352 -6.586 19.609 1 83.25 199 LEU B C 1
ATOM 5441 O O . LEU B 1 199 ? 13.234 -7.809 19.672 1 83.25 199 LEU B O 1
ATOM 5445 N N . SER B 1 200 ? 12.938 -5.781 20.484 1 81.44 200 SER B N 1
ATOM 5446 C CA . SER B 1 200 ? 12.289 -6.332 21.672 1 81.44 200 SER B CA 1
ATOM 5447 C C . SER B 1 200 ? 10.961 -7.004 21.312 1 81.44 200 SER B C 1
ATOM 5449 O O . SER B 1 200 ? 10.266 -6.562 20.391 1 81.44 200 SER B O 1
ATOM 5451 N N . GLU B 1 201 ? 10.594 -8.078 21.906 1 78.94 201 GLU B N 1
ATOM 5452 C CA . GLU B 1 201 ? 9.383 -8.836 21.594 1 78.94 201 GLU B CA 1
ATOM 5453 C C . GLU B 1 201 ? 8.141 -8.148 22.141 1 78.94 201 GLU B C 1
ATOM 5455 O O . GLU B 1 201 ? 7.074 -8.195 21.516 1 78.94 201 GLU B O 1
ATOM 5460 N N . HIS B 1 202 ? 8.281 -7.441 23.156 1 85.38 202 HIS B N 1
ATOM 5461 C CA . HIS B 1 202 ? 7.129 -6.855 23.844 1 85.38 202 HIS B CA 1
ATOM 5462 C C . HIS B 1 202 ? 6.684 -5.566 23.156 1 85.38 202 HIS B C 1
ATOM 5464 O O . HIS B 1 202 ? 7.512 -4.711 22.828 1 85.38 202 HIS B O 1
ATOM 5470 N N . VAL B 1 203 ? 5.438 -5.496 22.906 1 87.94 203 VAL B N 1
ATOM 5471 C CA . VAL B 1 203 ? 4.855 -4.254 22.406 1 87.94 203 VAL B CA 1
ATOM 5472 C C . VAL B 1 203 ? 4.141 -3.525 23.547 1 87.94 203 VAL B C 1
ATOM 5474 O O . VAL B 1 203 ? 3.16 -4.031 24.094 1 87.94 203 VAL B O 1
ATOM 5477 N N . PRO B 1 204 ? 4.566 -2.369 23.859 1 91.12 204 PRO B N 1
ATOM 5478 C CA . PRO B 1 204 ? 3.916 -1.619 24.938 1 91.12 204 PRO B CA 1
ATOM 5479 C C . PRO B 1 204 ? 2.463 -1.271 24.625 1 91.12 204 PRO B C 1
ATOM 5481 O O . PRO B 1 204 ? 2.119 -1.045 23.453 1 91.12 204 PRO B O 1
ATOM 5484 N N . LYS B 1 205 ? 1.68 -1.207 25.656 1 89.62 205 LYS B N 1
ATOM 5485 C CA . LYS B 1 205 ? 0.286 -0.796 25.516 1 89.62 205 LYS B CA 1
ATOM 5486 C C . LYS B 1 205 ? 0.135 0.711 25.688 1 89.62 205 LYS B C 1
ATOM 5488 O O . LYS B 1 205 ? 0.931 1.34 26.391 1 89.62 205 LYS B O 1
ATOM 5493 N N . ILE B 1 206 ? -0.804 1.292 25.094 1 91.94 206 ILE B N 1
ATOM 5494 C CA . ILE B 1 206 ? -1.111 2.709 25.25 1 91.94 206 ILE B CA 1
ATOM 5495 C C . ILE B 1 206 ? -1.762 2.943 26.609 1 91.94 206 ILE B C 1
ATOM 5497 O O . ILE B 1 206 ? -2.762 2.305 26.953 1 91.94 206 ILE B O 1
ATOM 5501 N N . PRO B 1 207 ? -1.191 3.791 27.344 1 89.75 207 PRO B N 1
ATOM 5502 C CA . PRO B 1 207 ? -1.867 4.113 28.609 1 89.75 207 PRO B CA 1
ATOM 5503 C C . PRO B 1 207 ? -3.199 4.828 28.391 1 89.75 207 PRO B C 1
ATOM 5505 O O . PRO B 1 207 ? -3.232 5.926 27.828 1 89.75 207 PRO B O 1
ATOM 5508 N N . GLN B 1 208 ? -4.254 4.234 28.672 1 94.12 208 GLN B N 1
ATOM 5509 C CA . GLN B 1 208 ? -5.59 4.789 28.484 1 94.12 208 GLN B CA 1
ATOM 5510 C C . GLN B 1 208 ? -6.312 4.953 29.812 1 94.12 208 GLN B C 1
ATOM 5512 O O . GLN B 1 208 ? -6.719 3.969 30.438 1 94.12 208 GLN B O 1
ATOM 5517 N N . PRO B 1 209 ? -6.488 6.211 30.219 1 94.19 209 PRO B N 1
ATOM 5518 C CA . PRO B 1 209 ? -7.301 6.418 31.422 1 94.19 209 PRO B CA 1
ATOM 5519 C C . PRO B 1 209 ? -8.758 6.008 31.234 1 94.19 209 PRO B C 1
ATOM 5521 O O . PRO B 1 209 ? -9.203 5.809 30.094 1 94.19 209 PRO B O 1
ATOM 5524 N N . PRO B 1 210 ? -9.461 5.902 32.344 1 95 210 PRO B N 1
ATOM 5525 C CA . PRO B 1 210 ? -10.883 5.59 32.188 1 95 210 PRO B CA 1
ATOM 5526 C C . PRO B 1 210 ? -11.625 6.598 31.312 1 95 210 PRO B C 1
ATOM 5528 O O . PRO B 1 210 ? -11.438 7.809 31.469 1 95 210 PRO B O 1
ATOM 5531 N N . ILE B 1 211 ? -12.453 6.105 30.516 1 95.69 211 ILE B N 1
ATOM 5532 C CA . ILE B 1 211 ? -13.172 6.949 29.562 1 95.69 211 ILE B CA 1
ATOM 5533 C C . ILE B 1 211 ? -14.367 7.598 30.25 1 95.69 211 ILE B C 1
ATOM 5535 O O . ILE B 1 211 ? -15.125 6.926 30.969 1 95.69 211 ILE B O 1
ATOM 5539 N N . VAL B 1 212 ? -14.531 8.883 30.031 1 90.31 212 VAL B N 1
ATOM 5540 C CA . VAL B 1 212 ? -15.727 9.594 30.484 1 90.31 212 VAL B CA 1
ATOM 5541 C C . VAL B 1 212 ? -16.688 9.789 29.297 1 90.31 212 VAL B C 1
ATOM 5543 O O . VAL B 1 212 ? -16.297 10.367 28.281 1 90.31 212 VAL B O 1
ATOM 5546 N N . THR B 1 213 ? -17.891 9.281 29.438 1 86.81 213 THR B N 1
ATOM 5547 C CA . THR B 1 213 ? -18.844 9.32 28.344 1 86.81 213 THR B CA 1
ATOM 5548 C C . THR B 1 213 ? -19.828 10.477 28.516 1 86.81 213 THR B C 1
ATOM 5550 O O . THR B 1 213 ? -19.922 11.055 29.609 1 86.81 213 THR B O 1
ATOM 5553 N N . GLY B 1 214 ? -20.469 10.789 27.5 1 85.31 214 GLY B N 1
ATOM 5554 C CA . GLY B 1 214 ? -21.609 11.703 27.547 1 85.31 214 GLY B CA 1
ATOM 5555 C C . GLY B 1 214 ? -21.188 13.156 27.516 1 85.31 214 GLY B C 1
ATOM 5556 O O . GLY B 1 214 ? -21.984 14.039 27.859 1 85.31 214 GLY B O 1
ATOM 5557 N N . GLU B 1 215 ? -19.922 13.492 27.281 1 90.44 215 GLU B N 1
ATOM 5558 C CA . GLU B 1 215 ? -19.484 14.883 27.188 1 90.44 215 GLU B CA 1
ATOM 5559 C C . GLU B 1 215 ? -19.969 15.531 25.891 1 90.44 215 GLU B C 1
ATOM 5561 O O . GLU B 1 215 ? -19.844 14.945 24.812 1 90.44 215 GLU B O 1
ATOM 5566 N N . PRO B 1 216 ? -20.469 16.672 25.938 1 91.25 216 PRO B N 1
ATOM 5567 C CA . PRO B 1 216 ? -21.016 17.312 24.734 1 91.25 216 PRO B CA 1
ATOM 5568 C C . PRO B 1 216 ? -19.953 17.953 23.875 1 91.25 216 PRO B C 1
ATOM 5570 O O . PRO B 1 216 ? -18.906 18.375 24.375 1 91.25 216 PRO B O 1
ATOM 5573 N N . SER B 1 217 ? -20.219 18.047 22.594 1 93.62 217 SER B N 1
ATOM 5574 C CA . SER B 1 217 ? -19.438 18.844 21.641 1 93.62 217 SER B CA 1
ATOM 5575 C C . SER B 1 217 ? -20.031 20.25 21.5 1 93.62 217 SER B C 1
ATOM 5577 O O . SER B 1 217 ? -21.234 20.406 21.266 1 93.62 217 SER B O 1
ATOM 5579 N N . VAL B 1 218 ? -19.234 21.234 21.656 1 96 218 VAL B N 1
ATOM 5580 C CA . VAL B 1 218 ? -19.734 22.609 21.641 1 96 218 VAL B CA 1
ATOM 5581 C C . VAL B 1 218 ? -19.031 23.422 20.562 1 96 218 VAL B C 1
ATOM 5583 O O . VAL B 1 218 ? -17.797 23.484 20.547 1 96 218 VAL B O 1
ATOM 5586 N N . SER B 1 219 ? -19.828 24 19.719 1 97.56 219 SER B N 1
ATOM 5587 C CA . SER B 1 219 ? -19.281 24.922 18.719 1 97.56 219 SER B CA 1
ATOM 5588 C C . SER B 1 219 ? -19.016 26.297 19.344 1 97.56 219 SER B C 1
ATOM 5590 O O . SER B 1 219 ? -19.797 26.766 20.172 1 97.56 219 SER B O 1
ATOM 5592 N N . ASN B 1 220 ? -17.984 26.891 18.906 1 97.38 220 ASN B N 1
ATOM 5593 C CA . ASN B 1 220 ? -17.672 28.219 19.422 1 97.38 220 ASN B CA 1
ATOM 5594 C C . ASN B 1 220 ? -18.672 29.266 18.938 1 97.38 220 ASN B C 1
ATOM 5596 O O . ASN B 1 220 ? -18.891 30.281 19.609 1 97.38 220 ASN B O 1
ATOM 5600 N N . ILE B 1 221 ? -19.359 29 17.781 1 97.44 221 ILE B N 1
ATOM 5601 C CA . ILE B 1 221 ? -20.234 30.047 17.266 1 97.44 221 ILE B CA 1
ATOM 5602 C C . ILE B 1 221 ? -21.609 29.484 16.953 1 97.44 221 ILE B C 1
ATOM 5604 O O . ILE B 1 221 ? -22.578 30.219 16.766 1 97.44 221 ILE B O 1
ATOM 5608 N N . GLY B 1 222 ? -21.734 28.203 16.875 1 97.06 222 GLY B N 1
ATOM 5609 C CA . GLY B 1 222 ? -23.016 27.562 16.594 1 97.06 222 GLY B CA 1
ATOM 5610 C C . GLY B 1 222 ? -23.484 27.766 15.172 1 97.06 222 GLY B C 1
ATOM 5611 O O . GLY B 1 222 ? -22.828 28.422 14.375 1 97.06 222 GLY B O 1
ATOM 5612 N N . LYS B 1 223 ? -24.656 27.188 14.906 1 97.88 223 LYS B N 1
ATOM 5613 C CA . LYS B 1 223 ? -25.234 27.234 13.57 1 97.88 223 LYS B CA 1
ATOM 5614 C C . LYS B 1 223 ? -25.531 28.672 13.156 1 97.88 223 LYS B C 1
ATOM 5616 O O . LYS B 1 223 ? -25.172 29.094 12.062 1 97.88 223 LYS B O 1
ATOM 5621 N N . GLU B 1 224 ? -26.125 29.406 13.984 1 98 224 GLU B N 1
ATOM 5622 C CA . GLU B 1 224 ? -26.516 30.781 13.688 1 98 224 GLU B CA 1
ATOM 5623 C C . GLU B 1 224 ? -25.281 31.656 13.422 1 98 224 GLU B C 1
ATOM 5625 O O . GLU B 1 224 ? -25.281 32.5 12.516 1 98 224 GLU B O 1
ATOM 5630 N N . GLY B 1 225 ? -24.312 31.453 14.266 1 98.25 225 GLY B N 1
ATOM 5631 C CA . GLY B 1 225 ? -23.078 32.188 14.062 1 98.25 225 GLY B CA 1
ATOM 5632 C C . GLY B 1 225 ? -22.422 31.906 12.727 1 98.25 225 GLY B C 1
ATOM 5633 O O . GLY B 1 225 ? -21.969 32.844 12.047 1 98.25 225 GLY B O 1
ATOM 5634 N N . TYR B 1 226 ? -22.406 30.656 12.352 1 98.5 226 TYR B N 1
ATOM 5635 C CA . TYR B 1 226 ? -21.797 30.297 11.078 1 98.5 226 TYR B CA 1
ATOM 5636 C C . TYR B 1 226 ? -22.594 30.844 9.906 1 98.5 226 TYR B C 1
ATOM 5638 O O . TYR B 1 226 ? -22.016 31.375 8.953 1 98.5 226 TYR B O 1
ATOM 5646 N N . GLU B 1 227 ? -23.891 30.719 10 1 98.44 227 GLU B N 1
ATOM 5647 C CA . GLU B 1 227 ? -24.75 31.234 8.938 1 98.44 227 GLU B CA 1
ATOM 5648 C C . GLU B 1 227 ? -24.594 32.75 8.789 1 98.44 227 GLU B C 1
ATOM 5650 O O . GLU B 1 227 ? -24.672 33.281 7.68 1 98.44 227 GLU B O 1
ATOM 5655 N N . SER B 1 228 ? -24.406 33.375 9.844 1 98.38 228 SER B N 1
ATOM 5656 C CA . SER B 1 228 ? -24.156 34.812 9.797 1 98.38 228 SER B CA 1
ATOM 5657 C C . SER B 1 228 ? -22.859 35.125 9.055 1 98.38 228 SER B C 1
ATOM 5659 O O . SER B 1 228 ? -22.797 36.094 8.297 1 98.38 228 SER B O 1
ATOM 5661 N N . HIS B 1 229 ? -21.797 34.312 9.367 1 98.31 229 HIS B N 1
ATOM 5662 C CA . HIS B 1 229 ? -20.562 34.5 8.625 1 98.31 229 HIS B CA 1
ATOM 5663 C C . HIS B 1 229 ? -20.781 34.344 7.125 1 98.31 229 HIS B C 1
ATOM 5665 O O . HIS B 1 229 ? -20.25 35.125 6.328 1 98.31 229 HIS B O 1
ATOM 5671 N N . VAL B 1 230 ? -21.594 33.312 6.742 1 98.06 230 VAL B N 1
ATOM 5672 C CA . VAL B 1 230 ? -21.875 33.062 5.336 1 98.06 230 VAL B CA 1
ATOM 5673 C C . VAL B 1 230 ? -22.562 34.25 4.707 1 98.06 230 VAL B C 1
ATOM 5675 O O . VAL B 1 230 ? -22.203 34.688 3.619 1 98.06 230 VAL B O 1
ATOM 5678 N N . LEU B 1 231 ? -23.531 34.781 5.383 1 98.19 231 LEU B N 1
ATOM 5679 C CA . LEU B 1 231 ? -24.281 35.938 4.867 1 98.19 231 LEU B CA 1
ATOM 5680 C C . LEU B 1 231 ? -23.391 37.156 4.707 1 98.19 231 LEU B C 1
ATOM 5682 O O . LEU B 1 231 ? -23.484 37.875 3.703 1 98.19 231 LEU B O 1
ATOM 5686 N N . ASN B 1 232 ? -22.609 37.375 5.664 1 98.31 232 ASN B N 1
ATOM 5687 C CA . ASN B 1 232 ? -21.688 38.5 5.605 1 98.31 232 ASN B CA 1
ATOM 5688 C C . ASN B 1 232 ? -20.734 38.375 4.414 1 98.31 232 ASN B C 1
ATOM 5690 O O . ASN B 1 232 ? -20.516 39.344 3.688 1 98.31 232 ASN B O 1
ATOM 5694 N N . LEU B 1 233 ? -20.188 37.219 4.238 1 98.12 233 LEU B N 1
ATOM 5695 C CA . LEU B 1 233 ? -19.234 37 3.162 1 98.12 233 LEU B CA 1
ATOM 5696 C C . LEU B 1 233 ? -19.906 37.125 1.8 1 98.12 233 LEU B C 1
ATOM 5698 O O . LEU B 1 233 ? -19.312 37.625 0.842 1 98.12 233 LEU B O 1
ATOM 5702 N N . LYS B 1 234 ? -21.109 36.625 1.695 1 97.25 234 LYS B N 1
ATOM 5703 C CA . LYS B 1 234 ? -21.859 36.75 0.449 1 97.25 234 LYS B CA 1
ATOM 5704 C C . LYS B 1 234 ? -22.047 38.219 0.078 1 97.25 234 LYS B C 1
ATOM 5706 O O . LYS B 1 234 ? -22 38.594 -1.1 1 97.25 234 LYS B O 1
ATOM 5711 N N . ALA B 1 235 ? -22.297 39.031 1.021 1 97.88 235 ALA B N 1
ATOM 5712 C CA . ALA B 1 235 ? -22.438 40.469 0.772 1 97.88 235 ALA B CA 1
ATOM 5713 C C . ALA B 1 235 ? -21.141 41.062 0.192 1 97.88 235 ALA B C 1
ATOM 5715 O O . ALA B 1 235 ? -21.188 41.875 -0.74 1 97.88 235 ALA B O 1
ATOM 5716 N N . HIS B 1 236 ? -20.078 40.625 0.763 1 97.75 236 HIS B N 1
ATOM 5717 C CA . HIS B 1 236 ? -18.781 41.094 0.265 1 97.75 236 HIS B CA 1
ATOM 5718 C C . HIS B 1 236 ? -18.531 40.594 -1.154 1 97.75 236 HIS B C 1
ATOM 5720 O O . HIS B 1 236 ? -17.906 41.312 -1.956 1 97.75 236 HIS B O 1
ATOM 5726 N N . ILE B 1 237 ? -19 39.406 -1.459 1 96.69 237 ILE B N 1
ATOM 5727 C CA . ILE B 1 237 ? -18.859 38.844 -2.805 1 96.69 237 ILE B CA 1
ATOM 5728 C C . ILE B 1 237 ? -19.703 39.656 -3.777 1 96.69 237 ILE B C 1
ATOM 5730 O O . ILE B 1 237 ? -19.25 40 -4.875 1 96.69 237 ILE B O 1
ATOM 5734 N N . MET B 1 238 ? -20.844 40.031 -3.371 1 96.44 238 MET B N 1
ATOM 5735 C CA . MET B 1 238 ? -21.75 40.844 -4.195 1 96.44 238 MET B CA 1
ATOM 5736 C C . MET B 1 238 ? -21.156 42.25 -4.445 1 96.44 238 MET B C 1
ATOM 5738 O O . MET B 1 238 ? -21.328 42.812 -5.527 1 96.44 238 MET B O 1
ATOM 5742 N N . ASP B 1 239 ? -20.422 42.688 -3.494 1 96.94 239 ASP B N 1
ATOM 5743 C CA . ASP B 1 239 ? -19.812 44 -3.586 1 96.94 239 ASP B CA 1
ATOM 5744 C C . ASP B 1 239 ? -18.547 43.969 -4.426 1 96.94 239 ASP B C 1
ATOM 5746 O O . ASP B 1 239 ? -17.984 45 -4.781 1 96.94 239 ASP B O 1
ATOM 5750 N N . GLY B 1 240 ? -18.062 42.781 -4.621 1 95.5 240 GLY B N 1
ATOM 5751 C CA . GLY B 1 240 ? -16.891 42.594 -5.465 1 95.5 240 GLY B CA 1
ATOM 5752 C C . GLY B 1 240 ? -15.586 42.625 -4.688 1 95.5 240 GLY B C 1
ATOM 5753 O O . GLY B 1 240 ? -14.508 42.688 -5.277 1 95.5 240 GLY B O 1
ATOM 5754 N N . ASP B 1 241 ? -15.68 42.562 -3.332 1 95.44 241 ASP B N 1
ATOM 5755 C CA . ASP B 1 241 ? -14.484 42.562 -2.5 1 95.44 241 ASP B CA 1
ATOM 5756 C C . ASP B 1 241 ? -13.688 41.281 -2.693 1 95.44 241 ASP B C 1
ATOM 5758 O O . ASP B 1 241 ? -12.453 41.281 -2.629 1 95.44 241 ASP B O 1
ATOM 5762 N N . ILE B 1 242 ? -14.438 40.219 -2.814 1 96.44 242 ILE B N 1
ATOM 5763 C CA . ILE B 1 242 ? -13.836 38.906 -2.941 1 96.44 242 ILE B CA 1
ATOM 5764 C C . ILE B 1 242 ? -14.695 38.031 -3.863 1 96.44 242 ILE B C 1
ATOM 5766 O O . ILE B 1 242 ? -15.836 38.375 -4.164 1 96.44 242 ILE B O 1
ATOM 5770 N N . ILE B 1 243 ? -14.031 37 -4.312 1 94.75 243 ILE B N 1
ATOM 5771 C CA . ILE B 1 243 ? -14.75 36 -5.105 1 94.75 243 ILE B CA 1
ATOM 5772 C C . ILE B 1 243 ? -15.141 34.812 -4.219 1 94.75 243 ILE B C 1
ATOM 5774 O O . ILE B 1 243 ? -16.172 34.188 -4.445 1 94.75 243 ILE B O 1
ATOM 5778 N N . GLN B 1 244 ? -14.312 34.562 -3.238 1 94.69 244 GLN B N 1
ATOM 5779 C CA . GLN B 1 244 ? -14.539 33.438 -2.332 1 94.69 244 GLN B CA 1
ATOM 5780 C C . GLN B 1 244 ? -13.812 33.656 -1.005 1 94.69 244 GLN B C 1
ATOM 5782 O O . GLN B 1 244 ? -12.75 34.281 -0.964 1 94.69 244 GLN B O 1
ATOM 5787 N N . ALA B 1 245 ? -14.352 33.125 0.051 1 96.94 245 ALA B N 1
ATOM 5788 C CA . ALA B 1 245 ? -13.695 33.062 1.349 1 96.94 245 ALA B CA 1
ATOM 5789 C C . ALA B 1 245 ? -14.125 31.797 2.104 1 96.94 245 ALA B C 1
ATOM 5791 O O . ALA B 1 245 ? -15.211 31.266 1.857 1 96.94 245 ALA B O 1
ATOM 5792 N N . VAL B 1 246 ? -13.328 31.344 3.059 1 97.06 246 VAL B N 1
ATOM 5793 C CA . VAL B 1 246 ? -13.602 30.062 3.725 1 97.06 246 VAL B CA 1
ATOM 5794 C C . VAL B 1 246 ? -13.695 30.281 5.23 1 97.06 246 VAL B C 1
ATOM 5796 O O . VAL B 1 246 ? -12.734 30.062 5.965 1 97.06 246 VAL B O 1
ATOM 5799 N N . PRO B 1 247 ? -14.867 30.703 5.727 1 98.25 247 PRO B N 1
ATOM 5800 C CA . PRO B 1 247 ? -15.047 30.734 7.18 1 98.25 247 PRO B CA 1
ATOM 5801 C C . PRO B 1 247 ? -15.07 29.344 7.805 1 98.25 247 PRO B C 1
ATOM 5803 O O . PRO B 1 247 ? -15.242 28.344 7.098 1 98.25 247 PRO B O 1
ATOM 5806 N N . SER B 1 248 ? -14.898 29.281 9.141 1 98.44 248 SER B N 1
ATOM 5807 C CA . SER B 1 248 ? -14.867 27.984 9.812 1 98.44 248 SER B CA 1
ATOM 5808 C C . SER B 1 248 ? -15.523 28.062 11.18 1 98.44 248 SER B C 1
ATOM 5810 O O . SER B 1 248 ? -15.797 29.156 11.688 1 98.44 248 SER B O 1
ATOM 5812 N N . GLN B 1 249 ? -15.867 26.953 11.727 1 98.12 249 GLN B N 1
ATOM 5813 C CA . GLN B 1 249 ? -16.281 26.797 13.125 1 98.12 249 GLN B CA 1
ATOM 5814 C C . GLN B 1 249 ? -15.438 25.75 13.836 1 98.12 249 GLN B C 1
ATOM 5816 O O . GLN B 1 249 ? -14.906 24.828 13.195 1 98.12 249 GLN B O 1
ATOM 5821 N N . ARG B 1 250 ? -15.273 25.906 15.078 1 98.25 250 ARG B N 1
ATOM 5822 C CA . ARG B 1 250 ? -14.492 24.984 15.906 1 98.25 250 ARG B CA 1
ATOM 5823 C C . ARG B 1 250 ? -15.367 24.266 16.922 1 98.25 250 ARG B C 1
ATOM 5825 O O . ARG B 1 250 ? -16.188 24.906 17.609 1 98.25 250 ARG B O 1
ATOM 5832 N N . ILE B 1 251 ? -15.188 23.031 16.969 1 97.88 251 ILE B N 1
ATOM 5833 C CA . ILE B 1 251 ? -15.883 22.203 17.953 1 97.88 251 ILE B CA 1
ATOM 5834 C C . ILE B 1 251 ? -14.914 21.812 19.062 1 97.88 251 ILE B C 1
ATOM 5836 O O . ILE B 1 251 ? -13.773 21.438 18.797 1 97.88 251 ILE B O 1
ATOM 5840 N N . LYS B 1 252 ? -15.328 21.984 20.266 1 97.62 252 LYS B N 1
ATOM 5841 C CA . LYS B 1 252 ? -14.578 21.594 21.453 1 97.62 252 LYS B CA 1
ATOM 5842 C C . LYS B 1 252 ? -15.32 20.516 22.234 1 97.62 252 LYS B C 1
ATOM 5844 O O . LYS B 1 252 ? -16.531 20.609 22.453 1 97.62 252 LYS B O 1
ATOM 5849 N N . LYS B 1 253 ? -14.586 19.5 22.641 1 97.38 253 LYS B N 1
ATOM 5850 C CA . LYS B 1 253 ? -15.172 18.406 23.422 1 97.38 253 LYS B CA 1
ATOM 5851 C C . LYS B 1 253 ? -14.211 17.906 24.5 1 97.38 253 LYS B C 1
ATOM 5853 O O . LYS B 1 253 ? -13.008 17.75 24.234 1 97.38 253 LYS B O 1
ATOM 5858 N N . ARG B 1 254 ? -14.75 17.75 25.703 1 97.56 254 ARG B N 1
ATOM 5859 C CA . ARG B 1 254 ? -13.953 17.109 26.75 1 97.56 254 ARG B CA 1
ATOM 5860 C C . ARG B 1 254 ? -13.773 15.617 26.453 1 97.56 254 ARG B C 1
ATOM 5862 O O . ARG B 1 254 ? -14.703 14.945 26.016 1 97.56 254 ARG B O 1
ATOM 5869 N N . THR B 1 255 ? -12.594 15.109 26.688 1 97.69 255 THR B N 1
ATOM 5870 C CA . THR B 1 255 ? -12.352 13.688 26.484 1 97.69 255 THR B CA 1
ATOM 5871 C C . THR B 1 255 ? -11.156 13.211 27.312 1 97.69 255 THR B C 1
ATOM 5873 O O . THR B 1 255 ? -10.234 13.984 27.562 1 97.69 255 THR B O 1
ATOM 5876 N N . THR B 1 256 ? -11.211 11.977 27.766 1 97.19 256 THR B N 1
ATOM 5877 C CA . THR B 1 256 ? -10.078 11.344 28.438 1 97.19 256 THR B CA 1
ATOM 5878 C C . THR B 1 256 ? -9.398 10.336 27.516 1 97.19 256 THR B C 1
ATOM 5880 O O . THR B 1 256 ? -8.492 9.617 27.938 1 97.19 256 THR B O 1
ATOM 5883 N N . LEU B 1 257 ? -9.883 10.266 26.281 1 97.44 257 LEU B N 1
ATOM 5884 C CA . LEU B 1 257 ? -9.289 9.359 25.312 1 97.44 257 LEU B CA 1
ATOM 5885 C C . LEU B 1 257 ? -7.844 9.758 25.016 1 97.44 257 LEU B C 1
ATOM 5887 O O . LEU B 1 257 ? -7.559 10.93 24.75 1 97.44 257 LEU B O 1
ATOM 5891 N N . HIS B 1 258 ? -6.965 8.789 25.156 1 97.06 258 HIS B N 1
ATOM 5892 C CA . HIS B 1 258 ? -5.594 9.062 24.734 1 97.06 258 HIS B CA 1
ATOM 5893 C C . HIS B 1 258 ? -5.531 9.414 23.25 1 97.06 258 HIS B C 1
ATOM 5895 O O . HIS B 1 258 ? -6.109 8.719 22.422 1 97.06 258 HIS B O 1
ATOM 5901 N N . PRO B 1 259 ? -4.848 10.43 22.844 1 97.62 259 PRO B N 1
ATOM 5902 C CA . PRO B 1 259 ? -4.832 10.898 21.453 1 97.62 259 PRO B CA 1
ATOM 5903 C C . PRO B 1 259 ? -4.383 9.812 20.469 1 97.62 259 PRO B C 1
ATOM 5905 O O . PRO B 1 259 ? -4.875 9.758 19.344 1 97.62 259 PRO B O 1
ATOM 5908 N N . LEU B 1 260 ? -3.465 8.961 20.891 1 96.81 260 LEU B N 1
ATOM 5909 C CA . LEU B 1 260 ? -2.982 7.906 20.016 1 96.81 260 LEU B CA 1
ATOM 5910 C C . LEU B 1 260 ? -4.098 6.926 19.672 1 96.81 260 LEU B C 1
ATOM 5912 O O . LEU B 1 260 ? -4.129 6.367 18.578 1 96.81 260 LEU B O 1
ATOM 5916 N N . ASN B 1 261 ? -4.98 6.664 20.641 1 97.56 261 ASN B N 1
ATOM 5917 C CA . ASN B 1 261 ? -6.117 5.793 20.359 1 97.56 261 ASN B CA 1
ATOM 5918 C C . ASN B 1 261 ? -7.086 6.438 19.375 1 97.56 261 ASN B C 1
ATOM 5920 O O . ASN B 1 261 ? -7.723 5.742 18.578 1 97.56 261 ASN B O 1
ATOM 5924 N N . ALA B 1 262 ? -7.191 7.742 19.422 1 97.94 262 ALA B N 1
ATOM 5925 C CA . ALA B 1 262 ? -7.969 8.453 18.406 1 97.94 262 ALA B CA 1
ATOM 5926 C C . ALA B 1 262 ? -7.348 8.289 17.031 1 97.94 262 ALA B C 1
ATOM 5928 O O . ALA B 1 262 ? -8.062 8.086 16.047 1 97.94 262 ALA B O 1
ATOM 5929 N N . TYR B 1 263 ? -6.047 8.344 17.016 1 98 263 TYR B N 1
ATOM 5930 C CA . TYR B 1 263 ? -5.336 8.195 15.758 1 98 263 TYR B CA 1
ATOM 5931 C C . TYR B 1 263 ? -5.559 6.805 15.172 1 98 263 TYR B C 1
ATOM 5933 O O . TYR B 1 263 ? -5.828 6.664 13.969 1 98 263 TYR B O 1
ATOM 5941 N N . ARG B 1 264 ? -5.379 5.82 16.016 1 97.12 264 ARG B N 1
ATOM 5942 C CA . ARG B 1 264 ? -5.562 4.438 15.578 1 97.12 264 ARG B CA 1
ATOM 5943 C C . ARG B 1 264 ? -6.934 4.242 14.938 1 97.12 264 ARG B C 1
ATOM 5945 O O . ARG B 1 264 ? -7.055 3.588 13.898 1 97.12 264 ARG B O 1
ATOM 5952 N N . LYS B 1 265 ? -7.949 4.824 15.562 1 96.81 265 LYS B N 1
ATOM 5953 C CA . LYS B 1 265 ? -9.297 4.684 15.023 1 96.81 265 LYS B CA 1
ATOM 5954 C C . LYS B 1 265 ? -9.477 5.512 13.758 1 96.81 265 LYS B C 1
ATOM 5956 O O . LYS B 1 265 ? -10.133 5.074 12.812 1 96.81 265 LYS B O 1
ATOM 5961 N N . LEU B 1 266 ? -8.914 6.672 13.758 1 96.38 266 LEU B N 1
ATOM 5962 C CA . LEU B 1 266 ? -9.023 7.551 12.602 1 96.38 266 LEU B CA 1
ATOM 5963 C C . LEU B 1 266 ? -8.469 6.875 11.352 1 96.38 266 LEU B C 1
ATOM 5965 O O . LEU B 1 266 ? -9.016 7.039 10.258 1 96.38 266 LEU B O 1
ATOM 5969 N N . ARG B 1 267 ? -7.418 6.094 11.445 1 93.44 267 ARG B N 1
ATOM 5970 C CA . ARG B 1 267 ? -6.805 5.352 10.352 1 93.44 267 ARG B CA 1
ATOM 5971 C C . ARG B 1 267 ? -7.809 4.414 9.695 1 93.44 267 ARG B C 1
ATOM 5973 O O . ARG B 1 267 ? -7.758 4.195 8.477 1 93.44 267 ARG B O 1
ATOM 5980 N N . THR B 1 268 ? -8.68 3.916 10.484 1 92.88 268 THR B N 1
ATOM 5981 C CA . THR B 1 268 ? -9.633 2.936 9.984 1 92.88 268 THR B CA 1
ATOM 5982 C C . THR B 1 268 ? -10.859 3.627 9.391 1 92.88 268 THR B C 1
ATOM 5984 O O . THR B 1 268 ? -11.562 3.047 8.562 1 92.88 268 THR B O 1
ATOM 5987 N N . VAL B 1 269 ? -11.023 4.824 9.789 1 92.25 269 VAL B N 1
ATOM 5988 C CA . VAL B 1 269 ? -12.25 5.527 9.414 1 92.25 269 VAL B CA 1
ATOM 5989 C C . VAL B 1 269 ? -12.008 6.352 8.148 1 92.25 269 VAL B C 1
ATOM 5991 O O . VAL B 1 269 ? -12.852 6.391 7.254 1 92.25 269 VAL B O 1
ATOM 5994 N N . ASN B 1 270 ? -10.891 6.965 8.133 1 90.19 270 ASN B N 1
ATOM 5995 C CA . ASN B 1 270 ? -10.648 7.891 7.031 1 90.19 270 ASN B CA 1
ATOM 5996 C C . ASN B 1 270 ? -9.188 7.859 6.586 1 90.19 270 ASN B C 1
ATOM 5998 O O . ASN B 1 270 ? -8.484 8.867 6.668 1 90.19 270 ASN B O 1
ATOM 6002 N N . PRO B 1 271 ? -8.797 6.75 6.023 1 91.12 271 PRO B N 1
ATOM 6003 C CA . PRO B 1 271 ? -7.441 6.77 5.465 1 91.12 271 PRO B CA 1
ATOM 6004 C C . PRO B 1 271 ? -7.238 7.887 4.445 1 91.12 271 PRO B C 1
ATOM 6006 O O . PRO B 1 271 ? -8.109 8.125 3.602 1 91.12 271 PRO B O 1
ATOM 6009 N N . SER B 1 272 ? -6.098 8.57 4.586 1 91.5 272 SER B N 1
ATOM 6010 C CA . SER B 1 272 ? -5.848 9.758 3.773 1 91.5 272 SER B CA 1
ATOM 6011 C C . SER B 1 272 ? -4.398 9.812 3.305 1 91.5 272 SER B C 1
ATOM 6013 O O . SER B 1 272 ? -3.539 9.109 3.842 1 91.5 272 SER B O 1
ATOM 6015 N N . PRO B 1 273 ? -4.148 10.625 2.363 1 90.62 273 PRO B N 1
ATOM 6016 C CA . PRO B 1 273 ? -2.779 10.781 1.865 1 90.62 273 PRO B CA 1
ATOM 6017 C C . PRO B 1 273 ? -1.806 11.242 2.945 1 90.62 273 PRO B C 1
ATOM 6019 O O . PRO B 1 273 ? -0.63 10.867 2.926 1 90.62 273 PRO B O 1
ATOM 6022 N N . TYR B 1 274 ? -2.289 12.031 3.824 1 94.81 274 TYR B N 1
ATOM 6023 C CA . TYR B 1 274 ? -1.454 12.492 4.926 1 94.81 274 TYR B CA 1
ATOM 6024 C C . TYR B 1 274 ? -2.049 12.086 6.27 1 94.81 274 TYR B C 1
ATOM 6026 O O . TYR B 1 274 ? -2.939 12.766 6.793 1 94.81 274 TYR B O 1
ATOM 6034 N N . MET B 1 275 ? -1.554 11.023 6.801 1 96.44 275 MET B N 1
ATOM 6035 C CA . MET B 1 275 ? -1.879 10.594 8.156 1 96.44 275 MET B CA 1
ATOM 6036 C C . MET B 1 275 ? -0.769 10.969 9.133 1 96.44 275 MET B C 1
ATOM 6038 O O . MET B 1 275 ? 0.402 10.672 8.891 1 96.44 275 MET B O 1
ATOM 6042 N N . PHE B 1 276 ? -1.165 11.617 10.234 1 98.44 276 PHE B N 1
ATOM 6043 C CA . PHE B 1 276 ? -0.077 12.023 11.117 1 98.44 276 PHE B CA 1
ATOM 6044 C C . PHE B 1 276 ? -0.528 12.016 12.57 1 98.44 276 PHE B C 1
ATOM 6046 O O . PHE B 1 276 ? -1.685 12.32 12.867 1 98.44 276 PHE B O 1
ATOM 6053 N N . TYR B 1 277 ? 0.29 11.57 13.422 1 98.38 277 TYR B N 1
ATOM 6054 C CA . TYR B 1 277 ? 0.274 11.734 14.875 1 98.38 277 TYR B CA 1
ATOM 6055 C C . TYR B 1 277 ? 1.529 12.453 15.352 1 98.38 277 TYR B C 1
ATOM 6057 O O . TYR B 1 277 ? 2.645 11.961 15.164 1 98.38 277 TYR B O 1
ATOM 6065 N N . VAL B 1 278 ? 1.356 13.602 15.898 1 98.62 278 VAL B N 1
ATOM 6066 C CA . VAL B 1 278 ? 2.471 14.391 16.406 1 98.62 278 VAL B CA 1
ATOM 6067 C C . VAL B 1 278 ? 2.27 14.664 17.906 1 98.62 278 VAL B C 1
ATOM 6069 O O . VAL B 1 278 ? 1.288 15.297 18.297 1 98.62 278 VAL B O 1
ATOM 6072 N N . ASP B 1 279 ? 3.176 14.172 18.656 1 97.5 279 ASP B N 1
ATOM 6073 C CA . ASP B 1 279 ? 3.164 14.414 20.094 1 97.5 279 ASP B CA 1
ATOM 6074 C C . ASP B 1 279 ? 4.164 15.508 20.484 1 97.5 279 ASP B C 1
ATOM 6076 O O . ASP B 1 279 ? 5.379 15.289 20.422 1 97.5 279 ASP B O 1
ATOM 6080 N N . LEU B 1 280 ? 3.621 16.609 20.906 1 96.94 280 LEU B N 1
ATOM 6081 C CA . LEU B 1 280 ? 4.469 17.766 21.203 1 96.94 280 LEU B CA 1
ATOM 6082 C C . LEU B 1 280 ? 4.539 18.031 22.703 1 96.94 280 LEU B C 1
ATOM 6084 O O . LEU B 1 280 ? 4.871 19.141 23.125 1 96.94 280 LEU B O 1
ATOM 6088 N N . GLY B 1 281 ? 4.203 17.047 23.469 1 93.88 281 GLY B N 1
ATOM 6089 C CA . GLY B 1 281 ? 4.273 17.141 24.922 1 93.88 281 GLY B CA 1
ATOM 6090 C C . GLY B 1 281 ? 2.992 17.656 25.547 1 93.88 281 GLY B C 1
ATOM 6091 O O . GLY B 1 281 ? 2.119 16.859 25.922 1 93.88 281 GLY B O 1
ATOM 6092 N N . ASP B 1 282 ? 2.756 18.969 25.484 1 95 282 ASP B N 1
ATOM 6093 C CA . ASP B 1 282 ? 1.613 19.594 26.156 1 95 282 ASP B CA 1
ATOM 6094 C C . ASP B 1 282 ? 0.36 19.516 25.297 1 95 282 ASP B C 1
ATOM 6096 O O . ASP B 1 282 ? -0.754 19.703 25.781 1 95 282 ASP B O 1
ATOM 6100 N N . PHE B 1 283 ? 0.535 19.172 24.031 1 97.25 283 PHE B N 1
ATOM 6101 C CA . PHE B 1 283 ? -0.602 18.906 23.172 1 97.25 283 PHE B CA 1
ATOM 6102 C C . PHE B 1 283 ? -0.205 17.969 22.031 1 97.25 283 PHE B C 1
ATOM 6104 O O . PHE B 1 283 ? 0.982 17.734 21.797 1 97.25 283 PHE B O 1
ATOM 6111 N N . GLN B 1 284 ? -1.157 17.328 21.391 1 98.12 284 GLN B N 1
ATOM 6112 C CA . GLN B 1 284 ? -0.958 16.391 20.297 1 98.12 284 GLN B CA 1
ATOM 6113 C C . GLN B 1 284 ? -1.804 16.781 19.078 1 98.12 284 GLN B C 1
ATOM 6115 O O . GLN B 1 284 ? -2.891 17.344 19.234 1 98.12 284 GLN B O 1
ATOM 6120 N N . ILE B 1 285 ? -1.297 16.516 17.922 1 98.81 285 ILE B N 1
ATOM 6121 C CA . ILE B 1 285 ? -1.99 16.734 16.656 1 98.81 285 ILE B CA 1
ATOM 6122 C C . ILE B 1 285 ? -2.258 15.406 15.969 1 98.81 285 ILE B C 1
ATOM 6124 O O . ILE B 1 285 ? -1.33 14.633 15.719 1 98.81 285 ILE B O 1
ATOM 6128 N N . VAL B 1 286 ? -3.504 15.125 15.727 1 98.75 286 VAL B N 1
ATOM 6129 C CA . VAL B 1 286 ? -3.957 13.898 15.078 1 98.75 286 VAL B CA 1
ATOM 6130 C C . VAL B 1 286 ? -4.707 14.242 13.797 1 98.75 286 VAL B C 1
ATOM 6132 O O . VAL B 1 286 ? -5.723 14.938 13.828 1 98.75 286 VAL B O 1
ATOM 6135 N N . GLY B 1 287 ? -4.18 13.711 12.672 1 98.06 287 GLY B N 1
ATOM 6136 C CA . GLY B 1 287 ? -4.863 14.18 11.484 1 98.06 287 GLY B CA 1
ATOM 6137 C C . GLY B 1 287 ? -4.836 13.18 10.344 1 98.06 287 GLY B C 1
ATOM 6138 O O . GLY B 1 287 ? -4.027 12.25 10.344 1 98.06 287 GLY B O 1
ATOM 6139 N N . ALA B 1 288 ? -5.758 13.336 9.438 1 95.94 288 ALA B N 1
ATOM 6140 C CA . ALA B 1 288 ? -5.914 12.641 8.164 1 95.94 288 ALA B CA 1
ATOM 6141 C C . ALA B 1 288 ? -6.262 13.617 7.047 1 95.94 288 ALA B C 1
ATOM 6143 O O . ALA B 1 288 ? -7.387 13.625 6.547 1 95.94 288 ALA B O 1
ATOM 6144 N N . SER B 1 289 ? -5.301 14.297 6.598 1 95.44 289 SER B N 1
ATOM 6145 C CA . SER B 1 289 ? -5.539 15.352 5.617 1 95.44 289 SER B CA 1
ATOM 6146 C C . SER B 1 289 ? -5.496 14.805 4.195 1 95.44 289 SER B C 1
ATOM 6148 O O . SER B 1 289 ? -4.566 14.086 3.828 1 95.44 289 SER B O 1
ATOM 6150 N N . PRO B 1 290 ? -6.387 15.148 3.365 1 91.31 290 PRO B N 1
ATOM 6151 C CA . PRO B 1 290 ? -6.387 14.68 1.977 1 91.31 290 PRO B CA 1
ATOM 6152 C C . PRO B 1 290 ? -5.535 15.555 1.06 1 91.31 290 PRO B C 1
ATOM 6154 O O . PRO B 1 290 ? -5.297 15.195 -0.096 1 91.31 290 PRO B O 1
ATOM 6157 N N . GLU B 1 291 ? -4.938 16.609 1.604 1 92.38 291 GLU B N 1
ATOM 6158 C CA . GLU B 1 291 ? -4.477 17.594 0.639 1 92.38 291 GLU B CA 1
ATOM 6159 C C . GLU B 1 291 ? -3.051 18.047 0.95 1 92.38 291 GLU B C 1
ATOM 6161 O O . GLU B 1 291 ? -2.768 18.516 2.059 1 92.38 291 GLU B O 1
ATOM 6166 N N . MET B 1 292 ? -2.254 17.938 -0.07 1 94.94 292 MET B N 1
ATOM 6167 C CA . MET B 1 292 ? -0.901 18.484 -0.028 1 94.94 292 MET B CA 1
ATOM 6168 C C . MET B 1 292 ? -0.932 20.016 -0.052 1 94.94 292 MET B C 1
ATOM 6170 O O . MET B 1 292 ? -1.71 20.609 -0.798 1 94.94 292 MET B O 1
ATOM 6174 N N . LEU B 1 293 ? -0.187 20.625 0.794 1 97.62 293 LEU B N 1
ATOM 6175 C CA . LEU B 1 293 ? 0 22.078 0.691 1 97.62 293 LEU B CA 1
ATOM 6176 C C . LEU B 1 293 ? 1.103 22.406 -0.308 1 97.62 293 LEU B C 1
ATOM 6178 O O . LEU B 1 293 ? 0.833 22.984 -1.369 1 97.62 293 LEU B O 1
ATOM 6182 N N . VAL B 1 294 ? 2.305 21.984 0.052 1 97.75 294 VAL B N 1
ATOM 6183 C CA . VAL B 1 294 ? 3.441 22.203 -0.837 1 97.75 294 VAL B CA 1
ATOM 6184 C C . VAL B 1 294 ? 4.477 21.109 -0.634 1 97.75 294 VAL B C 1
ATOM 6186 O O . VAL B 1 294 ? 4.73 20.688 0.497 1 97.75 294 VAL B O 1
ATOM 6189 N N . LYS B 1 295 ? 4.949 20.609 -1.655 1 97.25 295 LYS B N 1
ATOM 6190 C CA . LYS B 1 295 ? 6.078 19.688 -1.708 1 97.25 295 LYS B CA 1
ATOM 6191 C C . LYS B 1 295 ? 7.18 20.203 -2.621 1 97.25 295 LYS B C 1
ATOM 6193 O O . LYS B 1 295 ? 6.898 20.781 -3.68 1 97.25 295 LYS B O 1
ATOM 6198 N N . VAL B 1 296 ? 8.383 20.203 -2.162 1 97.69 296 VAL B N 1
ATOM 6199 C CA . VAL B 1 296 ? 9.539 20.531 -2.986 1 97.69 296 VAL B CA 1
ATOM 6200 C C . VAL B 1 296 ? 10.492 19.344 -3.049 1 97.69 296 VAL B C 1
ATOM 6202 O O . VAL B 1 296 ? 10.938 18.844 -2.012 1 97.69 296 VAL B O 1
ATOM 6205 N N . GLU B 1 297 ? 10.75 18.891 -4.117 1 93.12 297 GLU B N 1
ATOM 6206 C CA . GLU B 1 297 ? 11.688 17.797 -4.371 1 93.12 297 GLU B CA 1
ATOM 6207 C C . GLU B 1 297 ? 12.578 18.094 -5.574 1 93.12 297 GLU B C 1
ATOM 6209 O O . GLU B 1 297 ? 12.078 18.375 -6.664 1 93.12 297 GLU B O 1
ATOM 6214 N N . ASN B 1 298 ? 13.844 18.016 -5.418 1 90.56 298 ASN B N 1
ATOM 6215 C CA . ASN B 1 298 ? 14.797 18.344 -6.473 1 90.56 298 ASN B CA 1
ATOM 6216 C C . ASN B 1 298 ? 14.508 19.703 -7.09 1 90.56 298 ASN B C 1
ATOM 6218 O O . ASN B 1 298 ? 14.469 19.844 -8.312 1 90.56 298 ASN B O 1
ATOM 6222 N N . ARG B 1 299 ? 14.055 20.656 -6.266 1 95.12 299 ARG B N 1
ATOM 6223 C CA . ARG B 1 299 ? 13.828 22.062 -6.59 1 95.12 299 ARG B CA 1
ATOM 6224 C C . ARG B 1 299 ? 12.57 22.234 -7.43 1 95.12 299 ARG B C 1
ATOM 6226 O O . ARG B 1 299 ? 12.344 23.297 -7.996 1 95.12 299 ARG B O 1
ATOM 6233 N N . VAL B 1 300 ? 11.852 21.203 -7.539 1 96.31 300 VAL B N 1
ATOM 6234 C CA . VAL B 1 300 ? 10.547 21.328 -8.18 1 96.31 300 VAL B CA 1
ATOM 6235 C C . VAL B 1 300 ? 9.461 21.484 -7.125 1 96.31 300 VAL B C 1
ATOM 6237 O O . VAL B 1 300 ? 9.383 20.688 -6.184 1 96.31 300 VAL B O 1
ATOM 6240 N N . VAL B 1 301 ? 8.711 22.453 -7.309 1 97.88 301 VAL B N 1
ATOM 6241 C CA . VAL B 1 301 ? 7.613 22.766 -6.402 1 97.88 301 VAL B CA 1
ATOM 6242 C C . VAL B 1 301 ? 6.332 22.094 -6.898 1 97.88 301 VAL B C 1
ATOM 6244 O O . VAL B 1 301 ? 6 22.172 -8.086 1 97.88 301 VAL B O 1
ATOM 6247 N N . TYR B 1 302 ? 5.672 21.422 -5.969 1 96 302 TYR B N 1
ATOM 6248 C CA . TYR B 1 302 ? 4.395 20.797 -6.281 1 96 302 TYR B CA 1
ATOM 6249 C C . TYR B 1 302 ? 3.297 21.297 -5.348 1 96 302 TYR B C 1
ATOM 6251 O O . TYR B 1 302 ? 3.529 21.5 -4.152 1 96 302 TYR B O 1
ATOM 6259 N N . THR B 1 303 ? 2.145 21.531 -5.852 1 95.38 303 THR B N 1
ATOM 6260 C CA . THR B 1 303 ? 0.921 21.75 -5.09 1 95.38 303 THR B CA 1
ATOM 6261 C C . THR B 1 303 ? -0.279 21.141 -5.801 1 95.38 303 THR B C 1
ATOM 6263 O O . THR B 1 303 ? -0.317 21.078 -7.031 1 95.38 303 THR B O 1
ATOM 6266 N N . HIS B 1 304 ? -1.216 20.625 -5.012 1 91.38 304 HIS B N 1
ATOM 6267 C CA . HIS B 1 304 ? -2.346 19.875 -5.562 1 91.38 304 HIS B CA 1
ATOM 6268 C C . HIS B 1 304 ? -3.67 20.438 -5.043 1 91.38 304 HIS B C 1
ATOM 6270 O O . HIS B 1 304 ? -4.281 19.844 -4.148 1 91.38 304 HIS B O 1
ATOM 6276 N N . PRO B 1 305 ? -4.16 21.391 -5.715 1 91.06 305 PRO B N 1
ATOM 6277 C CA . PRO B 1 305 ? -5.473 21.891 -5.285 1 91.06 305 PRO B CA 1
ATOM 6278 C C . PRO B 1 305 ? -6.574 20.844 -5.426 1 91.06 305 PRO B C 1
ATOM 6280 O O . PRO B 1 305 ? -6.629 20.125 -6.43 1 91.06 305 PRO B O 1
ATOM 6283 N N . ILE B 1 306 ? -7.402 20.766 -4.398 1 88.62 306 ILE B N 1
ATOM 6284 C CA . ILE B 1 306 ? -8.539 19.859 -4.395 1 88.62 306 ILE B CA 1
ATOM 6285 C C . ILE B 1 306 ? -9.828 20.641 -4.133 1 88.62 306 ILE B C 1
ATOM 6287 O O . ILE B 1 306 ? -9.938 21.344 -3.121 1 88.62 306 ILE B O 1
ATOM 6291 N N . ALA B 1 307 ? -10.766 20.5 -5.039 1 85.25 307 ALA B N 1
ATOM 6292 C CA . ALA B 1 307 ? -12.094 21.078 -4.859 1 85.25 307 ALA B CA 1
ATOM 6293 C C . ALA B 1 307 ? -13.148 20.297 -5.641 1 85.25 307 ALA B C 1
ATOM 6295 O O . ALA B 1 307 ? -12.898 19.859 -6.766 1 85.25 307 ALA B O 1
ATOM 6296 N N . GLY B 1 308 ? -14.281 20.188 -4.973 1 87.44 308 GLY B N 1
ATOM 6297 C CA . GLY B 1 308 ? -15.328 19.328 -5.527 1 87.44 308 GLY B CA 1
ATOM 6298 C C . GLY B 1 308 ? -15.305 17.922 -4.977 1 87.44 308 GLY B C 1
ATOM 6299 O O . GLY B 1 308 ? -14.266 17.266 -4.984 1 87.44 308 GLY B O 1
ATOM 6300 N N . THR B 1 309 ? -16.469 17.547 -4.426 1 89.44 309 THR B N 1
ATOM 6301 C CA . THR B 1 309 ? -16.516 16.266 -3.727 1 89.44 309 THR B CA 1
ATOM 6302 C C . THR B 1 309 ? -17.844 15.547 -4 1 89.44 309 THR B C 1
ATOM 6304 O O . THR B 1 309 ? -18.875 16.188 -4.176 1 89.44 309 THR B O 1
ATOM 6307 N N . ARG B 1 310 ? -17.812 14.305 -4.258 1 92.25 310 ARG B N 1
ATOM 6308 C CA . ARG B 1 310 ? -18.969 13.43 -4.207 1 92.25 310 ARG B CA 1
ATOM 6309 C C . ARG B 1 310 ? -18.688 12.188 -3.363 1 92.25 310 ARG B C 1
ATOM 6311 O O . ARG B 1 310 ? -17.531 11.797 -3.201 1 92.25 310 ARG B O 1
ATOM 6318 N N . HIS B 1 311 ? -19.734 11.625 -2.781 1 90 311 HIS B N 1
ATOM 6319 C CA . HIS B 1 311 ? -19.594 10.344 -2.096 1 90 311 HIS B CA 1
ATOM 6320 C C . HIS B 1 311 ? -19.328 9.219 -3.088 1 90 311 HIS B C 1
ATOM 6322 O O . HIS B 1 311 ? -19.656 9.344 -4.273 1 90 311 HIS B O 1
ATOM 6328 N N . ARG B 1 312 ? -18.766 8.133 -2.646 1 88.12 312 ARG B N 1
ATOM 6329 C CA . ARG B 1 312 ? -18.531 6.953 -3.475 1 88.12 312 ARG B CA 1
ATOM 6330 C C . ARG B 1 312 ? -19.844 6.203 -3.729 1 88.12 312 ARG B C 1
ATOM 6332 O O . ARG B 1 312 ? -20.719 6.156 -2.861 1 88.12 312 ARG B O 1
ATOM 6339 N N . GLY B 1 313 ? -19.859 5.578 -4.902 1 88.19 313 GLY B N 1
ATOM 6340 C CA . GLY B 1 313 ? -21.031 4.777 -5.215 1 88.19 313 GLY B CA 1
ATOM 6341 C C . GLY B 1 313 ? -21.016 3.418 -4.543 1 88.19 313 GLY B C 1
ATOM 6342 O O . GLY B 1 313 ? -19.953 2.914 -4.16 1 88.19 313 GLY B O 1
ATOM 6343 N N . LYS B 1 314 ? -22.219 2.92 -4.41 1 78.5 314 LYS B N 1
ATOM 6344 C CA . LYS B 1 314 ? -22.359 1.586 -3.832 1 78.5 314 LYS B CA 1
ATOM 6345 C C . LYS B 1 314 ? -21.953 0.507 -4.832 1 78.5 314 LYS B C 1
ATOM 6347 O O . LYS B 1 314 ? -21.609 -0.609 -4.438 1 78.5 314 LYS B O 1
ATOM 6352 N N . THR B 1 315 ? -22.094 0.866 -6.051 1 76.31 315 THR B N 1
ATOM 6353 C CA . THR B 1 315 ? -21.672 0.004 -7.148 1 76.31 315 THR B CA 1
ATOM 6354 C C . THR B 1 315 ? -20.688 0.731 -8.062 1 76.31 315 THR B C 1
ATOM 6356 O O . THR B 1 315 ? -20.625 1.962 -8.062 1 76.31 315 THR B O 1
ATOM 6359 N N . PRO B 1 316 ? -19.969 -0.036 -8.797 1 77.62 316 PRO B N 1
ATOM 6360 C CA . PRO B 1 316 ? -19.047 0.618 -9.734 1 77.62 316 PRO B CA 1
ATOM 6361 C C . PRO B 1 316 ? -19.766 1.534 -10.719 1 77.62 316 PRO B C 1
ATOM 6363 O O . PRO B 1 316 ? -19.266 2.613 -11.047 1 77.62 316 PRO B O 1
ATOM 6366 N N . ALA B 1 317 ? -20.828 1.072 -11.172 1 80.12 317 ALA B N 1
ATOM 6367 C CA . ALA B 1 317 ? -21.594 1.874 -12.125 1 80.12 317 ALA B CA 1
ATOM 6368 C C . ALA B 1 317 ? -22.062 3.18 -11.484 1 80.12 317 ALA B C 1
ATOM 6370 O O . ALA B 1 317 ? -21.969 4.246 -12.102 1 80.12 317 ALA B O 1
ATOM 6371 N N . GLU B 1 318 ? -22.516 3.035 -10.273 1 89 318 GLU B N 1
ATOM 6372 C CA . GLU B 1 318 ? -22.938 4.227 -9.547 1 89 318 GLU B CA 1
ATOM 6373 C C . GLU B 1 318 ? -21.75 5.145 -9.258 1 89 318 GLU B C 1
ATOM 6375 O O . GLU B 1 318 ? -21.875 6.367 -9.32 1 89 318 GLU B O 1
ATOM 6380 N N . ASP B 1 319 ? -20.75 4.531 -8.961 1 89.06 319 ASP B N 1
ATOM 6381 C CA . ASP B 1 319 ? -19.531 5.285 -8.672 1 89.06 319 ASP B CA 1
ATOM 6382 C C . ASP B 1 319 ? -19.078 6.086 -9.891 1 89.06 319 ASP B C 1
ATOM 6384 O O . ASP B 1 319 ? -18.703 7.254 -9.773 1 89.06 319 ASP B O 1
ATOM 6388 N N . ASP B 1 320 ? -19.172 5.484 -10.961 1 89.69 320 ASP B N 1
ATOM 6389 C CA . ASP B 1 320 ? -18.797 6.145 -12.211 1 89.69 320 ASP B CA 1
ATOM 6390 C C . ASP B 1 320 ? -19.766 7.27 -12.555 1 89.69 320 ASP B C 1
ATOM 6392 O O . ASP B 1 320 ? -19.359 8.312 -13.062 1 89.69 320 ASP B O 1
ATOM 6396 N N . ALA B 1 321 ? -20.953 6.992 -12.289 1 93.06 321 ALA B N 1
ATOM 6397 C CA . ALA B 1 321 ? -21.969 8.016 -12.555 1 93.06 321 ALA B CA 1
ATOM 6398 C C . ALA B 1 321 ? -21.734 9.242 -11.688 1 93.06 321 ALA B C 1
ATOM 6400 O O . ALA B 1 321 ? -21.906 10.375 -12.148 1 93.06 321 ALA B O 1
ATOM 6401 N N . LEU B 1 322 ? -21.406 8.977 -10.523 1 94.44 322 LEU B N 1
ATOM 6402 C CA . LEU B 1 322 ? -21.125 10.07 -9.594 1 94.44 322 LEU B CA 1
ATOM 6403 C C . LEU B 1 322 ? -19.875 10.836 -10.016 1 94.44 322 LEU B C 1
ATOM 6405 O O . LEU B 1 322 ? -19.828 12.062 -9.891 1 94.44 322 LEU B O 1
ATOM 6409 N N . ALA B 1 323 ? -18.938 10.125 -10.461 1 93.38 323 ALA B N 1
ATOM 6410 C CA . ALA B 1 323 ? -17.719 10.773 -10.961 1 93.38 323 ALA B CA 1
ATOM 6411 C C . ALA B 1 323 ? -18.031 11.672 -12.148 1 93.38 323 ALA B C 1
ATOM 6413 O O . ALA B 1 323 ? -17.531 12.797 -12.234 1 93.38 323 ALA B O 1
ATOM 6414 N N . THR B 1 324 ? -18.875 11.188 -13.008 1 93.81 324 THR B N 1
ATOM 6415 C CA . THR B 1 324 ? -19.266 11.953 -14.188 1 93.81 324 THR B CA 1
ATOM 6416 C C . THR B 1 324 ? -20.062 13.195 -13.781 1 93.81 324 THR B C 1
ATOM 6418 O O . THR B 1 324 ? -19.844 14.273 -14.336 1 93.81 324 THR B O 1
ATOM 6421 N N . ASP B 1 325 ? -20.844 12.953 -12.844 1 94.69 325 ASP B N 1
ATOM 6422 C CA . ASP B 1 325 ? -21.625 14.07 -12.32 1 94.69 325 ASP B CA 1
ATOM 6423 C C . ASP B 1 325 ? -20.719 15.148 -11.734 1 94.69 325 ASP B C 1
ATOM 6425 O O . ASP B 1 325 ? -20.906 16.344 -11.992 1 94.69 325 ASP B O 1
ATOM 6429 N N . LEU B 1 326 ? -19.828 14.742 -11.031 1 93.69 326 LEU B N 1
ATOM 6430 C CA . LEU B 1 326 ? -18.922 15.648 -10.344 1 93.69 326 LEU B CA 1
ATOM 6431 C C . LEU B 1 326 ? -18.094 16.438 -11.344 1 93.69 326 LEU B C 1
ATOM 6433 O O . LEU B 1 326 ? -18 17.672 -11.258 1 93.69 326 LEU B O 1
ATOM 6437 N N . ILE B 1 327 ? -17.547 15.766 -12.32 1 94.12 327 ILE B N 1
ATOM 6438 C CA . ILE B 1 327 ? -16.609 16.391 -13.242 1 94.12 327 ILE B CA 1
ATOM 6439 C C . ILE B 1 327 ? -17.344 17.328 -14.188 1 94.12 327 ILE B C 1
ATOM 6441 O O . ILE B 1 327 ? -16.75 18.234 -14.773 1 94.12 327 ILE B O 1
ATOM 6445 N N . ASN B 1 328 ? -18.656 17.141 -14.281 1 92.94 328 ASN B N 1
ATOM 6446 C CA . ASN B 1 328 ? -19.438 17.953 -15.195 1 92.94 328 ASN B CA 1
ATOM 6447 C C . ASN B 1 328 ? -20.234 19.031 -14.453 1 92.94 328 ASN B C 1
ATOM 6449 O O . ASN B 1 328 ? -20.953 19.812 -15.062 1 92.94 328 ASN B O 1
ATOM 6453 N N . ASP B 1 329 ? -20.109 19.047 -13.211 1 90.81 329 ASP B N 1
ATOM 6454 C CA . ASP B 1 329 ? -20.812 20.062 -12.422 1 90.81 329 ASP B CA 1
ATOM 6455 C C . ASP B 1 329 ? -20.188 21.438 -12.609 1 90.81 329 ASP B C 1
ATOM 6457 O O . ASP B 1 329 ? -19.047 21.672 -12.211 1 90.81 329 ASP B O 1
ATOM 6461 N N . SER B 1 330 ? -20.922 22.344 -13.047 1 88.5 330 SER B N 1
ATOM 6462 C CA . SER B 1 330 ? -20.406 23.641 -13.43 1 88.5 330 SER B CA 1
ATOM 6463 C C . SER B 1 330 ? -19.922 24.422 -12.203 1 88.5 330 SER B C 1
ATOM 6465 O O . SER B 1 330 ? -18.922 25.141 -12.273 1 88.5 330 SER B O 1
ATOM 6467 N N . LYS B 1 331 ? -20.578 24.344 -11.203 1 81.81 331 LYS B N 1
ATOM 6468 C CA . LYS B 1 331 ? -20.203 25.062 -9.984 1 81.81 331 LYS B CA 1
ATOM 6469 C C . LYS B 1 331 ? -18.875 24.547 -9.43 1 81.81 331 LYS B C 1
ATOM 6471 O O . LYS B 1 331 ? -17.984 25.328 -9.117 1 81.81 331 LYS B O 1
ATOM 6476 N N . GLU B 1 332 ? -18.875 23.266 -9.367 1 87.62 332 GLU B N 1
ATOM 6477 C CA . GLU B 1 332 ? -17.656 22.656 -8.836 1 87.62 332 GLU B CA 1
ATOM 6478 C C . GLU B 1 332 ? -16.453 22.953 -9.734 1 87.62 332 GLU B C 1
ATOM 6480 O O . GLU B 1 332 ? -15.359 23.219 -9.242 1 87.62 332 GLU B O 1
ATOM 6485 N N . ARG B 1 333 ? -16.688 22.906 -10.953 1 89.81 333 ARG B N 1
ATOM 6486 C CA . ARG B 1 333 ? -15.617 23.156 -11.914 1 89.81 333 ARG B CA 1
ATOM 6487 C C . ARG B 1 333 ? -15.109 24.594 -11.797 1 89.81 333 ARG B C 1
ATOM 6489 O O . ARG B 1 333 ? -13.906 24.828 -11.812 1 89.81 333 ARG B O 1
ATOM 6496 N N . ALA B 1 334 ? -16.016 25.484 -11.734 1 85.69 334 ALA B N 1
ATOM 6497 C CA . ALA B 1 334 ? -15.641 26.891 -11.656 1 85.69 334 ALA B CA 1
ATOM 6498 C C . ALA B 1 334 ? -14.812 27.172 -10.406 1 85.69 334 ALA B C 1
ATOM 6500 O O . ALA B 1 334 ? -13.797 27.875 -10.477 1 85.69 334 ALA B O 1
ATOM 6501 N N . GLU B 1 335 ? -15.234 26.625 -9.344 1 86.25 335 GLU B N 1
ATOM 6502 C CA . GLU B 1 335 ? -14.484 26.781 -8.102 1 86.25 335 GLU B CA 1
ATOM 6503 C C . GLU B 1 335 ? -13.102 26.141 -8.211 1 86.25 335 GLU B C 1
ATOM 6505 O O . GLU B 1 335 ? -12.109 26.719 -7.762 1 86.25 335 GLU B O 1
ATOM 6510 N N . HIS B 1 336 ? -13.117 25.031 -8.781 1 90.62 336 HIS B N 1
ATOM 6511 C CA . HIS B 1 336 ? -11.852 24.312 -8.906 1 90.62 336 HIS B CA 1
ATOM 6512 C C . HIS B 1 336 ? -10.859 25.094 -9.766 1 90.62 336 HIS B C 1
ATOM 6514 O O . HIS B 1 336 ? -9.68 25.203 -9.422 1 90.62 336 HIS B O 1
ATOM 6520 N N . ILE B 1 337 ? -11.336 25.625 -10.828 1 91.31 337 ILE B N 1
ATOM 6521 C CA . ILE B 1 337 ? -10.484 26.359 -11.75 1 91.31 337 ILE B CA 1
ATOM 6522 C C . ILE B 1 337 ? -9.914 27.594 -11.055 1 91.31 337 ILE B C 1
ATOM 6524 O O . ILE B 1 337 ? -8.742 27.938 -11.234 1 91.31 337 ILE B O 1
ATOM 6528 N N . MET B 1 338 ? -10.711 28.156 -10.336 1 89.88 338 MET B N 1
ATOM 6529 C CA . MET B 1 338 ? -10.266 29.328 -9.586 1 89.88 338 MET B CA 1
ATOM 6530 C C . MET B 1 338 ? -9.117 28.969 -8.648 1 89.88 338 MET B C 1
ATOM 6532 O O . MET B 1 338 ? -8.141 29.703 -8.547 1 89.88 338 MET B O 1
ATOM 6536 N N . LEU B 1 339 ? -9.258 27.906 -8.031 1 90.5 339 LEU B N 1
ATOM 6537 C CA . LEU B 1 339 ? -8.234 27.484 -7.078 1 90.5 339 LEU B CA 1
ATOM 6538 C C . LEU B 1 339 ? -6.961 27.062 -7.797 1 90.5 339 LEU B C 1
ATOM 6540 O O . LEU B 1 339 ? -5.859 27.25 -7.281 1 90.5 339 LEU B O 1
ATOM 6544 N N . VAL B 1 340 ? -7.113 26.438 -8.961 1 93.19 340 VAL B N 1
ATOM 6545 C CA . VAL B 1 340 ? -5.957 26.094 -9.773 1 93.19 340 VAL B CA 1
ATOM 6546 C C . VAL B 1 340 ? -5.207 27.359 -10.18 1 93.19 340 VAL B C 1
ATOM 6548 O O . VAL B 1 340 ? -3.975 27.406 -10.141 1 93.19 340 VAL B O 1
ATOM 6551 N N . ASP B 1 341 ? -5.969 28.359 -10.5 1 92.75 341 ASP B N 1
ATOM 6552 C CA . ASP B 1 341 ? -5.367 29.641 -10.883 1 92.75 341 ASP B CA 1
ATOM 6553 C C . ASP B 1 341 ? -4.594 30.25 -9.719 1 92.75 341 ASP B C 1
ATOM 6555 O O . ASP B 1 341 ? -3.518 30.828 -9.914 1 92.75 341 ASP B O 1
ATOM 6559 N N . LEU B 1 342 ? -5.191 30.188 -8.68 1 92.62 342 LEU B N 1
ATOM 6560 C CA . LEU B 1 342 ? -4.512 30.672 -7.48 1 92.62 342 LEU B CA 1
ATOM 6561 C C . LEU B 1 342 ? -3.221 29.891 -7.238 1 92.62 342 LEU B C 1
ATOM 6563 O O . LEU B 1 342 ? -2.191 30.484 -6.902 1 92.62 342 LEU B O 1
ATOM 6567 N N . GLY B 1 343 ? -3.254 28.609 -7.324 1 93.12 343 GLY B N 1
ATOM 6568 C CA . GLY B 1 343 ? -2.072 27.766 -7.188 1 93.12 343 GLY B CA 1
ATOM 6569 C C . GLY B 1 343 ? -0.991 28.094 -8.203 1 93.12 343 GLY B C 1
ATOM 6570 O O . GLY B 1 343 ? 0.195 28.125 -7.863 1 93.12 343 GLY B O 1
ATOM 6571 N N . LEU B 1 344 ? -1.437 28.328 -9.406 1 94.75 344 LEU B N 1
ATOM 6572 C CA . LEU B 1 344 ? -0.514 28.703 -10.469 1 94.75 344 LEU B CA 1
ATOM 6573 C C . LEU B 1 344 ? 0.203 30.016 -10.125 1 94.75 344 LEU B C 1
ATOM 6575 O O . LEU B 1 344 ? 1.415 30.125 -10.328 1 94.75 344 LEU B O 1
ATOM 6579 N N . ASN B 1 345 ? -0.551 30.859 -9.68 1 94.69 345 ASN B N 1
ATOM 6580 C CA . ASN B 1 345 ? 0.022 32.156 -9.305 1 94.69 345 ASN B CA 1
ATOM 6581 C C . ASN B 1 345 ? 1.035 31.984 -8.172 1 94.69 345 ASN B C 1
ATOM 6583 O O . ASN B 1 345 ? 2.1 32.625 -8.195 1 94.69 345 ASN B O 1
ATOM 6587 N N . ASP B 1 346 ? 0.708 31.266 -7.203 1 95.38 346 ASP B N 1
ATOM 6588 C CA . ASP B 1 346 ? 1.586 31.031 -6.059 1 95.38 346 ASP B CA 1
ATOM 6589 C C . ASP B 1 346 ? 2.898 30.391 -6.492 1 95.38 346 ASP B C 1
ATOM 6591 O O . ASP B 1 346 ? 3.971 30.766 -6.008 1 95.38 346 ASP B O 1
ATOM 6595 N N . VAL B 1 347 ? 2.814 29.438 -7.359 1 97.12 347 VAL B N 1
ATOM 6596 C CA . VAL B 1 347 ? 3.994 28.719 -7.844 1 97.12 347 VAL B CA 1
ATOM 6597 C C . VAL B 1 347 ? 4.82 29.641 -8.742 1 97.12 347 VAL B C 1
ATOM 6599 O O . VAL B 1 347 ? 6.051 29.656 -8.664 1 97.12 347 VAL B O 1
ATOM 6602 N N . ASN B 1 348 ? 4.145 30.406 -9.523 1 96.44 348 ASN B N 1
ATOM 6603 C CA . ASN B 1 348 ? 4.805 31.312 -10.461 1 96.44 348 ASN B CA 1
ATOM 6604 C C . ASN B 1 348 ? 5.621 32.375 -9.734 1 96.44 348 ASN B C 1
ATOM 6606 O O . ASN B 1 348 ? 6.602 32.875 -10.273 1 96.44 348 ASN B O 1
ATOM 6610 N N . ARG B 1 349 ? 5.234 32.719 -8.633 1 96.31 349 ARG B N 1
ATOM 6611 C CA . ARG B 1 349 ? 5.902 33.75 -7.859 1 96.31 349 ARG B CA 1
ATOM 6612 C C . ARG B 1 349 ? 7.332 33.344 -7.52 1 96.31 349 ARG B C 1
ATOM 6614 O O . ARG B 1 349 ? 8.211 34.188 -7.363 1 96.31 349 ARG B O 1
ATOM 6621 N N . VAL B 1 350 ? 7.59 32.062 -7.453 1 98 350 VAL B N 1
ATOM 6622 C CA . VAL B 1 350 ? 8.883 31.641 -6.914 1 98 350 VAL B CA 1
ATOM 6623 C C . VAL B 1 350 ? 9.594 30.734 -7.918 1 98 350 VAL B C 1
ATOM 6625 O O . VAL B 1 350 ? 10.789 30.453 -7.773 1 98 350 VAL B O 1
ATOM 6628 N N . CYS B 1 351 ? 8.969 30.328 -8.945 1 98.38 351 CYS B N 1
ATOM 6629 C CA . CYS B 1 351 ? 9.531 29.375 -9.891 1 98.38 351 CYS B CA 1
ATOM 6630 C C . CYS B 1 351 ? 9.867 30.047 -11.219 1 98.38 351 CYS B C 1
ATOM 6632 O O . CYS B 1 351 ? 9.445 31.172 -11.469 1 98.38 351 CYS B O 1
ATOM 6634 N N . ASP B 1 352 ? 10.688 29.359 -12.008 1 97.94 352 ASP B N 1
ATOM 6635 C CA . ASP B 1 352 ? 10.898 29.75 -13.398 1 97.94 352 ASP B CA 1
ATOM 6636 C C . ASP B 1 352 ? 9.609 29.641 -14.203 1 97.94 352 ASP B C 1
ATOM 6638 O O . ASP B 1 352 ? 9.07 28.547 -14.375 1 97.94 352 ASP B O 1
ATOM 6642 N N . PRO B 1 353 ? 9.188 30.797 -14.68 1 96.19 353 PRO B N 1
ATOM 6643 C CA . PRO B 1 353 ? 7.895 30.797 -15.359 1 96.19 353 PRO B CA 1
ATOM 6644 C C . PRO B 1 353 ? 7.828 29.812 -16.516 1 96.19 353 PRO B C 1
ATOM 6646 O O . PRO B 1 353 ? 6.754 29.297 -16.844 1 96.19 353 PRO B O 1
ATOM 6649 N N . ASN B 1 354 ? 8.906 29.484 -17.094 1 96.38 354 ASN B N 1
ATOM 6650 C CA . ASN B 1 354 ? 8.93 28.594 -18.234 1 96.38 354 ASN B CA 1
ATOM 6651 C C . ASN B 1 354 ? 8.711 27.141 -17.828 1 96.38 354 ASN B C 1
ATOM 6653 O O . ASN B 1 354 ? 8.438 26.281 -18.656 1 96.38 354 ASN B O 1
ATOM 6657 N N . THR B 1 355 ? 8.797 26.969 -16.531 1 96.5 355 THR B N 1
ATOM 6658 C CA . THR B 1 355 ? 8.688 25.594 -16.047 1 96.5 355 THR B CA 1
ATOM 6659 C C . THR B 1 355 ? 7.344 25.359 -15.367 1 96.5 355 THR B C 1
ATOM 6661 O O . THR B 1 355 ? 6.961 24.219 -15.117 1 96.5 355 THR B O 1
ATOM 6664 N N . VAL B 1 356 ? 6.66 26.422 -15.109 1 96.44 356 VAL B N 1
ATOM 6665 C CA . VAL B 1 356 ? 5.398 26.312 -14.383 1 96.44 356 VAL B CA 1
ATOM 6666 C C . VAL B 1 356 ? 4.324 25.719 -15.297 1 96.44 356 VAL B C 1
ATOM 6668 O O . VAL B 1 356 ? 4.117 26.203 -16.406 1 96.44 356 VAL B O 1
ATOM 6671 N N . LYS B 1 357 ? 3.637 24.688 -14.844 1 93.75 357 LYS B N 1
ATOM 6672 C CA . LYS B 1 357 ? 2.621 24.047 -15.672 1 93.75 357 LYS B CA 1
ATOM 6673 C C . LYS B 1 357 ? 1.58 23.344 -14.812 1 93.75 357 LYS B C 1
ATOM 6675 O O . LYS B 1 357 ? 1.818 23.078 -13.625 1 93.75 357 LYS B O 1
ATOM 6680 N N . VAL B 1 358 ? 0.461 23.109 -15.414 1 93.75 358 VAL B N 1
ATOM 6681 C CA . VAL B 1 358 ? -0.553 22.219 -14.867 1 93.75 358 VAL B CA 1
ATOM 6682 C C . VAL B 1 358 ? -0.31 20.797 -15.359 1 93.75 358 VAL B C 1
ATOM 6684 O O . VAL B 1 358 ? -0.678 20.453 -16.484 1 93.75 358 VAL B O 1
ATOM 6687 N N . ASP B 1 359 ? 0.217 20 -14.508 1 88.81 359 ASP B N 1
ATOM 6688 C CA . ASP B 1 359 ? 0.561 18.641 -14.883 1 88.81 359 ASP B CA 1
ATOM 6689 C C . ASP B 1 359 ? -0.691 17.828 -15.195 1 88.81 359 ASP B C 1
ATOM 6691 O O . ASP B 1 359 ? -0.669 16.953 -16.078 1 88.81 359 ASP B O 1
ATOM 6695 N N . SER B 1 360 ? -1.695 18 -14.43 1 89.12 360 SER B N 1
ATOM 6696 C CA . SER B 1 360 ? -3.01 17.406 -14.633 1 89.12 360 SER B CA 1
ATOM 6697 C C . SER B 1 360 ? -4.125 18.359 -14.227 1 89.12 360 SER B C 1
ATOM 6699 O O . SER B 1 360 ? -4.082 18.953 -13.141 1 89.12 360 SER B O 1
ATOM 6701 N N . LEU B 1 361 ? -5.043 18.469 -15.18 1 90.56 361 LEU B N 1
ATOM 6702 C CA . LEU B 1 361 ? -6.141 19.406 -14.93 1 90.56 361 LEU B CA 1
ATOM 6703 C C . LEU B 1 361 ? -7.445 18.656 -14.68 1 90.56 361 LEU B C 1
ATOM 6705 O O . LEU B 1 361 ? -7.918 17.922 -15.555 1 90.56 361 LEU B O 1
ATOM 6709 N N . MET B 1 362 ? -7.992 18.719 -13.578 1 90.94 362 MET B N 1
ATOM 6710 C CA . MET B 1 362 ? -9.336 18.297 -13.203 1 90.94 362 MET B CA 1
ATOM 6711 C C . MET B 1 362 ? -9.531 16.812 -13.469 1 90.94 362 MET B C 1
ATOM 6713 O O . MET B 1 362 ? -10.352 16.422 -14.305 1 90.94 362 MET B O 1
ATOM 6717 N N . HIS B 1 363 ? -8.984 16.016 -12.766 1 90.31 363 HIS B N 1
ATOM 6718 C CA . HIS B 1 363 ? -9.25 14.586 -12.82 1 90.31 363 HIS B CA 1
ATOM 6719 C C . HIS B 1 363 ? -9.852 14.086 -11.5 1 90.31 363 HIS B C 1
ATOM 6721 O O . HIS B 1 363 ? -9.672 14.719 -10.461 1 90.31 363 HIS B O 1
ATOM 6727 N N . ILE B 1 364 ? -10.578 13.008 -11.586 1 90.62 364 ILE B N 1
ATOM 6728 C CA . ILE B 1 364 ? -11.234 12.453 -10.406 1 90.62 364 ILE B CA 1
ATOM 6729 C C . ILE B 1 364 ? -10.273 11.539 -9.656 1 90.62 364 ILE B C 1
ATOM 6731 O O . ILE B 1 364 ? -9.641 10.664 -10.258 1 90.62 364 ILE B O 1
ATOM 6735 N N . GLU B 1 365 ? -10.086 11.828 -8.445 1 87.75 365 GLU B N 1
ATOM 6736 C CA . GLU B 1 365 ? -9.398 10.891 -7.562 1 87.75 365 GLU B CA 1
ATOM 6737 C C . GLU B 1 365 ? -10.359 10.266 -6.559 1 87.75 365 GLU B C 1
ATOM 6739 O O . GLU B 1 365 ? -11.086 10.969 -5.859 1 87.75 365 GLU B O 1
ATOM 6744 N N . ARG B 1 366 ? -10.352 8.961 -6.527 1 84.38 366 ARG B N 1
ATOM 6745 C CA . ARG B 1 366 ? -11.266 8.211 -5.672 1 84.38 366 ARG B CA 1
ATOM 6746 C C . ARG B 1 366 ? -10.586 7.812 -4.363 1 84.38 366 ARG B C 1
ATOM 6748 O O . ARG B 1 366 ? -9.484 7.262 -4.379 1 84.38 366 ARG B O 1
ATOM 6755 N N . TYR B 1 367 ? -11.211 8.195 -3.275 1 81 367 TYR B N 1
ATOM 6756 C CA . TYR B 1 367 ? -10.766 7.797 -1.944 1 81 367 TYR B CA 1
ATOM 6757 C C . TYR B 1 367 ? -11.766 6.84 -1.302 1 81 367 TYR B C 1
ATOM 6759 O O . TYR B 1 367 ? -12.625 6.277 -1.984 1 81 367 TYR B O 1
ATOM 6767 N N . ALA B 1 368 ? -11.633 6.551 -0.063 1 74.88 368 ALA B N 1
ATOM 6768 C CA . ALA B 1 368 ? -12.414 5.508 0.588 1 74.88 368 ALA B CA 1
ATOM 6769 C C . ALA B 1 368 ? -13.898 5.863 0.6 1 74.88 368 ALA B C 1
ATOM 6771 O O . ALA B 1 368 ? -14.75 5.027 0.282 1 74.88 368 ALA B O 1
ATOM 6772 N N . HIS B 1 369 ? -14.164 7.141 0.938 1 79.06 369 HIS B N 1
ATOM 6773 C CA . HIS B 1 369 ? -15.562 7.48 1.154 1 79.06 369 HIS B CA 1
ATOM 6774 C C . HIS B 1 369 ? -16.016 8.57 0.195 1 79.06 369 HIS B C 1
ATOM 6776 O O . HIS B 1 369 ? -17.219 8.789 0.018 1 79.06 369 HIS B O 1
ATOM 6782 N N . VAL B 1 370 ? -15.016 9.148 -0.417 1 86.38 370 VAL B N 1
ATOM 6783 C CA . VAL B 1 370 ? -15.375 10.281 -1.264 1 86.38 370 VAL B CA 1
ATOM 6784 C C . VAL B 1 370 ? -14.469 10.312 -2.494 1 86.38 370 VAL B C 1
ATOM 6786 O O . VAL B 1 370 ? -13.5 9.562 -2.58 1 86.38 370 VAL B O 1
ATOM 6789 N N . MET B 1 371 ? -14.867 11.016 -3.461 1 90.94 371 MET B N 1
ATOM 6790 C CA . MET B 1 371 ? -14.031 11.359 -4.609 1 90.94 371 MET B CA 1
ATOM 6791 C C . MET B 1 371 ? -13.914 12.867 -4.766 1 90.94 371 MET B C 1
ATOM 6793 O O . MET B 1 371 ? -14.82 13.609 -4.379 1 90.94 371 MET B O 1
ATOM 6797 N N . HIS B 1 372 ? -12.773 13.305 -5.242 1 90.69 372 HIS B N 1
ATOM 6798 C CA . HIS B 1 372 ? -12.5 14.727 -5.41 1 90.69 372 HIS B CA 1
ATOM 6799 C C . HIS B 1 372 ? -12.039 15.039 -6.828 1 90.69 372 HIS B C 1
ATOM 6801 O O . HIS B 1 372 ? -11.5 14.164 -7.516 1 90.69 372 HIS B O 1
ATOM 6807 N N . ILE B 1 373 ? -12.289 16.234 -7.262 1 92.88 373 ILE B N 1
ATOM 6808 C CA . ILE B 1 373 ? -11.562 16.766 -8.414 1 92.88 373 ILE B CA 1
ATOM 6809 C C . ILE B 1 373 ? -10.195 17.281 -7.973 1 92.88 373 ILE B C 1
ATOM 6811 O O . ILE B 1 373 ? -10.078 18.031 -7.004 1 92.88 373 ILE B O 1
ATOM 6815 N N . VAL B 1 374 ? -9.203 16.828 -8.68 1 91.88 374 VAL B N 1
ATOM 6816 C CA . VAL B 1 374 ? -7.84 17.172 -8.289 1 91.88 374 VAL B CA 1
ATOM 6817 C C . VAL B 1 374 ? -7.078 17.719 -9.5 1 91.88 374 VAL B C 1
ATOM 6819 O O . VAL B 1 374 ? -7.293 17.25 -10.625 1 91.88 374 VAL B O 1
ATOM 6822 N N . SER B 1 375 ? -6.281 18.672 -9.281 1 93.75 375 SER B N 1
ATOM 6823 C CA . SER B 1 375 ? -5.312 19.156 -10.258 1 93.75 375 SER B CA 1
ATOM 6824 C C . SER B 1 375 ? -3.91 19.219 -9.664 1 93.75 375 SER B C 1
ATOM 6826 O O . SER B 1 375 ? -3.754 19.312 -8.445 1 93.75 375 SER B O 1
ATOM 6828 N N . ASN B 1 376 ? -2.967 19.109 -10.508 1 92.94 376 ASN B N 1
ATOM 6829 C CA . ASN B 1 376 ? -1.573 19.156 -10.078 1 92.94 376 ASN B CA 1
ATOM 6830 C C . ASN B 1 376 ? -0.825 20.297 -10.766 1 92.94 376 ASN B C 1
ATOM 6832 O O . ASN B 1 376 ? -0.91 20.469 -11.984 1 92.94 376 ASN B O 1
ATOM 6836 N N . VAL B 1 377 ? -0.191 21.109 -9.961 1 95.38 377 VAL B N 1
ATOM 6837 C CA . VAL B 1 377 ? 0.6 22.219 -10.461 1 95.38 377 VAL B CA 1
ATOM 6838 C C . VAL B 1 377 ? 2.049 22.078 -10 1 95.38 377 VAL B C 1
ATOM 6840 O O . VAL B 1 377 ? 2.309 21.688 -8.859 1 95.38 377 VAL B O 1
ATOM 6843 N N . SER B 1 378 ? 2.973 22.312 -10.898 1 96.56 378 SER B N 1
ATOM 6844 C CA . SER B 1 378 ? 4.379 22.219 -10.516 1 96.56 378 SER B CA 1
ATOM 6845 C C . SER B 1 378 ? 5.219 23.281 -11.227 1 96.56 378 SER B C 1
ATOM 6847 O O . SER B 1 378 ? 4.746 23.922 -12.164 1 96.56 378 SER B O 1
ATOM 6849 N N . GLY B 1 379 ? 6.363 23.531 -10.742 1 97.44 379 GLY B N 1
ATOM 6850 C CA . GLY B 1 379 ? 7.363 24.422 -11.32 1 97.44 379 GLY B CA 1
ATOM 6851 C C . GLY B 1 379 ? 8.727 24.297 -10.664 1 97.44 379 GLY B C 1
ATOM 6852 O O . GLY B 1 379 ? 8.812 23.984 -9.469 1 97.44 379 GLY B O 1
ATOM 6853 N N . THR B 1 380 ? 9.742 24.594 -11.438 1 97.69 380 THR B N 1
ATOM 6854 C CA . THR B 1 380 ? 11.102 24.547 -10.906 1 97.69 380 THR B CA 1
ATOM 6855 C C . THR B 1 380 ? 11.469 25.859 -10.242 1 97.69 380 THR B C 1
ATOM 6857 O O . THR B 1 380 ? 11.328 26.922 -10.852 1 97.69 380 THR B O 1
ATOM 6860 N N . LEU B 1 381 ? 11.953 25.781 -9.055 1 98.25 381 LEU B N 1
ATOM 6861 C CA . LEU B 1 381 ? 12.352 26.984 -8.312 1 98.25 381 LEU B CA 1
ATOM 6862 C C . LEU B 1 381 ? 13.367 27.797 -9.109 1 98.25 381 LEU B C 1
ATOM 6864 O O . LEU B 1 381 ? 14.273 27.234 -9.727 1 98.25 381 LEU B O 1
ATOM 6868 N N . ARG B 1 382 ? 13.164 29.094 -9.07 1 98.25 382 ARG B N 1
ATOM 6869 C CA . ARG B 1 382 ? 14.219 29.953 -9.594 1 98.25 382 ARG B CA 1
ATOM 6870 C C . ARG B 1 382 ? 15.516 29.766 -8.812 1 98.25 382 ARG B C 1
ATOM 6872 O O . ARG B 1 382 ? 15.492 29.312 -7.664 1 98.25 382 ARG B O 1
ATOM 6879 N N . GLN B 1 383 ? 16.609 30.234 -9.383 1 96.69 383 GLN B N 1
ATOM 6880 C CA . GLN B 1 383 ? 17.922 30.016 -8.773 1 96.69 383 GLN B CA 1
ATOM 6881 C C . GLN B 1 383 ? 18.047 30.781 -7.465 1 96.69 383 GLN B C 1
ATOM 6883 O O . GLN B 1 383 ? 18.75 30.344 -6.551 1 96.69 383 GLN B O 1
ATOM 6888 N N . ASP B 1 384 ? 17.344 31.875 -7.355 1 97.38 384 ASP B N 1
ATOM 6889 C CA . ASP B 1 384 ? 17.469 32.719 -6.188 1 97.38 384 ASP B CA 1
ATOM 6890 C C . ASP B 1 384 ? 16.391 32.406 -5.148 1 97.38 384 ASP B C 1
ATOM 6892 O O . ASP B 1 384 ? 16.25 33.156 -4.168 1 97.38 384 ASP B O 1
ATOM 6896 N N . LYS B 1 385 ? 15.633 31.391 -5.395 1 97.94 385 LYS B N 1
ATOM 6897 C CA . LYS B 1 385 ? 14.547 31.031 -4.484 1 97.94 385 LYS B CA 1
ATOM 6898 C C . LYS B 1 385 ? 14.812 29.688 -3.822 1 97.94 385 LYS B C 1
ATOM 6900 O O . LYS B 1 385 ? 15.586 28.875 -4.336 1 97.94 385 LYS B O 1
ATOM 6905 N N . SER B 1 386 ? 14.227 29.562 -2.67 1 97.19 386 SER B N 1
ATOM 6906 C CA . SER B 1 386 ? 14.414 28.344 -1.891 1 97.19 386 SER B CA 1
ATOM 6907 C C . SER B 1 386 ? 13.078 27.672 -1.575 1 97.19 386 SER B C 1
ATOM 6909 O O . SER B 1 386 ? 12.016 28.219 -1.895 1 97.19 386 SER B O 1
ATOM 6911 N N . ARG B 1 387 ? 13.188 26.516 -0.958 1 97.81 387 ARG B N 1
ATOM 6912 C CA . ARG B 1 387 ? 12.008 25.781 -0.514 1 97.81 387 ARG B CA 1
ATOM 6913 C C . ARG B 1 387 ? 11.195 26.609 0.486 1 97.81 387 ARG B C 1
ATOM 6915 O O . ARG B 1 387 ? 9.977 26.453 0.578 1 97.81 387 ARG B O 1
ATOM 6922 N N . PHE B 1 388 ? 11.844 27.453 1.233 1 98.19 388 PHE B N 1
ATOM 6923 C CA . PHE B 1 388 ? 11.156 28.297 2.201 1 98.19 388 PHE B CA 1
ATOM 6924 C C . PHE B 1 388 ? 10.344 29.375 1.498 1 98.19 388 PHE B C 1
ATOM 6926 O O . PHE B 1 388 ? 9.242 29.719 1.942 1 98.19 388 PHE B O 1
ATOM 6933 N N . ASP B 1 389 ? 10.898 29.844 0.384 1 97.94 389 ASP B N 1
ATOM 6934 C CA . ASP B 1 389 ? 10.141 30.797 -0.431 1 97.94 389 ASP B CA 1
ATOM 6935 C C . ASP B 1 389 ? 8.883 30.141 -1.009 1 97.94 389 ASP B C 1
ATOM 6937 O O . ASP B 1 389 ? 7.824 30.766 -1.073 1 97.94 389 ASP B O 1
ATOM 6941 N N . ALA B 1 390 ? 9.109 28.938 -1.437 1 98.25 390 ALA B N 1
ATOM 6942 C CA . ALA B 1 390 ? 7.969 28.203 -1.973 1 98.25 390 ALA B CA 1
ATOM 6943 C C . ALA B 1 390 ? 6.867 28.062 -0.927 1 98.25 390 ALA B C 1
ATOM 6945 O O . ALA B 1 390 ? 5.691 28.281 -1.221 1 98.25 390 ALA B O 1
ATOM 6946 N N . PHE B 1 391 ? 7.242 27.688 0.24 1 98.5 391 PHE B N 1
ATOM 6947 C CA . PHE B 1 391 ? 6.273 27.547 1.319 1 98.5 391 PHE B CA 1
ATOM 6948 C C . PHE B 1 391 ? 5.555 28.859 1.586 1 98.5 391 PHE B C 1
ATOM 6950 O O . PHE B 1 391 ? 4.324 28.906 1.66 1 98.5 391 PHE B O 1
ATOM 6957 N N . ARG B 1 392 ? 6.297 29.953 1.696 1 97.25 392 ARG B N 1
ATOM 6958 C CA . ARG B 1 392 ? 5.73 31.266 1.992 1 97.25 392 ARG B CA 1
ATOM 6959 C C . ARG B 1 392 ? 4.738 31.703 0.915 1 97.25 392 ARG B C 1
ATOM 6961 O O . ARG B 1 392 ? 3.719 32.312 1.214 1 97.25 392 ARG B O 1
ATOM 6968 N N . SER B 1 393 ? 5.074 31.344 -0.249 1 96.75 393 SER B N 1
ATOM 6969 C CA . SER B 1 393 ? 4.266 31.781 -1.382 1 96.75 393 SER B CA 1
ATOM 6970 C C . SER B 1 393 ? 2.922 31.062 -1.411 1 96.75 393 SER B C 1
ATOM 6972 O O . SER B 1 393 ? 1.903 31.656 -1.771 1 96.75 393 SER B O 1
ATOM 6974 N N . ILE B 1 394 ? 2.928 29.828 -1.059 1 97.06 394 ILE B N 1
ATOM 6975 C CA . ILE B 1 394 ? 1.743 29 -1.244 1 97.06 394 ILE B CA 1
ATOM 6976 C C . ILE B 1 394 ? 0.89 29.031 0.022 1 97.06 394 ILE B C 1
ATOM 6978 O O . ILE B 1 394 ? -0.337 28.922 -0.046 1 97.06 394 ILE B O 1
ATOM 6982 N N . PHE B 1 395 ? 1.444 29.297 1.134 1 97.62 395 PHE B N 1
ATOM 6983 C CA . PHE B 1 395 ? 0.792 29.234 2.436 1 97.62 395 PHE B CA 1
ATOM 6984 C C . PHE B 1 395 ? -0.031 30.484 2.695 1 97.62 395 PHE B C 1
ATOM 6986 O O . PHE B 1 395 ? 0.436 31.594 2.451 1 97.62 395 PHE B O 1
ATOM 6993 N N . PR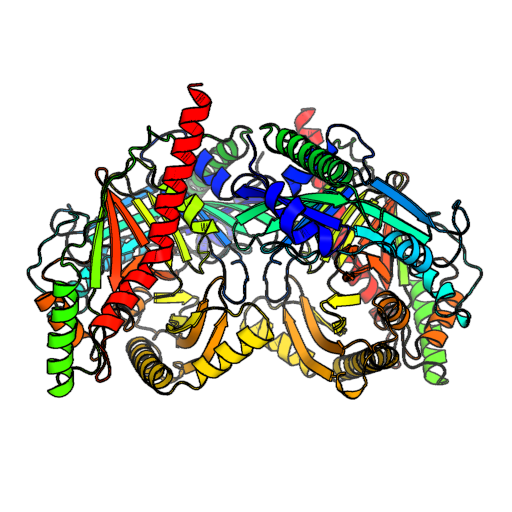O B 1 396 ? -1.278 30.359 3.248 1 96.88 396 PRO B N 1
ATOM 6994 C CA . PRO B 1 396 ? -2.055 29.125 3.281 1 96.88 396 PRO B CA 1
ATOM 6995 C C . PRO B 1 396 ? -2.703 28.797 1.938 1 96.88 396 PRO B C 1
ATOM 6997 O O . PRO B 1 396 ? -2.688 29.625 1.023 1 96.88 396 PRO B O 1
ATOM 7000 N N . ALA B 1 397 ? -3.16 27.641 1.847 1 95.06 397 ALA B N 1
ATOM 7001 C CA . ALA B 1 397 ? -3.773 27.234 0.588 1 95.06 397 ALA B CA 1
ATOM 7002 C C . ALA B 1 397 ? -5.043 28.031 0.308 1 95.06 397 ALA B C 1
ATOM 7004 O O . ALA B 1 397 ? -5.762 28.406 1.235 1 95.06 397 ALA B O 1
ATOM 7005 N N . GLY B 1 398 ? -5.336 28.234 -0.946 1 93.31 398 GLY B N 1
ATOM 7006 C CA . GLY B 1 398 ? -6.566 28.906 -1.341 1 93.31 398 GLY B CA 1
ATOM 7007 C C . GLY B 1 398 ? -7.812 28.172 -0.887 1 93.31 398 GLY B C 1
ATOM 7008 O O . GLY B 1 398 ? -8.836 28.781 -0.605 1 93.31 398 GLY B O 1
ATOM 7009 N N . THR B 1 399 ? -7.73 26.906 -0.766 1 93.12 399 THR B N 1
ATOM 7010 C CA . THR B 1 399 ? -8.867 26.062 -0.433 1 93.12 399 THR B CA 1
ATOM 7011 C C . THR B 1 399 ? -9.312 26.297 1.008 1 93.12 399 THR B C 1
ATOM 7013 O O . THR B 1 399 ? -10.414 25.891 1.395 1 93.12 399 THR B O 1
ATOM 7016 N N . VAL B 1 400 ? -8.461 26.969 1.782 1 96.12 400 VAL B N 1
ATOM 7017 C CA . VAL B 1 400 ? -8.828 27.219 3.172 1 96.12 400 VAL B CA 1
ATOM 7018 C C . VAL B 1 400 ? -8.766 28.719 3.455 1 96.12 400 VAL B C 1
ATOM 7020 O O . VAL B 1 400 ? -8.812 29.141 4.613 1 96.12 400 VAL B O 1
ATOM 7023 N N . SER B 1 401 ? -8.539 29.531 2.479 1 96.06 401 SER B N 1
ATOM 7024 C CA . SER B 1 401 ? -8.492 30.984 2.607 1 96.06 401 SER B CA 1
ATOM 7025 C C . SER B 1 401 ? -9.508 31.656 1.683 1 96.06 401 SER B C 1
ATOM 7027 O O . SER B 1 401 ? -10.641 31.922 2.084 1 96.06 401 SER B O 1
ATOM 7029 N N . GLY B 1 402 ? -9.242 31.641 0.372 1 94.38 402 GLY B N 1
ATOM 7030 C CA . GLY B 1 402 ? -10.148 32.281 -0.583 1 94.38 402 GLY B CA 1
ATOM 7031 C C . GLY B 1 402 ? -9.43 33.062 -1.662 1 94.38 402 GLY B C 1
ATOM 7032 O O . GLY B 1 402 ? -8.227 32.875 -1.861 1 94.38 402 GLY B O 1
ATOM 7033 N N . ALA B 1 403 ? -10.242 33.812 -2.27 1 93.38 403 ALA B N 1
ATOM 7034 C CA . ALA B 1 403 ? -9.727 34.594 -3.395 1 93.38 403 ALA B CA 1
ATOM 7035 C C . ALA B 1 403 ? -10.414 35.938 -3.49 1 93.38 403 ALA B C 1
ATOM 7037 O O . ALA B 1 403 ? -11.648 36.031 -3.449 1 93.38 403 ALA B O 1
ATOM 7038 N N . PRO B 1 404 ? -9.625 37.094 -3.725 1 94.81 404 PRO B N 1
ATOM 7039 C CA . PRO B 1 404 ? -8.172 37.156 -3.547 1 94.81 404 PRO B CA 1
ATOM 7040 C C . PRO B 1 404 ? -7.727 36.781 -2.139 1 94.81 404 PRO B C 1
ATOM 7042 O O . PRO B 1 404 ? -8.352 37.188 -1.154 1 94.81 404 PRO B O 1
ATOM 7045 N N . LYS B 1 405 ? -6.656 36.188 -2.016 1 94.12 405 LYS B N 1
ATOM 7046 C CA . LYS B 1 405 ? -6.207 35.5 -0.81 1 94.12 405 LYS B CA 1
ATOM 7047 C C . LYS B 1 405 ? -6.121 36.469 0.373 1 94.12 405 LYS B C 1
ATOM 7049 O O . LYS B 1 405 ? -6.707 36.219 1.43 1 94.12 405 LYS B O 1
ATOM 7054 N N . VAL B 1 406 ? -5.48 37.531 0.284 1 95.75 406 VAL B N 1
ATOM 7055 C CA . VAL B 1 406 ? -5.203 38.469 1.377 1 95.75 406 VAL B CA 1
ATOM 7056 C C . VAL B 1 406 ? -6.504 39.062 1.882 1 95.75 406 VAL B C 1
ATOM 7058 O O . VAL B 1 406 ? -6.77 39.094 3.086 1 95.75 406 VAL B O 1
ATOM 7061 N N . ARG B 1 407 ? -7.301 39.594 0.979 1 96.88 407 ARG B N 1
ATOM 7062 C CA . ARG B 1 407 ? -8.562 40.219 1.368 1 96.88 407 ARG B CA 1
ATOM 7063 C C . ARG B 1 407 ? -9.492 39.188 2.02 1 96.88 407 ARG B C 1
ATOM 7065 O O . ARG B 1 407 ? -10.164 39.5 3.006 1 96.88 407 ARG B O 1
ATOM 7072 N N . ALA B 1 408 ? -9.562 38.062 1.462 1 97.19 408 ALA B N 1
ATOM 7073 C CA . ALA B 1 408 ? -10.375 37 2.049 1 97.19 408 ALA B CA 1
ATOM 7074 C C . ALA B 1 408 ? -9.945 36.719 3.486 1 97.19 408 ALA B C 1
ATOM 7076 O O . ALA B 1 408 ? -10.789 36.562 4.375 1 97.19 408 ALA B O 1
ATOM 7077 N N . MET B 1 409 ? -8.664 36.656 3.717 1 97.44 409 MET B N 1
ATOM 7078 C CA . MET B 1 409 ? -8.141 36.312 5.039 1 97.44 409 MET B CA 1
ATOM 7079 C C . MET B 1 409 ? -8.438 37.438 6.035 1 97.44 409 MET B C 1
ATOM 7081 O O . MET B 1 409 ? -8.703 37.188 7.207 1 97.44 409 MET B O 1
ATOM 7085 N N . GLU B 1 410 ? -8.375 38.656 5.543 1 97.62 410 GLU B N 1
ATOM 7086 C CA . GLU B 1 410 ? -8.766 39.75 6.395 1 97.62 410 GLU B CA 1
ATOM 7087 C C . GLU B 1 410 ? -10.203 39.594 6.883 1 97.62 410 GLU B C 1
ATOM 7089 O O . GLU B 1 410 ? -10.484 39.75 8.07 1 97.62 410 GLU B O 1
ATOM 7094 N N . LEU B 1 411 ? -11.062 39.344 5.957 1 97.75 411 LEU B N 1
ATOM 7095 C CA . LEU B 1 411 ? -12.477 39.188 6.277 1 97.75 411 LEU B CA 1
ATOM 7096 C C . LEU B 1 411 ? -12.703 38.031 7.223 1 97.75 411 LEU B C 1
ATOM 7098 O O . LEU B 1 411 ? -13.516 38.094 8.148 1 97.75 411 LEU B O 1
ATOM 7102 N N . ILE B 1 412 ? -12 36.906 7.008 1 97.88 412 ILE B N 1
ATOM 7103 C CA . ILE B 1 412 ? -12.094 35.719 7.855 1 97.88 412 ILE B CA 1
ATOM 7104 C C . ILE B 1 412 ? -11.734 36.094 9.297 1 97.88 412 ILE B C 1
ATOM 7106 O O . ILE B 1 412 ? -12.477 35.781 10.227 1 97.88 412 ILE B O 1
ATOM 7110 N N . TYR B 1 413 ? -10.656 36.812 9.461 1 97.69 413 TYR B N 1
ATOM 7111 C CA . TYR B 1 413 ? -10.195 37.156 10.797 1 97.69 413 TYR B CA 1
ATOM 7112 C C . TYR B 1 413 ? -11.156 38.156 11.461 1 97.69 413 TYR B C 1
ATOM 7114 O O . TYR B 1 413 ? -11.359 38.094 12.672 1 97.69 413 TYR B O 1
ATOM 7122 N N . GLU B 1 414 ? -11.688 39 10.688 1 97 414 GLU B N 1
ATOM 7123 C CA . GLU B 1 414 ? -12.641 39.969 11.211 1 97 414 GLU B CA 1
ATOM 7124 C C . GLU B 1 414 ? -13.93 39.281 11.68 1 97 414 GLU B C 1
ATOM 7126 O O . GLU B 1 414 ? -14.562 39.75 12.641 1 97 414 GLU B O 1
ATOM 7131 N N . LEU B 1 415 ? -14.227 38.25 11.039 1 97.62 415 LEU B N 1
ATOM 7132 C CA . LEU B 1 415 ? -15.461 37.531 11.359 1 97.62 415 LEU B CA 1
ATOM 7133 C C . LEU B 1 415 ? -15.227 36.531 12.477 1 97.62 415 LEU B C 1
ATOM 7135 O O . LEU B 1 415 ? -16.016 36.469 13.422 1 97.62 415 LEU B O 1
ATOM 7139 N N . GLU B 1 416 ? -14.148 35.719 12.367 1 97.69 416 GLU B N 1
ATOM 7140 C CA . GLU B 1 416 ? -13.906 34.625 13.328 1 97.69 416 GLU B CA 1
ATOM 7141 C C . GLU B 1 416 ? -13.367 35.188 14.641 1 97.69 416 GLU B C 1
ATOM 7143 O O . GLU B 1 416 ? -13.641 34.656 15.711 1 97.69 416 GLU B O 1
ATOM 7148 N N . LYS B 1 417 ? -12.469 36.156 14.633 1 97.38 417 LYS B N 1
ATOM 7149 C CA . LYS B 1 417 ? -11.938 36.938 15.758 1 97.38 417 LYS B CA 1
ATOM 7150 C C . LYS B 1 417 ? -11.055 36.062 16.641 1 97.38 417 LYS B C 1
ATOM 7152 O O . LYS B 1 417 ? -10.664 36.469 17.734 1 97.38 417 LYS B O 1
ATOM 7157 N N . GLU B 1 418 ? -10.82 34.875 16.281 1 97.5 418 GLU B N 1
ATOM 7158 C CA . GLU B 1 418 ? -9.969 33.938 17 1 97.5 418 GLU B CA 1
ATOM 7159 C C . GLU B 1 418 ? -8.867 33.406 16.094 1 97.5 418 GLU B C 1
ATOM 7161 O O . GLU B 1 418 ? -9.062 33.25 14.883 1 97.5 418 GLU B O 1
ATOM 7166 N N . LYS B 1 419 ? -7.754 33.031 16.75 1 97.44 419 LYS B N 1
ATOM 7167 C CA . LYS B 1 419 ? -6.734 32.281 16.016 1 97.44 419 LYS B CA 1
ATOM 7168 C C . LYS B 1 419 ? -7.25 30.922 15.586 1 97.44 419 LYS B C 1
ATOM 7170 O O . LYS B 1 419 ? -7.969 30.25 16.344 1 97.44 419 LYS B O 1
ATOM 7175 N N . ARG B 1 420 ? -6.875 30.516 14.391 1 97.94 420 ARG B N 1
ATOM 7176 C CA . ARG B 1 420 ? -7.242 29.172 13.922 1 97.94 420 ARG B CA 1
ATOM 7177 C C . ARG B 1 420 ? -6.285 28.125 14.477 1 97.94 420 ARG B C 1
ATOM 7179 O O . ARG B 1 420 ? -6.648 26.953 14.586 1 97.94 420 ARG B O 1
ATOM 7186 N N . GLY B 1 421 ? -5.035 28.625 14.828 1 97.56 421 GLY B N 1
ATOM 7187 C CA . GLY B 1 421 ? -4.051 27.672 15.305 1 97.56 421 GLY B CA 1
ATOM 7188 C C . GLY B 1 421 ? -3.637 26.656 14.242 1 97.56 421 GLY B C 1
ATOM 7189 O O . GLY B 1 421 ? -3.264 27.047 13.133 1 97.56 421 GLY B O 1
ATOM 7190 N N . VAL B 1 422 ? -3.768 25.344 14.539 1 98.56 422 VAL B N 1
ATOM 7191 C CA . VAL B 1 422 ? -3.301 24.281 13.664 1 98.56 422 VAL B CA 1
ATOM 7192 C C . VAL B 1 422 ? -4.199 24.188 12.43 1 98.56 422 VAL B C 1
ATOM 7194 O O . VAL B 1 422 ? -3.715 23.953 11.32 1 98.56 422 VAL B O 1
ATOM 7197 N N . TYR B 1 423 ? -5.531 24.422 12.633 1 98.44 423 TYR B N 1
ATOM 7198 C CA . TYR B 1 423 ? -6.48 24.297 11.531 1 98.44 423 TYR B CA 1
ATOM 7199 C C . TYR B 1 423 ? -6.102 25.203 10.367 1 98.44 423 TYR B C 1
ATOM 7201 O O . TYR B 1 423 ? -5.844 26.391 10.562 1 98.44 423 TYR B O 1
ATOM 7209 N N . ALA B 1 424 ? -6.059 24.594 9.164 1 98.38 424 ALA B N 1
ATOM 7210 C CA . ALA B 1 424 ? -5.809 25.297 7.91 1 98.38 424 ALA B CA 1
ATOM 7211 C C . ALA B 1 424 ? -4.352 25.734 7.812 1 98.38 424 ALA B C 1
ATOM 7213 O O . ALA B 1 424 ? -3.961 26.391 6.844 1 98.38 424 ALA B O 1
ATOM 7214 N N . GLY B 1 425 ? -3.578 25.391 8.836 1 98.56 425 GLY B N 1
ATOM 7215 C CA . GLY B 1 425 ? -2.133 25.516 8.727 1 98.56 425 GLY B CA 1
ATOM 7216 C C . GLY B 1 425 ? -1.49 24.375 7.953 1 98.56 425 GLY B C 1
ATOM 7217 O O . GLY B 1 425 ? -2.01 23.953 6.918 1 98.56 425 GLY B O 1
ATOM 7218 N N . SER B 1 426 ? -0.294 24.031 8.5 1 98.69 426 SER B N 1
ATOM 7219 C CA . SER B 1 426 ? 0.442 22.984 7.789 1 98.69 426 SER B CA 1
ATOM 7220 C C . SER B 1 426 ? 1.087 22 8.758 1 98.69 426 SER B C 1
ATOM 7222 O O . SER B 1 426 ? 1.492 22.375 9.859 1 98.69 426 SER B O 1
ATOM 7224 N N . VAL B 1 427 ? 1.139 20.734 8.43 1 98.81 427 VAL B N 1
ATOM 7225 C CA . VAL B 1 427 ? 1.883 19.688 9.117 1 98.81 427 VAL B CA 1
ATOM 7226 C C . VAL B 1 427 ? 2.795 18.969 8.125 1 98.81 427 VAL B C 1
ATOM 7228 O O . VAL B 1 427 ? 2.391 18.688 6.988 1 98.81 427 VAL B O 1
ATOM 7231 N N . GLY B 1 428 ? 4.004 18.75 8.484 1 98.56 428 GLY B N 1
ATOM 7232 C CA . GLY B 1 428 ? 4.941 18.047 7.613 1 98.56 428 GLY B CA 1
ATOM 7233 C C . GLY B 1 428 ? 6.387 18.203 8.047 1 98.56 428 GLY B C 1
ATOM 7234 O O . GLY B 1 428 ? 6.688 18.141 9.242 1 98.56 428 GLY B O 1
ATOM 7235 N N . TYR B 1 429 ? 7.266 18.266 7.023 1 98.62 429 TYR B N 1
ATOM 7236 C CA . TYR B 1 429 ? 8.672 18.328 7.398 1 98.62 429 TYR B CA 1
ATOM 7237 C C . TYR B 1 429 ? 9.484 19.109 6.375 1 98.62 429 TYR B C 1
ATOM 7239 O O . TYR B 1 429 ? 9.039 19.297 5.238 1 98.62 429 TYR B O 1
ATOM 7247 N N . PHE B 1 430 ? 10.594 19.641 6.805 1 98.56 430 PHE B N 1
ATOM 7248 C CA . PHE B 1 430 ? 11.719 20.141 6.027 1 98.56 430 PHE B CA 1
ATOM 7249 C C . PHE B 1 430 ? 12.938 19.234 6.176 1 98.56 430 PHE B C 1
ATOM 7251 O O . PHE B 1 430 ? 13.531 19.172 7.254 1 98.56 430 PHE B O 1
ATOM 7258 N N . SER B 1 431 ? 13.32 18.609 5.117 1 98.31 431 SER B N 1
ATOM 7259 C CA . SER B 1 431 ? 14.312 17.547 5.191 1 98.31 431 SER B CA 1
ATOM 7260 C C . SER B 1 431 ? 15.734 18.109 5.164 1 98.31 431 SER B C 1
ATOM 7262 O O . SER B 1 431 ? 15.961 19.219 4.668 1 98.31 431 SER B O 1
ATOM 7264 N N . TYR B 1 432 ? 16.734 17.359 5.672 1 98 432 TYR B N 1
ATOM 7265 C CA . TYR B 1 432 ? 18.156 17.703 5.547 1 98 432 TYR B CA 1
ATOM 7266 C C . TYR B 1 432 ? 18.578 17.75 4.086 1 98 432 TYR B C 1
ATOM 7268 O O . TYR B 1 432 ? 19.469 18.516 3.719 1 98 432 TYR B O 1
ATOM 7276 N N . SER B 1 433 ? 17.859 16.984 3.258 1 96.56 433 SER B N 1
ATOM 7277 C CA . SER B 1 433 ? 18.25 16.828 1.858 1 96.56 433 SER B CA 1
ATOM 7278 C C . SER B 1 433 ? 17.828 18.047 1.032 1 96.56 433 SER B C 1
ATOM 7280 O O . SER B 1 433 ? 18.141 18.125 -0.156 1 96.56 433 SER B O 1
ATOM 7282 N N . GLY B 1 434 ? 17.078 18.938 1.638 1 95.81 434 GLY B N 1
ATOM 7283 C CA . GLY B 1 434 ? 16.719 20.172 0.938 1 95.81 434 GLY B CA 1
ATOM 7284 C C . GLY B 1 434 ? 15.281 20.188 0.457 1 95.81 434 GLY B C 1
ATOM 7285 O O . GLY B 1 434 ? 14.812 21.188 -0.088 1 95.81 434 GLY B O 1
ATOM 7286 N N . GLY B 1 435 ? 14.57 19.172 0.705 1 96.12 435 GLY B N 1
ATOM 7287 C CA . GLY B 1 435 ? 13.172 19.094 0.297 1 96.12 435 GLY B CA 1
ATOM 7288 C C . GLY B 1 435 ? 12.211 19.469 1.406 1 96.12 435 GLY B C 1
ATOM 7289 O O . GLY B 1 435 ? 12.633 19.812 2.516 1 96.12 435 GLY B O 1
ATOM 7290 N N . LEU B 1 436 ? 10.961 19.562 1.083 1 97.12 436 LEU B N 1
ATOM 7291 C CA . LEU B 1 436 ? 9.883 19.703 2.053 1 97.12 436 LEU B CA 1
ATOM 7292 C C . LEU B 1 436 ? 8.617 19.016 1.562 1 97.12 436 LEU B C 1
ATOM 7294 O O . LEU B 1 436 ? 8.398 18.891 0.355 1 97.12 436 LEU B O 1
ATOM 7298 N N . ASP B 1 437 ? 7.852 18.469 2.381 1 97.62 437 ASP B N 1
ATOM 7299 C CA . ASP B 1 437 ? 6.543 17.859 2.141 1 97.62 437 ASP B CA 1
ATOM 7300 C C . ASP B 1 437 ? 5.578 18.172 3.283 1 97.62 437 ASP B C 1
ATOM 7302 O O . ASP B 1 437 ? 5.781 17.719 4.41 1 97.62 437 ASP B O 1
ATOM 7306 N N . THR B 1 438 ? 4.539 18.953 2.941 1 98.25 438 THR B N 1
ATOM 7307 C CA . THR B 1 438 ? 3.586 19.391 3.955 1 98.25 438 THR B CA 1
ATOM 7308 C C . THR B 1 438 ? 2.152 19.25 3.453 1 98.25 438 THR B C 1
ATOM 7310 O O . THR B 1 438 ? 1.902 19.328 2.248 1 98.25 438 THR B O 1
ATOM 7313 N N . CYS B 1 439 ? 1.257 19.031 4.387 1 97.75 439 CYS B N 1
ATOM 7314 C CA . CYS B 1 439 ? -0.166 19 4.066 1 97.75 439 CYS B CA 1
ATOM 7315 C C . CYS B 1 439 ? -0.909 20.141 4.75 1 97.75 439 CYS B C 1
ATOM 7317 O O . CYS B 1 439 ? -0.372 20.781 5.656 1 97.75 439 CYS B O 1
ATOM 7319 N N . ILE B 1 440 ? -2.082 20.406 4.219 1 98 440 ILE B N 1
ATOM 7320 C CA . ILE B 1 440 ? -2.979 21.328 4.906 1 98 440 ILE B CA 1
ATOM 7321 C C . ILE B 1 440 ? -3.559 20.656 6.145 1 98 440 ILE B C 1
ATOM 7323 O O . ILE B 1 440 ? -4.059 19.531 6.074 1 98 440 ILE B O 1
ATOM 7327 N N . ALA B 1 441 ? -3.49 21.297 7.238 1 98.5 441 ALA B N 1
ATOM 7328 C CA . ALA B 1 441 ? -3.992 20.719 8.484 1 98.5 441 ALA B CA 1
ATOM 7329 C C . ALA B 1 441 ? -5.516 20.812 8.555 1 98.5 441 ALA B C 1
ATOM 7331 O O . ALA B 1 441 ? -6.062 21.547 9.383 1 98.5 441 ALA B O 1
ATOM 7332 N N . ILE B 1 442 ? -6.168 20.062 7.766 1 96.88 442 ILE B N 1
ATOM 7333 C CA . ILE B 1 442 ? -7.609 19.844 7.82 1 96.88 442 ILE B CA 1
ATOM 7334 C C . ILE B 1 442 ? -7.891 18.391 8.172 1 96.88 442 ILE B C 1
ATOM 7336 O O . ILE B 1 442 ? -6.996 17.531 8.102 1 96.88 442 ILE B O 1
ATOM 7340 N N . ARG B 1 443 ? -9.188 18.172 8.625 1 96.19 443 ARG B N 1
ATOM 7341 C CA . ARG B 1 443 ? -9.508 16.859 9.172 1 96.19 443 ARG B CA 1
ATOM 7342 C C . ARG B 1 443 ? -8.531 16.469 10.273 1 96.19 443 ARG B C 1
ATOM 7344 O O . ARG B 1 443 ? -8 15.359 10.281 1 96.19 443 ARG B O 1
ATOM 7351 N N . THR B 1 444 ? -8.273 17.422 11.078 1 98.31 444 THR B N 1
ATOM 7352 C CA . THR B 1 444 ? -7.246 17.344 12.109 1 98.31 444 THR B CA 1
ATOM 7353 C C . THR B 1 444 ? -7.84 17.609 13.484 1 98.31 444 THR B C 1
ATOM 7355 O O . THR B 1 444 ? -8.695 18.484 13.641 1 98.31 444 THR B O 1
ATOM 7358 N N . MET B 1 445 ? -7.41 16.875 14.461 1 98.69 445 MET B N 1
ATOM 7359 C CA . MET B 1 445 ? -7.773 17.047 15.867 1 98.69 445 MET B CA 1
ATOM 7360 C C . MET B 1 445 ? -6.586 17.547 16.672 1 98.69 445 MET B C 1
ATOM 7362 O O . MET B 1 445 ? -5.449 17.125 16.453 1 98.69 445 MET B O 1
ATOM 7366 N N . VAL B 1 446 ? -6.879 18.469 17.578 1 98.81 446 VAL B N 1
ATOM 7367 C CA . VAL B 1 446 ? -5.879 18.938 18.531 1 98.81 446 VAL B CA 1
ATOM 7368 C C . VAL B 1 446 ? -6.305 18.547 19.953 1 98.81 446 VAL B C 1
ATOM 7370 O O . VAL B 1 446 ? -7.371 18.938 20.422 1 98.81 446 VAL B O 1
ATOM 7373 N N . PHE B 1 447 ? -5.496 17.719 20.578 1 98.38 447 PHE B N 1
ATOM 7374 C CA . PHE B 1 447 ? -5.734 17.328 21.969 1 98.38 447 PHE B CA 1
ATOM 7375 C C . PHE B 1 447 ? -4.918 18.188 22.922 1 98.38 447 PHE B C 1
ATOM 7377 O O . PHE B 1 447 ? -3.701 18.312 22.781 1 98.38 447 PHE B O 1
ATOM 7384 N N . LYS B 1 448 ? -5.559 18.781 23.875 1 98 448 LYS B N 1
ATOM 7385 C CA . LYS B 1 448 ? -4.871 19.609 24.859 1 98 448 LYS B CA 1
ATOM 7386 C C . LYS B 1 448 ? -5.695 19.75 26.125 1 98 448 LYS B C 1
ATOM 7388 O O . LYS B 1 448 ? -6.887 20.062 26.078 1 98 448 LYS B O 1
ATOM 7393 N N . ASP B 1 449 ? -5.121 19.547 27.234 1 96.75 449 ASP B N 1
ATOM 7394 C CA . ASP B 1 449 ? -5.664 19.828 28.562 1 96.75 449 ASP B CA 1
ATOM 7395 C C . ASP B 1 449 ? -7.016 19.141 28.75 1 96.75 449 ASP B C 1
ATOM 7397 O O . ASP B 1 449 ? -7.961 19.75 29.25 1 96.75 449 ASP B O 1
ATOM 7401 N N . GLY B 1 450 ? -7.152 17.984 28.25 1 96.25 450 GLY B N 1
ATOM 7402 C CA . GLY B 1 450 ? -8.359 17.203 28.469 1 96.25 450 GLY B CA 1
ATOM 7403 C C . GLY B 1 450 ? -9.453 17.5 27.469 1 96.25 450 GLY B C 1
ATOM 7404 O O . GLY B 1 450 ? -10.586 17.016 27.625 1 96.25 450 GLY B O 1
ATOM 7405 N N . TYR B 1 451 ? -9.086 18.297 26.484 1 97.69 451 TYR B N 1
ATOM 7406 C CA . TYR B 1 451 ? -10.047 18.625 25.438 1 97.69 451 TYR B CA 1
ATOM 7407 C C . TYR B 1 451 ? -9.516 18.234 24.062 1 97.69 451 TYR B C 1
ATOM 7409 O O . TYR B 1 451 ? -8.305 18.062 23.875 1 97.69 451 TYR B O 1
ATOM 7417 N N . VAL B 1 452 ? -10.445 17.984 23.188 1 98.31 452 VAL B N 1
ATOM 7418 C CA . VAL B 1 452 ? -10.125 17.844 21.766 1 98.31 452 VAL B CA 1
ATOM 7419 C C . VAL B 1 452 ? -10.82 18.953 20.969 1 98.31 452 VAL B C 1
ATOM 7421 O O . VAL B 1 452 ? -11.961 19.312 21.266 1 98.31 452 VAL B O 1
ATOM 7424 N N . TYR B 1 453 ? -10.078 19.531 20.094 1 98.56 453 TYR B N 1
ATOM 7425 C CA . TYR B 1 453 ? -10.578 20.594 19.219 1 98.56 453 TYR B CA 1
ATOM 7426 C C . TYR B 1 453 ? -10.594 20.125 17.766 1 98.56 453 TYR B C 1
ATOM 7428 O O . TYR B 1 453 ? -9.617 19.562 17.281 1 98.56 453 TYR B O 1
ATOM 7436 N N . MET B 1 454 ? -11.68 20.297 17.109 1 98.31 454 MET B N 1
ATOM 7437 C CA . MET B 1 454 ? -11.875 20.016 15.695 1 98.31 454 MET B CA 1
ATOM 7438 C C . MET B 1 454 ? -12.469 21.219 14.977 1 98.31 454 MET B C 1
ATOM 7440 O O . MET B 1 454 ? -13.367 21.891 15.5 1 98.31 454 MET B O 1
ATOM 7444 N N . GLN B 1 455 ? -11.945 21.516 13.82 1 98.44 455 GLN B N 1
ATOM 7445 C CA . GLN B 1 455 ? -12.406 22.703 13.109 1 98.44 455 GLN B CA 1
ATOM 7446 C C . GLN B 1 455 ? -12.57 22.406 11.617 1 98.44 455 GLN B C 1
ATOM 7448 O O . GLN B 1 455 ? -11.836 21.594 11.055 1 98.44 455 GLN B O 1
ATOM 7453 N N . ALA B 1 456 ? -13.578 22.938 11.008 1 97.62 456 ALA B N 1
ATOM 7454 C CA . ALA B 1 456 ? -13.867 22.766 9.586 1 97.62 456 ALA B CA 1
ATOM 7455 C C . ALA B 1 456 ? -14.516 24.016 9 1 97.62 456 ALA B C 1
ATOM 7457 O O . ALA B 1 456 ? -15.211 24.75 9.711 1 97.62 456 ALA B O 1
ATOM 7458 N N . GLY B 1 457 ? -14.258 24.234 7.746 1 96.25 457 GLY B N 1
ATOM 7459 C CA . GLY B 1 457 ? -14.82 25.344 7 1 96.25 457 GLY B CA 1
ATOM 7460 C C . GLY B 1 457 ? -15.258 24.969 5.598 1 96.25 457 GLY B C 1
ATOM 7461 O O . GLY B 1 457 ? -15.117 23.812 5.188 1 96.25 457 GLY B O 1
ATOM 7462 N N . GLY B 1 458 ? -15.867 25.922 4.938 1 93.12 458 GLY B N 1
ATOM 7463 C CA . GLY B 1 458 ? -16.312 25.75 3.566 1 93.12 458 GLY B CA 1
ATOM 7464 C C . GLY B 1 458 ? -16.188 27 2.73 1 93.12 458 GLY B C 1
ATOM 7465 O O . GLY B 1 458 ? -16.312 28.109 3.246 1 93.12 458 GLY B O 1
ATOM 7466 N N . GLY B 1 459 ? -15.945 26.797 1.491 1 93 459 GLY B N 1
ATOM 7467 C CA . GLY B 1 459 ? -15.805 27.922 0.582 1 93 459 GLY B CA 1
ATOM 7468 C C . GLY B 1 459 ? -17.125 28.562 0.234 1 93 459 GLY B C 1
ATOM 7469 O O . GLY B 1 459 ? -18.016 27.922 -0.332 1 93 459 GLY B O 1
ATOM 7470 N N . ILE B 1 460 ? -17.188 29.875 0.568 1 95.06 460 ILE B N 1
ATOM 7471 C CA . ILE B 1 460 ? -18.406 30.625 0.292 1 95.06 460 ILE B CA 1
ATOM 7472 C C . ILE B 1 460 ? -18.266 31.344 -1.051 1 95.06 460 ILE B C 1
ATOM 7474 O O . ILE B 1 460 ? -17.297 32.062 -1.285 1 95.06 460 ILE B O 1
ATOM 7478 N N . VAL B 1 461 ? -19.188 31.078 -1.908 1 92.38 461 VAL B N 1
ATOM 7479 C CA . VAL B 1 461 ? -19.25 31.75 -3.203 1 92.38 461 VAL B CA 1
ATOM 7480 C C . VAL B 1 461 ? -20.609 32.438 -3.355 1 92.38 461 VAL B C 1
ATOM 7482 O O . VAL B 1 461 ? -21.422 32.438 -2.422 1 92.38 461 VAL B O 1
ATOM 7485 N N . HIS B 1 462 ? -20.844 33 -4.52 1 91.75 462 HIS B N 1
ATOM 7486 C CA . HIS B 1 462 ? -22.062 33.781 -4.773 1 91.75 462 HIS B CA 1
ATOM 7487 C C . HIS B 1 462 ? -23.312 32.938 -4.578 1 91.75 462 HIS B C 1
ATOM 7489 O O . HIS B 1 462 ? -24.297 33.375 -4.008 1 91.75 462 HIS B O 1
ATOM 7495 N N . ASP B 1 463 ? -23.281 31.703 -4.941 1 89.12 463 ASP B N 1
ATOM 7496 C CA . ASP B 1 463 ? -24.453 30.844 -4.957 1 89.12 463 ASP B CA 1
ATOM 7497 C C . ASP B 1 463 ? -24.578 30.047 -3.664 1 89.12 463 ASP B C 1
ATOM 7499 O O . ASP B 1 463 ? -25.438 29.172 -3.535 1 89.12 463 ASP B O 1
ATOM 7503 N N . SER B 1 464 ? -23.781 30.359 -2.676 1 92.44 464 SER B N 1
ATOM 7504 C CA . SER B 1 464 ? -23.781 29.609 -1.422 1 92.44 464 SER B CA 1
ATOM 7505 C C . SER B 1 464 ? -25.078 29.844 -0.651 1 92.44 464 SER B C 1
ATOM 7507 O O . SER B 1 464 ? -25.625 30.953 -0.658 1 92.44 464 SER B O 1
ATOM 7509 N N . GLN B 1 465 ? -25.578 28.797 -0.067 1 94.94 465 GLN B N 1
ATOM 7510 C CA . GLN B 1 465 ? -26.719 28.844 0.845 1 94.94 465 GLN B CA 1
ATOM 7511 C C . GLN B 1 465 ? -26.281 28.609 2.287 1 94.94 465 GLN B C 1
ATOM 7513 O O . GLN B 1 465 ? -25.625 27.609 2.59 1 94.94 465 GLN B O 1
ATOM 7518 N N . PRO B 1 466 ? -26.641 29.5 3.141 1 96.81 466 PRO B N 1
ATOM 7519 C CA . PRO B 1 466 ? -26.109 29.469 4.504 1 96.81 466 PRO B CA 1
ATOM 7520 C C . PRO B 1 466 ? -26.281 28.109 5.172 1 96.81 466 PRO B C 1
ATOM 7522 O O . PRO B 1 466 ? -25.328 27.547 5.73 1 96.81 466 PRO B O 1
ATOM 7525 N N . CYS B 1 467 ? -27.438 27.547 5.105 1 96.62 467 CYS B N 1
ATOM 7526 C CA . CYS B 1 467 ? -27.719 26.281 5.762 1 96.62 467 CYS B CA 1
ATOM 7527 C C . CYS B 1 467 ? -26.891 25.156 5.145 1 96.62 467 CYS B C 1
ATOM 7529 O O . CYS B 1 467 ? -26.375 24.297 5.859 1 96.62 467 CYS B O 1
ATOM 7531 N N . ALA B 1 468 ? -26.766 25.141 3.891 1 94.44 468 ALA B N 1
ATOM 7532 C CA . ALA B 1 468 ? -26 24.125 3.189 1 94.44 468 ALA B CA 1
ATOM 7533 C C . ALA B 1 468 ? -24.516 24.203 3.539 1 94.44 468 ALA B C 1
ATOM 7535 O O . ALA B 1 468 ? -23.844 23.188 3.682 1 94.44 468 ALA B O 1
ATOM 7536 N N . GLU B 1 469 ? -24.109 25.375 3.656 1 95.38 469 GLU B N 1
ATOM 7537 C CA . GLU B 1 469 ? -22.703 25.578 3.988 1 95.38 469 GLU B CA 1
ATOM 7538 C C . GLU B 1 469 ? -22.406 25.125 5.414 1 95.38 469 GLU B C 1
ATOM 7540 O O . GLU B 1 469 ? -21.328 24.578 5.68 1 95.38 469 GLU B O 1
ATOM 7545 N N . TYR B 1 470 ? -23.375 25.406 6.281 1 97.12 470 TYR B N 1
ATOM 7546 C CA . TYR B 1 470 ? -23.219 24.922 7.645 1 97.12 470 TYR B CA 1
ATOM 7547 C C . TYR B 1 470 ? -23.141 23.391 7.672 1 97.12 470 TYR B C 1
ATOM 7549 O O . TYR B 1 470 ? -22.266 22.828 8.336 1 97.12 470 TYR B O 1
ATOM 7557 N N . GLU B 1 471 ? -23.984 22.766 6.961 1 95.69 471 GLU B N 1
ATOM 7558 C CA . GLU B 1 471 ? -24.016 21.312 6.906 1 95.69 471 GLU B CA 1
ATOM 7559 C C . GLU B 1 471 ? -22.719 20.75 6.32 1 95.69 471 GLU B C 1
ATOM 7561 O O . GLU B 1 471 ? -22.25 19.688 6.719 1 95.69 471 GLU B O 1
ATOM 7566 N N . GLU B 1 472 ? -22.156 21.438 5.426 1 92.31 472 GLU B N 1
ATOM 7567 C CA . GLU B 1 472 ? -20.891 21.031 4.84 1 92.31 472 GLU B CA 1
ATOM 7568 C C . GLU B 1 472 ? -19.781 20.953 5.898 1 92.31 472 GLU B C 1
ATOM 7570 O O . GLU B 1 472 ? -18.938 20.062 5.863 1 92.31 472 GLU B O 1
ATOM 7575 N N . THR B 1 473 ? -19.828 21.922 6.805 1 96.38 473 THR B N 1
ATOM 7576 C CA . THR B 1 473 ? -18.828 21.891 7.871 1 96.38 473 THR B CA 1
ATOM 7577 C C . THR B 1 473 ? -19.031 20.672 8.766 1 96.38 473 THR B C 1
ATOM 7579 O O . THR B 1 473 ? -18.062 20.047 9.211 1 96.38 473 THR B O 1
ATOM 7582 N N . ILE B 1 474 ? -20.266 20.344 8.992 1 96.06 474 ILE B N 1
ATOM 7583 C CA . ILE B 1 474 ? -20.578 19.188 9.82 1 96.06 474 ILE B CA 1
ATOM 7584 C C . ILE B 1 474 ? -20.094 17.906 9.133 1 96.06 474 ILE B C 1
ATOM 7586 O O . ILE B 1 474 ? -19.531 17.031 9.781 1 96.06 474 ILE B O 1
ATOM 7590 N N . ASN B 1 475 ? -20.312 17.891 7.875 1 92.44 475 ASN B N 1
ATOM 7591 C CA . ASN B 1 475 ? -19.859 16.734 7.105 1 92.44 475 ASN B CA 1
ATOM 7592 C C . ASN B 1 475 ? -18.344 16.578 7.125 1 92.44 475 ASN B C 1
ATOM 7594 O O . ASN B 1 475 ? -17.828 15.477 7.227 1 92.44 475 ASN B O 1
ATOM 7598 N N . LYS B 1 476 ? -17.703 17.641 7.043 1 93.19 476 LYS B N 1
ATOM 7599 C CA . LYS B 1 476 ? -16.234 17.625 7.02 1 93.19 476 LYS B CA 1
ATOM 7600 C C . LYS B 1 476 ? -15.672 17.266 8.383 1 93.19 476 LYS B C 1
ATOM 7602 O O . LYS B 1 476 ? -14.531 16.797 8.484 1 93.19 476 LYS B O 1
ATOM 7607 N N . LEU B 1 477 ? -16.453 17.438 9.383 1 96.06 477 LEU B N 1
ATOM 7608 C CA . LEU B 1 477 ? -16.047 17.094 10.734 1 96.06 477 LEU B CA 1
ATOM 7609 C C . LEU B 1 477 ? -16.359 15.625 11.039 1 96.06 477 LEU B C 1
ATOM 7611 O O . LEU B 1 477 ? -15.844 15.07 12.016 1 96.06 477 LEU B O 1
ATOM 7615 N N . ARG B 1 478 ? -17.141 15.047 10.297 1 93.56 478 ARG B N 1
ATOM 7616 C CA . ARG B 1 478 ? -17.797 13.781 10.617 1 93.56 478 ARG B CA 1
ATOM 7617 C C . ARG B 1 478 ? -16.781 12.68 10.852 1 93.56 478 ARG B C 1
ATOM 7619 O O . ARG B 1 478 ? -16.906 11.891 11.797 1 93.56 478 ARG B O 1
ATOM 7626 N N . SER B 1 479 ? -15.812 12.586 10.008 1 93.06 479 SER B N 1
ATOM 7627 C CA . SER B 1 479 ? -14.828 11.516 10.148 1 93.06 479 SER B CA 1
ATOM 7628 C C . SER B 1 479 ? -14.094 11.602 11.477 1 93.06 479 SER B C 1
ATOM 7630 O O . SER B 1 479 ? -13.859 10.586 12.133 1 93.06 479 SER B O 1
ATOM 7632 N N . ASN B 1 480 ? -13.695 12.781 11.867 1 96.38 480 ASN B N 1
ATOM 7633 C CA . ASN B 1 480 ? -13.031 12.977 13.148 1 96.38 480 ASN B CA 1
ATOM 7634 C C . ASN B 1 480 ? -13.953 12.641 14.312 1 96.38 480 ASN B C 1
ATOM 7636 O O . ASN B 1 480 ? -13.539 11.969 15.266 1 96.38 480 ASN B O 1
ATOM 7640 N N . VAL B 1 481 ? -15.18 13.094 14.203 1 95.5 481 VAL B N 1
ATOM 7641 C CA . VAL B 1 481 ? -16.156 12.875 15.273 1 95.5 481 VAL B CA 1
ATOM 7642 C C . VAL B 1 481 ? -16.438 11.375 15.414 1 95.5 481 VAL B C 1
ATOM 7644 O O . VAL B 1 481 ? -16.438 10.844 16.531 1 95.5 481 VAL B O 1
ATOM 7647 N N . ILE B 1 482 ? -16.594 10.766 14.32 1 94 482 ILE B N 1
ATOM 7648 C CA . ILE B 1 482 ? -16.875 9.328 14.32 1 94 482 ILE B CA 1
ATOM 7649 C C . ILE B 1 482 ? -15.703 8.57 14.93 1 94 482 ILE B C 1
ATOM 7651 O O . ILE B 1 482 ? -15.891 7.684 15.758 1 94 482 ILE B O 1
ATOM 7655 N N . ALA B 1 483 ? -14.562 8.875 14.5 1 96 483 ALA B N 1
ATOM 7656 C CA . ALA B 1 483 ? -13.367 8.203 15.008 1 96 483 ALA B CA 1
ATOM 7657 C C . ALA B 1 483 ? -13.242 8.383 16.516 1 96 483 ALA B C 1
ATOM 7659 O O . ALA B 1 483 ? -12.961 7.426 17.234 1 96 483 ALA B O 1
ATOM 7660 N N . LEU B 1 484 ? -13.414 9.602 16.953 1 96.81 484 LEU B N 1
ATOM 7661 C CA . LEU B 1 484 ? -13.297 9.922 18.375 1 96.81 484 LEU B CA 1
ATOM 7662 C C . LEU B 1 484 ? -14.328 9.148 19.188 1 96.81 484 LEU B C 1
ATOM 7664 O O . LEU B 1 484 ? -13.984 8.484 20.172 1 96.81 484 LEU B O 1
ATOM 7668 N N . GLU B 1 485 ? -15.562 9.227 18.797 1 96.12 485 GLU B N 1
ATOM 7669 C CA . GLU B 1 485 ? -16.641 8.594 19.547 1 96.12 485 GLU B CA 1
ATOM 7670 C C . GLU B 1 485 ? -16.531 7.074 19.516 1 96.12 485 GLU B C 1
ATOM 7672 O O . GLU B 1 485 ? -16.781 6.406 20.516 1 96.12 485 GLU B O 1
ATOM 7677 N N . ALA B 1 486 ? -16.188 6.594 18.391 1 94.88 486 ALA B N 1
ATOM 7678 C CA . ALA B 1 486 ? -16 5.148 18.266 1 94.88 486 ALA B CA 1
ATOM 7679 C C . ALA B 1 486 ? -14.867 4.66 19.156 1 94.88 486 ALA B C 1
ATOM 7681 O O . ALA B 1 486 ? -14.977 3.6 19.781 1 94.88 486 ALA B O 1
ATOM 7682 N N . ALA B 1 487 ? -13.781 5.348 19.172 1 96.44 487 ALA B N 1
ATOM 7683 C CA . ALA B 1 487 ? -12.648 4.988 20.031 1 96.44 487 ALA B CA 1
ATOM 7684 C C . ALA B 1 487 ? -13.039 5.059 21.5 1 96.44 487 ALA B C 1
ATOM 7686 O O . ALA B 1 487 ? -12.672 4.184 22.281 1 96.44 487 ALA B O 1
ATOM 7687 N N . GLU B 1 488 ? -13.734 6.109 21.844 1 96.69 488 GLU B N 1
ATOM 7688 C CA . GLU B 1 488 ? -14.227 6.223 23.219 1 96.69 488 GLU B CA 1
ATOM 7689 C C . GLU B 1 488 ? -15.094 5.031 23.594 1 96.69 488 GLU B C 1
ATOM 7691 O O . GLU B 1 488 ? -14.922 4.434 24.656 1 96.69 488 GLU B O 1
ATOM 7696 N N . ALA B 1 489 ? -16.016 4.707 22.734 1 94.19 489 ALA B N 1
ATOM 7697 C CA . ALA B 1 489 ? -16.922 3.596 23 1 94.19 489 ALA B CA 1
ATOM 7698 C C . ALA B 1 489 ? -16.172 2.279 23.125 1 94.19 489 ALA B C 1
ATOM 7700 O O . ALA B 1 489 ? -16.484 1.46 24 1 94.19 489 ALA B O 1
ATOM 7701 N N . GLN B 1 490 ? -15.273 2.072 22.266 1 92.56 490 GLN B N 1
ATOM 7702 C CA . GLN B 1 490 ? -14.484 0.848 22.266 1 92.56 490 GLN B CA 1
ATOM 7703 C C . GLN B 1 490 ? -13.711 0.701 23.578 1 92.56 490 GLN B C 1
ATOM 7705 O O . GLN B 1 490 ? -13.734 -0.363 24.203 1 92.56 490 GLN B O 1
ATOM 7710 N N . HIS B 1 491 ? -13.047 1.688 23.953 1 94.31 491 HIS B N 1
ATOM 7711 C CA . HIS B 1 491 ? -12.219 1.613 25.156 1 94.31 491 HIS B CA 1
ATOM 7712 C C . HIS B 1 491 ? -13.086 1.585 26.406 1 94.31 491 HIS B C 1
ATOM 7714 O O . HIS B 1 491 ? -12.703 0.98 27.422 1 94.31 491 HIS B O 1
ATOM 7720 N N . TYR B 1 492 ? -14.234 2.258 26.328 1 94.12 492 TYR B N 1
ATOM 7721 C CA . TYR B 1 492 ? -15.18 2.148 27.438 1 94.12 492 TYR B CA 1
ATOM 7722 C C . TYR B 1 492 ? -15.633 0.705 27.625 1 94.12 492 TYR B C 1
ATOM 7724 O O . TYR B 1 492 ? -15.664 0.203 28.75 1 94.12 492 TYR B O 1
ATOM 7732 N N . SER B 1 493 ? -15.93 0.038 26.594 1 90.19 493 SER B N 1
ATOM 7733 C CA . SER B 1 493 ? -16.375 -1.353 26.625 1 90.19 493 SER B CA 1
ATOM 7734 C C . SER B 1 493 ? -15.266 -2.271 27.125 1 90.19 493 SER B C 1
ATOM 7736 O O . SER B 1 493 ? -15.523 -3.201 27.891 1 90.19 493 SER B O 1
ATOM 7738 N N . LEU B 1 494 ? -14.078 -2.059 26.703 1 86.88 494 LEU B N 1
ATOM 7739 C CA . LEU B 1 494 ? -12.938 -2.869 27.109 1 86.88 494 LEU B CA 1
ATOM 7740 C C . LEU B 1 494 ? -12.695 -2.736 28.609 1 86.88 494 LEU B C 1
ATOM 7742 O O . LEU B 1 494 ? -12.336 -3.713 29.281 1 86.88 494 LEU B O 1
ATOM 7746 N N . GLN B 1 495 ? -12.898 -1.59 29.109 1 87.81 495 GLN B N 1
ATOM 7747 C CA . GLN B 1 495 ? -12.656 -1.334 30.516 1 87.81 495 GLN B CA 1
ATOM 7748 C C . GLN B 1 495 ? -13.758 -1.946 31.391 1 87.81 495 GLN B C 1
ATOM 7750 O O . GLN B 1 495 ? -13.5 -2.361 32.531 1 87.81 495 GLN B O 1
ATOM 7755 N N . LYS B 1 496 ? -14.922 -1.981 30.906 1 82.88 496 LYS B N 1
ATOM 7756 C CA . LYS B 1 496 ? -16.016 -2.621 31.641 1 82.88 496 LYS B CA 1
ATOM 7757 C C . LYS B 1 496 ? -15.828 -4.133 31.688 1 82.88 496 LYS B C 1
ATOM 7759 O O . LYS B 1 496 ? -16.156 -4.77 32.688 1 82.88 496 LYS B O 1
ATOM 7764 N N . GLU B 1 497 ? -15.266 -4.715 30.641 1 74.88 497 GLU B N 1
ATOM 7765 C CA . GLU B 1 497 ? -15.031 -6.152 30.594 1 74.88 497 GLU B CA 1
ATOM 7766 C C . GLU B 1 497 ? -13.906 -6.562 31.531 1 74.88 497 GLU B C 1
ATOM 7768 O O . GLU B 1 497 ? -13.93 -7.656 32.094 1 74.88 497 GLU B O 1
ATOM 7773 N N . ASN B 1 498 ? -12.977 -5.719 31.703 1 69.5 498 ASN B N 1
ATOM 7774 C CA . ASN B 1 498 ? -11.852 -6.012 32.594 1 69.5 498 ASN B CA 1
ATOM 7775 C C . ASN B 1 498 ? -12.258 -5.918 34.062 1 69.5 498 ASN B C 1
ATOM 7777 O O . ASN B 1 498 ? -11.617 -6.527 34.938 1 69.5 498 ASN B O 1
ATOM 7781 N N . VAL B 1 499 ? -13.328 -5.117 34.531 1 65.69 499 VAL B N 1
ATOM 7782 C CA . VAL B 1 499 ? -13.805 -5.02 35.906 1 65.69 499 VAL B CA 1
ATOM 7783 C C . VAL B 1 499 ? -14.758 -6.18 36.188 1 65.69 499 VAL B C 1
ATOM 7785 O O . VAL B 1 499 ? -14.773 -6.703 37.312 1 65.69 499 VAL B O 1
ATOM 7788 N N . GLU B 1 500 ? -15.539 -6.688 35.25 1 53.03 500 GLU B N 1
ATOM 7789 C CA . GLU B 1 500 ? -16.438 -7.82 35.5 1 53.03 500 GLU B CA 1
ATOM 7790 C C . GLU B 1 500 ? -15.672 -9.141 35.469 1 53.03 500 GLU B C 1
ATOM 7792 O O . GLU B 1 500 ? -15.977 -10.062 36.219 1 53.03 500 GLU B O 1
#

Radius of gyration: 29.89 Å; Cα contacts (8 Å, |Δi|>4): 2273; chains: 2; bounding box: 75×85×78 Å

Sequence (1000 aa):
MITVIPRLELVLDELSCKGNTIPIYTEFSSDCITPMMAYLRLTAASSPINSFLFESVLGGEKIGRYSFVGAEPRLVIRTGDNEPISGDPLKVVEDELKSTRFVPVPGLPDFTGGAVGFISYDCVRYFEPKTARSLEDPLGIPDAVFMFCDTILVFDHLFGILRIVSHAKWTDLNPSQETIKTAYNTAQANIKRVADVLLSEHVPKIPQPPIVTGEPSVSNIGKEGYESHVLNLKAHIMDGDIIQAVPSQRIKKRTTLHPLNAYRKLRTVNPSPYMFYVDLGDFQIVGASPEMLVKVENRVVYTHPIAGTRHRGKTPAEDDALATDLINDSKERAEHIMLVDLGLNDVNRVCDPNTVKVDSLMHIERYAHVMHIVSNVSGTLRQDKSRFDAFRSIFPAGTVSGAPKVRAMELIYELEKEKRGVYAGSVGYFSYSGGLDTCIAIRTMVFKDGYVYMQAGGGIVHDSQPCAEYEETINKLRSNVIALEAAEAQHYSLQKENVEMITVIPRLELVLDELSCKGNTIPIYTEFSSDCITPMMAYLRLTAASSPINSFLFESVLGGEKIGRYSFVGAEPRLVIRTGDNEPISGDPLKVVEDELKSTRFVPVPGLPDFTGGAVGFISYDCVRYFEPKTARSLEDPLGIPDAVFMFCDTILVFDHLFGILRIVSHAKWTDLNPSQETIKTAYNTAQANIKRVADVLLSEHVPKIPQPPIVTGEPSVSNIGKEGYESHVLNLKAHIMDGDIIQAVPSQRIKKRTTLHPLNAYRKLRTVNPSPYMFYVDLGDFQIVGASPEMLVKVENRVVYTHPIAGTRHRGKTPAEDDALATDLINDSKERAEHIMLVDLGLNDVNRVCDPNTVKVDSLMHIERYAHVMHIVSNVSGTLRQDKSRFDAFRSIFPAGTVSGAPKVRAMELIYELEKEKRGVYAGSVGYFSYSGGLDTCIAIRTMVFKDGYVYMQAGGGIVHDSQPCAEYEETINKLRSNVIALEAAEAQHYSLQKENVE

Secondary structure (DSSP, 8-state):
----BS-HHHIIIIITTT-SEEEEEEEEE-TT--HHHHHHHHHSSSSS--EEEEE-EETTTEE-SEEEEEES-SEEEEESTTSSB-S-HHHHHHHHHTT--B---TT--S-SSEEEEEE-GGGHHHH-GGG----B-SS---SEEEEEESSEEEEETTTTEEEEEEEEE---SS--HHHHHHHHHHHHHHHHHHHHHHT-SPPPPP--PPPPP-PPEEESSHHHHHHHHHHHHHHHHHHTS-SEE--EEEEEEE----HHHHHHHHHHH---SEEEEEE-SSEEEEEEE--EEEEEETTEEEE--EEEEEEPPSSHHHHHHHHHHHHH-HHHHHHHHHHHHHHHHHHHTTB-TTT-EEEEEEEEEE-SSEEEEEEEEEEEBPTT--HHHHHHHHPSPGGGSEESHHHHHHHHHHHH-B--TTTTSEEEEEETTS-EEEEE--SEEEEETTEEEEEEE--B-TT--HHHHHHHHHHHHHHHHHHHHHHHHHHHHHHHHHH-/----BS-HHHIIIIITTT-SEEEEEEEEE-TT--HHHHHHHHHSSSSS--EEEEE-EETTTEE-SEEEEEES-SEEEEESTTSSB-S-HHHHHHHHHTT--B---TT--S-SSEEEEEE-GGGHHHH-GGG----B-SS---SEEEEEESSEEEEETTTTEEEEEEEEE---SS--HHHHHHHHHHHHHHHHHHHHHHT-SPPPPP--PPPPP-PPEEESSHHHHHHHHHHHHHHHHHHTS-SEE--EEEEEEE----HHHHHHHHHHH---SEEEEEE-SSEEEEEEE--EEEEEETTEEEE--EEEEEEPPSSHHHHHHHHHHHHH-HHHHHHHHHHHHHHHHHHHTTB-TTT-EEEEEEEEEE-SSEEEEEEEEEEEBPTT--HHHHHHHHPSPGGGSEESHHHHHHHHHHHH-B--TTTTSEEEEEETTS-EEEEE--SEEEEETTEEEEEEE--B-TT--HHHHHHHHHHHHHHHHHHHHHHHHHHHHHHHHHH-